Protein 7PBK (pdb70)

Structure (mmCIF, N/CA/C/O backbone):
data_7PBK
#
_entry.id   7PBK
#
_cell.length_a   120.160
_cell.length_b   158.440
_cell.length_c   79.950
_cell.angle_alpha   90.000
_cell.angle_beta   90.000
_cell.angle_gamma   90.000
#
_symmetry.space_group_name_H-M   'P 21 21 2'
#
loop_
_entity.id
_entity.type
_entity.pdbx_description
1 polymer 'DNA polymerase I'
2 water water
#
loop_
_atom_site.group_PDB
_atom_site.id
_atom_site.type_symbol
_atom_site.label_atom_id
_atom_site.label_alt_id
_atom_site.label_comp_id
_atom_site.label_asym_id
_atom_site.label_entity_id
_atom_site.label_seq_id
_atom_site.pdbx_PDB_ins_code
_atom_site.Cartn_x
_atom_site.Cartn_y
_atom_site.Cartn_z
_atom_site.occupancy
_atom_site.B_iso_or_equiv
_atom_site.auth_seq_id
_atom_site.auth_comp_id
_atom_site.auth_asym_id
_atom_site.auth_atom_id
_atom_site.pdbx_PDB_model_num
ATOM 1 N N . ARG A 1 12 ? 76.31600 212.69100 38.83100 1.000 93.15595 -1 ARG A N 1
ATOM 2 C CA . ARG A 1 12 ? 77.02100 213.05100 37.60900 1.000 87.74983 -1 ARG A CA 1
ATOM 3 C C . ARG A 1 12 ? 76.04300 213.61700 36.56000 1.000 89.17169 -1 ARG A C 1
ATOM 4 O O . ARG A 1 12 ? 76.00000 213.15300 35.41300 1.000 93.29914 -1 ARG A O 1
ATOM 6 N N . LEU A 1 13 ? 75.27300 214.63300 36.96700 1.000 80.89511 0 LEU A N 1
ATOM 7 C CA . LEU A 1 13 ? 74.27900 215.31800 36.12600 1.000 74.02243 0 LEU A CA 1
ATOM 8 C C . LEU A 1 13 ? 73.18500 214.33500 35.69100 1.000 71.92373 0 LEU A C 1
ATOM 9 O O . LEU A 1 13 ? 73.11100 213.88300 34.55000 1.000 71.30746 0 LEU A O 1
ATOM 14 N N . MET A 1 14 ? 72.34200 214.00200 36.66800 1.000 75.18378 1 MET A N 1
ATOM 15 C CA . MET A 1 14 ? 71.19700 213.12500 36.46700 1.000 76.91355 1 MET A CA 1
ATOM 16 C C . MET A 1 14 ? 70.01400 213.65000 37.26500 1.000 80.82586 1 MET A C 1
ATOM 17 O O . MET A 1 14 ? 70.17300 214.39300 38.24200 1.000 79.26252 1 MET A O 1
ATOM 22 N N . LYS A 1 15 ? 68.81700 213.23700 36.83500 1.000 90.30142 2 LYS A N 1
ATOM 23 C CA . LYS A 1 15 ? 67.58500 213.65800 37.49600 1.000 88.06464 2 LYS A CA 1
ATOM 24 C C . LYS A 1 15 ? 67.57200 213.21400 38.95200 1.000 91.43087 2 LYS A C 1
ATOM 25 O O . LYS A 1 15 ? 67.45500 214.04400 39.86400 1.000 93.90253 2 LYS A O 1
ATOM 31 N N . LEU A 1 16 ? 67.73500 211.90400 39.18600 1.000 86.22262 3 LEU A N 1
ATOM 32 C CA . LEU A 1 16 ? 67.86700 211.29400 40.50900 1.000 79.12451 3 LEU A CA 1
ATOM 33 C C . LEU A 1 16 ? 69.33300 211.01800 40.85700 1.000 77.55816 3 LEU A C 1
ATOM 34 O O . LEU A 1 16 ? 70.20200 210.90000 39.98500 1.000 78.63027 3 LEU A O 1
ATOM 39 N N . ASP A 1 17 ? 69.60100 210.90700 42.15900 1.000 80.61383 4 ASP A N 1
ATOM 40 C CA . ASP A 1 17 ? 70.90000 210.44000 42.65400 1.000 80.57617 4 ASP A CA 1
ATOM 41 C C . ASP A 1 17 ? 70.67700 209.05800 43.26300 1.000 76.39188 4 ASP A C 1
ATOM 42 O O . ASP A 1 17 ? 70.26200 208.92900 44.41800 1.000 76.06496 4 ASP A O 1
ATOM 47 N N . TRP A 1 18 ? 70.96700 208.02400 42.47200 1.000 80.38172 5 TRP A N 1
ATOM 48 C CA . TRP A 1 18 ? 70.63800 206.65000 42.84500 1.000 75.13445 5 TRP A CA 1
ATOM 49 C C . TRP A 1 18 ? 71.50100 206.14900 44.00200 1.000 75.87286 5 TRP A C 1
ATOM 50 O O . TRP A 1 18 ? 71.03500 205.33300 44.80800 1.000 72.92682 5 TRP A O 1
ATOM 61 N N . GLU A 1 19 ? 72.74500 206.62900 44.11800 1.000 75.66930 6 GLU A N 1
ATOM 62 C CA . GLU A 1 19 ? 73.59700 206.14900 45.19900 1.000 76.49835 6 GLU A CA 1
ATOM 63 C C . GLU A 1 19 ? 73.10800 206.63300 46.55900 1.000 78.91388 6 GLU A C 1
ATOM 64 O O . GLU A 1 19 ? 73.31400 205.94200 47.56300 1.000 78.77004 6 GLU A O 1
ATOM 70 N N . ARG A 1 20 ? 72.43900 207.78800 46.62200 1.000 81.97560 7 ARG A N 1
ATOM 71 C CA . ARG A 1 20 ? 71.82800 208.19800 47.88400 1.000 82.67620 7 ARG A CA 1
ATOM 72 C C . ARG A 1 20 ? 70.59500 207.35100 48.18900 1.000 79.24752 7 ARG A C 1
ATOM 73 O O . ARG A 1 20 ? 70.49800 206.73200 49.25700 1.000 72.05381 7 ARG A O 1
ATOM 75 N N . THR A 1 21 ? 69.66500 207.27300 47.23400 1.000 81.99126 8 THR A N 1
ATOM 76 C CA . THR A 1 21 ? 68.31000 206.81500 47.51500 1.000 79.35927 8 THR A CA 1
ATOM 77 C C . THR A 1 21 ? 68.02700 205.36800 47.11500 1.000 77.67911 8 THR A C 1
ATOM 78 O O . THR A 1 21 ? 67.12500 204.75900 47.69900 1.000 81.73752 8 THR A O 1
ATOM 82 N N . GLY A 1 22 ? 68.75900 204.79400 46.15700 1.000 68.70730 9 GLY A N 1
ATOM 83 C CA . GLY A 1 22 ? 68.38100 203.53300 45.55800 1.000 62.84684 9 GLY A CA 1
ATOM 84 C C . GLY A 1 22 ? 69.05300 202.31600 46.18100 1.000 60.95613 9 GLY A C 1
ATOM 85 O O . GLY A 1 22 ? 69.78900 202.41000 47.16200 1.000 65.57231 9 GLY A O 1
ATOM 86 N N . ARG A 1 23 ? 68.75700 201.15000 45.58400 1.000 53.79418 10 ARG A N 1
ATOM 87 C CA . ARG A 1 23 ? 69.33200 199.82100 45.83900 1.000 55.58469 10 ARG A CA 1
ATOM 88 C C . ARG A 1 23 ? 68.74700 199.11700 47.07000 1.000 57.46787 10 ARG A C 1
ATOM 89 O O . ARG A 1 23 ? 69.19800 198.00700 47.38600 1.000 56.16682 10 ARG A O 1
ATOM 97 N N . ARG A 1 24 ? 67.77900 199.70500 47.78000 1.000 53.25266 11 ARG A N 1
ATOM 98 C CA . ARG A 1 24 ? 67.25800 199.09900 49.00000 1.000 54.93067 11 ARG A CA 1
ATOM 99 C C . ARG A 1 24 ? 65.73600 199.02100 49.02600 1.000 54.60423 11 ARG A C 1
ATOM 100 O O . ARG A 1 24 ? 65.16100 198.79600 50.09500 1.000 53.20516 11 ARG A O 1
ATOM 108 N N . MET A 1 25 ? 65.07800 199.20700 47.88500 1.000 54.21814 12 MET A N 1
ATOM 109 C CA . MET A 1 25 ? 63.62200 199.19700 47.80000 1.000 52.50502 12 MET A CA 1
ATOM 110 C C . MET A 1 25 ? 63.04000 197.82200 48.13100 1.000 56.44581 12 MET A C 1
ATOM 111 O O . MET A 1 25 ? 63.61600 196.77700 47.82400 1.000 58.07359 12 MET A O 1
ATOM 116 N N . GLY A 1 26 ? 61.88100 197.82400 48.76400 1.000 61.27125 13 GLY A N 1
ATOM 117 C CA . GLY A 1 26 ? 61.19500 196.60400 49.12100 1.000 61.99038 13 GLY A CA 1
ATOM 118 C C . GLY A 1 26 ? 59.81700 196.56900 48.49500 1.000 63.82362 13 GLY A C 1
ATOM 119 O O . GLY A 1 26 ? 59.55600 197.20900 47.47400 1.000 65.11648 13 GLY A O 1
ATOM 120 N N . PHE A 1 27 ? 58.91500 195.83900 49.14900 1.000 58.05004 14 PHE A N 1
ATOM 121 C CA . PHE A 1 27 ? 57.59600 195.57300 48.57800 1.000 56.82338 14 PHE A CA 1
ATOM 122 C C . PHE A 1 27 ? 56.71600 196.82800 48.65300 1.000 60.26449 14 PHE A C 1
ATOM 123 O O . PHE A 1 27 ? 55.59000 196.82700 49.15200 1.000 60.56006 14 PHE A O 1
ATOM 131 N N . ILE A 1 28 ? 57.25100 197.91900 48.10300 1.000 61.73454 15 ILE A N 1
ATOM 132 C CA . ILE A 1 28 ? 56.58100 199.21500 48.06900 1.000 58.53558 15 ILE A CA 1
ATOM 133 C C . ILE A 1 28 ? 55.35700 199.13700 47.16700 1.000 61.63583 15 ILE A C 1
ATOM 134 O O . ILE A 1 28 ? 55.15300 198.13800 46.46600 1.000 62.38926 15 ILE A O 1
ATOM 139 N N . ASP A 1 29 ? 54.53700 200.19200 47.17100 1.000 60.58386 16 ASP A N 1
ATOM 140 C CA . ASP A 1 29 ? 53.32800 200.24400 46.35700 1.000 58.33299 16 ASP A CA 1
ATOM 141 C C . ASP A 1 29 ? 53.64800 200.90400 45.02300 1.000 61.96714 16 ASP A C 1
ATOM 142 O O . ASP A 1 29 ? 53.97600 202.09400 44.97800 1.000 65.51552 16 ASP A O 1
ATOM 147 N N . LEU A 1 30 ? 53.53900 200.13400 43.93800 1.000 62.25693 17 LEU A N 1
ATOM 148 C CA . LEU A 1 30 ? 53.96000 200.58900 42.62100 1.000 59.36454 17 LEU A CA 1
ATOM 149 C C . LEU A 1 30 ? 52.86700 201.32100 41.86400 1.000 61.19957 17 LEU A C 1
ATOM 150 O O . LEU A 1 30 ? 53.15600 201.93700 40.82900 1.000 63.29137 17 LEU A O 1
ATOM 155 N N . SER A 1 31 ? 51.62500 201.26700 42.34300 1.000 65.32227 18 SER A N 1
ATOM 156 C CA . SER A 1 31 ? 50.55500 201.99400 41.67800 1.000 64.78032 18 SER A CA 1
ATOM 157 C C . SER A 1 31 ? 50.76100 203.49800 41.75600 1.000 64.48393 18 SER A C 1
ATOM 158 O O . SER A 1 31 ? 50.16600 204.23900 40.96700 1.000 64.55745 18 SER A O 1
ATOM 161 N N . LYS A 1 32 ? 51.60700 203.96600 42.67500 1.000 67.77309 19 LYS A N 1
ATOM 162 C CA . LYS A 1 32 ? 51.83300 205.39800 42.83200 1.000 70.37889 19 LYS A CA 1
ATOM 163 C C . LYS A 1 32 ? 52.79400 205.94600 41.77800 1.000 65.82547 19 LYS A C 1
ATOM 164 O O . LYS A 1 32 ? 53.43000 206.97800 42.00100 1.000 67.35875 19 LYS A O 1
ATOM 166 N N . TYR A 1 33 ? 52.90000 205.28200 40.62300 1.000 64.54158 20 TYR A N 1
ATOM 167 C CA . TYR A 1 33 ? 53.78900 205.71600 39.55100 1.000 63.03404 20 TYR A CA 1
ATOM 168 C C . TYR A 1 33 ? 53.10000 205.53500 38.20100 1.000 64.13885 20 TYR A C 1
ATOM 169 O O . TYR A 1 33 ? 52.29900 204.61200 38.01200 1.000 64.25490 20 TYR A O 1
ATOM 178 N N . GLU A 1 34 ? 53.40200 206.44300 37.26800 1.000 58.75615 21 GLU A N 1
ATOM 179 C CA . GLU A 1 34 ? 52.95900 206.27700 35.89100 1.000 62.23967 21 GLU A CA 1
ATOM 180 C C . GLU A 1 34 ? 53.91100 205.41900 35.07500 1.000 56.51070 21 GLU A C 1
ATOM 181 O O . GLU A 1 34 ? 53.51400 204.88200 34.03500 1.000 55.26241 21 GLU A O 1
ATOM 187 N N . VAL A 1 35 ? 55.15300 205.28300 35.51700 1.000 54.80033 22 VAL A N 1
ATOM 188 C CA . VAL A 1 35 ? 56.14100 204.46900 34.83300 1.000 51.19426 22 VAL A CA 1
ATOM 189 C C . VAL A 1 35 ? 56.99100 203.78200 35.88900 1.000 51.69583 22 VAL A C 1
ATOM 190 O O . VAL A 1 35 ? 57.18000 204.31200 36.98300 1.000 55.63187 22 VAL A O 1
ATOM 194 N N . TRP A 1 36 ? 57.48300 202.58400 35.58200 1.000 49.88522 23 TRP A N 1
ATOM 195 C CA . TRP A 1 36 ? 58.59100 202.06300 36.37100 1.000 48.98990 23 TRP A CA 1
ATOM 196 C C . TRP A 1 36 ? 59.37200 201.05500 35.54200 1.000 49.60326 23 TRP A C 1
ATOM 197 O O . TRP A 1 36 ? 58.87200 200.50600 34.55300 1.000 49.27835 23 TRP A O 1
ATOM 208 N N . SER A 1 37 ? 60.61000 200.82100 35.97900 1.000 50.92851 24 SER A N 1
ATOM 209 C CA . SER A 1 37 ? 61.62200 200.04300 35.27400 1.000 48.08389 24 SER A CA 1
ATOM 210 C C . SER A 1 37 ? 61.54000 198.56200 35.64000 1.000 51.93091 24 SER A C 1
ATOM 211 O O . SER A 1 37 ? 61.18000 198.20600 36.76800 1.000 53.04258 24 SER A O 1
ATOM 214 N N . TYR A 1 38 ? 61.90500 197.69100 34.69000 1.000 45.76357 25 TYR A N 1
ATOM 215 C CA . TYR A 1 38 ? 61.90600 196.25800 34.97600 1.000 44.63984 25 TYR A CA 1
ATOM 216 C C . TYR A 1 38 ? 63.01900 195.55400 34.21900 1.000 45.54996 25 TYR A C 1
ATOM 217 O O . TYR A 1 38 ? 63.24900 195.83600 33.03900 1.000 52.28192 25 TYR A O 1
ATOM 226 N N . ASP A 1 39 ? 63.69200 194.62500 34.89700 1.000 44.56357 26 ASP A N 1
ATOM 227 C CA . ASP A 1 39 ? 64.82900 193.92400 34.32000 1.000 47.04021 26 ASP A CA 1
ATOM 228 C C . ASP A 1 39 ? 64.95900 192.55800 34.96700 1.000 50.69813 26 ASP A C 1
ATOM 229 O O . ASP A 1 39 ? 64.99800 192.46900 36.19600 1.000 51.83577 26 ASP A O 1
ATOM 234 N N . THR A 1 40 ? 65.06100 191.51000 34.14600 1.000 49.51122 27 THR A N 1
ATOM 235 C CA . THR A 1 40 ? 65.17500 190.14200 34.63200 1.000 48.28035 27 THR A CA 1
ATOM 236 C C . THR A 1 40 ? 66.61800 189.66900 34.55700 1.000 46.68605 27 THR A C 1
ATOM 237 O O . THR A 1 40 ? 67.38800 190.09500 33.69400 1.000 49.62895 27 THR A O 1
ATOM 241 N N . GLU A 1 41 ? 66.97000 188.76400 35.46500 1.000 43.88031 28 GLU A N 1
ATOM 242 C CA . GLU A 1 41 ? 68.22100 188.02600 35.38600 1.000 47.97969 28 GLU A CA 1
ATOM 243 C C . GLU A 1 41 ? 67.90600 186.54500 35.24700 1.000 51.38880 28 GLU A C 1
ATOM 244 O O . GLU A 1 41 ? 67.13700 185.98700 36.03800 1.000 49.93926 28 GLU A O 1
ATOM 250 N N . CYS A 1 42 ? 68.49500 185.90500 34.24900 1.000 51.44591 29 CYS A N 1
ATOM 251 C CA . CYS A 1 42 ? 68.10800 184.54400 33.92900 1.000 50.46163 29 CYS A CA 1
ATOM 252 C C . CYS A 1 42 ? 69.34300 183.66500 33.88700 1.000 51.79006 29 CYS A C 1
ATOM 253 O O . CYS A 1 42 ? 70.47600 184.15400 33.80700 1.000 51.29726 29 CYS A O 1
ATOM 256 N N . THR A 1 43 ? 69.09800 182.35000 33.94500 1.000 51.41622 30 THR A N 1
ATOM 257 C CA . THR A 1 43 ? 70.17600 181.36500 33.97000 1.000 49.53245 30 THR A CA 1
ATOM 258 C C . THR A 1 43 ? 70.83700 181.21700 32.61500 1.000 47.23074 30 THR A C 1
ATOM 259 O O . THR A 1 43 ? 71.97500 180.74800 32.53300 1.000 47.28540 30 THR A O 1
ATOM 263 N N . GLY A 1 44 ? 70.13000 181.58200 31.56200 1.000 48.38821 31 GLY A N 1
ATOM 264 C CA . GLY A 1 44 ? 70.72000 181.69300 30.25400 1.000 47.63329 31 GLY A CA 1
ATOM 265 C C . GLY A 1 44 ? 69.80400 182.46600 29.33300 1.000 48.48695 31 GLY A C 1
ATOM 266 O O . GLY A 1 44 ? 68.90500 183.18500 29.77500 1.000 50.37042 31 GLY A O 1
ATOM 267 N N . LEU A 1 45 ? 70.03400 182.29500 28.03700 1.000 48.08312 32 LEU A N 1
ATOM 268 C CA . LEU A 1 45 ? 69.33400 183.07300 27.03200 1.000 46.63776 32 LEU A CA 1
ATOM 269 C C . LEU A 1 45 ? 68.24200 182.29500 26.30600 1.000 45.76690 32 LEU A C 1
ATOM 270 O O . LEU A 1 45 ? 67.42100 182.91000 25.62400 1.000 50.88711 32 LEU A O 1
ATOM 275 N N . GLN A 1 46 ? 68.16300 180.98400 26.49100 1.000 43.12759 33 GLN A N 1
ATOM 276 C CA . GLN A 1 46 ? 67.25000 180.14200 25.72600 1.000 42.69899 33 GLN A CA 1
ATOM 277 C C . GLN A 1 46 ? 65.84700 180.15100 26.32000 1.000 48.19370 33 GLN A C 1
ATOM 278 O O . GLN A 1 46 ? 65.61100 179.55100 27.37700 1.000 48.25513 33 GLN A O 1
ATOM 284 N N . TYR A 1 47 ? 64.91200 180.78900 25.60900 1.000 44.85957 34 TYR A N 1
ATOM 285 C CA . TYR A 1 47 ? 63.48700 180.71300 25.92100 1.000 41.87124 34 TYR A CA 1
ATOM 286 C C . TYR A 1 47 ? 63.02800 179.26700 26.06800 1.000 44.62258 34 TYR A C 1
ATOM 287 O O . TYR A 1 47 ? 63.52600 178.36700 25.39100 1.000 47.30866 34 TYR A O 1
ATOM 296 N N . LYS A 1 48 ? 62.07700 179.04400 26.97200 1.000 47.10655 35 LYS A N 1
ATOM 297 C CA . LYS A 1 48 ? 61.48700 177.73500 27.26600 1.000 47.38776 35 LYS A CA 1
ATOM 298 C C . LYS A 1 48 ? 62.47900 176.74000 27.87500 1.000 49.47030 35 LYS A C 1
ATOM 299 O O . LYS A 1 48 ? 62.15900 175.55200 27.98500 1.000 51.48824 35 LYS A O 1
ATOM 305 N N . VAL A 1 49 ? 63.67200 177.18300 28.28200 1.000 50.22319 36 VAL A N 1
ATOM 306 C CA . VAL A 1 49 ? 64.70200 176.29000 28.80700 1.000 47.25639 36 VAL A CA 1
ATOM 307 C C . VAL A 1 49 ? 65.31400 176.92400 30.04600 1.000 48.60566 36 VAL A C 1
ATOM 308 O O . VAL A 1 49 ? 65.22700 176.37800 31.15500 1.000 50.66483 36 VAL A O 1
ATOM 312 N N . ASP A 1 50 ? 65.93400 178.08000 29.86900 1.000 47.26398 37 ASP A N 1
ATOM 313 C CA . ASP A 1 50 ? 66.41300 178.83100 31.00500 1.000 43.20827 37 ASP A CA 1
ATOM 314 C C . ASP A 1 50 ? 65.24200 179.51100 31.70600 1.000 46.45394 37 ASP A C 1
ATOM 315 O O . ASP A 1 50 ? 64.17500 179.73300 31.12400 1.000 48.64279 37 ASP A O 1
ATOM 320 N N . LYS A 1 51 ? 65.42900 179.78700 32.98500 1.000 47.66971 38 LYS A N 1
ATOM 321 C CA . LYS A 1 51 ? 64.37700 180.30500 33.83600 1.000 48.97034 38 LYS A CA 1
ATOM 322 C C . LYS A 1 51 ? 64.88600 181.57900 34.50000 1.000 49.33811 38 LYS A C 1
ATOM 323 O O . LYS A 1 51 ? 66.09600 181.80400 34.58700 1.000 51.06127 38 LYS A O 1
ATOM 325 N N . VAL A 1 52 ? 63.94800 182.43200 34.92600 1.000 49.71671 39 VAL A N 1
ATOM 326 C CA . VAL A 1 52 ? 64.28300 183.65200 35.66000 1.000 48.72529 39 VAL A CA 1
ATOM 327 C C . VAL A 1 52 ? 64.70300 183.29500 37.08100 1.000 50.96984 39 VAL A C 1
ATOM 328 O O . VAL A 1 52 ? 63.99800 182.55500 37.78400 1.000 51.09403 39 VAL A O 1
ATOM 332 N N . PHE A 1 53 ? 65.85300 183.83000 37.52400 1.000 47.67536 40 PHE A N 1
ATOM 333 C CA . PHE A 1 53 ? 66.31300 183.58600 38.89000 1.000 49.06996 40 PHE A CA 1
ATOM 334 C C . PHE A 1 53 ? 66.25000 184.81400 39.78500 1.000 47.24457 40 PHE A C 1
ATOM 335 O O . PHE A 1 53 ? 66.34200 184.66900 41.00800 1.000 44.89889 40 PHE A O 1
ATOM 343 N N . GLY A 1 54 ? 66.08100 186.00300 39.21600 1.000 50.22578 41 GLY A N 1
ATOM 344 C CA . GLY A 1 54 ? 65.89200 187.21900 39.99900 1.000 51.00693 41 GLY A CA 1
ATOM 345 C C . GLY A 1 54 ? 65.56300 188.37600 39.08100 1.000 49.05852 41 GLY A C 1
ATOM 346 O O . GLY A 1 54 ? 65.70600 188.28800 37.85500 1.000 46.95031 41 GLY A O 1
ATOM 347 N N . PHE A 1 55 ? 65.13000 189.47900 39.69100 1.000 47.58682 42 PHE A N 1
ATOM 348 C CA . PHE A 1 55 ? 64.75500 190.64100 38.90000 1.000 46.22773 42 PHE A CA 1
ATOM 349 C C . PHE A 1 55 ? 64.93700 191.93000 39.68900 1.000 49.29476 42 PHE A C 1
ATOM 350 O O . PHE A 1 55 ? 65.05100 191.92100 40.91400 1.000 50.77086 42 PHE A O 1
ATOM 358 N N . SER A 1 56 ? 64.93700 193.04700 38.95700 1.000 50.33235 43 SER A N 1
ATOM 359 C CA . SER A 1 56 ? 65.15500 194.37400 39.51600 1.000 49.04636 43 SER A CA 1
ATOM 360 C C . SER A 1 56 ? 64.20300 195.37500 38.86500 1.000 49.35433 43 SER A C 1
ATOM 361 O O . SER A 1 56 ? 63.78500 195.20600 37.72000 1.000 48.63513 43 SER A O 1
ATOM 364 N N . ILE A 1 57 ? 63.89100 196.43700 39.60800 1.000 49.97249 44 ILE A N 1
ATOM 365 C CA . ILE A 1 57 ? 62.90000 197.45000 39.24700 1.000 45.84889 44 ILE A CA 1
ATOM 366 C C . ILE A 1 57 ? 63.40200 198.78100 39.76900 1.000 47.54811 44 ILE A C 1
ATOM 367 O O . ILE A 1 57 ? 63.90400 198.85400 40.89300 1.000 53.34888 44 ILE A O 1
ATOM 372 N N . ALA A 1 58 ? 63.25900 199.83800 38.98100 1.000 50.44090 45 ALA A N 1
ATOM 373 C CA . ALA A 1 58 ? 63.56100 201.18800 39.44800 1.000 50.48450 45 ALA A CA 1
ATOM 374 C C . ALA A 1 58 ? 62.31600 202.06000 39.34000 1.000 49.60697 45 ALA A C 1
ATOM 375 O O . ALA A 1 58 ? 61.46800 201.84900 38.46800 1.000 53.30915 45 ALA A O 1
ATOM 377 N N . THR A 1 59 ? 62.20200 203.03800 40.23200 1.000 48.57012 46 THR A N 1
ATOM 378 C CA . THR A 1 59 ? 61.01600 203.88800 40.24300 1.000 53.22617 46 THR A CA 1
ATOM 379 C C . THR A 1 59 ? 61.40900 205.34200 40.02500 1.000 52.37015 46 THR A C 1
ATOM 380 O O . THR A 1 59 ? 62.50200 205.75900 40.42200 1.000 50.65003 46 THR A O 1
ATOM 384 N N . PRO A 1 60 ? 60.51700 206.14900 39.41900 1.000 51.10871 47 PRO A N 1
ATOM 385 C CA . PRO A 1 60 ? 60.87900 207.53000 39.06800 1.000 49.49802 47 PRO A CA 1
ATOM 386 C C . PRO A 1 60 ? 61.12600 208.44900 40.26000 1.000 55.78947 47 PRO A C 1
ATOM 387 O O . PRO A 1 60 ? 61.22400 209.66900 40.07500 1.000 53.99631 47 PRO A O 1
ATOM 391 N N . ASP A 1 61 ? 61.24200 207.90900 41.48000 1.000 50.22324 48 ASP A N 1
ATOM 392 C CA . ASP A 1 61 ? 61.53300 208.77200 42.61600 1.000 54.18775 48 ASP A CA 1
ATOM 393 C C . ASP A 1 61 ? 62.77900 208.31800 43.37000 1.000 52.67233 48 ASP A C 1
ATOM 394 O O . ASP A 1 61 ? 62.88600 208.52500 44.57700 1.000 52.38368 48 ASP A O 1
ATOM 399 N N . GLY A 1 62 ? 63.73000 207.71000 42.66900 1.000 51.14812 49 GLY A N 1
ATOM 400 C CA . GLY A 1 62 ? 64.99800 207.31800 43.25200 1.000 56.27453 49 GLY A CA 1
ATOM 401 C C . GLY A 1 62 ? 65.04800 205.96600 43.95500 1.000 61.55235 49 GLY A C 1
ATOM 402 O O . GLY A 1 62 ? 66.08900 205.62900 44.53300 1.000 65.77835 49 GLY A O 1
ATOM 403 N N . GLN A 1 63 ? 63.97100 205.19100 43.95700 1.000 56.77717 50 GLN A N 1
ATOM 404 C CA . GLN A 1 63 ? 64.04200 203.87300 44.56200 1.000 54.75500 50 GLN A CA 1
ATOM 405 C C . GLN A 1 63 ? 64.44200 202.85400 43.50600 1.000 53.76856 50 GLN A C 1
ATOM 406 O O . GLN A 1 63 ? 64.26400 203.07800 42.31200 1.000 52.11932 50 GLN A O 1
ATOM 412 N N . SER A 1 64 ? 64.99900 201.73000 43.96200 1.000 53.12226 51 SER A N 1
ATOM 413 C CA . SER A 1 64 ? 65.35400 200.60900 43.09800 1.000 48.35513 51 SER A CA 1
ATOM 414 C C . SER A 1 64 ? 65.64600 199.40500 43.97400 1.000 49.83971 51 SER A C 1
ATOM 415 O O . SER A 1 64 ? 66.08500 199.55500 45.11200 1.000 55.42747 51 SER A O 1
ATOM 418 N N . GLY A 1 65 ? 65.39900 198.21500 43.44200 1.000 49.98362 52 GLY A N 1
ATOM 419 C CA . GLY A 1 65 ? 65.63100 197.00600 44.20900 1.000 47.99541 52 GLY A CA 1
ATOM 420 C C . GLY A 1 65 ? 65.89500 195.81900 43.31500 1.000 47.42531 52 GLY A C 1
ATOM 421 O O . GLY A 1 65 ? 65.47600 195.79300 42.15900 1.000 49.70924 52 GLY A O 1
ATOM 422 N N . TYR A 1 66 ? 66.61000 194.84000 43.85300 1.000 48.01938 53 TYR A N 1
ATOM 423 C CA . TYR A 1 66 ? 66.80600 193.54500 43.22500 1.000 47.27482 53 TYR A CA 1
ATOM 424 C C . TYR A 1 66 ? 66.35400 192.43500 44.16800 1.000 48.55981 53 TYR A C 1
ATOM 425 O O . TYR A 1 66 ? 66.66900 192.45500 45.35900 1.000 52.00055 53 TYR A O 1
ATOM 434 N N . PHE A 1 67 ? 65.65700 191.43700 43.63600 1.000 46.24993 54 PHE A N 1
ATOM 435 C CA . PHE A 1 67 ? 65.16500 190.32900 44.44400 1.000 49.56131 54 PHE A CA 1
ATOM 436 C C . PHE A 1 67 ? 65.59400 189.00900 43.81300 1.000 51.54097 54 PHE A C 1
ATOM 437 O O . PHE A 1 67 ? 65.26600 188.74200 42.65500 1.000 53.78901 54 PHE A O 1
ATOM 445 N N . ASP A 1 68 ? 66.31800 188.18100 44.56400 1.000 50.36428 55 ASP A N 1
ATOM 446 C CA . ASP A 1 68 ? 66.59100 186.81300 44.13500 1.000 48.88594 55 ASP A CA 1
ATOM 447 C C . ASP A 1 68 ? 65.33500 185.98900 44.37500 1.000 50.93986 55 ASP A C 1
ATOM 448 O O . ASP A 1 68 ? 64.95100 185.78000 45.52400 1.000 54.89750 55 ASP A O 1
ATOM 453 N N . VAL A 1 69 ? 64.68200 185.50900 43.31100 1.000 50.19285 56 VAL A N 1
ATOM 454 C CA . VAL A 1 69 ? 63.44200 184.77000 43.54000 1.000 51.22369 56 VAL A CA 1
ATOM 455 C C . VAL A 1 69 ? 63.70000 183.41100 44.16400 1.000 51.85764 56 VAL A C 1
ATOM 456 O O . VAL A 1 69 ? 62.76500 182.79000 44.67400 1.000 55.19359 56 VAL A O 1
ATOM 460 N N . ARG A 1 70 ? 64.93900 182.92600 44.14000 1.000 49.02497 57 ARG A N 1
ATOM 461 C CA . ARG A 1 70 ? 65.21700 181.63600 44.75700 1.000 50.48523 57 ARG A CA 1
ATOM 462 C C . ARG A 1 70 ? 65.32400 181.78000 46.27100 1.000 55.36335 57 ARG A C 1
ATOM 463 O O . ARG A 1 70 ? 64.68400 181.03400 47.02700 1.000 51.93291 57 ARG A O 1
ATOM 471 N N . GLU A 1 71 ? 66.11700 182.75800 46.71800 1.000 54.84748 58 GLU A N 1
ATOM 472 C CA . GLU A 1 71 ? 66.28100 183.02600 48.14100 1.000 57.30528 58 GLU A CA 1
ATOM 473 C C . GLU A 1 71 ? 65.04000 183.67700 48.75900 1.000 59.51577 58 GLU A C 1
ATOM 474 O O . GLU A 1 71 ? 64.75000 183.46400 49.94200 1.000 63.73284 58 GLU A O 1
ATOM 480 N N . GLN A 1 72 ? 64.29200 184.45000 47.97900 1.000 57.18150 59 GLN A N 1
ATOM 481 C CA . GLN A 1 72 ? 63.24500 185.33900 48.48100 1.000 59.79760 59 GLN A CA 1
ATOM 482 C C . GLN A 1 72 ? 61.97300 185.18400 47.64100 1.000 61.20187 59 GLN A C 1
ATOM 483 O O . GLN A 1 72 ? 61.55400 186.12300 46.95300 1.000 59.35434 59 GLN A O 1
ATOM 489 N N . PRO A 1 73 ? 61.32000 184.01400 47.68500 1.000 64.02247 60 PRO A N 1
ATOM 490 C CA . PRO A 1 73 ? 60.14000 183.78800 46.82200 1.000 62.21859 60 PRO A CA 1
ATOM 491 C C . PRO A 1 73 ? 58.90900 184.59300 47.21300 1.000 64.17800 60 PRO A C 1
ATOM 492 O O . PRO A 1 73 ? 57.89400 184.51400 46.51700 1.000 57.67270 60 PRO A O 1
ATOM 496 N N . GLU A 1 74 ? 58.96400 185.34900 48.31100 1.000 74.13344 61 GLU A N 1
ATOM 497 C CA . GLU A 1 74 ? 57.89500 186.27400 48.66500 1.000 72.35763 61 GLU A CA 1
ATOM 498 C C . GLU A 1 74 ? 57.76100 187.41500 47.66400 1.000 71.24453 61 GLU A C 1
ATOM 499 O O . GLU A 1 74 ? 56.72800 188.09500 47.65300 1.000 72.65319 61 GLU A O 1
ATOM 505 N N . SER A 1 75 ? 58.77900 187.64700 46.83100 1.000 65.23614 62 SER A N 1
ATOM 506 C CA . SER A 1 75 ? 58.78500 188.79300 45.93200 1.000 61.50573 62 SER A CA 1
ATOM 507 C C . SER A 1 75 ? 58.03800 188.54600 44.62400 1.000 60.68476 62 SER A C 1
ATOM 508 O O . SER A 1 75 ? 57.65700 189.51200 43.95000 1.000 59.86553 62 SER A O 1
ATOM 511 N N . LEU A 1 76 ? 57.82500 187.28600 44.24100 1.000 62.62239 63 LEU A N 1
ATOM 512 C CA . LEU A 1 76 ? 56.93200 187.00600 43.12000 1.000 62.11384 63 LEU A CA 1
ATOM 513 C C . LEU A 1 76 ? 55.48400 187.27800 43.50300 1.000 66.20704 63 LEU A C 1
ATOM 514 O O . LEU A 1 76 ? 54.70000 187.77100 42.68100 1.000 66.49331 63 LEU A O 1
ATOM 519 N N . GLN A 1 77 ? 55.11100 186.96700 44.75000 1.000 66.99393 64 GLN A N 1
ATOM 520 C CA . GLN A 1 77 ? 53.74900 187.23400 45.20100 1.000 67.48140 64 GLN A CA 1
ATOM 521 C C . GLN A 1 77 ? 53.47900 188.73100 45.25500 1.000 62.21986 64 GLN A C 1
ATOM 522 O O . GLN A 1 77 ? 52.38800 189.19000 44.89900 1.000 62.07903 64 GLN A O 1
ATOM 528 N N . TRP A 1 78 ? 54.46200 189.50700 45.69100 1.000 62.08815 65 TRP A N 1
ATOM 529 C CA . TRP A 1 78 ? 54.28300 190.94900 45.72100 1.000 59.02031 65 TRP A CA 1
ATOM 530 C C . TRP A 1 78 ? 54.19500 191.49400 44.30900 1.000 62.73785 65 TRP A C 1
ATOM 531 O O . TRP A 1 78 ? 53.32400 192.32600 44.00900 1.000 61.63991 65 TRP A O 1
ATOM 542 N N . LEU A 1 79 ? 55.06300 190.99400 43.41900 1.000 63.14794 66 LEU A N 1
ATOM 543 C CA . LEU A 1 79 ? 55.04400 191.42200 42.02700 1.000 57.09114 66 LEU A CA 1
ATOM 544 C C . LEU A 1 79 ? 53.66500 191.21400 41.42400 1.000 56.28602 66 LEU A C 1
ATOM 545 O O . LEU A 1 79 ? 53.00700 192.17500 41.01700 1.000 57.76239 66 LEU A O 1
ATOM 550 N N . ALA A 1 80 ? 53.19100 189.96200 41.40500 1.000 58.94885 67 ALA A N 1
ATOM 551 C CA . ALA A 1 80 ? 51.87100 189.65200 40.85300 1.000 57.06517 67 ALA A CA 1
ATOM 552 C C . ALA A 1 80 ? 50.79200 190.55300 41.43700 1.000 61.66165 67 ALA A C 1
ATOM 553 O O . ALA A 1 80 ? 49.87700 190.98500 40.72100 1.000 62.18523 67 ALA A O 1
ATOM 555 N N . GLU A 1 81 ? 50.89900 190.86400 42.73300 1.000 59.48402 68 GLU A N 1
ATOM 556 C CA . GLU A 1 81 ? 49.93600 191.75200 43.36900 1.000 59.35032 68 GLU A CA 1
ATOM 557 C C . GLU A 1 81 ? 50.07800 193.17600 42.85800 1.000 59.09714 68 GLU A C 1
ATOM 558 O O . GLU A 1 81 ? 49.07800 193.85900 42.62200 1.000 61.53272 68 GLU A O 1
ATOM 564 N N . GLN A 1 82 ? 51.30800 193.65100 42.69900 1.000 59.86612 69 GLN A N 1
ATOM 565 C CA . GLN A 1 82 ? 51.48600 195.02100 42.23500 1.000 60.71090 69 GLN A CA 1
ATOM 566 C C . GLN A 1 82 ? 51.01500 195.18600 40.79400 1.000 59.93710 69 GLN A C 1
ATOM 567 O O . GLN A 1 82 ? 50.46700 196.23600 40.43900 1.000 57.88007 69 GLN A O 1
ATOM 573 N N . VAL A 1 83 ? 51.17500 194.14000 39.98100 1.000 58.33842 70 VAL A N 1
ATOM 574 C CA . VAL A 1 83 ? 51.05700 194.23900 38.53300 1.000 61.35303 70 VAL A CA 1
ATOM 575 C C . VAL A 1 83 ? 49.60900 194.07300 38.06600 1.000 65.81458 70 VAL A C 1
ATOM 576 O O . VAL A 1 83 ? 49.21800 194.63600 37.02900 1.000 63.89505 70 VAL A O 1
ATOM 580 N N . GLU A 1 84 ? 48.79400 193.33800 38.82900 1.000 68.66084 71 GLU A N 1
ATOM 581 C CA . GLU A 1 84 ? 47.41100 193.09200 38.42700 1.000 71.86988 71 GLU A CA 1
ATOM 582 C C . GLU A 1 84 ? 46.53300 194.34400 38.35400 1.000 70.98222 71 GLU A C 1
ATOM 583 O O . GLU A 1 84 ? 45.62600 194.36100 37.50500 1.000 77.26023 71 GLU A O 1
ATOM 589 N N . PRO A 1 85 ? 46.69900 195.38100 39.18400 1.000 64.26884 72 PRO A N 1
ATOM 590 C CA . PRO A 1 85 ? 45.92500 196.60500 38.95000 1.000 65.03450 72 PRO A CA 1
ATOM 591 C C . PRO A 1 85 ? 46.69200 197.67200 38.18400 1.000 70.61752 72 PRO A C 1
ATOM 592 O O . PRO A 1 85 ? 46.10800 198.68100 37.77300 1.000 70.09335 72 PRO A O 1
ATOM 596 N N . TYR A 1 86 ? 47.99500 197.46400 37.98500 1.000 69.23588 73 TYR A N 1
ATOM 597 C CA . TYR A 1 86 ? 48.86500 198.54200 37.52700 1.000 62.16492 73 TYR A CA 1
ATOM 598 C C . TYR A 1 86 ? 48.47800 198.97800 36.12400 1.000 59.22382 73 TYR A C 1
ATOM 599 O O . TYR A 1 86 ? 48.46600 198.15600 35.20300 1.000 60.03886 73 TYR A O 1
ATOM 608 N N . LYS A 1 87 ? 48.18300 200.27500 35.96400 1.000 58.08122 74 LYS A N 1
ATOM 609 C CA . LYS A 1 87 ? 47.66500 200.83000 34.71900 1.000 57.89921 74 LYS A CA 1
ATOM 610 C C . LYS A 1 87 ? 48.70200 201.63100 33.94800 1.000 55.63302 74 LYS A C 1
ATOM 611 O O . LYS A 1 87 ? 48.40300 202.10300 32.84000 1.000 53.03780 74 LYS A O 1
ATOM 617 N N . GLY A 1 88 ? 49.90100 201.80300 34.50200 1.000 52.80247 75 GLY A N 1
ATOM 618 C CA . GLY A 1 88 ? 50.91700 202.65300 33.92000 1.000 49.72679 75 GLY A CA 1
ATOM 619 C C . GLY A 1 88 ? 51.82100 201.91200 32.96600 1.000 52.25439 75 GLY A C 1
ATOM 620 O O . GLY A 1 88 ? 51.53300 200.79200 32.53300 1.000 52.54513 75 GLY A O 1
ATOM 621 N N . THR A 1 89 ? 52.93500 202.55500 32.63000 1.000 50.90472 76 THR A N 1
ATOM 622 C CA . THR A 1 89 ? 53.90600 201.98000 31.71200 1.000 48.58061 76 THR A CA 1
ATOM 623 C C . THR A 1 89 ? 54.97600 201.21500 32.48500 1.000 47.46606 76 THR A C 1
ATOM 624 O O . THR A 1 89 ? 55.45000 201.67500 33.52700 1.000 47.60826 76 THR A O 1
ATOM 628 N N . ILE A 1 90 ? 55.31500 200.01600 31.98600 1.000 46.18002 77 ILE A N 1
ATOM 629 C CA . ILE A 1 90 ? 56.47800 199.23600 32.42000 1.000 45.19977 77 ILE A CA 1
ATOM 630 C C . ILE A 1 90 ? 57.56700 199.34200 31.36400 1.000 45.42406 77 ILE A C 1
ATOM 631 O O . ILE A 1 90 ? 57.30000 199.18600 30.16600 1.000 46.43256 77 ILE A O 1
ATOM 636 N N . VAL A 1 91 ? 58.80500 199.54100 31.79300 1.000 44.13715 78 VAL A N 1
ATOM 637 C CA . VAL A 1 91 ? 59.91000 199.74800 30.87100 1.000 42.36787 78 VAL A CA 1
ATOM 638 C C . VAL A 1 91 ? 60.93200 198.63100 31.01600 1.000 43.45754 78 VAL A C 1
ATOM 639 O O . VAL A 1 91 ? 61.40100 198.35300 32.12400 1.000 51.09126 78 VAL A O 1
ATOM 643 N N . CYS A 1 92 ? 61.28200 198.00400 29.89400 1.000 47.21048 79 CYS A N 1
ATOM 644 C CA . CYS A 1 92 ? 62.44300 197.12300 29.77500 1.000 47.18569 79 CYS A CA 1
ATOM 645 C C . CYS A 1 92 ? 63.32400 197.58500 28.61800 1.000 44.00596 79 CYS A C 1
ATOM 646 O O . CYS A 1 92 ? 62.89200 198.33600 27.73700 1.000 43.59387 79 CYS A O 1
ATOM 649 N N . HIS A 1 93 ? 64.58400 197.14500 28.63300 1.000 46.36970 80 HIS A N 1
ATOM 650 C CA . HIS A 1 93 ? 65.45300 197.44800 27.49900 1.000 44.96145 80 HIS A CA 1
ATOM 651 C C . HIS A 1 93 ? 65.18700 196.48600 26.35200 1.000 43.69184 80 HIS A C 1
ATOM 652 O O . HIS A 1 93 ? 65.17100 196.89300 25.18500 1.000 40.87174 80 HIS A O 1
ATOM 659 N N . ASN A 1 94 ? 64.95500 195.21400 26.67900 1.000 48.84571 81 ASN A N 1
ATOM 660 C CA . ASN A 1 94 ? 64.58200 194.15300 25.73600 1.000 46.79936 81 ASN A CA 1
ATOM 661 C C . ASN A 1 94 ? 63.22000 193.60900 26.15900 1.000 44.62650 81 ASN A C 1
ATOM 662 O O . ASN A 1 94 ? 63.13000 192.60200 26.85300 1.000 49.43419 81 ASN A O 1
ATOM 667 N N . ALA A 1 95 ? 62.15500 194.28800 25.74500 1.000 46.11671 82 ALA A N 1
ATOM 668 C CA . ALA A 1 95 ? 60.81900 193.89800 26.18700 1.000 48.02210 82 ALA A CA 1
ATOM 669 C C . ALA A 1 95 ? 60.50200 192.45400 25.80400 1.000 50.74350 82 ALA A C 1
ATOM 670 O O . ALA A 1 95 ? 59.89800 191.71500 26.59000 1.000 50.58266 82 ALA A O 1
ATOM 672 N N . SER A 1 96 ? 60.90200 192.02700 24.60300 1.000 52.44356 83 SER A N 1
ATOM 673 C CA . SER A 1 96 ? 60.63100 190.65300 24.19700 1.000 46.20640 83 SER A CA 1
ATOM 674 C C . SER A 1 96 ? 61.27300 189.65700 25.15500 1.000 48.58075 83 SER A C 1
ATOM 675 O O . SER A 1 96 ? 60.59800 188.76600 25.68400 1.000 47.99604 83 SER A O 1
ATOM 678 N N . PHE A 1 97 ? 62.57900 189.79900 25.39800 1.000 48.15926 84 PHE A N 1
ATOM 679 C CA . PHE A 1 97 ? 63.28600 188.86300 26.27200 1.000 48.23687 84 PHE A CA 1
ATOM 680 C C . PHE A 1 97 ? 62.69800 188.86400 27.68200 1.000 50.95634 84 PHE A C 1
ATOM 681 O O . PHE A 1 97 ? 62.32600 187.81000 28.21700 1.000 50.86185 84 PHE A O 1
ATOM 689 N N . ASP A 1 98 ? 62.62000 190.04200 28.30200 1.000 48.13546 85 ASP A N 1
ATOM 690 C CA . ASP A 1 98 ? 62.11100 190.14000 29.66200 1.000 47.98460 85 ASP A CA 1
ATOM 691 C C . ASP A 1 98 ? 60.70700 189.55900 29.77900 1.000 49.13404 85 ASP A C 1
ATOM 692 O O . ASP A 1 98 ? 60.41000 188.81800 30.72500 1.000 48.97012 85 ASP A O 1
ATOM 697 N N . TYR A 1 99 ? 59.82600 189.87600 28.83600 1.000 45.56247 86 TYR A N 1
ATOM 698 C CA . TYR A 1 99 ? 58.46000 189.40200 28.99300 1.000 44.78456 86 TYR A CA 1
ATOM 699 C C . TYR A 1 99 ? 58.36500 187.89300 28.75000 1.000 48.06329 86 TYR A C 1
ATOM 700 O O . TYR A 1 99 ? 57.54000 187.21000 29.37900 1.000 45.84764 86 TYR A O 1
ATOM 709 N N . ARG A 1 100 ? 59.20800 187.34100 27.87200 1.000 50.14803 87 ARG A N 1
ATOM 710 C CA . ARG A 1 100 ? 59.09100 185.91100 27.59400 1.000 46.75929 87 ARG A CA 1
ATOM 711 C C . ARG A 1 100 ? 59.75500 185.07700 28.68900 1.000 45.74651 87 ARG A C 1
ATOM 712 O O . ARG A 1 100 ? 59.16000 184.11600 29.18600 1.000 43.02414 87 ARG A O 1
ATOM 720 N N . MET A 1 101 ? 60.96800 185.45200 29.10700 1.000 47.40321 88 MET A N 1
ATOM 721 C CA . MET A 1 101 ? 61.61400 184.74100 30.20800 1.000 45.54660 88 MET A CA 1
ATOM 722 C C . MET A 1 101 ? 60.76000 184.77100 31.46500 1.000 48.30337 88 MET A C 1
ATOM 723 O O . MET A 1 101 ? 60.68900 183.77400 32.19400 1.000 51.47826 88 MET A O 1
ATOM 728 N N . SER A 1 102 ? 60.09300 185.89900 31.73200 1.000 48.88782 89 SER A N 1
ATOM 729 C CA . SER A 1 102 ? 59.11700 185.95100 32.82000 1.000 45.30022 89 SER A CA 1
ATOM 730 C C . SER A 1 102 ? 57.97100 184.97300 32.58300 1.000 47.43931 89 SER A C 1
ATOM 731 O O . SER A 1 102 ? 57.59500 184.20600 33.47600 1.000 48.45470 89 SER A O 1
ATOM 734 N N . LEU A 1 103 ? 57.40500 184.98300 31.37400 1.000 47.50786 90 LEU A N 1
ATOM 735 C CA . LEU A 1 103 ? 56.25300 184.13300 31.09800 1.000 45.57449 90 LEU A CA 1
ATOM 736 C C . LEU A 1 103 ? 56.57200 182.66300 31.35200 1.000 49.10519 90 LEU A C 1
ATOM 737 O O . LEU A 1 103 ? 55.77100 181.93500 31.96100 1.000 48.08322 90 LEU A O 1
ATOM 742 N N . HIS A 1 104 ? 57.74100 182.20800 30.89700 1.000 48.43437 91 HIS A N 1
ATOM 743 C CA . HIS A 1 104 ? 58.11900 180.82300 31.12000 1.000 45.91634 91 HIS A CA 1
ATOM 744 C C . HIS A 1 104 ? 58.29500 180.53900 32.59900 1.000 48.60498 91 HIS A C 1
ATOM 745 O O . HIS A 1 104 ? 58.02700 179.42000 33.05600 1.000 51.95836 91 HIS A O 1
ATOM 752 N N . SER A 1 105 ? 58.72400 181.53500 33.36400 1.000 47.63864 92 SER A N 1
ATOM 753 C CA . SER A 1 105 ? 58.96600 181.36600 34.78800 1.000 48.17772 92 SER A CA 1
ATOM 754 C C . SER A 1 105 ? 57.74000 181.68500 35.64000 1.000 50.00575 92 SER A C 1
ATOM 755 O O . SER A 1 105 ? 57.85600 181.74900 36.86900 1.000 51.51714 92 SER A O 1
ATOM 758 N N . GLY A 1 106 ? 56.58200 181.90400 35.01900 1.000 47.93852 93 GLY A N 1
ATOM 759 C CA . GLY A 1 106 ? 55.35500 182.11500 35.76000 1.000 47.87210 93 GLY A CA 1
ATOM 760 C C . GLY A 1 106 ? 55.14400 183.50900 36.30800 1.000 48.60131 93 GLY A C 1
ATOM 761 O O . GLY A 1 106 ? 54.57400 183.66600 37.39000 1.000 50.08196 93 GLY A O 1
ATOM 762 N N . ILE A 1 107 ? 55.57900 184.53200 35.58300 1.000 51.32311 94 ILE A N 1
ATOM 763 C CA . ILE A 1 107 ? 55.37400 185.93400 35.94800 1.000 49.36774 94 ILE A CA 1
ATOM 764 C C . ILE A 1 107 ? 54.60100 186.56800 34.79600 1.000 53.10364 94 ILE A C 1
ATOM 765 O O . ILE A 1 107 ? 55.18900 186.90300 33.75900 1.000 51.91610 94 ILE A O 1
ATOM 770 N N . LYS A 1 108 ? 53.28100 186.71400 34.95000 1.000 60.56905 95 LYS A N 1
ATOM 771 C CA . LYS A 1 108 ? 52.42200 187.17400 33.86000 1.000 58.72411 95 LYS A CA 1
ATOM 772 C C . LYS A 1 108 ? 52.35000 188.69600 33.90600 1.000 63.43975 95 LYS A C 1
ATOM 773 O O . LYS A 1 108 ? 51.69200 189.27300 34.78400 1.000 61.09472 95 LYS A O 1
ATOM 775 N N . LEU A 1 109 ? 53.04900 189.35200 32.95600 1.000 53.77330 96 LEU A N 1
ATOM 776 C CA . LEU A 1 109 ? 53.00500 190.79800 32.89200 1.000 49.77708 96 LEU A CA 1
ATOM 777 C C . LEU A 1 109 ? 51.91600 191.21800 31.91800 1.000 50.80028 96 LEU A C 1
ATOM 778 O O . LEU A 1 109 ? 51.56000 190.45400 31.01800 1.000 49.61657 96 LEU A O 1
ATOM 783 N N . PRO A 1 110 ? 51.34400 192.40600 32.07500 1.000 51.27328 97 PRO A N 1
ATOM 784 C CA . PRO A 1 110 ? 50.36600 192.89300 31.09600 1.000 45.24039 97 PRO A CA 1
ATOM 785 C C . PRO A 1 110 ? 51.09800 193.42600 29.87500 1.000 47.49335 97 PRO A C 1
ATOM 786 O O . PRO A 1 110 ? 51.71200 194.49600 29.92000 1.000 48.84214 97 PRO A O 1
ATOM 790 N N . LEU A 1 111 ? 51.03400 192.67400 28.77100 1.000 51.01334 98 LEU A N 1
ATOM 791 C CA . LEU A 1 111 ? 51.95400 192.91600 27.65600 1.000 46.75872 98 LEU A CA 1
ATOM 792 C C . LEU A 1 111 ? 51.67900 194.23700 26.94300 1.000 46.06732 98 LEU A C 1
ATOM 793 O O . LEU A 1 111 ? 52.61600 194.87300 26.44900 1.000 45.95697 98 LEU A O 1
ATOM 798 N N . SER A 1 112 ? 50.42000 194.68100 26.89100 1.000 46.21446 99 SER A N 1
ATOM 799 C CA . SER A 1 112 ? 50.12200 195.96500 26.26500 1.000 45.75178 99 SER A CA 1
ATOM 800 C C . SER A 1 112 ? 50.68300 197.15500 27.04400 1.000 48.51644 99 SER A C 1
ATOM 801 O O . SER A 1 112 ? 50.62700 198.29300 26.55900 1.000 47.82784 99 SER A O 1
ATOM 804 N N . GLN A 1 113 ? 51.22300 196.93300 28.23100 1.000 46.17486 100 GLN A N 1
ATOM 805 C CA . GLN A 1 113 ? 51.73100 198.01900 29.04000 1.000 44.18572 100 GLN A CA 1
ATOM 806 C C . GLN A 1 113 ? 53.24800 198.07000 29.06600 1.000 44.66915 100 GLN A C 1
ATOM 807 O O . GLN A 1 113 ? 53.81300 198.92600 29.75400 1.000 47.31287 100 GLN A O 1
ATOM 813 N N . ILE A 1 114 ? 53.91500 197.19500 28.33900 1.000 42.89303 101 ILE A N 1
ATOM 814 C CA . ILE A 1 114 ? 55.36900 197.14500 28.35300 1.000 44.05117 101 ILE A CA 1
ATOM 815 C C . ILE A 1 114 ? 55.90200 198.01900 27.23400 1.000 47.95103 101 ILE A C 1
ATOM 816 O O . ILE A 1 114 ? 55.28000 198.14700 26.17400 1.000 50.60667 101 ILE A O 1
ATOM 821 N N . ASP A 1 115 ? 57.04400 198.64500 27.48300 1.000 47.76265 102 ASP A N 1
ATOM 822 C CA . ASP A 1 115 ? 57.71100 199.49900 26.51500 1.000 44.93594 102 ASP A CA 1
ATOM 823 C C . ASP A 1 115 ? 59.15600 199.04300 26.36100 1.000 43.24203 102 ASP A C 1
ATOM 824 O O . ASP A 1 115 ? 59.69000 198.31700 27.19600 1.000 46.04843 102 ASP A O 1
ATOM 829 N N . ASP A 1 116 ? 59.79100 199.45100 25.27700 1.000 42.09124 103 ASP A N 1
ATOM 830 C CA . ASP A 1 116 ? 61.10300 198.92500 24.92200 1.000 43.64299 103 ASP A CA 1
ATOM 831 C C . ASP A 1 116 ? 62.04200 200.10200 24.72500 1.000 44.55798 103 ASP A C 1
ATOM 832 O O . ASP A 1 116 ? 61.83100 200.93100 23.83700 1.000 46.03217 103 ASP A O 1
ATOM 837 N N . THR A 1 117 ? 63.07000 200.18000 25.55300 1.000 42.39106 104 THR A N 1
ATOM 838 C CA . THR A 1 117 ? 64.02600 201.26600 25.41000 1.000 44.04620 104 THR A CA 1
ATOM 839 C C . THR A 1 117 ? 64.82700 201.17300 24.10600 1.000 42.12348 104 THR A C 1
ATOM 840 O O . THR A 1 117 ? 65.18700 202.20000 23.52600 1.000 38.74618 104 THR A O 1
ATOM 844 N N . GLY A 1 118 ? 65.08600 199.96400 23.61100 1.000 44.25855 105 GLY A N 1
ATOM 845 C CA . GLY A 1 118 ? 65.85000 199.81600 22.38500 1.000 44.43316 105 GLY A CA 1
ATOM 846 C C . GLY A 1 118 ? 65.07900 200.08500 21.11200 1.000 45.78150 105 GLY A C 1
ATOM 847 O O . GLY A 1 118 ? 65.65900 200.55500 20.12700 1.000 45.88085 105 GLY A O 1
ATOM 848 N N . ILE A 1 119 ? 63.78100 199.77500 21.09400 1.000 45.77559 106 ILE A N 1
ATOM 849 C CA . ILE A 1 119 ? 62.95100 200.15600 19.95600 1.000 43.97893 106 ILE A CA 1
ATOM 850 C C . ILE A 1 119 ? 62.79300 201.67200 19.89900 1.000 45.03114 106 ILE A C 1
ATOM 851 O O . ILE A 1 119 ? 62.90000 202.27800 18.82500 1.000 48.64744 106 ILE A O 1
ATOM 856 N N . ARG A 1 120 ? 62.57800 202.31400 21.05300 1.000 46.77841 107 ARG A N 1
ATOM 857 C CA . ARG A 1 120 ? 62.56100 203.77900 21.10100 1.000 46.69288 107 ARG A CA 1
ATOM 858 C C . ARG A 1 120 ? 63.86700 204.36900 20.58500 1.000 45.32881 107 ARG A C 1
ATOM 859 O O . ARG A 1 120 ? 63.85900 205.37900 19.86800 1.000 44.79738 107 ARG A O 1
ATOM 867 N N . ALA A 1 121 ? 64.99800 203.74700 20.93100 1.000 45.04821 108 ALA A N 1
ATOM 868 C CA . ALA A 1 121 ? 66.28900 204.26000 20.48700 1.000 45.57138 108 ALA A CA 1
ATOM 869 C C . ALA A 1 121 ? 66.41900 204.23900 18.96500 1.000 48.81020 108 ALA A C 1
ATOM 870 O O . ALA A 1 121 ? 67.06400 205.12200 18.38900 1.000 46.48211 108 ALA A O 1
ATOM 872 N N . CYS A 1 122 ? 65.81400 203.24300 18.30300 1.000 50.55535 109 CYS A N 1
ATOM 873 C CA . CYS A 1 122 ? 65.87700 203.15400 16.84700 1.000 49.66392 109 CYS A CA 1
ATOM 874 C C . CYS A 1 122 ? 65.01000 204.19600 16.16600 1.000 48.30762 109 CYS A C 1
ATOM 875 O O . CYS A 1 122 ? 65.33900 204.63800 15.06100 1.000 49.40148 109 CYS A O 1
ATOM 878 N N . CYS A 1 123 ? 63.87200 204.54800 16.76700 1.000 45.98996 110 CYS A N 1
ATOM 879 C CA . CYS A 1 123 ? 63.05300 205.60500 16.18800 1.000 48.24323 110 CYS A CA 1
ATOM 880 C C . CYS A 1 123 ? 63.77900 206.94400 16.22700 1.000 47.62226 110 CYS A C 1
ATOM 881 O O . CYS A 1 123 ? 63.57300 207.79100 15.34800 1.000 48.49749 110 CYS A O 1
ATOM 884 N N . ILE A 1 124 ? 64.67300 207.11900 17.19900 1.000 47.77450 111 ILE A N 1
ATOM 885 C CA . ILE A 1 124 ? 65.30300 208.40400 17.49300 1.000 46.10703 111 ILE A CA 1
ATOM 886 C C . ILE A 1 124 ? 66.54800 208.63100 16.64500 1.000 45.87378 111 ILE A C 1
ATOM 887 O O . ILE A 1 124 ? 66.83700 209.76000 16.24000 1.000 48.35484 111 ILE A O 1
ATOM 892 N N . ASN A 1 125 ? 67.29300 207.57100 16.35600 1.000 46.27593 112 ASN A N 1
ATOM 893 C CA . ASN A 1 125 ? 68.44500 207.66500 15.46400 1.000 48.88587 112 ASN A CA 1
ATOM 894 C C . ASN A 1 125 ? 68.77300 206.26100 14.97200 1.000 48.92470 112 ASN A C 1
ATOM 895 O O . ASN A 1 125 ? 69.22900 205.42100 15.75500 1.000 51.32535 112 ASN A O 1
ATOM 900 N N . GLU A 1 126 ? 68.55500 206.01600 13.68400 1.000 48.71495 113 GLU A N 1
ATOM 901 C CA . GLU A 1 126 ? 68.74700 204.70100 13.10100 1.000 49.52473 113 GLU A CA 1
ATOM 902 C C . GLU A 1 126 ? 70.20700 204.38300 12.80000 1.000 52.97891 113 GLU A C 1
ATOM 903 O O . GLU A 1 126 ? 70.49200 203.29000 12.29400 1.000 54.05991 113 GLU A O 1
ATOM 909 N N . HIS A 1 127 ? 71.14000 205.29000 13.09700 1.000 51.58346 114 HIS A N 1
ATOM 910 C CA . HIS A 1 127 ? 72.52500 205.13100 12.66200 1.000 54.49698 114 HIS A CA 1
ATOM 911 C C . HIS A 1 127 ? 73.49000 204.94300 13.83000 1.000 58.56266 114 HIS A C 1
ATOM 912 O O . HIS A 1 127 ? 74.66800 205.31600 13.72500 1.000 65.84119 114 HIS A O 1
ATOM 919 N N . GLU A 1 128 ? 73.02400 204.35600 14.94200 1.000 51.95155 115 GLU A N 1
ATOM 920 C CA . GLU A 1 128 ? 73.91100 204.18300 16.09200 1.000 53.08094 115 GLU A CA 1
ATOM 921 C C . GLU A 1 128 ? 75.13400 203.33800 15.75400 1.000 53.59329 115 GLU A C 1
ATOM 922 O O . GLU A 1 128 ? 76.18700 203.51200 16.37200 1.000 54.87488 115 GLU A O 1
ATOM 928 N N . SER A 1 129 ? 75.02600 202.42900 14.77900 1.000 57.07678 116 SER A N 1
ATOM 929 C CA . SER A 1 129 ? 76.15700 201.60900 14.37300 1.000 57.12718 116 SER A CA 1
ATOM 930 C C . SER A 1 129 ? 76.69700 201.95700 12.99900 1.000 59.20208 116 SER A C 1
ATOM 931 O O . SER A 1 129 ? 77.77100 201.46700 12.64300 1.000 64.05514 116 SER A O 1
ATOM 934 N N . THR A 1 130 ? 75.99700 202.78900 12.23200 1.000 62.56121 117 THR A N 1
ATOM 935 C CA . THR A 1 130 ? 76.47000 203.21600 10.91800 1.000 60.92807 117 THR A CA 1
ATOM 936 C C . THR A 1 130 ? 77.85100 203.83600 11.01000 1.000 62.02492 117 THR A C 1
ATOM 937 O O . THR A 1 130 ? 78.11200 204.67100 11.87700 1.000 68.60647 117 THR A O 1
ATOM 941 N N . ILE A 1 131 ? 78.72900 203.46000 10.09400 1.000 64.08700 118 ILE A N 1
ATOM 942 C CA . ILE A 1 131 ? 80.07000 204.02700 10.03700 1.000 70.01959 118 ILE A CA 1
ATOM 943 C C . ILE A 1 131 ? 80.10100 205.06500 8.92100 1.000 73.81369 118 ILE A C 1
ATOM 944 O O . ILE A 1 131 ? 80.08900 204.72700 7.73100 1.000 71.89485 118 ILE A O 1
ATOM 949 N N . PHE A 1 132 ? 80.13600 206.33200 9.31100 1.000 80.96634 119 PHE A N 1
ATOM 950 C CA . PHE A 1 132 ? 80.25900 207.46600 8.40800 1.000 85.14304 119 PHE A CA 1
ATOM 951 C C . PHE A 1 132 ? 81.73100 207.76800 8.13400 1.000 89.88264 119 PHE A C 1
ATOM 952 O O . PHE A 1 132 ? 82.61700 207.34200 8.88900 1.000 90.40103 119 PHE A O 1
ATOM 960 N N . PRO A 1 133 ? 82.03600 208.50600 7.04600 1.000 82.36111 120 PRO A N 1
ATOM 961 C CA . PRO A 1 133 ? 83.44100 208.79400 6.71700 1.000 82.48577 120 PRO A CA 1
ATOM 962 C C . PRO A 1 133 ? 84.17500 209.64000 7.75100 1.000 82.68793 120 PRO A C 1
ATOM 963 O O . PRO A 1 133 ? 85.35600 209.95600 7.56900 1.000 84.28104 120 PRO A O 1
ATOM 967 N N . TRP A 1 134 ? 83.49200 209.99900 8.84000 1.000 81.16376 121 TRP A N 1
ATOM 968 C CA . TRP A 1 134 ? 84.01900 210.89900 9.85700 1.000 81.29948 121 TRP A CA 1
ATOM 969 C C . TRP A 1 134 ? 83.99300 210.30000 11.26000 1.000 86.93790 121 TRP A C 1
ATOM 970 O O . TRP A 1 134 ? 84.25200 211.02200 12.23300 1.000 89.56647 121 TRP A O 1
ATOM 981 N N . THR A 1 135 ? 83.67000 209.01500 11.40100 1.000 87.17576 122 THR A N 1
ATOM 982 C CA . THR A 1 135 ? 83.46100 208.43600 12.72400 1.000 89.92100 122 THR A CA 1
ATOM 983 C C . THR A 1 135 ? 84.79200 208.29200 13.47900 1.000 89.52768 122 THR A C 1
ATOM 984 O O . THR A 1 135 ? 85.88700 208.38400 12.91000 1.000 88.86158 122 THR A O 1
ATOM 988 N N . ARG A 1 136 ? 84.68400 208.09900 14.79300 1.000 87.52041 123 ARG A N 1
ATOM 989 C CA . ARG A 1 136 ? 85.85500 208.09400 15.67900 1.000 93.61960 123 ARG A CA 1
ATOM 990 C C . ARG A 1 136 ? 85.67800 206.99400 16.72400 1.000 91.67929 123 ARG A C 1
ATOM 991 O O . ARG A 1 136 ? 84.99500 207.19400 17.73200 1.000 89.73620 123 ARG A O 1
ATOM 993 N N . GLY A 1 137 ? 86.30100 205.84800 16.48400 1.000 87.06714 124 GLY A N 1
ATOM 994 C CA . GLY A 1 137 ? 86.28700 204.73400 17.40400 1.000 82.84294 124 GLY A CA 1
ATOM 995 C C . GLY A 1 137 ? 85.57300 203.52300 16.83900 1.000 83.55224 124 GLY A C 1
ATOM 996 O O . GLY A 1 137 ? 85.42200 203.35700 15.62200 1.000 79.45946 124 GLY A O 1
ATOM 997 N N . ARG A 1 138 ? 85.13200 202.65300 17.75600 1.000 85.31619 125 ARG A N 1
ATOM 998 C CA . ARG A 1 138 ? 84.32500 201.49200 17.39600 1.000 76.98751 125 ARG A CA 1
ATOM 999 C C . ARG A 1 138 ? 82.90500 201.94000 17.04400 1.000 77.62780 125 ARG A C 1
ATOM 1000 O O . ARG A 1 138 ? 82.55500 203.12400 17.12600 1.000 74.31822 125 ARG A O 1
ATOM 1002 N N . ALA A 1 139 ? 82.07000 200.96800 16.67100 1.000 80.27755 126 ALA A N 1
ATOM 1003 C CA . ALA A 1 139 ? 80.81700 201.27800 15.99400 1.000 73.84285 126 ALA A CA 1
ATOM 1004 C C . ALA A 1 139 ? 79.87200 202.08300 16.88300 1.000 74.89728 126 ALA A C 1
ATOM 1005 O O . ALA A 1 139 ? 79.52000 203.22300 16.56200 1.000 82.93837 126 ALA A O 1
ATOM 1007 N N . GLY A 1 140 ? 79.46000 201.52200 18.00300 1.000 66.59616 127 GLY A N 1
ATOM 1008 C CA . GLY A 1 140 ? 78.23100 202.01300 18.60100 1.000 59.06278 127 GLY A CA 1
ATOM 1009 C C . GLY A 1 140 ? 77.06700 201.12100 18.21300 1.000 55.86023 127 GLY A C 1
ATOM 1010 O O . GLY A 1 140 ? 77.05500 200.50100 17.14600 1.000 60.00600 127 GLY A O 1
ATOM 1011 N N . ASP A 1 141 ? 76.08700 201.01300 19.10100 1.000 53.44481 128 ASP A N 1
ATOM 1012 C CA . ASP A 1 141 ? 75.06200 199.97900 18.95100 1.000 52.39926 128 ASP A CA 1
ATOM 1013 C C . ASP A 1 141 ? 73.84900 200.33300 19.80300 1.000 49.52341 128 ASP A C 1
ATOM 1014 O O . ASP A 1 141 ? 73.72400 201.45200 20.31400 1.000 48.62659 128 ASP A O 1
ATOM 1019 N N . TYR A 1 142 ? 72.96000 199.36000 19.97900 1.000 48.03519 129 TYR A N 1
ATOM 1020 C CA . TYR A 1 142 ? 71.72100 199.59600 20.70600 1.000 47.40076 129 TYR A CA 1
ATOM 1021 C C . TYR A 1 142 ? 71.71100 198.96800 22.09300 1.000 46.82149 129 TYR A C 1
ATOM 1022 O O . TYR A 1 142 ? 70.65200 198.89500 22.71900 1.000 47.65518 129 TYR A O 1
ATOM 1031 N N . SER A 1 143 ? 72.87300 198.56700 22.60400 1.000 45.88488 130 SER A N 1
ATOM 1032 C CA . SER A 1 143 ? 72.98300 198.09800 23.97600 1.000 45.68455 130 SER A CA 1
ATOM 1033 C C . SER A 1 143 ? 72.64400 199.21300 24.95900 1.000 46.08954 130 SER A C 1
ATOM 1034 O O . SER A 1 143 ? 72.74800 200.40700 24.65900 1.000 45.52668 130 SER A O 1
ATOM 1037 N N . LEU A 1 144 ? 72.26700 198.79500 26.16500 1.000 46.04825 131 LEU A N 1
ATOM 1038 C CA . LEU A 1 144 ? 71.94100 199.73400 27.22700 1.000 42.52093 131 LEU A CA 1
ATOM 1039 C C . LEU A 1 144 ? 73.17300 200.49200 27.70300 1.000 45.05021 131 LEU A C 1
ATOM 1040 O O . LEU A 1 144 ? 73.09400 201.69700 27.96800 1.000 45.16253 131 LEU A O 1
ATOM 1045 N N . ASP A 1 145 ? 74.31400 199.81000 27.84500 1.000 47.58579 132 ASP A N 1
ATOM 1046 C CA . ASP A 1 145 ? 75.51100 200.51300 28.29700 1.000 48.14240 132 ASP A CA 1
ATOM 1047 C C . ASP A 1 145 ? 75.81200 201.68300 27.37600 1.000 49.72785 132 ASP A C 1
ATOM 1048 O O . ASP A 1 145 ? 76.10100 202.79500 27.84200 1.000 47.49083 132 ASP A O 1
ATOM 1053 N N . TYR A 1 146 ? 75.69500 201.45800 26.05900 1.000 49.98843 133 TYR A N 1
ATOM 1054 C CA . TYR A 1 146 ? 76.08500 202.46900 25.08300 1.000 47.23455 133 TYR A CA 1
ATOM 1055 C C . TYR A 1 146 ? 75.06900 203.59600 24.97800 1.000 47.61965 133 TYR A C 1
ATOM 1056 O O . TYR A 1 146 ? 75.44600 204.76300 24.84500 1.000 51.73806 133 TYR A O 1
ATOM 1065 N N . LEU A 1 147 ? 73.78300 203.26200 24.98900 1.000 43.65499 134 LEU A N 1
ATOM 1066 C CA . LEU A 1 147 ? 72.75100 204.27700 24.85800 1.000 44.52932 134 LEU A CA 1
ATOM 1067 C C . LEU A 1 147 ? 72.62400 205.11900 26.12600 1.000 46.26176 134 LEU A C 1
ATOM 1068 O O . LEU A 1 147 ? 72.34400 206.32400 26.05500 1.000 45.25074 134 LEU A O 1
ATOM 1073 N N . ALA A 1 148 ? 72.79500 204.50000 27.29600 1.000 44.70054 135 ALA A N 1
ATOM 1074 C CA . ALA A 1 148 ? 72.86600 205.27200 28.53300 1.000 46.32269 135 ALA A CA 1
ATOM 1075 C C . ALA A 1 148 ? 74.05600 206.23400 28.52900 1.000 49.91221 135 ALA A C 1
ATOM 1076 O O . ALA A 1 148 ? 73.92000 207.39300 28.93900 1.000 49.75763 135 ALA A O 1
ATOM 1078 N N . LYS A 1 149 ? 75.23500 205.77900 28.08000 1.000 47.18690 136 LYS A N 1
ATOM 1079 C CA . LYS A 1 149 ? 76.37900 206.68500 28.07100 1.000 48.08151 136 LYS A CA 1
ATOM 1080 C C . LYS A 1 149 ? 76.13400 207.84600 27.12300 1.000 49.75165 136 LYS A C 1
ATOM 1081 O O . LYS A 1 149 ? 76.41100 209.00300 27.45800 1.000 49.57918 136 LYS A O 1
ATOM 1087 N N . LYS A 1 150 ? 75.58500 207.56200 25.94600 1.000 46.06690 137 LYS A N 1
ATOM 1088 C CA . LYS A 1 150 ? 75.48300 208.59300 24.92400 1.000 46.37339 137 LYS A CA 1
ATOM 1089 C C . LYS A 1 150 ? 74.37500 209.59900 25.22200 1.000 49.74680 137 LYS A C 1
ATOM 1090 O O . LYS A 1 150 ? 74.51300 210.78200 24.90200 1.000 50.20925 137 LYS A O 1
ATOM 1096 N N . TYR A 1 151 ? 73.29900 209.17900 25.87500 1.000 47.82208 138 TYR A N 1
ATOM 1097 C CA . TYR A 1 151 ? 72.13600 210.03900 26.00500 1.000 47.34597 138 TYR A CA 1
ATOM 1098 C C . TYR A 1 151 ? 71.88200 210.56500 27.40900 1.000 47.69089 138 TYR A C 1
ATOM 1099 O O . TYR A 1 151 ? 71.35100 211.66800 27.54600 1.000 46.53331 138 TYR A O 1
ATOM 1108 N N . VAL A 1 152 ? 72.23000 209.81600 28.45200 1.000 47.28357 139 VAL A N 1
ATOM 1109 C CA . VAL A 1 152 ? 72.15400 210.32900 29.81200 1.000 51.19998 139 VAL A CA 1
ATOM 1110 C C . VAL A 1 152 ? 73.52900 210.48400 30.44900 1.000 48.87590 139 VAL A C 1
ATOM 1111 O O . VAL A 1 152 ? 73.62000 210.92900 31.60400 1.000 48.85490 139 VAL A O 1
ATOM 1115 N N . GLY A 1 153 ? 74.60200 210.17100 29.72300 1.000 47.95459 140 GLY A N 1
ATOM 1116 C CA . GLY A 1 153 ? 75.94600 210.33400 30.25200 1.000 49.86772 140 GLY A CA 1
ATOM 1117 C C . GLY A 1 153 ? 76.21600 209.55100 31.51500 1.000 48.10160 140 GLY A C 1
ATOM 1118 O O . GLY A 1 153 ? 76.95900 210.01600 32.38200 1.000 47.19291 140 GLY A O 1
ATOM 1119 N N . ALA A 1 154 ? 75.62000 208.38000 31.64700 1.000 48.90530 141 ALA A N 1
ATOM 1120 C CA . ALA A 1 154 ? 75.79100 207.54100 32.81400 1.000 49.56653 141 ALA A CA 1
ATOM 1121 C C . ALA A 1 154 ? 76.37600 206.20000 32.39200 1.000 51.58704 141 ALA A C 1
ATOM 1122 O O . ALA A 1 154 ? 76.42500 205.85500 31.20900 1.000 53.85678 141 ALA A O 1
ATOM 1124 N N . GLN A 1 155 ? 76.81100 205.43300 33.38500 1.000 54.94071 142 GLN A N 1
ATOM 1125 C CA . GLN A 1 155 ? 77.72700 204.32700 33.14600 1.000 61.79432 142 GLN A CA 1
ATOM 1126 C C . GLN A 1 155 ? 77.87900 203.52900 34.43300 1.000 64.38324 142 GLN A C 1
ATOM 1127 O O . GLN A 1 155 ? 78.01200 204.11200 35.51400 1.000 68.31584 142 GLN A O 1
ATOM 1133 N N . LYS A 1 156 ? 77.85100 202.20300 34.32100 1.000 68.75895 143 LYS A N 1
ATOM 1134 C CA . LYS A 1 156 ? 78.00600 201.37600 35.51300 1.000 70.00201 143 LYS A CA 1
ATOM 1135 C C . LYS A 1 156 ? 79.45100 201.35700 35.99600 1.000 74.93551 143 LYS A C 1
ATOM 1136 O O . LYS A 1 156 ? 80.39600 201.36600 35.20100 1.000 72.23646 143 LYS A O 1
ATOM 1142 N N . TYR A 1 157 ? 79.61100 201.33700 37.31500 1.000 84.61997 144 TYR A N 1
ATOM 1143 C CA . TYR A 1 157 ? 80.93300 201.26000 37.91800 1.000 87.71800 144 TYR A CA 1
ATOM 1144 C C . TYR A 1 157 ? 81.58600 199.91500 37.61100 1.000 85.65081 144 TYR A C 1
ATOM 1145 O O . TYR A 1 157 ? 80.95900 198.85700 37.71800 1.000 81.69186 144 TYR A O 1
ATOM 1154 N N . ALA A 1 158 ? 82.86400 199.96500 37.23100 1.000 86.89184 145 ALA A N 1
ATOM 1155 C CA . ALA A 1 158 ? 83.60400 198.76800 36.85300 1.000 80.30531 145 ALA A CA 1
ATOM 1156 C C . ALA A 1 158 ? 83.92600 197.85100 38.02900 1.000 80.44949 145 ALA A C 1
ATOM 1157 O O . ALA A 1 158 ? 84.43200 196.75100 37.80200 1.000 78.72463 145 ALA A O 1
ATOM 1159 N N . GLU A 1 159 ? 83.64100 198.26000 39.26700 1.000 83.65218 146 GLU A N 1
ATOM 1160 C CA . GLU A 1 159 ? 84.04900 197.46500 40.42500 1.000 87.30695 146 GLU A CA 1
ATOM 1161 C C . GLU A 1 159 ? 83.32100 196.12700 40.49300 1.000 86.13149 146 GLU A C 1
ATOM 1162 O O . GLU A 1 159 ? 83.85700 195.16200 41.05200 1.000 85.19412 146 GLU A O 1
ATOM 1168 N N . ILE A 1 160 ? 82.10600 196.04200 39.94900 1.000 82.14596 147 ILE A N 1
ATOM 1169 C CA . ILE A 1 160 ? 81.37200 194.78300 40.04400 1.000 79.49435 147 ILE A CA 1
ATOM 1170 C C . ILE A 1 160 ? 81.92400 193.76000 39.06100 1.000 76.08341 147 ILE A C 1
ATOM 1171 O O . ILE A 1 160 ? 81.97500 192.56200 39.36300 1.000 76.31648 147 ILE A O 1
ATOM 1176 N N . TYR A 1 161 ? 82.35500 194.21100 37.88200 1.000 71.10251 148 TYR A N 1
ATOM 1177 C CA . TYR A 1 161 ? 82.92100 193.28800 36.91000 1.000 71.02645 148 TYR A CA 1
ATOM 1178 C C . TYR A 1 161 ? 84.24900 192.71400 37.40000 1.000 73.92131 148 TYR A C 1
ATOM 1179 O O . TYR A 1 161 ? 84.54500 191.53000 37.17200 1.000 68.51032 148 TYR A O 1
ATOM 1188 N N . ASP A 1 162 ? 85.03500 193.52500 38.12200 1.000 75.94316 149 ASP A N 1
ATOM 1189 C CA . ASP A 1 162 ? 86.25200 193.03200 38.76700 1.000 75.21680 149 ASP A CA 1
ATOM 1190 C C . ASP A 1 162 ? 85.93100 191.98600 39.83700 1.000 70.47789 149 ASP A C 1
ATOM 1191 O O . ASP A 1 162 ? 86.56300 190.92400 39.89100 1.000 65.19956 149 ASP A O 1
ATOM 1196 N N . GLU A 1 163 ? 84.95100 192.27800 40.70500 1.000 69.87225 150 GLU A N 1
ATOM 1197 C CA . GLU A 1 163 ? 84.53000 191.31100 41.71800 1.000 69.91945 150 GLU A CA 1
ATOM 1198 C C . GLU A 1 163 ? 84.04200 190.02100 41.08100 1.000 66.70616 150 GLU A C 1
ATOM 1199 O O . GLU A 1 163 ? 84.30200 188.92400 41.59400 1.000 67.08184 150 GLU A O 1
ATOM 1205 N N . LEU A 1 164 ? 83.30900 190.13300 39.97700 1.000 65.54937 151 LEU A N 1
ATOM 1206 C CA . LEU A 1 164 ? 82.83200 188.94200 39.29400 1.000 65.28049 151 LEU A CA 1
ATOM 1207 C C . LEU A 1 164 ? 83.99400 188.13700 38.73600 1.000 65.88941 151 LEU A C 1
ATOM 1208 O O . LEU A 1 164 ? 84.10900 186.93400 39.00000 1.000 63.22683 151 LEU A O 1
ATOM 1213 N N . ALA A 1 165 ? 84.88600 188.79600 37.99000 1.000 66.01392 152 ALA A N 1
ATOM 1214 C CA . ALA A 1 165 ? 86.03700 188.10100 37.41900 1.000 64.18648 152 ALA A CA 1
ATOM 1215 C C . ALA A 1 165 ? 86.89300 187.43500 38.49700 1.000 66.68387 152 ALA A C 1
ATOM 1216 O O . ALA A 1 165 ? 87.44300 186.34800 38.28000 1.000 67.78755 152 ALA A O 1
ATOM 1218 N N . ALA A 1 166 ? 87.02900 188.07500 39.66300 1.000 64.26698 153 ALA A N 1
ATOM 1219 C CA . ALA A 1 166 ? 87.76500 187.47400 40.76900 1.000 60.68214 153 ALA A CA 1
ATOM 1220 C C . ALA A 1 166 ? 87.07500 186.23500 41.32700 1.000 62.44149 153 ALA A C 1
ATOM 1221 O O . ALA A 1 166 ? 87.73100 185.41200 41.97000 1.000 65.60085 153 ALA A O 1
ATOM 1223 N N . LEU A 1 167 ? 85.77300 186.08700 41.10700 1.000 64.03312 154 LEU A N 1
ATOM 1224 C CA . LEU A 1 167 ? 85.04500 184.89300 41.51000 1.000 59.48287 154 LEU A CA 1
ATOM 1225 C C . LEU A 1 167 ? 85.05700 183.81000 40.44000 1.000 62.06581 154 LEU A C 1
ATOM 1226 O O . LEU A 1 167 ? 85.09500 182.61800 40.76600 1.000 62.70557 154 LEU A O 1
ATOM 1231 N N . PHE A 1 168 ? 85.01100 184.18800 39.16700 1.000 63.86134 155 PHE A N 1
ATOM 1232 C CA . PHE A 1 168 ? 84.74800 183.21100 38.11300 1.000 66.06672 155 PHE A CA 1
ATOM 1233 C C . PHE A 1 168 ? 85.89200 183.04900 37.12800 1.000 66.79523 155 PHE A C 1
ATOM 1234 O O . PHE A 1 168 ? 86.12400 181.93700 36.65200 1.000 63.50373 155 PHE A O 1
ATOM 1242 N N . GLY A 1 169 ? 86.61600 184.11800 36.80300 1.000 74.04616 156 GLY A N 1
ATOM 1243 C CA . GLY A 1 169 ? 87.86300 183.92900 36.09300 1.000 73.78468 156 GLY A CA 1
ATOM 1244 C C . GLY A 1 169 ? 88.13300 184.80400 34.88800 1.000 79.11324 156 GLY A C 1
ATOM 1245 O O . GLY A 1 169 ? 89.25900 185.28600 34.73400 1.000 87.83231 156 GLY A O 1
ATOM 1246 N N . GLY A 1 170 ? 87.13500 185.01500 34.02700 1.000 73.10112 157 GLY A N 1
ATOM 1247 C CA . GLY A 1 170 ? 87.38200 185.59300 32.71200 1.000 75.38107 157 GLY A CA 1
ATOM 1248 C C . GLY A 1 170 ? 87.72500 187.06900 32.69200 1.000 71.72796 157 GLY A C 1
ATOM 1249 O O . GLY A 1 170 ? 88.11800 187.64400 33.71200 1.000 69.61651 157 GLY A O 1
ATOM 1250 N N . LYS A 1 171 ? 87.59400 187.69800 31.52900 1.000 73.30501 158 LYS A N 1
ATOM 1251 C CA . LYS A 1 171 ? 87.74400 189.14500 31.46800 1.000 73.53594 158 LYS A CA 1
ATOM 1252 C C . LYS A 1 171 ? 86.63100 189.81300 32.27500 1.000 70.07798 158 LYS A C 1
ATOM 1253 O O . LYS A 1 171 ? 85.51800 189.29400 32.39000 1.000 69.53742 158 LYS A O 1
ATOM 1259 N N . ALA A 1 172 ? 86.94300 190.97100 32.85300 1.000 71.31998 159 ALA A N 1
ATOM 1260 C CA . ALA A 1 172 ? 85.99800 191.67700 33.72100 1.000 70.73782 159 ALA A CA 1
ATOM 1261 C C . ALA A 1 172 ? 85.05700 192.53900 32.87000 1.000 73.45185 159 ALA A C 1
ATOM 1262 O O . ALA A 1 172 ? 85.09100 193.77100 32.88300 1.000 70.43604 159 ALA A O 1
ATOM 1264 N N . THR A 1 173 ? 84.18600 191.85300 32.12300 1.000 74.25231 160 THR A N 1
ATOM 1265 C CA . THR A 1 173 ? 83.29300 192.47300 31.14900 1.000 69.22703 160 THR A CA 1
ATOM 1266 C C . THR A 1 173 ? 81.86600 191.96700 31.33800 1.000 67.47709 160 THR A C 1
ATOM 1267 O O . THR A 1 173 ? 81.63400 190.88800 31.88400 1.000 71.02719 160 THR A O 1
ATOM 1271 N N . ARG A 1 174 ? 80.89600 192.74900 30.86100 1.000 63.61922 161 ARG A N 1
ATOM 1272 C CA . ARG A 1 174 ? 79.52100 192.26200 30.84800 1.000 63.09781 161 ARG A CA 1
ATOM 1273 C C . ARG A 1 174 ? 79.38800 191.02000 29.96400 1.000 63.75415 161 ARG A C 1
ATOM 1274 O O . ARG A 1 174 ? 78.68300 190.06900 30.32200 1.000 60.35607 161 ARG A O 1
ATOM 1282 N N . LYS A 1 175 ? 80.09300 190.99400 28.82300 1.000 65.23017 162 LYS A N 1
ATOM 1283 C CA . LYS A 1 175 ? 79.99900 189.85600 27.90400 1.000 65.30024 162 LYS A CA 1
ATOM 1284 C C . LYS A 1 175 ? 80.54900 188.57800 28.53200 1.000 61.29559 162 LYS A C 1
ATOM 1285 O O . LYS A 1 175 ? 80.00100 187.48800 28.32400 1.000 60.93021 162 LYS A O 1
ATOM 1287 N N . THR A 1 176 ? 81.62700 188.68400 29.30100 1.000 61.36470 163 THR A N 1
ATOM 1288 C CA . THR A 1 176 ? 82.24100 187.47800 29.84000 1.000 64.17742 163 THR A CA 1
ATOM 1289 C C . THR A 1 176 ? 81.48800 186.95500 31.05700 1.000 62.34450 163 THR A C 1
ATOM 1290 O O . THR A 1 176 ? 81.37800 185.73300 31.23100 1.000 58.31640 163 THR A O 1
ATOM 1294 N N . GLN A 1 177 ? 80.92700 187.86100 31.87000 1.000 60.35014 164 GLN A N 1
ATOM 1295 C CA . GLN A 1 177 ? 80.43200 187.53800 33.20000 1.000 55.62891 164 GLN A CA 1
ATOM 1296 C C . GLN A 1 177 ? 78.92200 187.34000 33.28300 1.000 55.73673 164 GLN A C 1
ATOM 1297 O O . GLN A 1 177 ? 78.44600 186.89100 34.32900 1.000 54.03564 164 GLN A O 1
ATOM 1303 N N . MET A 1 178 ? 78.15200 187.67100 32.24000 1.000 56.84243 165 MET A N 1
ATOM 1304 C CA . MET A 1 178 ? 76.71200 187.41200 32.29300 1.000 53.47656 165 MET A CA 1
ATOM 1305 C C . MET A 1 178 ? 76.38000 185.93000 32.47000 1.000 54.68021 165 MET A C 1
ATOM 1306 O O . MET A 1 178 ? 75.54700 185.61000 33.34100 1.000 51.51550 165 MET A O 1
ATOM 1311 N N . PRO A 1 179 ? 76.98000 184.98500 31.72500 1.000 54.47540 166 PRO A N 1
ATOM 1312 C CA . PRO A 1 179 ? 76.66300 183.56400 31.94700 1.000 52.17340 166 PRO A CA 1
ATOM 1313 C C . PRO A 1 179 ? 76.92000 183.08300 33.36800 1.000 55.26063 166 PRO A C 1
ATOM 1314 O O . PRO A 1 179 ? 76.45500 181.99100 33.72500 1.000 56.88302 166 PRO A O 1
ATOM 1318 N N . ASN A 1 180 ? 77.63500 183.85800 34.18600 1.000 57.77208 167 ASN A N 1
ATOM 1319 C CA . ASN A 1 180 ? 78.00100 183.45900 35.53900 1.000 53.93080 167 ASN A CA 1
ATOM 1320 C C . ASN A 1 180 ? 77.05900 183.98000 36.61700 1.000 50.83746 167 ASN A C 1
ATOM 1321 O O . ASN A 1 180 ? 77.17000 183.53300 37.75700 1.000 53.62707 167 ASN A O 1
ATOM 1326 N N . LEU A 1 181 ? 76.12800 184.88900 36.29600 1.000 53.04783 168 LEU A N 1
ATOM 1327 C CA . LEU A 1 181 ? 75.43800 185.64800 37.34500 1.000 50.87439 168 LEU A CA 1
ATOM 1328 C C . LEU A 1 181 ? 74.58200 184.76600 38.25500 1.000 47.48953 168 LEU A C 1
ATOM 1329 O O . LEU A 1 181 ? 74.50400 185.01700 39.45700 1.000 53.04664 168 LEU A O 1
ATOM 1334 N N . TYR A 1 182 ? 73.91600 183.75000 37.72000 1.000 49.53191 169 TYR A N 1
ATOM 1335 C CA . TYR A 1 182 ? 73.12500 182.88400 38.60300 1.000 52.56172 169 TYR A CA 1
ATOM 1336 C C . TYR A 1 182 ? 73.97900 182.02500 39.53500 1.000 54.00877 169 TYR A C 1
ATOM 1337 O O . TYR A 1 182 ? 73.41600 181.27100 40.33900 1.000 53.43486 169 TYR A O 1
ATOM 1346 N N . ARG A 1 183 ? 75.30600 182.09300 39.42000 1.000 54.43236 170 ARG A N 1
ATOM 1347 C CA . ARG A 1 183 ? 76.23100 181.33100 40.24500 1.000 53.97392 170 ARG A CA 1
ATOM 1348 C C . ARG A 1 183 ? 76.87400 182.17300 41.34400 1.000 54.61366 170 ARG A C 1
ATOM 1349 O O . ARG A 1 183 ? 77.59700 181.63000 42.18100 1.000 57.89748 170 ARG A O 1
ATOM 1357 N N . ALA A 1 184 ? 76.61100 183.46500 41.36700 1.000 54.61572 171 ALA A N 1
ATOM 1358 C CA . ALA A 1 184 ? 77.15900 184.47800 42.24700 1.000 57.56266 171 ALA A CA 1
ATOM 1359 C C . ALA A 1 184 ? 76.23700 184.73500 43.42600 1.000 61.07351 171 ALA A C 1
ATOM 1360 O O . ALA A 1 184 ? 75.03900 184.43300 43.37600 1.000 58.39181 171 ALA A O 1
ATOM 1362 N N . PRO A 1 185 ? 76.77400 185.30300 44.50800 1.000 61.44444 172 PRO A N 1
ATOM 1363 C CA . PRO A 1 185 ? 75.93900 185.63400 45.67200 1.000 57.63918 172 PRO A CA 1
ATOM 1364 C C . PRO A 1 185 ? 75.02100 186.82100 45.41500 1.000 51.28162 172 PRO A C 1
ATOM 1365 O O . PRO A 1 185 ? 75.42300 187.83200 44.84000 1.000 54.01157 172 PRO A O 1
ATOM 1369 N N . SER A 1 186 ? 73.79000 186.70600 45.91000 1.000 52.02228 173 SER A N 1
ATOM 1370 C CA . SER A 1 186 ? 72.72600 187.62200 45.52000 1.000 48.88717 173 SER A CA 1
ATOM 1371 C C . SER A 1 186 ? 73.04500 189.07300 45.85200 1.000 52.68939 173 SER A C 1
ATOM 1372 O O . SER A 1 186 ? 72.50800 189.98300 45.21000 1.000 57.27038 173 SER A O 1
ATOM 1375 N N . GLY A 1 187 ? 73.89500 189.32700 46.84300 1.000 52.19243 174 GLY A N 1
ATOM 1376 C CA . GLY A 1 187 ? 74.29200 190.70200 47.10700 1.000 49.57951 174 GLY A CA 1
ATOM 1377 C C . GLY A 1 187 ? 75.19000 191.28700 46.03000 1.000 54.65572 174 GLY A C 1
ATOM 1378 O O . GLY A 1 187 ? 75.21500 192.50800 45.82500 1.000 56.17259 174 GLY A O 1
ATOM 1379 N N . LEU A 1 188 ? 75.94400 190.43100 45.33500 1.000 52.25704 175 LEU A N 1
ATOM 1380 C CA . LEU A 1 188 ? 76.72400 190.88000 44.18800 1.000 55.44221 175 LEU A CA 1
ATOM 1381 C C . LEU A 1 188 ? 75.82200 191.18400 42.99000 1.000 56.58843 175 LEU A C 1
ATOM 1382 O O . LEU A 1 188 ? 75.93700 192.25100 42.36700 1.000 53.82943 175 LEU A O 1
ATOM 1387 N N . VAL A 1 189 ? 74.91800 190.25200 42.65100 1.000 52.24337 176 VAL A N 1
ATOM 1388 C CA . VAL A 1 189 ? 73.96600 190.49100 41.57000 1.000 53.47677 176 VAL A CA 1
ATOM 1389 C C . VAL A 1 189 ? 73.11800 191.73100 41.84900 1.000 55.30939 176 VAL A C 1
ATOM 1390 O O . VAL A 1 189 ? 72.70400 192.42500 40.91300 1.000 57.22625 176 VAL A O 1
ATOM 1394 N N . ARG A 1 190 ? 72.87300 192.04600 43.12600 1.000 52.44438 177 ARG A N 1
ATOM 1395 C CA . ARG A 1 190 ? 72.18800 193.28700 43.47800 1.000 52.31900 177 ARG A CA 1
ATOM 1396 C C . ARG A 1 190 ? 72.99900 194.51200 43.06800 1.000 54.52644 177 ARG A C 1
ATOM 1397 O O . ARG A 1 190 ? 72.42800 195.52200 42.62900 1.000 53.24175 177 ARG A O 1
ATOM 1405 N N . LYS A 1 191 ? 74.33100 194.45600 43.23000 1.000 52.85167 178 LYS A N 1
ATOM 1406 C CA . LYS A 1 191 ? 75.18100 195.56400 42.79400 1.000 54.19880 178 LYS A CA 1
ATOM 1407 C C . LYS A 1 191 ? 75.21000 195.67400 41.27600 1.000 59.64420 178 LYS A C 1
ATOM 1408 O O . LYS A 1 191 ? 75.33000 196.78200 40.73400 1.000 56.68023 178 LYS A O 1
ATOM 1414 N N . TYR A 1 192 ? 75.10600 194.53600 40.58000 1.000 58.19769 179 TYR A N 1
ATOM 1415 C CA . TYR A 1 192 ? 75.07100 194.50500 39.12100 1.000 56.97140 179 TYR A CA 1
ATOM 1416 C C . TYR A 1 192 ? 73.73300 194.99300 38.58600 1.000 54.53399 179 TYR A C 1
ATOM 1417 O O . TYR A 1 192 ? 73.68200 195.84700 37.69600 1.000 52.44263 179 TYR A O 1
ATOM 1426 N N . ALA A 1 193 ? 72.64200 194.44200 39.11300 1.000 53.97930 180 ALA A N 1
ATOM 1427 C CA . ALA A 1 193 ? 71.35900 194.52200 38.43700 1.000 52.17396 180 ALA A CA 1
ATOM 1428 C C . ALA A 1 193 ? 70.62900 195.82000 38.72400 1.000 54.00355 180 ALA A C 1
ATOM 1429 O O . ALA A 1 193 ? 69.89000 196.30700 37.86100 1.000 56.02687 180 ALA A O 1
ATOM 1431 N N . CYS A 1 194 ? 70.79600 196.39000 39.91500 1.000 54.29166 181 CYS A N 1
ATOM 1432 C CA . CYS A 1 194 ? 70.06600 197.61900 40.22200 1.000 54.11764 181 CYS A CA 1
ATOM 1433 C C . CYS A 1 194 ? 70.42500 198.75500 39.27300 1.000 50.27843 181 CYS A C 1
ATOM 1434 O O . CYS A 1 194 ? 69.50200 199.35100 38.69200 1.000 46.38853 181 CYS A O 1
ATOM 1437 N N . PRO A 1 195 ? 71.70100 199.08100 39.02900 1.000 52.32885 182 PRO A N 1
ATOM 1438 C CA . PRO A 1 195 ? 71.99100 200.14400 38.05600 1.000 52.34604 182 PRO A CA 1
ATOM 1439 C C . PRO A 1 195 ? 71.39200 199.87500 36.68900 1.000 50.66548 182 PRO A C 1
ATOM 1440 O O . PRO A 1 195 ? 71.05000 200.84000 35.99100 1.000 46.97376 182 PRO A O 1
ATOM 1444 N N . ASP A 1 196 ? 71.26000 198.60000 36.28500 1.000 47.80016 183 ASP A N 1
ATOM 1445 C CA . ASP A 1 196 ? 70.63200 198.28100 35.00000 1.000 49.89699 183 ASP A CA 1
ATOM 1446 C C . ASP A 1 196 ? 69.22400 198.86700 34.92200 1.000 48.95743 183 ASP A C 1
ATOM 1447 O O . ASP A 1 196 ? 68.88400 199.57900 33.96600 1.000 46.42841 183 ASP A O 1
ATOM 1452 N N . ALA A 1 197 ? 68.39800 198.60600 35.94200 1.000 47.04526 184 ALA A N 1
ATOM 1453 C CA . ALA A 1 197 ? 67.05400 199.17700 35.95600 1.000 46.37179 184 ALA A CA 1
ATOM 1454 C C . ALA A 1 197 ? 67.08100 200.69200 36.14100 1.000 45.90878 184 ALA A C 1
ATOM 1455 O O . ALA A 1 197 ? 66.19300 201.39100 35.64300 1.000 46.63646 184 ALA A O 1
ATOM 1457 N N . GLU A 1 198 ? 68.08800 201.21200 36.84300 1.000 45.84270 185 GLU A N 1
ATOM 1458 C CA . GLU A 1 198 ? 68.25700 202.65600 36.97200 1.000 46.86503 185 GLU A CA 1
ATOM 1459 C C . GLU A 1 198 ? 68.58900 203.30200 35.62700 1.000 49.33906 185 GLU A C 1
ATOM 1460 O O . GLU A 1 198 ? 67.93900 204.27000 35.20600 1.000 46.73232 185 GLU A O 1
ATOM 1466 N N . LEU A 1 199 ? 69.59500 202.76800 34.92900 1.000 48.74919 186 LEU A N 1
ATOM 1467 C CA . LEU A 1 199 ? 69.95700 203.31100 33.62600 1.000 46.70246 186 LEU A CA 1
ATOM 1468 C C . LEU A 1 199 ? 68.82600 203.16300 32.61600 1.000 44.84126 186 LEU A C 1
ATOM 1469 O O . LEU A 1 199 ? 68.63500 204.04600 31.77200 1.000 42.97929 186 LEU A O 1
ATOM 1474 N N . THR A 1 200 ? 68.07200 202.05500 32.67900 1.000 44.88058 187 THR A N 1
ATOM 1475 C CA . THR A 1 200 ? 66.94100 201.87300 31.77000 1.000 43.86566 187 THR A CA 1
ATOM 1476 C C . THR A 1 200 ? 65.86700 202.93100 31.99400 1.000 46.76310 187 THR A C 1
ATOM 1477 O O . THR A 1 200 ? 65.26300 203.42500 31.03700 1.000 43.85321 187 THR A O 1
ATOM 1481 N N . LEU A 1 201 ? 65.58100 203.26400 33.25500 1.000 46.08283 188 LEU A N 1
ATOM 1482 C CA . LEU A 1 201 ? 64.51900 204.22700 33.50100 1.000 44.17907 188 LEU A CA 1
ATOM 1483 C C . LEU A 1 201 ? 64.98500 205.62800 33.15800 1.000 47.63419 188 LEU A C 1
ATOM 1484 O O . LEU A 1 201 ? 64.20300 206.44700 32.66000 1.000 49.77336 188 LEU A O 1
ATOM 1489 N N . GLU A 1 202 ? 66.26600 205.90900 33.38600 1.000 48.64987 189 GLU A N 1
ATOM 1490 C CA . GLU A 1 202 ? 66.81200 207.21200 33.02800 1.000 50.62879 189 GLU A CA 1
ATOM 1491 C C . GLU A 1 202 ? 66.88600 207.38200 31.51400 1.000 48.88898 189 GLU A C 1
ATOM 1492 O O . GLU A 1 202 ? 66.65000 208.48100 30.99000 1.000 49.53123 189 GLU A O 1
ATOM 1498 N N . LEU A 1 203 ? 67.21800 206.30500 30.79900 1.000 45.84253 190 LEU A N 1
ATOM 1499 C CA . LEU A 1 203 ? 67.13600 206.31900 29.34400 1.000 45.70834 190 LEU A CA 1
ATOM 1500 C C . LEU A 1 203 ? 65.71400 206.59400 28.87600 1.000 47.33038 190 LEU A C 1
ATOM 1501 O O . LEU A 1 203 ? 65.47900 207.49500 28.06500 1.000 50.15896 190 LEU A O 1
ATOM 1506 N N . TRP A 1 204 ? 64.75100 205.80200 29.35900 1.000 44.34916 191 TRP A N 1
ATOM 1507 C CA . TRP A 1 204 ? 63.36500 206.00500 28.96100 1.000 48.14127 191 TRP A CA 1
ATOM 1508 C C . TRP A 1 204 ? 62.90800 207.42400 29.27500 1.000 50.84679 191 TRP A C 1
ATOM 1509 O O . TRP A 1 204 ? 62.18200 208.03500 28.47800 1.000 50.71805 191 TRP A O 1
ATOM 1520 N N . LEU A 1 205 ? 63.35700 207.98100 30.41200 1.000 48.97233 192 LEU A N 1
ATOM 1521 C CA . LEU A 1 205 ? 62.99400 209.35600 30.74800 1.000 51.14394 192 LEU A CA 1
ATOM 1522 C C . LEU A 1 205 ? 63.60600 210.35900 29.76900 1.000 50.35870 192 LEU A C 1
ATOM 1523 O O . LEU A 1 205 ? 62.96000 211.34600 29.39300 1.000 48.56311 192 LEU A O 1
ATOM 1528 N N . GLU A 1 206 ? 64.84200 210.13400 29.33500 1.000 53.50081 193 GLU A N 1
ATOM 1529 C CA . GLU A 1 206 ? 65.43600 211.09300 28.41200 1.000 53.47034 193 GLU A CA 1
ATOM 1530 C C . GLU A 1 206 ? 64.91200 210.92000 26.99700 1.000 51.63739 193 GLU A C 1
ATOM 1531 O O . GLU A 1 206 ? 64.89600 211.89400 26.23300 1.000 53.43089 193 GLU A O 1
ATOM 1537 N N . GLN A 1 207 ? 64.43600 209.71900 26.65500 1.000 50.03736 194 GLN A N 1
ATOM 1538 C CA . GLN A 1 207 ? 63.81600 209.50900 25.35000 1.000 48.66831 194 GLN A CA 1
ATOM 1539 C C . GLN A 1 207 ? 62.47600 210.21900 25.23900 1.000 47.63944 194 GLN A C 1
ATOM 1540 O O . GLN A 1 207 ? 62.09200 210.62700 24.13900 1.000 48.73921 194 GLN A O 1
ATOM 1546 N N . GLU A 1 208 ? 61.75100 210.36000 26.35400 1.000 47.75933 195 GLU A N 1
ATOM 1547 C CA . GLU A 1 208 ? 60.51800 211.14500 26.35600 1.000 46.67536 195 GLU A CA 1
ATOM 1548 C C . GLU A 1 208 ? 60.76700 212.57300 25.86900 1.000 49.77833 195 GLU A C 1
ATOM 1549 O O . GLU A 1 208 ? 60.04000 213.08400 25.00400 1.000 49.39271 195 GLU A O 1
ATOM 1555 N N . GLU A 1 209 ? 61.78500 213.23300 26.43400 1.000 45.59697 196 GLU A N 1
ATOM 1556 C CA . GLU A 1 209 ? 62.17000 214.57000 26.00100 1.000 48.24972 196 GLU A CA 1
ATOM 1557 C C . GLU A 1 209 ? 62.49900 214.59900 24.51100 1.000 53.03836 196 GLU A C 1
ATOM 1558 O O . GLU A 1 209 ? 61.97000 215.42300 23.75100 1.000 52.44218 196 GLU A O 1
ATOM 1564 N N . LEU A 1 210 ? 63.39900 213.71300 24.07800 1.000 50.06851 197 LEU A N 1
ATOM 1565 C CA . LEU A 1 210 ? 63.80400 213.72300 22.68500 1.000 46.35886 197 LEU A CA 1
ATOM 1566 C C . LEU A 1 210 ? 62.62600 213.39000 21.77700 1.000 51.24816 197 LEU A C 1
ATOM 1567 O O . LEU A 1 210 ? 62.46000 214.01300 20.72200 1.000 56.59438 197 LEU A O 1
ATOM 1572 N N . ILE A 1 211 ? 61.77200 212.44000 22.17700 1.000 46.38960 198 ILE A N 1
ATOM 1573 C CA . ILE A 1 211 ? 60.59500 212.14200 21.36300 1.000 48.44256 198 ILE A CA 1
ATOM 1574 C C . ILE A 1 211 ? 59.63100 213.32500 21.36000 1.000 51.41711 198 ILE A C 1
ATOM 1575 O O . ILE A 1 211 ? 58.98000 213.61500 20.34400 1.000 51.80048 198 ILE A O 1
ATOM 1580 N N . LYS A 1 212 ? 59.53800 214.04200 22.48700 1.000 51.63613 199 LYS A N 1
ATOM 1581 C CA . LYS A 1 212 ? 58.67400 215.22000 22.54200 1.000 53.26953 199 LYS A CA 1
ATOM 1582 C C . LYS A 1 212 ? 59.26300 216.37600 21.73500 1.000 50.44355 199 LYS A C 1
ATOM 1583 O O . LYS A 1 212 ? 58.57100 216.97800 20.90000 1.000 47.15732 199 LYS A O 1
ATOM 1589 N N . LYS A 1 213 ? 60.55400 216.67900 21.93800 1.000 48.77242 200 LYS A N 1
ATOM 1590 C CA . LYS A 1 213 ? 61.14200 217.81600 21.23000 1.000 52.43595 200 LYS A CA 1
ATOM 1591 C C . LYS A 1 213 ? 61.23100 217.56800 19.72200 1.000 47.47391 200 LYS A C 1
ATOM 1592 O O . LYS A 1 213 ? 61.18200 218.51800 18.94000 1.000 48.91081 200 LYS A O 1
ATOM 1594 N N . ARG A 1 214 ? 61.31900 216.32500 19.28000 1.000 47.10009 201 ARG A N 1
ATOM 1595 C CA . ARG A 1 214 ? 61.53700 216.07800 17.86400 1.000 46.48931 201 ARG A CA 1
ATOM 1596 C C . ARG A 1 214 ? 60.29200 215.63900 17.12100 1.000 44.49081 201 ARG A C 1
ATOM 1597 O O . ARG A 1 214 ? 60.36900 215.39600 15.92000 1.000 42.77954 201 ARG A O 1
ATOM 1605 N N . GLY A 1 215 ? 59.15200 215.54400 17.79100 1.000 46.50623 202 GLY A N 1
ATOM 1606 C CA . GLY A 1 215 ? 57.93500 215.25000 17.06400 1.000 47.19535 202 GLY A CA 1
ATOM 1607 C C . GLY A 1 215 ? 57.91700 213.87100 16.46000 1.000 50.48554 202 GLY A C 1
ATOM 1608 O O . GLY A 1 215 ? 57.43100 213.69400 15.34100 1.000 53.68029 202 GLY A O 1
ATOM 1609 N N . LEU A 1 216 ? 58.45200 212.88400 17.17400 1.000 50.20182 203 LEU A N 1
ATOM 1610 C CA . LEU A 1 216 ? 58.45800 211.50000 16.73700 1.000 44.59595 203 LEU A CA 1
ATOM 1611 C C . LEU A 1 216 ? 57.30900 210.70300 17.33600 1.000 49.49666 203 LEU A C 1
ATOM 1612 O O . LEU A 1 216 ? 57.38100 209.46900 17.39900 1.000 48.49019 203 LEU A O 1
ATOM 1617 N N . GLU A 1 217 ? 56.24100 211.37300 17.76600 1.000 48.63229 204 GLU A N 1
ATOM 1618 C CA . GLU A 1 217 ? 55.17600 210.66400 18.45800 1.000 43.30432 204 GLU A CA 1
ATOM 1619 C C . GLU A 1 217 ? 54.53800 209.58700 17.58500 1.000 43.34035 204 GLU A C 1
ATOM 1620 O O . GLU A 1 217 ? 54.18500 208.52500 18.09500 1.000 45.25123 204 GLU A O 1
ATOM 1626 N N . ARG A 1 218 ? 54.42200 209.80500 16.27000 1.000 48.15371 205 ARG A N 1
ATOM 1627 C CA . ARG A 1 218 ? 53.69700 208.84900 15.42900 1.000 43.77174 205 ARG A CA 1
ATOM 1628 C C . ARG A 1 218 ? 54.46700 207.54100 15.24800 1.000 47.85389 205 ARG A C 1
ATOM 1629 O O . ARG A 1 218 ? 53.91000 206.45600 15.47100 1.000 47.80426 205 ARG A O 1
ATOM 1637 N N . ILE A 1 219 ? 55.74300 207.60300 14.83500 1.000 44.53113 206 ILE A N 1
ATOM 1638 C CA . ILE A 1 219 ? 56.44800 206.33500 14.61000 1.000 41.64861 206 ILE A CA 1
ATOM 1639 C C . ILE A 1 219 ? 56.72000 205.62600 15.92300 1.000 44.56636 206 ILE A C 1
ATOM 1640 O O . ILE A 1 219 ? 56.78100 204.39000 15.97100 1.000 45.83823 206 ILE A O 1
ATOM 1645 N N . VAL A 1 220 ? 56.89700 206.37800 17.00600 1.000 47.45697 207 VAL A N 1
ATOM 1646 C CA . VAL A 1 220 ? 57.08100 205.74900 18.30400 1.000 43.75132 207 VAL A CA 1
ATOM 1647 C C . VAL A 1 220 ? 55.81900 205.00500 18.70100 1.000 43.82841 207 VAL A C 1
ATOM 1648 O O . VAL A 1 220 ? 55.88400 203.89900 19.24900 1.000 45.46565 207 VAL A O 1
ATOM 1652 N N . ALA A 1 221 ? 54.64900 205.58900 18.41300 1.000 44.02192 208 ALA A N 1
ATOM 1653 C CA . ALA A 1 221 ? 53.40000 204.91800 18.74300 1.000 42.47622 208 ALA A CA 1
ATOM 1654 C C . ALA A 1 221 ? 53.19400 203.71800 17.84400 1.000 42.01122 208 ALA A C 1
ATOM 1655 O O . ALA A 1 221 ? 52.72000 202.66400 18.29200 1.000 41.56742 208 ALA A O 1
ATOM 1657 N N . PHE A 1 222 ? 53.57800 203.84400 16.57700 1.000 46.40285 209 PHE A N 1
ATOM 1658 C CA . PHE A 1 222 ? 53.36500 202.73800 15.65400 1.000 44.22552 209 PHE A CA 1
ATOM 1659 C C . PHE A 1 222 ? 54.11300 201.49900 16.11000 1.000 43.17981 209 PHE A C 1
ATOM 1660 O O . PHE A 1 222 ? 53.51400 200.42900 16.28100 1.000 43.84926 209 PHE A O 1
ATOM 1668 N N . GLU A 1 223 ? 55.42400 201.63000 16.34100 1.000 42.87844 210 GLU A N 1
ATOM 1669 C CA . GLU A 1 223 ? 56.19200 200.46400 16.75300 1.000 45.79293 210 GLU A CA 1
ATOM 1670 C C . GLU A 1 223 ? 55.71000 199.91800 18.08600 1.000 39.46436 210 GLU A C 1
ATOM 1671 O O . GLU A 1 223 ? 55.80800 198.71300 18.32800 1.000 41.16124 210 GLU A O 1
ATOM 1677 N N . ARG A 1 224 ? 55.16700 200.77300 18.95600 1.000 41.08164 211 ARG A N 1
ATOM 1678 C CA . ARG A 1 224 ? 54.59800 200.25700 20.19100 1.000 40.89632 211 ARG A CA 1
ATOM 1679 C C . ARG A 1 224 ? 53.34900 199.43800 19.90800 1.000 41.38995 211 ARG A C 1
ATOM 1680 O O . ARG A 1 224 ? 53.10700 198.42100 20.56300 1.000 41.20712 211 ARG A O 1
ATOM 1688 N N . LYS A 1 225 ? 52.54200 199.87000 18.93700 1.000 41.27570 212 LYS A N 1
ATOM 1689 C CA . LYS A 1 225 ? 51.35100 199.11600 18.56300 1.000 39.26054 212 LYS A CA 1
ATOM 1690 C C . LYS A 1 225 ? 51.73100 197.76500 17.97500 1.000 43.39720 212 LYS A C 1
ATOM 1691 O O . LYS A 1 225 ? 51.05100 196.75900 18.21100 1.000 42.45479 212 LYS A O 1
ATOM 1697 N N . VAL A 1 226 ? 52.83500 197.73200 17.22200 1.000 46.18076 213 VAL A N 1
ATOM 1698 C CA . VAL A 1 226 ? 53.31600 196.51800 16.58300 1.000 42.92798 213 VAL A CA 1
ATOM 1699 C C . VAL A 1 226 ? 53.82900 195.51400 17.61600 1.000 43.26816 213 VAL A C 1
ATOM 1700 O O . VAL A 1 226 ? 53.65400 194.30000 17.45700 1.000 44.87122 213 VAL A O 1
ATOM 1704 N N . MET A 1 227 ? 54.41500 195.99700 18.70500 1.000 42.33524 214 MET A N 1
ATOM 1705 C CA . MET A 1 227 ? 55.22100 195.14200 19.57400 1.000 42.76532 214 MET A CA 1
ATOM 1706 C C . MET A 1 227 ? 54.47800 193.92600 20.13000 1.000 46.27542 214 MET A C 1
ATOM 1707 O O . MET A 1 227 ? 55.03900 192.81500 20.08800 1.000 47.23264 214 MET A O 1
ATOM 1712 N N . PRO A 1 228 ? 53.26200 194.03700 20.66600 1.000 44.94453 215 PRO A N 1
ATOM 1713 C CA . PRO A 1 228 ? 52.60500 192.82500 21.16600 1.000 44.69846 215 PRO A CA 1
ATOM 1714 C C . PRO A 1 228 ? 52.43600 191.73700 20.11600 1.000 46.93033 215 PRO A C 1
ATOM 1715 O O . PRO A 1 228 ? 52.54300 190.54700 20.44200 1.000 47.86448 215 PRO A O 1
ATOM 1719 N N . THR A 1 229 ? 52.18900 192.11000 18.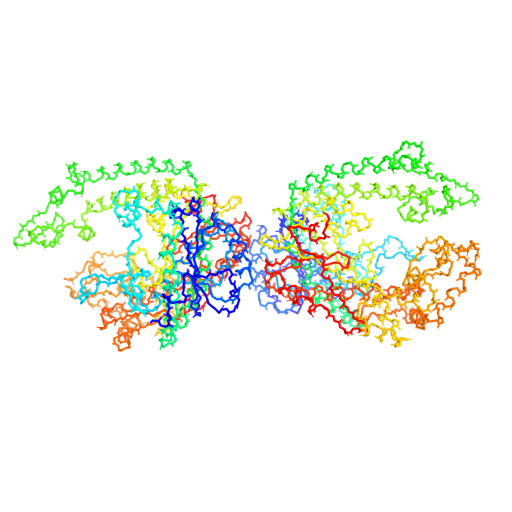85900 1.000 43.72805 216 THR A N 1
ATOM 1720 C CA . THR A 1 229 ? 51.96700 191.10700 17.82000 1.000 46.61953 216 THR A CA 1
ATOM 1721 C C . THR A 1 229 ? 53.24000 190.32500 17.51100 1.000 47.28832 216 THR A C 1
ATOM 1722 O O . THR A 1 229 ? 53.17200 189.14600 17.15900 1.000 48.42596 216 THR A O 1
ATOM 1726 N N . LEU A 1 230 ? 54.40600 190.94600 17.64800 1.000 46.98841 217 LEU A N 1
ATOM 1727 C CA . LEU A 1 230 ? 55.64500 190.20400 17.47900 1.000 43.63461 217 LEU A CA 1
ATOM 1728 C C . LEU A 1 230 ? 56.07700 189.42800 18.71800 1.000 43.77886 217 LEU A C 1
ATOM 1729 O O . LEU A 1 230 ? 56.65500 188.33800 18.58500 1.000 44.43988 217 LEU A O 1
ATOM 1734 N N . ILE A 1 231 ? 55.83000 189.93200 19.92300 1.000 43.73385 218 ILE A N 1
ATOM 1735 C CA . ILE A 1 231 ? 56.19600 189.12600 21.07900 1.000 46.37099 218 ILE A CA 1
ATOM 1736 C C . ILE A 1 231 ? 55.27300 187.90700 21.19400 1.000 46.31346 218 ILE A C 1
ATOM 1737 O O . ILE A 1 231 ? 55.72100 186.79100 21.48300 1.000 46.24808 218 ILE A O 1
ATOM 1742 N N . ARG A 1 232 ? 53.98200 188.09000 20.92600 1.000 47.25910 219 ARG A N 1
ATOM 1743 C CA . ARG A 1 232 ? 53.06500 186.95500 20.87100 1.000 45.01443 219 ARG A CA 1
ATOM 1744 C C . ARG A 1 232 ? 53.54800 185.88900 19.88800 1.000 44.23810 219 ARG A C 1
ATOM 1745 O O . ARG A 1 232 ? 53.58900 184.69400 20.22500 1.000 45.07862 219 ARG A O 1
ATOM 1753 N N . THR A 1 233 ? 53.89700 186.30600 18.66100 1.000 40.13079 220 THR A N 1
ATOM 1754 C CA . THR A 1 233 ? 54.41300 185.38000 17.65400 1.000 40.58468 220 THR A CA 1
ATOM 1755 C C . THR A 1 233 ? 55.72200 184.75000 18.12000 1.000 43.63731 220 THR A C 1
ATOM 1756 O O . THR A 1 233 ? 55.90600 183.53000 18.03400 1.000 42.94130 220 THR A O 1
ATOM 1760 N N . GLU A 1 234 ? 56.64200 185.57500 18.61600 1.000 40.83404 221 GLU A N 1
ATOM 1761 C CA . GLU A 1 234 ? 57.90700 185.08000 19.13000 1.000 38.85042 221 GLU A CA 1
ATOM 1762 C C . GLU A 1 234 ? 57.68300 184.02400 20.21000 1.000 42.52478 221 GLU A C 1
ATOM 1763 O O . GLU A 1 234 ? 58.39100 183.01100 20.25500 1.000 46.95631 221 GLU A O 1
ATOM 1769 N N . ALA A 1 235 ? 56.70000 184.24600 21.09400 1.000 43.80790 222 ALA A N 1
ATOM 1770 C CA . ALA A 1 235 ? 56.44800 183.34300 22.21800 1.000 44.65348 222 ALA A CA 1
ATOM 1771 C C . ALA A 1 235 ? 55.76000 182.05400 21.80400 1.000 45.07144 222 ALA A C 1
ATOM 1772 O O . ALA A 1 235 ? 55.86600 181.05200 22.51700 1.000 46.32294 222 ALA A O 1
ATOM 1774 N N . ARG A 1 236 ? 55.05800 182.06900 20.67500 1.000 44.30500 223 ARG A N 1
ATOM 1775 C CA . ARG A 1 236 ? 54.33400 180.91200 20.17200 1.000 41.50243 223 ARG A CA 1
ATOM 1776 C C . ARG A 1 236 ? 55.26700 179.88600 19.52800 1.000 45.55817 223 ARG A C 1
ATOM 1777 O O . ARG A 1 236 ? 55.02100 178.68000 19.63600 1.000 44.90664 223 ARG A O 1
ATOM 1785 N N . GLY A 1 237 ? 56.33600 180.33600 18.86900 1.000 42.36145 224 GLY A N 1
ATOM 1786 C CA . GLY A 1 237 ? 57.24900 179.44100 18.18700 1.000 40.77334 224 GLY A CA 1
ATOM 1787 C C . GLY A 1 237 ? 56.65900 178.83500 16.91600 1.000 43.16877 224 GLY A C 1
ATOM 1788 O O . GLY A 1 237 ? 55.49300 179.02500 16.56000 1.000 42.78187 224 GLY A O 1
ATOM 1789 N N . VAL A 1 238 ? 57.51300 178.08900 16.21500 1.000 42.19691 225 VAL A N 1
ATOM 1790 C CA . VAL A 1 238 ? 57.12200 177.31800 15.04000 1.000 41.85575 225 VAL A CA 1
ATOM 1791 C C . VAL A 1 238 ? 57.39100 175.83800 15.30200 1.000 43.95964 225 VAL A C 1
ATOM 1792 O O . VAL A 1 238 ? 58.46500 175.46800 15.79700 1.000 43.39654 225 VAL A O 1
ATOM 1796 N N . ARG A 1 239 ? 56.41000 174.99400 14.95400 1.000 39.72434 226 ARG A N 1
ATOM 1797 C CA . ARG A 1 239 ? 56.52200 173.55000 15.13100 1.000 40.17291 226 ARG A CA 1
ATOM 1798 C C . ARG A 1 239 ? 57.42900 172.95200 14.06800 1.000 40.22103 226 ARG A C 1
ATOM 1799 O O . ARG A 1 239 ? 57.34500 173.31900 12.89300 1.000 44.32121 226 ARG A O 1
ATOM 1807 N N . VAL A 1 240 ? 58.29400 172.02000 14.47300 1.000 41.66914 227 VAL A N 1
ATOM 1808 C CA . VAL A 1 240 ? 59.24500 171.41500 13.54700 1.000 43.22051 227 VAL A CA 1
ATOM 1809 C C . VAL A 1 240 ? 59.11300 169.90200 13.57200 1.000 45.04079 227 VAL A C 1
ATOM 1810 O O . VAL A 1 240 ? 58.71000 169.30600 14.57300 1.000 50.57921 227 VAL A O 1
ATOM 1814 N N . ASP A 1 241 ? 59.46400 169.28200 12.45100 1.000 45.16031 228 ASP A N 1
ATOM 1815 C CA . ASP A 1 241 ? 59.59900 167.83300 12.35200 1.000 47.89380 228 ASP A CA 1
ATOM 1816 C C . ASP A 1 241 ? 61.09000 167.51300 12.45200 1.000 47.99013 228 ASP A C 1
ATOM 1817 O O . ASP A 1 241 ? 61.82500 167.65000 11.47500 1.000 50.09173 228 ASP A O 1
ATOM 1822 N N . LEU A 1 242 ? 61.53300 167.05600 13.62900 1.000 52.60416 229 LEU A N 1
ATOM 1823 C CA . LEU A 1 242 ? 62.96200 166.79800 13.82400 1.000 54.86071 229 LEU A CA 1
ATOM 1824 C C . LEU A 1 242 ? 63.43100 165.52600 13.12600 1.000 58.16353 229 LEU A C 1
ATOM 1825 O O . LEU A 1 242 ? 64.60400 165.43100 12.74000 1.000 56.86079 229 LEU A O 1
ATOM 1830 N N . ASP A 1 243 ? 62.55100 164.53500 12.97000 1.000 57.74968 230 ASP A N 1
ATOM 1831 C CA . ASP A 1 243 ? 62.96500 163.31700 12.28700 1.000 58.91543 230 ASP A CA 1
ATOM 1832 C C . ASP A 1 243 ? 63.33600 163.61400 10.84400 1.000 56.40386 230 ASP A C 1
ATOM 1833 O O . ASP A 1 243 ? 64.32200 163.07400 10.32800 1.000 55.68975 230 ASP A O 1
ATOM 1838 N N . TYR A 1 244 ? 62.57600 164.49300 10.18900 1.000 54.56165 231 TYR A N 1
ATOM 1839 C CA . TYR A 1 244 ? 62.95600 164.92400 8.85100 1.000 51.38857 231 TYR A CA 1
ATOM 1840 C C . TYR A 1 244 ? 64.20200 165.80400 8.89400 1.000 52.88673 231 TYR A C 1
ATOM 1841 O O . TYR A 1 244 ? 65.08000 165.68500 8.03200 1.000 51.17888 231 TYR A O 1
ATOM 1850 N N . ALA A 1 245 ? 64.30200 166.68200 9.89600 1.000 53.27696 232 ALA A N 1
ATOM 1851 C CA . ALA A 1 245 ? 65.43600 167.59800 9.98200 1.000 51.96377 232 ALA A CA 1
ATOM 1852 C C . ALA A 1 245 ? 66.76900 166.85400 9.96300 1.000 55.62964 232 ALA A C 1
ATOM 1853 O O . ALA A 1 245 ? 67.74400 167.31500 9.35100 1.000 54.07790 232 ALA A O 1
ATOM 1855 N N . GLU A 1 246 ? 66.83600 165.70600 10.63800 1.000 58.16785 233 GLU A N 1
ATOM 1856 C CA . GLU A 1 246 ? 68.05400 164.90500 10.59100 1.000 59.27635 233 GLU A CA 1
ATOM 1857 C C . GLU A 1 246 ? 68.31300 164.35300 9.19600 1.000 56.23616 233 GLU A C 1
ATOM 1858 O O . GLU A 1 246 ? 69.47300 164.18100 8.80700 1.000 53.66449 233 GLU A O 1
ATOM 1864 N N . GLN A 1 247 ? 67.24900 164.06300 8.43900 1.000 57.62951 234 GLN A N 1
ATOM 1865 C CA . GLN A 1 247 ? 67.41300 163.62100 7.06000 1.000 56.52366 234 GLN A CA 1
ATOM 1866 C C . GLN A 1 247 ? 67.90000 164.75800 6.17900 1.000 53.85781 234 GLN A C 1
ATOM 1867 O O . GLN A 1 247 ? 68.61900 164.52500 5.19900 1.000 54.56771 234 GLN A O 1
ATOM 1873 N N . ALA A 1 248 ? 67.50100 165.98600 6.50200 1.000 51.18696 235 ALA A N 1
ATOM 1874 C CA . ALA A 1 248 ? 67.90200 167.11400 5.68600 1.000 47.45501 235 ALA A CA 1
ATOM 1875 C C . ALA A 1 248 ? 69.38100 167.39600 5.85500 1.000 50.40524 235 ALA A C 1
ATOM 1876 O O . ALA A 1 248 ? 70.03400 167.87400 4.92100 1.000 53.35781 235 ALA A O 1
ATOM 1878 N N . ILE A 1 249 ? 69.93200 167.08800 7.02900 1.000 50.48820 236 ILE A N 1
ATOM 1879 C CA . ILE A 1 249 ? 71.34400 167.31900 7.24900 1.000 49.24680 236 ILE A CA 1
ATOM 1880 C C . ILE A 1 249 ? 72.17100 166.35800 6.42300 1.000 51.50944 236 ILE A C 1
ATOM 1881 O O . ILE A 1 249 ? 73.32600 166.65300 6.09500 1.000 51.28119 236 ILE A O 1
ATOM 1886 N N . PHE A 1 250 ? 71.59700 165.21800 6.05000 1.000 54.76985 237 PHE A N 1
ATOM 1887 C CA . PHE A 1 250 ? 72.27800 164.32100 5.12500 1.000 54.82500 237 PHE A CA 1
ATOM 1888 C C . PHE A 1 250 ? 72.14900 164.80400 3.68900 1.000 51.01346 237 PHE A C 1
ATOM 1889 O O . PHE A 1 250 ? 73.03600 164.54700 2.86900 1.000 56.67242 237 PHE A O 1
ATOM 1897 N N . LYS A 1 251 ? 71.07400 165.51700 3.37000 1.000 48.24355 238 LYS A N 1
ATOM 1898 C CA . LYS A 1 251 ? 70.94800 166.07000 2.03000 1.000 49.55333 238 LYS A CA 1
ATOM 1899 C C . LYS A 1 251 ? 71.90500 167.24100 1.83700 1.000 44.58192 238 LYS A C 1
ATOM 1900 O O . LYS A 1 251 ? 72.62700 167.30900 0.84000 1.000 44.58468 238 LYS A O 1
ATOM 1906 N N . MET A 1 252 ? 71.93300 168.16500 2.79200 1.000 46.52008 239 MET A N 1
ATOM 1907 C CA . MET A 1 252 ? 72.91300 169.24500 2.75400 1.000 46.48927 239 MET A CA 1
ATOM 1908 C C . MET A 1 252 ? 74.34100 168.71800 2.63300 1.000 48.65954 239 MET A C 1
ATOM 1909 O O . MET A 1 252 ? 75.17300 169.35400 1.97900 1.000 46.50493 239 MET A O 1
ATOM 1914 N N . ASP A 1 253 ? 74.63500 167.56600 3.25300 1.000 49.07885 240 ASP A N 1
ATOM 1915 C CA . ASP A 1 253 ? 75.93200 166.90700 3.09500 1.000 49.70574 240 ASP A CA 1
ATOM 1916 C C . ASP A 1 253 ? 76.30600 166.77200 1.63100 1.000 49.52958 240 ASP A C 1
ATOM 1917 O O . ASP A 1 253 ? 77.42800 167.10800 1.22600 1.000 50.80146 240 ASP A O 1
ATOM 1922 N N . GLY A 1 254 ? 75.37800 166.25200 0.82700 1.000 44.97501 241 GLY A N 1
ATOM 1923 C CA . GLY A 1 254 ? 75.63700 166.11900 -0.59500 1.000 48.22358 241 GLY A CA 1
ATOM 1924 C C . GLY A 1 254 ? 75.68200 167.45800 -1.29900 1.000 48.20105 241 GLY A C 1
ATOM 1925 O O . GLY A 1 254 ? 76.48900 167.66300 -2.20900 1.000 48.92072 241 GLY A O 1
ATOM 1926 N N . VAL A 1 255 ? 74.82900 168.39200 -0.88000 1.000 46.43852 242 VAL A N 1
ATOM 1927 C CA . VAL A 1 255 ? 74.81800 169.70900 -1.50700 1.000 49.62281 242 VAL A CA 1
ATOM 1928 C C . VAL A 1 255 ? 76.14600 170.42300 -1.27200 1.000 46.58358 242 VAL A C 1
ATOM 1929 O O . VAL A 1 255 ? 76.63700 171.14500 -2.14300 1.000 43.14331 242 VAL A O 1
ATOM 1933 N N . VAL A 1 256 ? 76.74900 170.22900 -0.09800 1.000 48.22174 243 VAL A N 1
ATOM 1934 C CA . VAL A 1 256 ? 78.04000 170.83900 0.19300 1.000 45.39465 243 VAL A CA 1
ATOM 1935 C C . VAL A 1 256 ? 79.13500 170.15400 -0.60200 1.000 45.32786 243 VAL A C 1
ATOM 1936 O O . VAL A 1 256 ? 80.06200 170.80500 -1.09300 1.000 45.76564 243 VAL A O 1
ATOM 1940 N N . ARG A 1 257 ? 79.06100 168.83000 -0.73000 1.000 42.80420 244 ARG A N 1
ATOM 1941 C CA . ARG A 1 257 ? 80.12300 168.14900 -1.44400 1.000 46.07173 244 ARG A CA 1
ATOM 1942 C C . ARG A 1 257 ? 80.13100 168.58200 -2.90300 1.000 46.65584 244 ARG A C 1
ATOM 1943 O O . ARG A 1 257 ? 81.20500 168.72400 -3.51500 1.000 47.24264 244 ARG A O 1
ATOM 1951 N N . GLU A 1 258 ? 78.94400 168.86300 -3.44300 1.000 44.86221 245 GLU A N 1
ATOM 1952 C CA . GLU A 1 258 ? 78.84700 169.41600 -4.78100 1.000 41.20101 245 GLU A CA 1
ATOM 1953 C C . GLU A 1 258 ? 79.35000 170.85900 -4.83500 1.000 44.97064 245 GLU A C 1
ATOM 1954 O O . GLU A 1 258 ? 80.10000 171.22300 -5.74900 1.000 48.71058 245 GLU A O 1
ATOM 1960 N N . ASN A 1 259 ? 78.90700 171.71000 -3.89700 1.000 43.65238 246 ASN A N 1
ATOM 1961 C CA . ASN A 1 259 ? 79.41300 173.07900 -3.82200 1.000 40.24529 246 ASN A CA 1
ATOM 1962 C C . ASN A 1 259 ? 80.92900 173.08900 -3.85500 1.000 44.62808 246 ASN A C 1
ATOM 1963 O O . ASN A 1 259 ? 81.54300 173.93200 -4.52000 1.000 45.29468 246 ASN A O 1
ATOM 1968 N N . GLN A 1 260 ? 81.55000 172.14400 -3.14900 1.000 44.86355 247 GLN A N 1
ATOM 1969 C CA . GLN A 1 260 ? 83.00500 172.09000 -3.08600 1.000 45.17032 247 GLN A CA 1
ATOM 1970 C C . GLN A 1 260 ? 83.58500 171.70700 -4.43300 1.000 44.28053 247 GLN A C 1
ATOM 1971 O O . GLN A 1 260 ? 84.57300 172.29800 -4.88500 1.000 44.22047 247 GLN A O 1
ATOM 1977 N N . ALA A 1 261 ? 82.99900 170.69700 -5.08000 1.000 42.35763 248 ALA A N 1
ATOM 1978 C CA . ALA A 1 261 ? 83.48800 170.29700 -6.39500 1.000 42.76877 248 ALA A CA 1
ATOM 1979 C C . ALA A 1 261 ? 83.37500 171.44800 -7.39000 1.000 42.73182 248 ALA A C 1
ATOM 1980 O O . ALA A 1 261 ? 84.34600 171.78200 -8.07500 1.000 47.00534 248 ALA A O 1
ATOM 1982 N N . LYS A 1 262 ? 82.20300 172.08900 -7.46100 1.000 42.11779 249 LYS A N 1
ATOM 1983 C CA . LYS A 1 262 ? 82.03600 173.22200 -8.36400 1.000 44.24667 249 LYS A CA 1
ATOM 1984 C C . LYS A 1 262 ? 83.05800 174.31800 -8.06000 1.000 42.39497 249 LYS A C 1
ATOM 1985 O O . LYS A 1 262 ? 83.61200 174.93900 -8.97100 1.000 44.56442 249 LYS A O 1
ATOM 1991 N N . MET A 1 263 ? 83.36300 174.53300 -6.79200 1.000 41.10372 250 MET A N 1
ATOM 1992 C CA . MET A 1 263 ? 84.31200 175.58100 -6.43400 1.000 42.73720 250 MET A CA 1
ATOM 1993 C C . MET A 1 263 ? 85.75600 175.21500 -6.78600 1.000 42.65138 250 MET A C 1
ATOM 1994 O O . MET A 1 263 ? 86.51800 176.07100 -7.23700 1.000 41.25271 250 MET A O 1
ATOM 1999 N N . PHE A 1 264 ? 86.17300 173.96800 -6.54900 1.000 44.38115 251 PHE A N 1
ATOM 2000 C CA . PHE A 1 264 ? 87.51300 173.55800 -6.96500 1.000 42.23044 251 PHE A CA 1
ATOM 2001 C C . PHE A 1 264 ? 87.66000 173.62900 -8.47500 1.000 43.86636 251 PHE A C 1
ATOM 2002 O O . PHE A 1 264 ? 88.72500 173.98800 -8.99300 1.000 45.41149 251 PHE A O 1
ATOM 2010 N N . ALA A 1 265 ? 86.60200 173.27800 -9.20300 1.000 43.18369 252 ALA A N 1
ATOM 2011 C CA . ALA A 1 265 ? 86.65900 173.36400 -10.65100 1.000 40.22515 252 ALA A CA 1
ATOM 2012 C C . ALA A 1 265 ? 86.94200 174.79300 -11.10200 1.000 43.77116 252 ALA A C 1
ATOM 2013 O O . ALA A 1 265 ? 87.78100 175.01900 -11.98700 1.000 43.56494 252 ALA A O 1
ATOM 2015 N N . LEU A 1 266 ? 86.26600 175.77600 -10.49600 1.000 40.01332 253 LEU A N 1
ATOM 2016 C CA . LEU A 1 266 ? 86.40900 177.14200 -10.96300 1.000 38.89619 253 LEU A CA 1
ATOM 2017 C C . LEU A 1 266 ? 87.77000 177.72400 -10.61500 1.000 43.91858 253 LEU A C 1
ATOM 2018 O O . LEU A 1 266 ? 88.18600 178.71200 -11.23100 1.000 46.93920 253 LEU A O 1
ATOM 2023 N N . ALA A 1 267 ? 88.47700 177.12300 -9.66100 1.000 46.52544 254 ALA A N 1
ATOM 2024 C CA . ALA A 1 267 ? 89.82200 177.53800 -9.28900 1.000 46.01418 254 ALA A CA 1
ATOM 2025 C C . ALA A 1 267 ? 90.91600 176.71500 -9.96000 1.000 46.84531 254 ALA A C 1
ATOM 2026 O O . ALA A 1 267 ? 92.08500 177.11800 -9.91200 1.000 47.99783 254 ALA A O 1
ATOM 2028 N N . GLY A 1 268 ? 90.57300 175.57700 -10.56700 1.000 45.28560 255 GLY A N 1
ATOM 2029 C CA . GLY A 1 268 ? 91.54200 174.73800 -11.22800 1.000 42.69000 255 GLY A CA 1
ATOM 2030 C C . GLY A 1 268 ? 92.32100 173.83100 -10.31600 1.000 44.10638 255 GLY A C 1
ATOM 2031 O O . GLY A 1 268 ? 93.21200 173.12000 -10.79300 1.000 48.51733 255 GLY A O 1
ATOM 2032 N N . ARG A 1 269 ? 91.99300 173.81100 -9.02800 1.000 45.74020 256 ARG A N 1
ATOM 2033 C CA . ARG A 1 269 ? 92.73500 173.08700 -8.00500 1.000 46.69614 256 ARG A CA 1
ATOM 2034 C C . ARG A 1 269 ? 91.83600 172.93900 -6.78700 1.000 48.24629 256 ARG A C 1
ATOM 2035 O O . ARG A 1 269 ? 90.77700 173.56400 -6.70100 1.000 46.55187 256 ARG A O 1
ATOM 2043 N N . GLU A 1 270 ? 92.27100 172.11600 -5.83400 1.000 54.81275 257 GLU A N 1
ATOM 2044 C CA . GLU A 1 270 ? 91.66300 172.08400 -4.50500 1.000 53.99381 257 GLU A CA 1
ATOM 2045 C C . GLU A 1 270 ? 92.39600 173.03100 -3.55600 1.000 54.25672 257 GLU A C 1
ATOM 2046 O O . GLU A 1 270 ? 93.60800 173.25500 -3.67900 1.000 53.05566 257 GLU A O 1
ATOM 2052 N N . PHE A 1 271 ? 91.64500 173.58000 -2.59900 1.000 47.50310 258 PHE A N 1
ATOM 2053 C CA . PHE A 1 271 ? 92.18000 174.61800 -1.72300 1.000 49.69733 258 PHE A CA 1
ATOM 2054 C C . PHE A 1 271 ? 91.30100 174.75900 -0.48000 1.000 49.92936 258 PHE A C 1
ATOM 2055 O O . PHE A 1 271 ? 90.20000 174.20300 -0.39500 1.000 51.10163 258 PHE A O 1
ATOM 2063 N N . ASN A 1 272 ? 91.81600 175.49800 0.50400 1.000 45.62567 259 ASN A N 1
ATOM 2064 C CA . ASN A 1 272 ? 91.04600 175.74600 1.71300 1.000 47.49068 259 ASN A CA 1
ATOM 2065 C C . ASN A 1 272 ? 90.42100 177.13000 1.64100 1.000 49.40150 259 ASN A C 1
ATOM 2066 O O . ASN A 1 272 ? 91.13900 178.12900 1.80000 1.000 50.18951 259 ASN A O 1
ATOM 2071 N N . PRO A 1 273 ? 89.10700 177.25200 1.43700 1.000 47.20032 260 PRO A N 1
ATOM 2072 C CA . PRO A 1 273 ? 88.48700 178.59000 1.43400 1.000 47.28973 260 PRO A CA 1
ATOM 2073 C C . PRO A 1 273 ? 88.68500 179.33500 2.73700 1.000 50.46219 260 PRO A C 1
ATOM 2074 O O . PRO A 1 273 ? 88.42300 180.54400 2.78800 1.000 53.30965 260 PRO A O 1
ATOM 2078 N N . ASN A 1 274 ? 89.11900 178.64300 3.79000 1.000 49.78835 261 ASN A N 1
ATOM 2079 C CA . ASN A 1 274 ? 89.35200 179.24900 5.08600 1.000 50.81452 261 ASN A CA 1
ATOM 2080 C C . ASN A 1 274 ? 90.75300 179.81100 5.23600 1.000 51.61543 261 ASN A C 1
ATOM 2081 O O . ASN A 1 274 ? 90.98700 180.56100 6.18800 1.000 54.06366 261 ASN A O 1
ATOM 2086 N N . SER A 1 275 ? 91.68200 179.47000 4.32600 1.000 49.01505 262 SER A N 1
ATOM 2087 C CA . SER A 1 275 ? 93.01400 180.07100 4.27500 1.000 49.33262 262 SER A CA 1
ATOM 2088 C C . SER A 1 275 ? 92.98500 181.38100 3.49600 1.000 47.77323 262 SER A C 1
ATOM 2089 O O . SER A 1 275 ? 92.83000 181.37000 2.27100 1.000 48.55163 262 SER A O 1
ATOM 2092 N N . PRO A 1 276 ? 93.13100 182.52800 4.16100 1.000 50.43305 263 PRO A N 1
ATOM 2093 C CA . PRO A 1 276 ? 93.16600 183.79800 3.42500 1.000 52.49090 263 PRO A CA 1
ATOM 2094 C C . PRO A 1 276 ? 94.21200 183.83300 2.33200 1.000 47.39327 263 PRO A C 1
ATOM 2095 O O . PRO A 1 276 ? 94.01100 184.51200 1.31600 1.000 46.77843 263 PRO A O 1
ATOM 2099 N N . LYS A 1 277 ? 95.31000 183.09500 2.50500 1.000 45.27259 264 LYS A N 1
ATOM 2100 C CA . LYS A 1 277 ? 96.36200 183.04700 1.49600 1.000 48.73626 264 LYS A CA 1
ATOM 2101 C C . LYS A 1 277 ? 95.88800 182.32700 0.23500 1.000 50.38292 264 LYS A C 1
ATOM 2102 O O . LYS A 1 277 ? 96.04800 182.83400 -0.88600 1.000 45.96872 264 LYS A O 1
ATOM 2108 N N . GLN A 1 278 ? 95.30500 181.13500 0.39400 1.000 49.36043 265 GLN A N 1
ATOM 2109 C CA . GLN A 1 278 ? 94.89900 180.38100 -0.78700 1.000 48.03809 265 GLN A CA 1
ATOM 2110 C C . GLN A 1 278 ? 93.72000 181.03900 -1.49300 1.000 45.53965 265 GLN A C 1
ATOM 2111 O O . GLN A 1 278 ? 93.62500 180.97500 -2.72500 1.000 42.30085 265 GLN A O 1
ATOM 2117 N N . VAL A 1 279 ? 92.83900 181.71100 -0.75000 1.000 43.91304 266 VAL A N 1
ATOM 2118 C CA . VAL A 1 279 ? 91.77700 182.45000 -1.41600 1.000 42.22513 266 VAL A CA 1
ATOM 2119 C C . VAL A 1 279 ? 92.33700 183.62800 -2.21500 1.000 45.14145 266 VAL A C 1
ATOM 2120 O O . VAL A 1 279 ? 91.82200 183.95700 -3.29200 1.000 45.49718 266 VAL A O 1
ATOM 2124 N N . ARG A 1 280 ? 93.41600 184.25700 -1.73900 1.000 45.87333 267 ARG A N 1
ATOM 2125 C CA . ARG A 1 280 ? 94.11600 185.23500 -2.57100 1.000 43.80383 267 ARG A CA 1
ATOM 2126 C C . ARG A 1 280 ? 94.69800 184.58400 -3.82100 1.000 44.70771 267 ARG A C 1
ATOM 2127 O O . ARG A 1 280 ? 94.70100 185.18700 -4.90000 1.000 46.02471 267 ARG A O 1
ATOM 2135 N N . GLU A 1 281 ? 95.19800 183.35300 -3.69400 1.000 45.56639 268 GLU A N 1
ATOM 2136 C CA . GLU A 1 281 ? 95.79300 182.66300 -4.83300 1.000 45.04312 268 GLU A CA 1
ATOM 2137 C C . GLU A 1 281 ? 94.75000 182.31600 -5.89700 1.000 46.79201 268 GLU A C 1
ATOM 2138 O O . GLU A 1 281 ? 94.96200 182.56300 -7.09000 1.000 49.02734 268 GLU A O 1
ATOM 2144 N N . VAL A 1 282 ? 93.62500 181.72400 -5.49500 1.000 44.00070 269 VAL A N 1
ATOM 2145 C CA . VAL A 1 282 ? 92.68800 181.25300 -6.50800 1.000 42.35528 269 VAL A CA 1
ATOM 2146 C C . VAL A 1 282 ? 92.04500 182.42500 -7.24200 1.000 48.62668 269 VAL A C 1
ATOM 2147 O O . VAL A 1 282 ? 91.77200 182.32800 -8.45100 1.000 53.26854 269 VAL A O 1
ATOM 2151 N N . PHE A 1 283 ? 91.80500 183.55200 -6.55600 1.000 44.96818 270 PHE A N 1
ATOM 2152 C CA . PHE A 1 283 ? 91.20000 184.70200 -7.22700 1.000 44.96829 270 PHE A CA 1
ATOM 2153 C C . PHE A 1 283 ? 92.20700 185.53900 -8.01300 1.000 49.34208 270 PHE A C 1
ATOM 2154 O O . PHE A 1 283 ? 91.80700 186.53000 -8.64600 1.000 46.02813 270 PHE A O 1
ATOM 2162 N N . GLY A 1 284 ? 93.48300 185.16300 -7.99300 1.000 47.17669 271 GLY A N 1
ATOM 2163 C CA . GLY A 1 284 ? 94.49900 185.86600 -8.75000 1.000 47.63517 271 GLY A CA 1
ATOM 2164 C C . GLY A 1 284 ? 94.76100 187.28800 -8.29900 1.000 46.94391 271 GLY A C 1
ATOM 2165 O O . GLY A 1 284 ? 95.00700 188.16300 -9.14300 1.000 47.78786 271 GLY A O 1
ATOM 2166 N N . ALA A 1 285 ? 94.72000 187.54500 -6.99100 1.000 45.68644 272 ALA A N 1
ATOM 2167 C CA . ALA A 1 285 ? 94.92500 188.90500 -6.49300 1.000 51.48231 272 ALA A CA 1
ATOM 2168 C C . ALA A 1 285 ? 96.37800 189.32000 -6.72700 1.000 54.78562 272 ALA A C 1
ATOM 2169 O O . ALA A 1 285 ? 97.30600 188.70700 -6.18300 1.000 54.57274 272 ALA A O 1
ATOM 2171 N N . LYS A 1 286 ? 96.57400 190.33900 -7.56800 1.000 53.91517 273 LYS A N 1
ATOM 2172 C CA . LYS A 1 286 ? 97.87300 190.94400 -7.82500 1.000 55.52019 273 LYS A CA 1
ATOM 2173 C C . LYS A 1 286 ? 97.79500 192.44400 -7.53300 1.000 59.32453 273 LYS A C 1
ATOM 2174 O O . LYS A 1 286 ? 96.75300 193.08200 -7.73800 1.000 55.58655 273 LYS A O 1
ATOM 2176 N N . GLU A 1 287 ? 98.90100 193.00000 -7.02900 1.000 56.43492 274 GLU A N 1
ATOM 2177 C CA . GLU A 1 287 ? 99.03700 194.43000 -6.77100 1.000 52.30259 274 GLU A CA 1
ATOM 2178 C C . GLU A 1 287 ? 99.87800 195.09500 -7.86400 1.000 52.23512 274 GLU A C 1
ATOM 2179 O O . GLU A 1 287 ? 100.86900 194.52400 -8.33100 1.000 50.44647 274 GLU A O 1
ATOM 2185 N N . GLU A 1 288 ? 99.48400 196.31000 -8.26300 1.000 52.60456 275 GLU A N 1
ATOM 2186 C CA . GLU A 1 288 ? 100.25800 197.08600 -9.22700 1.000 54.54675 275 GLU A CA 1
ATOM 2187 C C . GLU A 1 288 ? 99.95700 198.56500 -9.05300 1.000 53.89422 275 GLU A C 1
ATOM 2188 O O . GLU A 1 288 ? 98.78800 198.96000 -9.05400 1.000 50.82411 275 GLU A O 1
ATOM 2194 N N . GLY A 1 289 ? 101.01300 199.36600 -8.91400 1.000 54.80916 276 GLY A N 1
ATOM 2195 C CA . GLY A 1 289 ? 100.86100 200.81000 -8.74500 1.000 47.17405 276 GLY A CA 1
ATOM 2196 C C . GLY A 1 289 ? 99.93200 201.20200 -7.61900 1.000 51.65922 276 GLY A C 1
ATOM 2197 O O . GLY A 1 289 ? 99.21700 202.21000 -7.72300 1.000 48.83836 276 GLY A O 1
ATOM 2198 N N . GLY A 1 290 ? 99.92100 200.41700 -6.53500 1.000 52.21877 277 GLY A N 1
ATOM 2199 C CA . GLY A 1 290 ? 99.10200 200.70100 -5.37100 1.000 50.10052 277 GLY A CA 1
ATOM 2200 C C . GLY A 1 290 ? 97.71500 200.09800 -5.40000 1.000 52.62400 277 GLY A C 1
ATOM 2201 O O . GLY A 1 290 ? 96.98200 200.22500 -4.40900 1.000 52.91122 277 GLY A O 1
ATOM 2202 N N . VAL A 1 291 ? 97.34100 199.43600 -6.49300 1.000 52.13389 278 VAL A N 1
ATOM 2203 C CA . VAL A 1 291 ? 95.99000 198.93600 -6.71400 1.000 50.29337 278 VAL A CA 1
ATOM 2204 C C . VAL A 1 291 ? 96.00200 197.41800 -6.66500 1.000 52.63160 278 VAL A C 1
ATOM 2205 O O . VAL A 1 291 ? 96.88500 196.77500 -7.24500 1.000 53.18634 278 VAL A O 1
ATOM 2209 N N . TRP A 1 292 ? 95.00300 196.84400 -6.00400 1.000 53.35549 279 TRP A N 1
ATOM 2210 C CA . TRP A 1 292 ? 94.81600 195.40300 -5.98000 1.000 50.66384 279 TRP A CA 1
ATOM 2211 C C . TRP A 1 292 ? 93.66500 195.03600 -6.90400 1.000 48.06897 279 TRP A C 1
ATOM 2212 O O . TRP A 1 292 ? 92.58000 195.61300 -6.80200 1.000 48.92479 279 TRP A O 1
ATOM 2223 N N . LYS A 1 293 ? 93.91200 194.09400 -7.81200 1.000 48.73590 280 LYS A N 1
ATOM 2224 C CA . LYS A 1 293 ? 92.88500 193.54700 -8.68500 1.000 48.84524 280 LYS A CA 1
ATOM 2225 C C . LYS A 1 293 ? 92.84000 192.03200 -8.52800 1.000 47.15656 280 LYS A C 1
ATOM 2226 O O . LYS A 1 293 ? 93.85100 191.39500 -8.21600 1.000 43.75095 280 LYS A O 1
ATOM 2232 N N . SER A 1 294 ? 91.64100 191.47700 -8.71600 1.000 47.99190 281 SER A N 1
ATOM 2233 C CA . SER A 1 294 ? 91.38400 190.04600 -8.82300 1.000 47.18640 281 SER A CA 1
ATOM 2234 C C . SER A 1 294 ? 91.24300 189.66500 -10.29400 1.000 46.95448 281 SER A C 1
ATOM 2235 O O . SER A 1 294 ? 90.98200 190.51300 -11.14600 1.000 52.26058 281 SER A O 1
ATOM 2238 N N . ARG A 1 295 ? 91.38300 188.36700 -10.58400 1.000 47.30740 282 ARG A N 1
ATOM 2239 C CA . ARG A 1 295 ? 91.50300 187.91000 -11.97000 1.000 45.56086 282 ARG A CA 1
ATOM 2240 C C . ARG A 1 295 ? 90.37200 188.37300 -12.89400 1.000 44.51770 282 ARG A C 1
ATOM 2241 O O . ARG A 1 295 ? 90.54800 188.34700 -14.11300 1.000 54.46805 282 ARG A O 1
ATOM 2249 N N . ASP A 1 296 ? 89.22100 188.78200 -12.36600 1.000 44.49981 283 ASP A N 1
ATOM 2250 C CA . ASP A 1 296 ? 88.13400 189.32000 -13.18100 1.000 45.84622 283 ASP A CA 1
ATOM 2251 C C . ASP A 1 296 ? 88.19100 190.83800 -13.30200 1.000 48.28746 283 ASP A C 1
ATOM 2252 O O . ASP A 1 296 ? 87.19300 191.46800 -13.67600 1.000 49.22008 283 ASP A O 1
ATOM 2257 N N . GLY A 1 297 ? 89.33100 191.43700 -12.98700 1.000 46.12829 284 GLY A N 1
ATOM 2258 C CA . GLY A 1 297 ? 89.48500 192.86600 -13.06600 1.000 47.33633 284 GLY A CA 1
ATOM 2259 C C . GLY A 1 297 ? 88.91700 193.66800 -11.91300 1.000 47.70484 284 GLY A C 1
ATOM 2260 O O . GLY A 1 297 ? 89.12500 194.88600 -11.88100 1.000 53.72679 284 GLY A O 1
ATOM 2261 N N . THR A 1 298 ? 88.21000 193.05100 -10.96900 1.000 44.98461 285 THR A N 1
ATOM 2262 C CA . THR A 1 298 ? 87.61900 193.83500 -9.89500 1.000 44.19811 285 THR A CA 1
ATOM 2263 C C . THR A 1 298 ? 88.70100 194.44400 -9.01400 1.000 45.99592 285 THR A C 1
ATOM 2264 O O . THR A 1 298 ? 89.71800 193.81100 -8.69400 1.000 50.07356 285 THR A O 1
ATOM 2268 N N . ILE A 1 299 ? 88.48700 195.70100 -8.64800 1.000 47.88020 286 ILE A N 1
ATOM 2269 C CA . ILE A 1 299 ? 89.42400 196.42800 -7.80500 1.000 47.02119 286 ILE A CA 1
ATOM 2270 C C . ILE A 1 299 ? 89.07200 196.15800 -6.35200 1.000 45.82320 286 ILE A C 1
ATOM 2271 O O . ILE A 1 299 ? 87.94200 196.39000 -5.90700 1.000 42.59170 286 ILE A O 1
ATOM 2276 N N . LEU A 1 300 ? 90.04500 195.65300 -5.62400 1.000 46.61437 287 LEU A N 1
ATOM 2277 C CA . LEU A 1 300 ? 89.86200 195.22100 -4.26200 1.000 44.60567 287 LEU A CA 1
ATOM 2278 C C . LEU A 1 300 ? 90.32900 196.32200 -3.32400 1.000 48.23326 287 LEU A C 1
ATOM 2279 O O . LEU A 1 300 ? 91.29100 197.03400 -3.62300 1.000 53.80439 287 LEU A O 1
ATOM 2284 N N . GLU A 1 301 ? 89.62400 196.48500 -2.20900 1.000 50.07195 288 GLU A N 1
ATOM 2285 C CA . GLU A 1 301 ? 90.10200 197.37400 -1.16300 1.000 51.17611 288 GLU A CA 1
ATOM 2286 C C . GLU A 1 301 ? 91.09300 196.63400 -0.27500 1.000 54.54273 288 GLU A C 1
ATOM 2287 O O . GLU A 1 301 ? 91.26000 195.41500 -0.37000 1.000 57.96936 288 GLU A O 1
ATOM 2293 N N . ARG A 1 302 ? 91.78700 197.37700 0.57600 1.000 58.17939 289 ARG A N 1
ATOM 2294 C CA . ARG A 1 302 ? 92.77600 196.75700 1.44600 1.000 59.00940 289 ARG A CA 1
ATOM 2295 C C . ARG A 1 302 ? 92.16800 196.44200 2.80500 1.000 53.47371 289 ARG A C 1
ATOM 2296 O O . ARG A 1 302 ? 91.25900 197.12300 3.27700 1.000 56.77905 289 ARG A O 1
ATOM 2304 N N . THR A 1 303 ? 92.66400 195.38100 3.42100 1.000 58.40937 290 THR A N 1
ATOM 2305 C CA . THR A 1 303 ? 92.34900 195.13900 4.81900 1.000 64.84291 290 THR A CA 1
ATOM 2306 C C . THR A 1 303 ? 93.24900 196.00700 5.70500 1.000 69.89762 290 THR A C 1
ATOM 2307 O O . THR A 1 303 ? 94.30600 196.49000 5.28000 1.000 71.82309 290 THR A O 1
ATOM 2311 N N . ALA A 1 304 ? 92.80100 196.22900 6.94500 1.000 68.82379 291 ALA A N 1
ATOM 2312 C CA . ALA A 1 304 ? 93.60400 197.00600 7.88800 1.000 70.37876 291 ALA A CA 1
ATOM 2313 C C . ALA A 1 304 ? 95.04100 196.49800 7.93300 1.000 75.59382 291 ALA A C 1
ATOM 2314 O O . ALA A 1 304 ? 95.98800 197.28900 7.99100 1.000 76.38307 291 ALA A O 1
ATOM 2316 N N . THR A 1 305 ? 95.21800 195.17500 7.85500 1.000 85.01538 292 THR A N 1
ATOM 2317 C CA . THR A 1 305 ? 96.51800 194.50700 7.85000 1.000 83.64247 292 THR A CA 1
ATOM 2318 C C . THR A 1 305 ? 97.28600 194.75400 6.55100 1.000 80.49491 292 THR A C 1
ATOM 2319 O O . THR A 1 305 ? 98.42100 194.28500 6.40000 1.000 79.55071 292 THR A O 1
ATOM 2323 N N . GLY A 1 306 ? 96.67600 195.47900 5.60600 1.000 76.30949 293 GLY A N 1
ATOM 2324 C CA . GLY A 1 306 ? 97.28800 195.76900 4.31900 1.000 78.73542 293 GLY A CA 1
ATOM 2325 C C . GLY A 1 306 ? 97.08100 194.73300 3.22400 1.000 79.65707 293 GLY A C 1
ATOM 2326 O O . GLY A 1 306 ? 97.56800 194.94000 2.09700 1.000 72.71018 293 GLY A O 1
ATOM 2327 N N . ASN A 1 307 ? 96.39000 193.62600 3.51800 1.000 70.55663 294 ASN A N 1
ATOM 2328 C CA . ASN A 1 307 ? 96.11200 192.60100 2.52500 1.000 65.02814 294 ASN A CA 1
ATOM 2329 C C . ASN A 1 307 ? 95.01500 193.07500 1.57300 1.000 62.62670 294 ASN A C 1
ATOM 2330 O O . ASN A 1 307 ? 94.25000 193.98300 1.90300 1.000 60.99823 294 ASN A O 1
ATOM 2335 N N . PRO A 1 308 ? 94.92400 192.49000 0.37400 1.000 60.61710 295 PRO A N 1
ATOM 2336 C CA . PRO A 1 308 ? 93.73700 192.73300 -0.44900 1.000 55.51491 295 PRO A CA 1
ATOM 2337 C C . PRO A 1 308 ? 92.54400 192.06400 0.19900 1.000 52.26034 295 PRO A C 1
ATOM 2338 O O . PRO A 1 308 ? 92.62700 190.93200 0.68300 1.000 53.32650 295 PRO A O 1
ATOM 2342 N N . CYS A 1 309 ? 91.43700 192.78400 0.23400 1.000 49.61697 296 CYS A N 1
ATOM 2343 C CA . CYS A 1 309 ? 90.26800 192.33400 0.97100 1.000 52.86825 296 CYS A CA 1
ATOM 2344 C C . CYS A 1 309 ? 89.41800 191.43200 0.07800 1.000 52.47913 296 CYS A C 1
ATOM 2345 O O . CYS A 1 309 ? 88.99500 191.84500 -1.00900 1.000 51.93459 296 CYS A O 1
ATOM 2348 N N . LEU A 1 310 ? 89.19400 190.19300 0.52600 1.000 52.20999 297 LEU A N 1
ATOM 2349 C CA . LEU A 1 310 ? 88.32300 189.27600 -0.20000 1.000 49.81982 297 LEU A CA 1
ATOM 2350 C C . LEU A 1 310 ? 87.21400 188.80200 0.73800 1.000 48.61897 297 LEU A C 1
ATOM 2351 O O . LEU A 1 310 ? 86.99500 187.60500 0.92600 1.000 50.20328 297 LEU A O 1
ATOM 2356 N N . ASP A 1 311 ? 86.52300 189.75500 1.34800 1.000 49.83803 298 ASP A N 1
ATOM 2357 C CA . ASP A 1 311 ? 85.40500 189.46400 2.23200 1.000 50.90820 298 ASP A CA 1
ATOM 2358 C C . ASP A 1 311 ? 84.16700 189.18700 1.38200 1.000 50.41227 298 ASP A C 1
ATOM 2359 O O . ASP A 1 311 ? 84.23500 189.09500 0.15600 1.000 51.60634 298 ASP A O 1
ATOM 2364 N N . ALA A 1 312 ? 83.00700 189.06700 2.02900 1.000 54.39214 299 ALA A N 1
ATOM 2365 C CA . ALA A 1 312 ? 81.78400 188.73700 1.31000 1.000 53.20840 299 ALA A CA 1
ATOM 2366 C C . ALA A 1 312 ? 81.28700 189.89600 0.46700 1.000 57.47730 299 ALA A C 1
ATOM 2367 O O . ALA A 1 312 ? 80.70500 189.66500 -0.60300 1.000 54.19114 299 ALA A O 1
ATOM 2369 N N . ASP A 1 313 ? 81.49700 191.13700 0.92800 1.000 65.57902 300 ASP A N 1
ATOM 2370 C CA . ASP A 1 313 ? 81.05300 192.29600 0.15600 1.000 65.01996 300 ASP A CA 1
ATOM 2371 C C . ASP A 1 313 ? 81.81200 192.39000 -1.15700 1.000 65.83674 300 ASP A C 1
ATOM 2372 O O . ASP A 1 313 ? 81.25900 192.85500 -2.16300 1.000 63.45244 300 ASP A O 1
ATOM 2377 N N . ALA A 1 314 ? 83.06800 191.92600 -1.16600 1.000 57.40319 301 ALA A N 1
ATOM 2378 C CA . ALA A 1 314 ? 83.91500 191.96800 -2.35500 1.000 54.17787 301 ALA A CA 1
ATOM 2379 C C . ALA A 1 314 ? 83.57200 190.85200 -3.33600 1.000 56.01325 301 ALA A C 1
ATOM 2380 O O . ALA A 1 314 ? 83.49900 191.08800 -4.55000 1.000 51.50877 301 ALA A O 1
ATOM 2382 N N . LEU A 1 315 ? 83.40700 189.62400 -2.82700 1.000 56.51178 302 LEU A N 1
ATOM 2383 C CA . LEU A 1 315 ? 82.94400 188.52200 -3.66000 1.000 49.52777 302 LEU A CA 1
ATOM 2384 C C . LEU A 1 315 ? 81.69800 188.91900 -4.43100 1.000 48.94127 302 LEU A C 1
ATOM 2385 O O . LEU A 1 315 ? 81.61500 188.71300 -5.64600 1.000 46.74957 302 LEU A O 1
ATOM 2390 N N . ARG A 1 316 ? 80.72500 189.51500 -3.73200 1.000 50.33170 303 ARG A N 1
ATOM 2391 C CA . ARG A 1 316 ? 79.46100 189.87700 -4.35800 1.000 51.26760 303 ARG A CA 1
ATOM 2392 C C . ARG A 1 316 ? 79.64500 190.89400 -5.47200 1.000 52.78260 303 ARG A C 1
ATOM 2393 O O . ARG A 1 316 ? 78.87800 190.89900 -6.43800 1.000 56.94499 303 ARG A O 1
ATOM 2401 N N . SER A 1 317 ? 80.64100 191.76100 -5.35800 1.000 53.17576 304 SER A N 1
ATOM 2402 C CA . SER A 1 317 ? 80.89900 192.76700 -6.37500 1.000 50.74334 304 SER A CA 1
ATOM 2403 C C . SER A 1 317 ? 81.65400 192.23300 -7.58800 1.000 51.79178 304 SER A C 1
ATOM 2404 O O . SER A 1 317 ? 81.92500 193.01700 -8.50100 1.000 55.27538 304 SER A O 1
ATOM 2407 N N . MET A 1 318 ? 82.01900 190.94700 -7.62200 1.000 49.86807 305 MET A N 1
ATOM 2408 C CA . MET A 1 318 ? 82.76400 190.38100 -8.74300 1.000 48.68957 305 MET A CA 1
ATOM 2409 C C . MET A 1 318 ? 81.81700 189.75300 -9.74800 1.000 48.47014 305 MET A C 1
ATOM 2410 O O . MET A 1 318 ? 80.71000 189.34300 -9.39600 1.000 49.00195 305 MET A O 1
ATOM 2415 N N . THR A 1 319 ? 82.26500 189.66300 -11.00700 1.000 44.86964 306 THR A N 1
ATOM 2416 C CA . THR A 1 319 ? 81.55500 188.83900 -11.97800 1.000 44.11678 306 THR A CA 1
ATOM 2417 C C . THR A 1 319 ? 82.11100 187.42200 -12.05100 1.000 46.63753 306 THR A C 1
ATOM 2418 O O . THR A 1 319 ? 81.47000 186.55700 -12.64500 1.000 46.15745 306 THR A O 1
ATOM 2422 N N . ASP A 1 320 ? 83.25700 187.15800 -11.43300 1.000 48.75163 307 ASP A N 1
ATOM 2423 C CA . ASP A 1 320 ? 83.86400 185.83600 -11.41300 1.000 44.36838 307 ASP A CA 1
ATOM 2424 C C . ASP A 1 320 ? 82.88500 184.78600 -10.88100 1.000 46.37298 307 ASP A C 1
ATOM 2425 O O . ASP A 1 320 ? 82.37900 184.93300 -9.75400 1.000 47.26686 307 ASP A O 1
ATOM 2430 N N . PRO A 1 321 ? 82.59800 183.72400 -11.64600 1.000 42.51673 308 PRO A N 1
ATOM 2431 C CA . PRO A 1 321 ? 81.76900 182.63400 -11.11500 1.000 40.65143 308 PRO A CA 1
ATOM 2432 C C . PRO A 1 321 ? 82.32800 181.98500 -9.86400 1.000 44.92133 308 PRO A C 1
ATOM 2433 O O . PRO A 1 321 ? 81.55900 181.44000 -9.05400 1.000 46.87597 308 PRO A O 1
ATOM 2437 N N . LEU A 1 322 ? 83.65000 182.02800 -9.68000 1.000 44.91915 309 LEU A N 1
ATOM 2438 C CA . LEU A 1 322 ? 84.26700 181.43800 -8.49500 1.000 40.83039 309 LEU A CA 1
ATOM 2439 C C . LEU A 1 322 ? 83.81800 182.14100 -7.23300 1.000 43.54469 309 LEU A C 1
ATOM 2440 O O . LEU A 1 322 ? 83.69900 181.50800 -6.17500 1.000 44.14635 309 LEU A O 1
ATOM 2445 N N . ALA A 1 323 ? 83.56300 183.44900 -7.32400 1.000 42.90281 310 ALA A N 1
ATOM 2446 C CA . ALA A 1 323 ? 83.07500 184.19100 -6.17300 1.000 41.59828 310 ALA A CA 1
ATOM 2447 C C . ALA A 1 323 ? 81.70400 183.67800 -5.75000 1.000 44.49830 310 ALA A C 1
ATOM 2448 O O . ALA A 1 323 ? 81.47700 183.36700 -4.57800 1.000 45.83860 310 ALA A O 1
ATOM 2450 N N . ALA A 1 324 ? 80.78400 183.53800 -6.70600 1.000 46.29301 311 ALA A N 1
ATOM 2451 C CA . ALA A 1 324 ? 79.45900 183.03400 -6.37400 1.000 40.73718 311 ALA A CA 1
ATOM 2452 C C . ALA A 1 324 ? 79.52300 181.62000 -5.81400 1.000 44.74190 311 ALA A C 1
ATOM 2453 O O . ALA A 1 324 ? 78.72200 181.25900 -4.93700 1.000 41.52093 311 ALA A O 1
ATOM 2455 N N . ALA A 1 325 ? 80.47700 180.81500 -6.30700 1.000 44.43130 312 ALA A N 1
ATOM 2456 C CA . ALA A 1 325 ? 80.67300 179.46100 -5.80500 1.000 38.11545 312 ALA A CA 1
ATOM 2457 C C . ALA A 1 325 ? 81.14200 179.46100 -4.36300 1.000 45.87811 312 ALA A C 1
ATOM 2458 O O . ALA A 1 325 ? 80.62800 178.68700 -3.54800 1.000 50.27791 312 ALA A O 1
ATOM 2460 N N . VAL A 1 326 ? 82.12500 180.31200 -4.03000 1.000 44.82629 313 VAL A N 1
ATOM 2461 C CA . VAL A 1 326 ? 82.61600 180.40400 -2.65000 1.000 47.58829 313 VAL A CA 1
ATOM 2462 C C . VAL A 1 326 ? 81.48200 180.82200 -1.71700 1.000 46.14567 313 VAL A C 1
ATOM 2463 O O . VAL A 1 326 ? 81.18600 180.14600 -0.72400 1.000 44.43139 313 VAL A O 1
ATOM 2467 N N . LEU A 1 327 ? 80.83200 181.94900 -2.03100 1.000 42.79924 314 LEU A N 1
ATOM 2468 C CA . LEU A 1 327 ? 79.69500 182.41200 -1.24000 1.000 44.62818 314 LEU A CA 1
ATOM 2469 C C . LEU A 1 327 ? 78.61100 181.34600 -1.11700 1.000 47.65006 314 LEU A C 1
ATOM 2470 O O . LEU A 1 327 ? 77.95600 181.23300 -0.07200 1.000 46.52784 314 LEU A O 1
ATOM 2475 N N . GLU A 1 328 ? 78.39300 180.56500 -2.18200 1.000 45.72437 315 GLU A N 1
ATOM 2476 C CA . GLU A 1 328 ? 77.39100 179.50500 -2.13100 1.000 47.05115 315 GLU A CA 1
ATOM 2477 C C . GLU A 1 328 ? 77.78100 178.42600 -1.13100 1.000 47.11026 315 GLU A C 1
ATOM 2478 O O . GLU A 1 328 ? 76.95600 177.98500 -0.32000 1.000 45.52519 315 GLU A O 1
ATOM 2484 N N . LEU A 1 329 ? 79.04900 178.00200 -1.16900 1.000 46.78770 316 LEU A N 1
ATOM 2485 C CA . LEU A 1 329 ? 79.53600 176.97600 -0.24900 1.000 45.53471 316 LEU A CA 1
ATOM 2486 C C . LEU A 1 329 ? 79.50900 177.46400 1.19700 1.000 47.89796 316 LEU A C 1
ATOM 2487 O O . LEU A 1 329 ? 79.12000 176.71900 2.10800 1.000 46.39084 316 LEU A O 1
ATOM 2492 N N . ARG A 1 330 ? 79.92600 178.71100 1.42900 1.000 49.37415 317 ARG A N 1
ATOM 2493 C CA . ARG A 1 330 ? 79.83400 179.25900 2.77400 1.000 48.49801 317 ARG A CA 1
ATOM 2494 C C . ARG A 1 330 ? 78.38800 179.26800 3.22800 1.000 48.94947 317 ARG A C 1
ATOM 2495 O O . ARG A 1 330 ? 78.07600 178.82500 4.33900 1.000 53.52128 317 ARG A O 1
ATOM 2503 N N . SER A 1 331 ? 77.48500 179.71100 2.35600 1.000 45.43594 318 SER A N 1
ATOM 2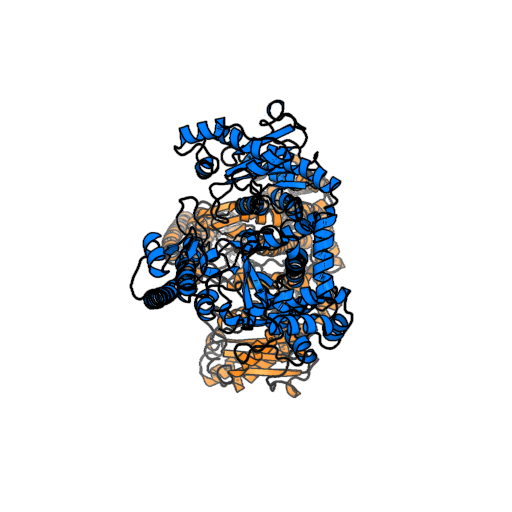504 C CA . SER A 1 331 ? 76.08300 179.81400 2.73600 1.000 47.38428 318 SER A CA 1
ATOM 2505 C C . SER A 1 331 ? 75.48100 178.44900 3.06300 1.000 48.39791 318 SER A C 1
ATOM 2506 O O . SER A 1 331 ? 74.71600 178.31700 4.02200 1.000 47.09936 318 SER A O 1
ATOM 2509 N N . ASN A 1 332 ? 75.80500 177.42000 2.27600 1.000 50.50055 319 ASN A N 1
ATOM 2510 C CA . ASN A 1 332 ? 75.19500 176.11100 2.49600 1.000 47.25695 319 ASN A CA 1
ATOM 2511 C C . ASN A 1 332 ? 75.78600 175.39000 3.69600 1.000 48.21288 319 ASN A C 1
ATOM 2512 O O . ASN A 1 332 ? 75.10100 174.56800 4.31400 1.000 46.13669 319 ASN A O 1
ATOM 2517 N N . ILE A 1 333 ? 77.05300 175.66400 4.01900 1.000 46.43300 320 ILE A N 1
ATOM 2518 C CA . ILE A 1 333 ? 77.64100 175.15200 5.25100 1.000 49.66648 320 ILE A CA 1
ATOM 2519 C C . ILE A 1 333 ? 76.91900 175.74900 6.45600 1.000 49.90046 320 ILE A C 1
ATOM 2520 O O . ILE A 1 333 ? 76.57300 175.05100 7.42300 1.000 46.97848 320 ILE A O 1
ATOM 2525 N N . LYS A 1 334 ? 76.67100 177.05800 6.39700 1.000 47.18150 321 LYS A N 1
ATOM 2526 C CA . LYS A 1 334 ? 75.95600 177.73900 7.46000 1.000 46.10891 321 LYS A CA 1
ATOM 2527 C C . LYS A 1 334 ? 74.53500 177.20400 7.59100 1.000 48.85429 321 LYS A C 1
ATOM 2528 O O . LYS A 1 334 ? 74.00700 177.10800 8.70500 1.000 48.98780 321 LYS A O 1
ATOM 2534 N N . THR A 1 335 ? 73.91300 176.81900 6.47400 1.000 48.27890 322 THR A N 1
ATOM 2535 C CA . THR A 1 335 ? 72.57000 176.24800 6.53600 1.000 47.98540 322 THR A CA 1
ATOM 2536 C C . THR A 1 335 ? 72.57200 174.83100 7.11400 1.000 49.22189 322 THR A C 1
ATOM 2537 O O . THR A 1 335 ? 71.71300 174.49600 7.93400 1.000 49.93681 322 THR A O 1
ATOM 2541 N N . LYS A 1 336 ? 73.52300 173.98600 6.71900 1.000 46.07896 323 LYS A N 1
ATOM 2542 C CA . LYS A 1 336 ? 73.60400 172.66600 7.33300 1.000 47.30001 323 LYS A CA 1
ATOM 2543 C C . LYS A 1 336 ? 73.95400 172.76000 8.82100 1.000 54.40880 323 LYS A C 1
ATOM 2544 O O . LYS A 1 336 ? 73.28400 172.15000 9.66600 1.000 53.87579 323 LYS A O 1
ATOM 2550 N N . ASP A 1 337 ? 74.98300 173.54000 9.16900 1.000 53.42157 324 ASP A N 1
ATOM 2551 C CA . ASP A 1 337 ? 75.54700 173.47800 10.51700 1.000 51.85328 324 ASP A CA 1
ATOM 2552 C C . ASP A 1 337 ? 74.86900 174.41800 11.51100 1.000 51.02937 324 ASP A C 1
ATOM 2553 O O . ASP A 1 337 ? 74.47700 173.99000 12.59900 1.000 54.58805 324 ASP A O 1
ATOM 2558 N N . THR A 1 338 ? 74.74300 175.70000 11.18100 1.000 47.25927 325 THR A N 1
ATOM 2559 C CA . THR A 1 338 ? 74.06300 176.60100 12.10200 1.000 44.97987 325 THR A CA 1
ATOM 2560 C C . THR A 1 338 ? 72.54000 176.48500 11.99100 1.000 49.03798 325 THR A C 1
ATOM 2561 O O . THR A 1 338 ? 71.86000 176.22500 12.98600 1.000 50.89104 325 THR A O 1
ATOM 2565 N N . PHE A 1 339 ? 71.98200 176.65600 10.78700 1.000 50.35927 326 PHE A N 1
ATOM 2566 C CA . PHE A 1 339 ? 70.52700 176.66500 10.63900 1.000 45.63858 326 PHE A CA 1
ATOM 2567 C C . PHE A 1 339 ? 69.91600 175.33600 11.08100 1.000 48.20286 326 PHE A C 1
ATOM 2568 O O . PHE A 1 339 ? 68.99100 175.31200 11.89800 1.000 49.56309 326 PHE A O 1
ATOM 2576 N N . LEU A 1 340 ? 70.43100 174.21700 10.56600 1.000 46.49919 327 LEU A N 1
ATOM 2577 C CA . LEU A 1 340 ? 69.77300 172.91600 10.75800 1.000 44.96113 327 LEU A CA 1
ATOM 2578 C C . LEU A 1 340 ? 70.21800 172.25300 12.05700 1.000 50.82245 327 LEU A C 1
ATOM 2579 O O . LEU A 1 340 ? 69.43100 172.12200 12.99800 1.000 50.90857 327 LEU A O 1
ATOM 2584 N N . ALA A 1 341 ? 71.48100 171.82000 12.10500 1.000 51.77468 328 ALA A N 1
ATOM 2585 C CA . ALA A 1 341 ? 72.02800 171.13600 13.27200 1.000 49.65254 328 ALA A CA 1
ATOM 2586 C C . ALA A 1 341 ? 71.79100 171.91400 14.56700 1.000 51.72780 328 ALA A C 1
ATOM 2587 O O . ALA A 1 341 ? 71.18600 171.40400 15.51600 1.000 52.10094 328 ALA A O 1
ATOM 2589 N N . LYS A 1 342 ? 72.26800 173.15600 14.62400 1.000 51.66644 329 LYS A N 1
ATOM 2590 C CA . LYS A 1 342 ? 72.27700 173.90000 15.88200 1.000 52.14183 329 LYS A CA 1
ATOM 2591 C C . LYS A 1 342 ? 70.90300 174.46700 16.23300 1.000 52.81964 329 LYS A C 1
ATOM 2592 O O . LYS A 1 342 ? 70.38900 174.24300 17.32900 1.000 54.23319 329 LYS A O 1
ATOM 2598 N N . HIS A 1 343 ? 70.29100 175.21400 15.32800 1.000 49.05391 330 HIS A N 1
ATOM 2599 C CA . HIS A 1 343 ? 69.10800 175.94500 15.75500 1.000 51.54601 330 HIS A CA 1
ATOM 2600 C C . HIS A 1 343 ? 67.83500 175.10400 15.72600 1.000 53.63913 330 HIS A C 1
ATOM 2601 O O . HIS A 1 343 ? 66.96300 175.30500 16.57900 1.000 55.86408 330 HIS A O 1
ATOM 2608 N N . VAL A 1 344 ? 67.69900 174.16900 14.78800 1.000 51.03992 331 VAL A N 1
ATOM 2609 C CA . VAL A 1 344 ? 66.48100 173.37100 14.67900 1.000 49.82961 331 VAL A CA 1
ATOM 2610 C C . VAL A 1 344 ? 66.60700 172.03500 15.40100 1.000 51.68456 331 VAL A C 1
ATOM 2611 O O . VAL A 1 344 ? 65.66400 171.59500 16.05300 1.000 56.95944 331 VAL A O 1
ATOM 2615 N N . VAL A 1 345 ? 67.74100 171.35200 15.28900 1.000 53.74662 332 VAL A N 1
ATOM 2616 C CA . VAL A 1 345 ? 67.86200 170.04500 15.92800 1.000 53.82467 332 VAL A CA 1
ATOM 2617 C C . VAL A 1 345 ? 68.23600 170.20700 17.39500 1.000 56.21915 332 VAL A C 1
ATOM 2618 O O . VAL A 1 345 ? 67.45800 169.83200 18.27900 1.000 58.68573 332 VAL A O 1
ATOM 2622 N N . GLU A 1 346 ? 69.38700 170.83900 17.67700 1.000 60.01041 333 GLU A N 1
ATOM 2623 C CA . GLU A 1 346 ? 69.88200 170.94000 19.05600 1.000 56.12258 333 GLU A CA 1
ATOM 2624 C C . GLU A 1 346 ? 69.00000 171.82400 19.93800 1.000 55.33725 333 GLU A C 1
ATOM 2625 O O . GLU A 1 346 ? 68.43300 171.35200 20.91800 1.000 63.06367 333 GLU A O 1
ATOM 2631 N N . HIS A 1 347 ? 68.86900 173.10600 19.61400 1.000 55.94408 334 HIS A N 1
ATOM 2632 C CA . HIS A 1 347 ? 68.15800 174.05400 20.46900 1.000 54.03260 334 HIS A CA 1
ATOM 2633 C C . HIS A 1 347 ? 66.63800 174.00400 20.33300 1.000 53.99925 334 HIS A C 1
ATOM 2634 O O . HIS A 1 347 ? 65.96700 174.88800 20.86900 1.000 54.14856 334 HIS A O 1
ATOM 2641 N N . SER A 1 348 ? 66.05900 173.03700 19.63100 1.000 54.89028 335 SER A N 1
ATOM 2642 C CA . SER A 1 348 ? 64.60800 172.90700 19.65700 1.000 50.18932 335 SER A CA 1
ATOM 2643 C C . SER A 1 348 ? 64.12800 172.48200 21.04500 1.000 48.63453 335 SER A C 1
ATOM 2644 O O . SER A 1 348 ? 64.87400 171.88400 21.82500 1.000 46.81462 335 SER A O 1
ATOM 2647 N N . VAL A 1 349 ? 62.88000 172.82900 21.36600 1.000 48.95099 336 VAL A N 1
ATOM 2648 C CA . VAL A 1 349 ? 62.29300 172.56900 22.68500 1.000 47.25325 336 VAL A CA 1
ATOM 2649 C C . VAL A 1 349 ? 60.90500 171.98300 22.50200 1.000 46.41021 336 VAL A C 1
ATOM 2650 O O . VAL A 1 349 ? 60.00300 172.65400 21.97500 1.000 45.25304 336 VAL A O 1
ATOM 2654 N N . GLY A 1 350 ? 60.73100 170.74300 22.95200 1.000 43.53152 337 GLY A N 1
ATOM 2655 C CA . GLY A 1 350 ? 59.48000 170.02400 22.77000 1.000 42.41465 337 GLY A CA 1
ATOM 2656 C C . GLY A 1 350 ? 58.96700 169.98800 21.34900 1.000 45.41942 337 GLY A C 1
ATOM 2657 O O . GLY A 1 350 ? 57.76600 170.16800 21.12500 1.000 46.76026 337 GLY A O 1
ATOM 2658 N N . GLY A 1 351 ? 59.85200 169.77900 20.37800 1.000 49.51810 338 GLY A N 1
ATOM 2659 C CA . GLY A 1 351 ? 59.45300 169.71800 18.98600 1.000 43.20747 338 GLY A CA 1
ATOM 2660 C C . GLY A 1 351 ? 59.24100 171.04700 18.28900 1.000 43.05619 338 GLY A C 1
ATOM 2661 O O . GLY A 1 351 ? 58.71300 171.05300 17.17300 1.000 45.25278 338 GLY A O 1
ATOM 2662 N N . ARG A 1 352 ? 59.59100 172.17800 18.90700 1.000 41.34198 339 ARG A N 1
ATOM 2663 C CA . ARG A 1 352 ? 59.42900 173.47400 18.26000 1.000 44.86731 339 ARG A CA 1
ATOM 2664 C C . ARG A 1 352 ? 60.73100 174.25200 18.36100 1.000 43.50878 339 ARG A C 1
ATOM 2665 O O . ARG A 1 352 ? 61.63100 173.89300 19.11600 1.000 43.25063 339 ARG A O 1
ATOM 2673 N N . VAL A 1 353 ? 60.83800 175.28700 17.54000 1.000 39.24895 340 VAL A N 1
ATOM 2674 C CA . VAL A 1 353 ? 61.93200 176.23900 17.59200 1.000 39.48194 340 VAL A CA 1
ATOM 2675 C C . VAL A 1 353 ? 61.32500 177.59700 17.88800 1.000 47.34339 340 VAL A C 1
ATOM 2676 O O . VAL A 1 353 ? 60.20800 177.90400 17.45000 1.000 48.13280 340 VAL A O 1
ATOM 2680 N N . TYR A 1 354 ? 62.07700 178.42500 18.61600 1.000 44.28784 341 TYR A N 1
ATOM 2681 C CA . TYR A 1 354 ? 61.62300 179.75000 19.03900 1.000 43.36928 341 TYR A CA 1
ATOM 2682 C C . TYR A 1 354 ? 62.65100 180.79400 18.61700 1.000 44.57484 341 TYR A C 1
ATOM 2683 O O . TYR A 1 354 ? 63.48300 181.22600 19.42800 1.000 46.65879 341 TYR A O 1
ATOM 2692 N N . PRO A 1 355 ? 62.63700 181.22200 17.36000 1.000 44.32578 342 PRO A N 1
ATOM 2693 C CA . PRO A 1 355 ? 63.60400 182.23800 16.93800 1.000 44.22010 342 PRO A CA 1
ATOM 2694 C C . PRO A 1 355 ? 63.24300 183.57700 17.54800 1.000 47.38918 342 PRO A C 1
ATOM 2695 O O . PRO A 1 355 ? 62.13800 183.78800 18.05200 1.000 48.39927 342 PRO A O 1
ATOM 2699 N N . ASN A 1 356 ? 64.19600 184.49100 17.50600 1.000 48.55694 343 ASN A N 1
ATOM 2700 C CA . ASN A 1 356 ? 63.94800 185.85100 17.95000 1.000 46.79906 343 ASN A CA 1
ATOM 2701 C C . ASN A 1 356 ? 63.63800 186.71500 16.74400 1.000 47.54451 343 ASN A C 1
ATOM 2702 O O . ASN A 1 356 ? 64.24900 186.55200 15.68200 1.000 46.53729 343 ASN A O 1
ATOM 2707 N N . ILE A 1 357 ? 62.68700 187.62800 16.91600 1.000 44.07739 344 ILE A N 1
ATOM 2708 C CA . ILE A 1 357 ? 62.27700 188.55200 15.86800 1.000 46.23637 344 ILE A CA 1
ATOM 2709 C C . ILE A 1 357 ? 62.81700 189.93300 16.22100 1.000 46.66398 344 ILE A C 1
ATOM 2710 O O . ILE A 1 357 ? 62.42600 190.53300 17.22900 1.000 46.21512 344 ILE A O 1
ATOM 2715 N N . ASN A 1 358 ? 63.74100 190.43300 15.41200 1.000 48.49638 345 ASN A N 1
ATOM 2716 C CA . ASN A 1 358 ? 64.31500 191.75000 15.63800 1.000 46.63525 345 ASN A CA 1
ATOM 2717 C C . ASN A 1 358 ? 63.41000 192.76000 14.94100 1.000 45.76689 345 ASN A C 1
ATOM 2718 O O . ASN A 1 358 ? 63.38900 192.83400 13.71000 1.000 43.62697 345 ASN A O 1
ATOM 2723 N N . GLN A 1 359 ? 62.65600 193.52900 15.73400 1.000 42.92374 346 GLN A N 1
ATOM 2724 C CA . GLN A 1 359 ? 61.60700 194.38300 15.19800 1.000 40.80200 346 GLN A CA 1
ATOM 2725 C C . GLN A 1 359 ? 62.14400 195.53500 14.34800 1.000 46.19697 346 GLN A C 1
ATOM 2726 O O . GLN A 1 359 ? 61.41500 196.06600 13.49700 1.000 42.76262 346 GLN A O 1
ATOM 2732 N N . MET A 1 360 ? 63.40200 195.91900 14.52900 1.000 48.02626 347 MET A N 1
ATOM 2733 C CA . MET A 1 360 ? 63.92300 197.09000 13.85000 1.000 42.75290 347 MET A CA 1
ATOM 2734 C C . MET A 1 360 ? 65.10500 196.80500 12.93600 1.000 47.01775 347 MET A C 1
ATOM 2735 O O . MET A 1 360 ? 65.47400 197.68200 12.14000 1.000 52.46493 347 MET A O 1
ATOM 2740 N N . LYS A 1 361 ? 65.70600 195.62300 13.01600 1.000 46.11945 348 LYS A N 1
ATOM 2741 C CA . LYS A 1 361 ? 66.88800 195.31100 12.22800 1.000 49.66589 348 LYS A CA 1
ATOM 2742 C C . LYS A 1 361 ? 66.48400 194.36500 11.11900 1.000 49.84709 348 LYS A C 1
ATOM 2743 O O . LYS A 1 361 ? 65.87000 193.32500 11.37800 1.000 49.04519 348 LYS A O 1
ATOM 2749 N N . GLY A 1 362 ? 66.81100 194.73700 9.89100 1.000 52.61596 349 GLY A N 1
ATOM 2750 C CA . GLY A 1 362 ? 66.41800 193.96200 8.74000 1.000 51.90357 349 GLY A CA 1
ATOM 2751 C C . GLY A 1 362 ? 67.35000 192.80500 8.49600 1.000 57.42481 349 GLY A C 1
ATOM 2752 O O . GLY A 1 362 ? 68.31800 192.58000 9.21900 1.000 59.60930 349 GLY A O 1
ATOM 2753 N N . GLU A 1 363 ? 67.04600 192.06800 7.42600 1.000 60.24380 350 GLU A N 1
ATOM 2754 C CA . GLU A 1 363 ? 67.72400 190.81100 7.12900 1.000 62.91611 350 GLU A CA 1
ATOM 2755 C C . GLU A 1 363 ? 69.22100 190.97500 6.91100 1.000 64.87246 350 GLU A C 1
ATOM 2756 O O . GLU A 1 363 ? 69.95900 189.99000 7.03300 1.000 60.90039 350 GLU A O 1
ATOM 2762 N N . ASP A 1 364 ? 69.67800 192.19300 6.59800 1.000 71.26061 351 ASP A N 1
ATOM 2763 C CA . ASP A 1 364 ? 71.07800 192.50400 6.32000 1.000 73.13200 351 ASP A CA 1
ATOM 2764 C C . ASP A 1 364 ? 71.83300 193.10600 7.50600 1.000 73.84147 351 ASP A C 1
ATOM 2765 O O . ASP A 1 364 ? 73.00000 193.47900 7.34800 1.000 76.34335 351 ASP A O 1
ATOM 2770 N N . GLY A 1 365 ? 71.20700 193.23400 8.67300 1.000 73.31707 352 GLY A N 1
ATOM 2771 C CA . GLY A 1 365 ? 71.82300 193.92800 9.78400 1.000 70.99392 352 GLY A CA 1
ATOM 2772 C C . GLY A 1 365 ? 71.67400 195.43800 9.77800 1.000 71.71585 352 GLY A C 1
ATOM 2773 O O . GLY A 1 365 ? 72.13200 196.09000 10.72900 1.000 70.45665 352 GLY A O 1
ATOM 2774 N N . GLY A 1 366 ? 71.06000 196.01900 8.74600 1.000 68.47047 353 GLY A N 1
ATOM 2775 C CA . GLY A 1 366 ? 70.82300 197.45500 8.73400 1.000 63.97177 353 GLY A CA 1
ATOM 2776 C C . GLY A 1 366 ? 69.64600 197.84400 9.61700 1.000 61.12979 353 GLY A C 1
ATOM 2777 O O . GLY A 1 366 ? 68.65000 197.13100 9.71500 1.000 60.79508 353 GLY A O 1
ATOM 2778 N N . THR A 1 367 ? 69.76800 199.00600 10.25700 1.000 60.95366 354 THR A N 1
ATOM 2779 C CA . THR A 1 367 ? 68.74300 199.49800 11.16600 1.000 56.55574 354 THR A CA 1
ATOM 2780 C C . THR A 1 367 ? 67.86900 200.59100 10.55400 1.000 60.52933 354 THR A C 1
ATOM 2781 O O . THR A 1 367 ? 66.74100 200.81000 11.02400 1.000 60.10950 354 THR A O 1
ATOM 2785 N N . GLY A 1 368 ? 68.34000 201.23000 9.48100 1.000 65.42929 355 GLY A N 1
ATOM 2786 C CA . GLY A 1 368 ? 67.74300 202.44400 8.96200 1.000 65.61291 355 GLY A CA 1
ATOM 2787 C C . GLY A 1 368 ? 66.55600 202.30200 8.04100 1.000 60.21259 355 GLY A C 1
ATOM 2788 O O . GLY A 1 368 ? 66.40700 203.06400 7.08400 1.000 72.73209 355 GLY A O 1
ATOM 2789 N N . THR A 1 369 ? 65.69700 201.34600 8.34200 1.000 60.00989 356 THR A N 1
ATOM 2790 C CA . THR A 1 369 ? 64.50400 201.01900 7.57300 1.000 56.86904 356 THR A CA 1
ATOM 2791 C C . THR A 1 369 ? 63.64000 200.19000 8.50700 1.000 62.13780 356 THR A C 1
ATOM 2792 O O . THR A 1 369 ? 64.14200 199.59300 9.47200 1.000 67.48902 356 THR A O 1
ATOM 2796 N N . GLY A 1 370 ? 62.33900 200.17600 8.26100 1.000 51.96081 357 GLY A N 1
ATOM 2797 C CA . GLY A 1 370 ? 61.52100 199.48600 9.25400 1.000 54.57042 357 GLY A CA 1
ATOM 2798 C C . GLY A 1 370 ? 61.60600 197.96500 9.32300 1.000 46.45930 357 GLY A C 1
ATOM 2799 O O . GLY A 1 370 ? 60.73800 197.32900 9.91600 1.000 44.04994 357 GLY A O 1
ATOM 2800 N N . ARG A 1 371 ? 62.63600 197.36500 8.73900 1.000 47.39535 358 ARG A N 1
ATOM 2801 C CA . ARG A 1 371 ? 62.59800 195.95100 8.41800 1.000 44.97861 358 ARG A CA 1
ATOM 2802 C C . ARG A 1 371 ? 62.82600 195.09400 9.64800 1.000 43.72573 358 ARG A C 1
ATOM 2803 O O . ARG A 1 371 ? 63.64300 195.43000 10.49900 1.000 53.71084 358 ARG A O 1
ATOM 2811 N N . LEU A 1 372 ? 62.10700 193.98000 9.73800 1.000 39.54025 359 LEU A N 1
ATOM 2812 C CA . LEU A 1 372 ? 62.31200 193.01000 10.80200 1.000 42.48753 359 LEU A CA 1
ATOM 2813 C C . LEU A 1 372 ? 63.08500 191.81300 10.25400 1.000 44.74019 359 LEU A C 1
ATOM 2814 O O . LEU A 1 372 ? 63.36100 191.72900 9.05900 1.000 50.61512 359 LEU A O 1
ATOM 2819 N N . SER A 1 373 ? 63.43400 190.87900 11.13800 1.000 43.94092 360 SER A N 1
ATOM 2820 C CA . SER A 1 373 ? 64.33100 189.79400 10.75000 1.000 45.38213 360 SER A CA 1
ATOM 2821 C C . SER A 1 373 ? 64.45700 188.78300 11.88300 1.000 48.95206 360 SER A C 1
ATOM 2822 O O . SER A 1 373 ? 64.48300 189.15200 13.06500 1.000 48.12336 360 SER A O 1
ATOM 2825 N N . TYR A 1 374 ? 64.57700 187.51300 11.50100 1.000 42.94411 361 TYR A N 1
ATOM 2826 C CA . TYR A 1 374 ? 64.68400 186.40500 12.43100 1.000 41.13676 361 TYR A CA 1
ATOM 2827 C C . TYR A 1 374 ? 66.13700 186.04600 12.73000 1.000 45.21350 361 TYR A C 1
ATOM 2828 O O . TYR A 1 374 ? 67.03400 186.22800 11.89800 1.000 45.04721 361 TYR A O 1
ATOM 2837 N N . THR A 1 375 ? 66.35700 185.49800 13.92700 1.000 43.81064 362 THR A N 1
ATOM 2838 C CA . THR A 1 375 ? 67.59800 184.80300 14.23100 1.000 43.02115 362 THR A CA 1
ATOM 2839 C C . THR A 1 375 ? 67.26900 183.55500 15.02500 1.000 43.81245 362 THR A C 1
ATOM 2840 O O . THR A 1 375 ? 66.34900 183.56300 15.85200 1.000 45.50114 362 THR A O 1
ATOM 2844 N N . GLY A 1 376 ? 68.02100 182.48500 14.73600 1.000 43.52867 363 GLY A N 1
ATOM 2845 C CA . GLY A 1 376 ? 68.05500 181.26200 15.50900 1.000 40.49441 363 GLY A CA 1
ATOM 2846 C C . GLY A 1 376 ? 66.76700 180.46100 15.52000 1.000 44.70882 363 GLY A C 1
ATOM 2847 O O . GLY A 1 376 ? 66.08400 180.37500 16.54600 1.000 46.99032 363 GLY A O 1
ATOM 2848 N N . PRO A 1 377 ? 66.39800 179.85500 14.38100 1.000 45.59637 364 PRO A N 1
ATOM 2849 C CA . PRO A 1 377 ? 67.04900 179.93700 13.06400 1.000 44.22392 364 PRO A CA 1
ATOM 2850 C C . PRO A 1 377 ? 66.66400 181.19400 12.27800 1.000 43.33323 364 PRO A C 1
ATOM 2851 O O . PRO A 1 377 ? 65.57900 181.74700 12.48800 1.000 44.46325 364 PRO A O 1
ATOM 2855 N N . ALA A 1 378 ? 67.54100 181.63300 11.37800 1.000 43.29726 365 ALA A N 1
ATOM 2856 C CA . ALA A 1 378 ? 67.25800 182.77700 10.51000 1.000 45.99960 365 ALA A CA 1
ATOM 2857 C C . ALA A 1 378 ? 66.38500 182.32000 9.34200 1.000 49.89144 365 ALA A C 1
ATOM 2858 O O . ALA A 1 378 ? 66.88400 181.95500 8.27300 1.000 50.77106 365 ALA A O 1
ATOM 2860 N N . LEU A 1 379 ? 65.05600 182.37400 9.54000 1.000 45.69283 366 LEU A N 1
ATOM 2861 C CA . LEU A 1 379 ? 64.11600 181.84200 8.55200 1.000 47.18622 366 LEU A CA 1
ATOM 2862 C C . LEU A 1 379 ? 64.13500 182.61600 7.24700 1.000 50.74378 366 LEU A C 1
ATOM 2863 O O . LEU A 1 379 ? 63.74400 182.08000 6.20500 1.000 53.50028 366 LEU A O 1
ATOM 2868 N N . GLN A 1 380 ? 64.54100 183.87700 7.27900 1.000 53.46417 367 GLN A N 1
ATOM 2869 C CA . GLN A 1 380 ? 64.62000 184.62300 6.03400 1.000 57.41058 367 GLN A CA 1
ATOM 2870 C C . GLN A 1 380 ? 65.81700 184.18500 5.19200 1.000 59.04835 367 GLN A C 1
ATOM 2871 O O . GLN A 1 380 ? 65.86700 184.49700 3.99900 1.000 63.05805 367 GLN A O 1
ATOM 2877 N N . GLN A 1 381 ? 66.75500 183.43100 5.76300 1.000 57.88008 368 GLN A N 1
ATOM 2878 C CA . GLN A 1 381 ? 67.96100 183.03600 5.04500 1.000 59.93521 368 GLN A CA 1
ATOM 2879 C C . GLN A 1 381 ? 67.81900 181.69100 4.34100 1.000 61.65742 368 GLN A C 1
ATOM 2880 O O . GLN A 1 381 ? 68.80600 181.16900 3.82400 1.000 67.26074 368 GLN A O 1
ATOM 2886 N N . ILE A 1 382 ? 66.63400 181.10400 4.32900 1.000 63.24241 369 ILE A N 1
ATOM 2887 C CA . ILE A 1 382 ? 66.38300 180.00600 3.38700 1.000 67.73779 369 ILE A CA 1
ATOM 2888 C C . ILE A 1 382 ? 66.29100 180.58900 1.98300 1.000 72.20072 369 ILE A C 1
ATOM 2889 O O . ILE A 1 382 ? 65.52500 181.54800 1.77500 1.000 74.65904 369 ILE A O 1
ATOM 2894 N N . PRO A 1 383 ? 67.04900 180.07600 1.00600 1.000 79.51286 370 PRO A N 1
ATOM 2895 C CA . PRO A 1 383 ? 67.06600 180.69000 -0.33800 1.000 85.26523 370 PRO A CA 1
ATOM 2896 C C . PRO A 1 383 ? 65.68900 180.73100 -0.99500 1.000 88.25114 370 PRO A C 1
ATOM 2897 O O . PRO A 1 383 ? 64.71900 180.09000 -0.57000 1.000 82.01046 370 PRO A O 1
ATOM 2901 N N . SER A 1 384 ? 65.61400 181.54800 -2.04800 1.000 94.74725 371 SER A N 1
ATOM 2902 C CA . SER A 1 384 ? 64.39700 181.69000 -2.84000 1.000 106.25619 371 SER A CA 1
ATOM 2903 C C . SER A 1 384 ? 64.69700 181.49100 -4.32900 1.000 108.76505 371 SER A C 1
ATOM 2904 O O . SER A 1 384 ? 63.83800 181.02200 -5.08700 1.000 104.82582 371 SER A O 1
ATOM 2906 N N . ARG A 1 385 ? 65.91800 181.82600 -4.75700 1.000 120.68294 372 ARG A N 1
ATOM 2907 C CA . ARG A 1 385 ? 66.37200 181.58000 -6.12100 1.000 120.21146 372 ARG A CA 1
ATOM 2908 C C . ARG A 1 385 ? 67.21100 180.30300 -6.23600 1.000 115.77469 372 ARG A C 1
ATOM 2909 O O . ARG A 1 385 ? 67.98400 180.15500 -7.19500 1.000 110.65208 372 ARG A O 1
ATOM 2911 N N . ASN A 1 386 ? 67.09100 179.39000 -5.26100 1.000 99.76437 373 ASN A N 1
ATOM 2912 C CA . ASN A 1 386 ? 67.59200 178.01500 -5.37800 1.000 91.60912 373 ASN A CA 1
ATOM 2913 C C . ASN A 1 386 ? 66.51100 177.11700 -4.77900 1.000 80.88948 373 ASN A C 1
ATOM 2914 O O . ASN A 1 386 ? 66.55400 176.78700 -3.59100 1.000 77.59010 373 ASN A O 1
ATOM 2919 N N . LYS A 1 387 ? 65.54600 176.72200 -5.61200 1.000 74.99748 374 LYS A N 1
ATOM 2920 C CA . LYS A 1 387 ? 64.44500 175.90300 -5.12700 1.000 73.05563 374 LYS A CA 1
ATOM 2921 C C . LYS A 1 387 ? 64.90900 174.55400 -4.58400 1.000 67.28937 374 LYS A C 1
ATOM 2922 O O . LYS A 1 387 ? 64.15000 173.89500 -3.86100 1.000 66.47098 374 LYS A O 1
ATOM 2928 N N . ARG A 1 388 ? 66.13000 174.12800 -4.91200 1.000 69.35758 375 ARG A N 1
ATOM 2929 C CA . ARG A 1 388 ? 66.64200 172.85400 -4.41000 1.000 64.12676 375 ARG A CA 1
ATOM 2930 C C . ARG A 1 388 ? 66.88000 172.91000 -2.90500 1.000 59.06731 375 ARG A C 1
ATOM 2931 O O . ARG A 1 388 ? 66.56400 171.95900 -2.18400 1.000 54.47459 375 ARG A O 1
ATOM 2939 N N . ILE A 1 389 ? 67.41800 174.02400 -2.41000 1.000 63.47232 376 ILE A N 1
ATOM 2940 C CA . ILE A 1 389 ? 67.69700 174.13700 -0.98400 1.000 56.24718 376 ILE A CA 1
ATOM 2941 C C . ILE A 1 389 ? 66.40600 174.30500 -0.19600 1.000 54.77074 376 ILE A C 1
ATOM 2942 O O . ILE A 1 389 ? 66.19000 173.62100 0.80900 1.000 57.55969 376 ILE A O 1
ATOM 2947 N N . ALA A 1 390 ? 65.52200 175.20600 -0.63300 1.000 56.04984 377 ALA A N 1
ATOM 2948 C CA . ALA A 1 390 ? 64.22500 175.32300 0.03400 1.000 54.51363 377 ALA A CA 1
ATOM 2949 C C . ALA A 1 390 ? 63.48300 173.98600 0.08400 1.000 51.29625 377 ALA A C 1
ATOM 2950 O O . ALA A 1 390 ? 62.78800 173.69400 1.06100 1.000 47.57332 377 ALA A O 1
ATOM 2952 N N . ALA A 1 391 ? 63.62800 173.15500 -0.94900 1.000 53.47406 378 ALA A N 1
ATOM 2953 C CA . ALA A 1 391 ? 62.96000 171.86300 -0.96700 1.000 52.05739 378 ALA A CA 1
ATOM 2954 C C . ALA A 1 391 ? 63.59100 170.86600 -0.00200 1.000 49.69253 378 ALA A C 1
ATOM 2955 O O . ALA A 1 391 ? 62.89700 169.95200 0.46900 1.000 49.01407 378 ALA A O 1
ATOM 2957 N N . ILE A 1 392 ? 64.87600 171.03300 0.32200 1.000 47.75858 379 ILE A N 1
ATOM 2958 C CA . ILE A 1 392 ? 65.47200 170.25000 1.40400 1.000 47.74877 379 ILE A CA 1
ATOM 2959 C C . ILE A 1 392 ? 64.99900 170.74900 2.77500 1.000 48.32279 379 ILE A C 1
ATOM 2960 O O . ILE A 1 392 ? 64.61700 169.95200 3.63900 1.000 49.22702 379 ILE A O 1
ATOM 2965 N N . ILE A 1 393 ? 64.97500 172.06500 2.98800 1.000 44.63662 380 ILE A N 1
ATOM 2966 C CA . ILE A 1 393 ? 64.71800 172.60000 4.32000 1.000 44.64130 380 ILE A CA 1
ATOM 2967 C C . ILE A 1 393 ? 63.22600 172.62500 4.64500 1.000 47.08462 380 ILE A C 1
ATOM 2968 O O . ILE A 1 393 ? 62.79500 172.15300 5.70600 1.000 47.66863 380 ILE A O 1
ATOM 2973 N N . LYS A 1 394 ? 62.41700 173.21700 3.77700 1.000 43.32769 381 LYS A N 1
ATOM 2974 C CA . LYS A 1 394 ? 61.06700 173.58500 4.20000 1.000 44.56660 381 LYS A CA 1
ATOM 2975 C C . LYS A 1 394 ? 60.16000 172.42800 4.63400 1.000 46.75236 381 LYS A C 1
ATOM 2976 O O . LYS A 1 394 ? 59.21700 172.67300 5.39600 1.000 45.30278 381 LYS A O 1
ATOM 2982 N N . PRO A 1 395 ? 60.37800 171.17100 4.22100 1.000 48.79048 382 PRO A N 1
ATOM 2983 C CA . PRO A 1 395 ? 59.58300 170.08300 4.82000 1.000 48.51217 382 PRO A CA 1
ATOM 2984 C C . PRO A 1 395 ? 59.77900 169.93700 6.32500 1.000 48.48714 382 PRO A C 1
ATOM 2985 O O . PRO A 1 395 ? 58.97200 169.26500 6.98100 1.000 48.48851 382 PRO A O 1
ATOM 2989 N N . ALA A 1 396 ? 60.79800 170.56000 6.89900 1.000 47.54710 383 ALA A N 1
ATOM 2990 C CA . ALA A 1 396 ? 61.00700 170.43500 8.33300 1.000 47.08968 383 ALA A CA 1
ATOM 2991 C C . ALA A 1 396 ? 60.08900 171.33600 9.15100 1.000 43.99423 383 ALA A C 1
ATOM 2992 O O . ALA A 1 396 ? 60.14800 171.28700 10.38500 1.000 40.64804 383 ALA A O 1
ATOM 2994 N N . PHE A 1 397 ? 59.23600 172.14200 8.52100 1.000 42.97243 384 PHE A N 1
ATOM 2995 C CA . PHE A 1 397 ? 58.43300 173.11700 9.25300 1.000 45.19910 384 PHE A CA 1
ATOM 2996 C C . PHE A 1 397 ? 56.95600 172.81000 9.09900 1.000 43.03076 384 PHE A C 1
ATOM 2997 O O . PHE A 1 397 ? 56.47900 172.64200 7.97500 1.000 40.11342 384 PHE A O 1
ATOM 3005 N N . LEU A 1 398 ? 56.23500 172.76700 10.23200 1.000 43.34514 385 LEU A N 1
ATOM 3006 C CA . LEU A 1 398 ? 54.90200 172.17000 10.36000 1.000 44.16687 385 LEU A CA 1
ATOM 3007 C C . LEU A 1 398 ? 53.85100 173.15700 10.85000 1.000 46.47043 385 LEU A C 1
ATOM 3008 O O . LEU A 1 398 ? 54.16600 174.06000 11.63000 1.000 46.30469 385 LEU A O 1
ATOM 3013 N N . PRO A 1 399 ? 52.55700 172.98200 10.43100 1.000 47.90620 386 PRO A N 1
ATOM 3014 C CA . PRO A 1 399 ? 51.46700 173.78700 11.00900 1.000 44.31537 386 PRO A CA 1
ATOM 3015 C C . PRO A 1 399 ? 51.17000 173.33900 12.42700 1.000 51.48017 386 PRO A C 1
ATOM 3016 O O . PRO A 1 399 ? 51.81400 172.40300 12.91800 1.000 53.82147 386 PRO A O 1
ATOM 3020 N N . GLU A 1 400 ? 50.21100 173.97700 13.09700 1.000 52.12436 387 GLU A N 1
ATOM 3021 C CA . GLU A 1 400 ? 49.84400 173.49500 14.41500 1.000 47.33229 387 GLU A CA 1
ATOM 3022 C C . GLU A 1 400 ? 49.16300 172.14200 14.29400 1.000 51.65824 387 GLU A C 1
ATOM 3023 O O . GLU A 1 400 ? 48.61100 171.78400 13.24600 1.000 53.02094 387 GLU A O 1
ATOM 3029 N N . GLU A 1 401 ? 49.25100 171.36400 15.36900 1.000 54.21462 388 GLU A N 1
ATOM 3030 C CA . GLU A 1 401 ? 48.65100 170.04000 15.35800 1.000 56.68221 388 GLU A CA 1
ATOM 3031 C C . GLU A 1 401 ? 47.15700 170.14900 15.06400 1.000 59.59578 388 GLU A C 1
ATOM 3032 O O . GLU A 1 401 ? 46.43700 170.92800 15.69500 1.000 60.20366 388 GLU A O 1
ATOM 3038 N N . GLY A 1 402 ? 46.70400 169.40300 14.05700 1.000 60.42758 389 GLY A N 1
ATOM 3039 C CA . GLY A 1 402 ? 45.33900 169.42100 13.61000 1.000 55.55848 389 GLY A CA 1
ATOM 3040 C C . GLY A 1 402 ? 45.08500 170.32700 12.42500 1.000 57.14105 389 GLY A C 1
ATOM 3041 O O . GLY A 1 402 ? 44.12400 170.09900 11.68700 1.000 65.23615 389 GLY A O 1
ATOM 3042 N N . GLN A 1 403 ? 45.93500 171.33700 12.21600 1.000 57.45883 390 GLN A N 1
ATOM 3043 C CA . GLN A 1 403 ? 45.72200 172.38200 11.21900 1.000 54.30855 390 GLN A CA 1
ATOM 3044 C C . GLN A 1 403 ? 46.45300 172.09600 9.90300 1.000 52.05562 390 GLN A C 1
ATOM 3045 O O . GLN A 1 403 ? 47.18200 171.11000 9.75000 1.000 48.01998 390 GLN A O 1
ATOM 3051 N N . LEU A 1 404 ? 46.26500 172.99900 8.94500 1.000 50.91603 391 LEU A N 1
ATOM 3052 C CA . LEU A 1 404 ? 46.96700 173.00300 7.66800 1.000 51.54828 391 LEU A CA 1
ATOM 3053 C C . LEU A 1 404 ? 47.91000 174.19800 7.57000 1.000 51.26401 391 LEU A C 1
ATOM 3054 O O . LEU A 1 404 ? 47.74900 175.20400 8.26500 1.000 50.35791 391 LEU A O 1
ATOM 3059 N N . TRP A 1 405 ? 48.88400 174.08700 6.66400 1.000 51.23048 392 TRP A N 1
ATOM 3060 C CA . TRP A 1 405 ? 49.81900 175.17000 6.35900 1.000 47.87515 392 TRP A CA 1
ATOM 3061 C C . TRP A 1 405 ? 49.31300 175.96100 5.15100 1.000 50.63733 392 TRP A C 1
ATOM 3062 O O . TRP A 1 405 ? 49.26100 175.43600 4.03500 1.000 50.22979 392 TRP A O 1
ATOM 3073 N N . LEU A 1 406 ? 48.97200 177.22900 5.35800 1.000 49.27253 393 LEU A N 1
ATOM 3074 C CA . LEU A 1 406 ? 48.56500 178.11500 4.27300 1.000 49.80626 393 LEU A CA 1
ATOM 3075 C C . LEU A 1 406 ? 49.66600 179.13700 4.00200 1.000 48.87947 393 LEU A C 1
ATOM 3076 O O . LEU A 1 406 ? 50.09700 179.85900 4.90600 1.000 47.27514 393 LEU A O 1
ATOM 3081 N N . ASP A 1 407 ? 50.09900 179.21100 2.75600 1.000 50.69285 394 ASP A N 1
ATOM 3082 C CA . ASP A 1 407 ? 51.12200 180.15000 2.35300 1.000 50.83343 394 ASP A CA 1
ATOM 3083 C C . ASP A 1 407 ? 50.49200 181.18600 1.44200 1.000 50.66216 394 ASP A C 1
ATOM 3084 O O . ASP A 1 407 ? 49.63800 180.84500 0.62500 1.000 52.50703 394 ASP A O 1
ATOM 3089 N N . SER A 1 408 ? 50.88800 182.44900 1.60100 1.000 53.36691 395 SER A N 1
ATOM 3090 C CA . SER A 1 408 ? 50.42800 183.51300 0.71700 1.000 55.55132 395 SER A CA 1
ATOM 3091 C C . SER A 1 408 ? 51.53800 184.54000 0.55000 1.000 56.00051 395 SER A C 1
ATOM 3092 O O . SER A 1 408 ? 52.53700 184.53800 1.26900 1.000 56.58403 395 SER A O 1
ATOM 3095 N N . ASP A 1 409 ? 51.33500 185.43200 -0.40900 1.000 65.30477 396 ASP A N 1
ATOM 3096 C CA . ASP A 1 409 ? 52.38600 186.30700 -0.89900 1.000 67.76201 396 ASP A CA 1
ATOM 3097 C C . ASP A 1 409 ? 51.80500 187.67800 -1.21000 1.000 67.20615 396 ASP A C 1
ATOM 3098 O O . ASP A 1 409 ? 50.78300 187.78200 -1.89300 1.000 67.33587 396 ASP A O 1
ATOM 3103 N N . MET A 1 410 ? 52.43900 188.72200 -0.68900 1.000 58.80979 397 MET A N 1
ATOM 3104 C CA . MET A 1 410 ? 52.16300 190.06800 -1.16900 1.000 58.75337 397 MET A CA 1
ATOM 3105 C C . MET A 1 410 ? 52.83100 190.23200 -2.52400 1.000 61.97896 397 MET A C 1
ATOM 3106 O O . MET A 1 410 ? 54.05500 190.38000 -2.59800 1.000 61.96162 397 MET A O 1
ATOM 3111 N N . ALA A 1 411 ? 52.03400 190.18700 -3.59400 1.000 64.92509 398 ALA A N 1
ATOM 3112 C CA . ALA A 1 411 ? 52.58000 190.11300 -4.94500 1.000 62.77386 398 ALA A CA 1
ATOM 3113 C C . ALA A 1 411 ? 53.25600 191.42000 -5.31700 1.000 57.29555 398 ALA A C 1
ATOM 3114 O O . ALA A 1 411 ? 52.70200 192.49800 -5.08000 1.000 57.03090 398 ALA A O 1
ATOM 3116 N N . SER A 1 412 ? 54.45700 191.31400 -5.89400 1.000 57.14440 399 SER A N 1
ATOM 3117 C CA . SER A 1 412 ? 55.19700 192.45700 -6.44100 1.000 57.19258 399 SER A CA 1
ATOM 3118 C C . SER A 1 412 ? 55.18100 193.64900 -5.47700 1.000 55.89843 399 SER A C 1
ATOM 3119 O O . SER A 1 412 ? 54.91700 194.79600 -5.85900 1.000 50.33922 399 SER A O 1
ATOM 3122 N N . PHE A 1 413 ? 55.49200 193.34900 -4.20900 1.000 58.32319 400 PHE A N 1
ATOM 3123 C CA . PHE A 1 413 ? 55.23700 194.26100 -3.09600 1.000 54.15227 400 PHE A CA 1
ATOM 3124 C C . PHE A 1 413 ? 56.04000 195.54500 -3.23600 1.000 53.71631 400 PHE A C 1
ATOM 3125 O O . PHE A 1 413 ? 55.47600 196.64500 -3.25500 1.000 48.61986 400 PHE A O 1
ATOM 3133 N N . GLU A 1 414 ? 57.37100 195.42700 -3.32300 1.000 56.47863 401 GLU A N 1
ATOM 3134 C CA . GLU A 1 414 ? 58.18100 196.63900 -3.34300 1.000 56.43474 401 GLU A CA 1
ATOM 3135 C C . GLU A 1 414 ? 57.98800 197.42900 -4.62200 1.000 53.56107 401 GLU A C 1
ATOM 3136 O O . GLU A 1 414 ? 58.18800 198.64600 -4.61500 1.000 56.43382 401 GLU A O 1
ATOM 3142 N N . VAL A 1 415 ? 57.55800 196.78400 -5.70400 1.000 50.96951 402 VAL A N 1
ATOM 3143 C CA . VAL A 1 415 ? 57.33200 197.53000 -6.93300 1.000 52.87329 402 VAL A CA 1
ATOM 3144 C C . VAL A 1 415 ? 56.04500 198.34400 -6.83700 1.000 49.40915 402 VAL A C 1
ATOM 3145 O O . VAL A 1 415 ? 55.99300 199.49300 -7.27900 1.000 49.49642 402 VAL A O 1
ATOM 3149 N N . ARG A 1 416 ? 55.00100 197.78200 -6.23100 1.000 50.74327 403 ARG A N 1
ATOM 3150 C CA . ARG A 1 416 ? 53.78100 198.55200 -5.99600 1.000 48.55366 403 ARG A CA 1
ATOM 3151 C C . ARG A 1 416 ? 54.03900 199.75800 -5.09100 1.000 49.33320 403 ARG A C 1
ATOM 3152 O O . ARG A 1 416 ? 53.46400 200.83300 -5.30300 1.000 52.07449 403 ARG A O 1
ATOM 3160 N N . ILE A 1 417 ? 54.88700 199.60000 -4.06900 1.000 49.65376 404 ILE A N 1
ATOM 3161 C CA . ILE A 1 417 ? 55.27900 200.74200 -3.24300 1.000 46.73707 404 ILE A CA 1
ATOM 3162 C C . ILE A 1 417 ? 55.91100 201.83000 -4.10500 1.000 48.19188 404 ILE A C 1
ATOM 3163 O O . ILE A 1 417 ? 55.56900 203.01200 -3.99400 1.000 47.86107 404 ILE A O 1
ATOM 3168 N N . PHE A 1 418 ? 56.85200 201.43800 -4.97100 1.000 50.99991 405 PHE A N 1
ATOM 3169 C CA . PHE A 1 418 ? 57.42800 202.34200 -5.96600 1.000 47.87283 405 PHE A CA 1
ATOM 3170 C C . PHE A 1 418 ? 56.33600 203.02400 -6.77800 1.000 49.40406 405 PHE A C 1
ATOM 3171 O O . PHE A 1 418 ? 56.26600 204.25500 -6.83700 1.000 48.89138 405 PHE A O 1
ATOM 3179 N N . ALA A 1 419 ? 55.45100 202.22900 -7.38400 1.000 47.22519 406 ALA A N 1
ATOM 3180 C CA . ALA A 1 419 ? 54.38200 202.79000 -8.20200 1.000 49.54060 406 ALA A CA 1
ATOM 3181 C C . ALA A 1 419 ? 53.59100 203.83600 -7.43800 1.000 50.85128 406 ALA A C 1
ATOM 3182 O O . ALA A 1 419 ? 53.21100 204.87500 -7.99800 1.000 48.31165 406 ALA A O 1
ATOM 3184 N N . HIS A 1 420 ? 53.36300 203.59100 -6.14400 1.000 49.31895 407 HIS A N 1
ATOM 3185 C CA . HIS A 1 420 ? 52.51800 204.47800 -5.35200 1.000 52.24208 407 HIS A CA 1
ATOM 3186 C C . HIS A 1 420 ? 53.22000 205.80000 -5.04800 1.000 51.63459 407 HIS A C 1
ATOM 3187 O O . HIS A 1 420 ? 52.59500 206.86700 -5.08900 1.000 50.87464 407 HIS A O 1
ATOM 3194 N N . LEU A 1 421 ? 54.52600 205.75300 -4.77600 1.000 51.40158 408 LEU A N 1
ATOM 3195 C CA . LEU A 1 421 ? 55.26000 206.98700 -4.53600 1.000 49.58559 408 LEU A CA 1
ATOM 3196 C C . LEU A 1 421 ? 55.33200 207.83300 -5.78900 1.000 52.83838 408 LEU A C 1
ATOM 3197 O O . LEU A 1 421 ? 55.13600 209.05300 -5.72100 1.000 56.74800 408 LEU A O 1
ATOM 3202 N N . VAL A 1 422 ? 55.61100 207.21400 -6.94300 1.000 54.00475 409 VAL A N 1
ATOM 3203 C CA . VAL A 1 422 ? 55.67400 207.99600 -8.17800 1.000 53.70117 409 VAL A CA 1
ATOM 3204 C C . VAL A 1 422 ? 54.26200 208.35800 -8.67100 1.000 53.39407 409 VAL A C 1
ATOM 3205 O O . VAL A 1 422 ? 54.07500 209.42100 -9.27000 1.000 53.10107 409 VAL A O 1
ATOM 3209 N N . ALA A 1 423 ? 53.24200 207.54800 -8.35000 1.000 51.07029 410 ALA A N 1
ATOM 3210 C CA . ALA A 1 423 ? 51.85100 207.90800 -8.64500 1.000 54.01207 410 ALA A CA 1
ATOM 3211 C C . ALA A 1 423 ? 51.46600 209.31200 -8.16600 1.000 59.01353 410 ALA A C 1
ATOM 3212 O O . ALA A 1 423 ? 50.50100 209.89000 -8.68200 1.000 61.23987 410 ALA A O 1
ATOM 3214 N N . ALA A 1 424 ? 52.18000 209.87300 -7.18700 1.000 58.98288 411 ALA A N 1
ATOM 3215 C CA . ALA A 1 424 ? 51.92000 211.25100 -6.79100 1.000 56.17588 411 ALA A CA 1
ATOM 3216 C C . ALA A 1 424 ? 52.18900 212.21300 -7.93900 1.000 58.30311 411 ALA A C 1
ATOM 3217 O O . ALA A 1 424 ? 51.50800 213.23400 -8.07600 1.000 64.01521 411 ALA A O 1
ATOM 3219 N N . TYR A 1 425 ? 53.17700 211.90600 -8.77500 1.000 56.18423 412 TYR A N 1
ATOM 3220 C CA . TYR A 1 425 ? 53.57200 212.77300 -9.87300 1.000 56.41527 412 TYR A CA 1
ATOM 3221 C C . TYR A 1 425 ? 53.17300 212.20300 -11.22800 1.000 60.57645 412 TYR A C 1
ATOM 3222 O O . TYR A 1 425 ? 53.76600 212.57100 -12.24700 1.000 65.10771 412 TYR A O 1
ATOM 3231 N N . ASN A 1 426 ? 52.19600 211.29100 -11.25700 1.000 59.60789 413 ASN A N 1
ATOM 3232 C CA . ASN A 1 426 ? 51.73900 210.64200 -12.47900 1.000 57.96722 413 ASN A CA 1
ATOM 3233 C C . ASN A 1 426 ? 50.40200 209.95100 -12.24900 1.000 61.84517 413 ASN A C 1
ATOM 3234 O O . ASN A 1 426 ? 50.35300 208.82300 -11.74200 1.000 58.42747 413 ASN A O 1
ATOM 3239 N N . PRO A 1 427 ? 49.29400 210.58000 -12.63500 1.000 65.80574 414 PRO A N 1
ATOM 3240 C CA . PRO A 1 427 ? 47.99200 209.93400 -12.44000 1.000 63.23145 414 PRO A CA 1
ATOM 3241 C C . PRO A 1 427 ? 47.73900 208.75700 -13.36500 1.000 62.53512 414 PRO A C 1
ATOM 3242 O O . PRO A 1 427 ? 46.75600 208.03800 -13.13800 1.000 66.58358 414 PRO A O 1
ATOM 3246 N N . ALA A 1 428 ? 48.58800 208.50400 -14.36900 1.000 58.43060 415 ALA A N 1
ATOM 3247 C CA . ALA A 1 428 ? 48.36400 207.33700 -15.23200 1.000 61.81400 415 ALA A CA 1
ATOM 3248 C C . ALA A 1 428 ? 48.64000 206.03000 -14.49000 1.000 60.67506 415 ALA A C 1
ATOM 3249 O O . ALA A 1 428 ? 47.91200 205.03700 -14.65700 1.000 56.13203 415 ALA A O 1
ATOM 3251 N N . ILE A 1 429 ? 49.69200 206.01900 -13.66800 1.000 61.72990 416 ILE A N 1
ATOM 3252 C CA . ILE A 1 429 ? 50.02800 204.85500 -12.85800 1.000 55.30442 416 ILE A CA 1
ATOM 3253 C C . ILE A 1 429 ? 48.88600 204.50100 -11.91900 1.000 55.99325 416 ILE A C 1
ATOM 3254 O O . ILE A 1 429 ? 48.53300 203.32500 -11.76800 1.000 57.35171 416 ILE A O 1
ATOM 3259 N N . ALA A 1 430 ? 48.29000 205.50500 -11.27100 1.000 55.41176 417 ALA A N 1
ATOM 3260 C CA . ALA A 1 430 ? 47.14000 205.23500 -10.41300 1.000 55.83140 417 ALA A CA 1
ATOM 3261 C C . ALA A 1 430 ? 45.97000 204.67900 -11.21700 1.000 55.09361 417 ALA A C 1
ATOM 3262 O O . ALA A 1 430 ? 45.28900 203.74500 -10.77300 1.000 52.22596 417 ALA A O 1
ATOM 3264 N N . LYS A 1 431 ? 45.73800 205.22700 -12.41400 1.000 57.30423 418 LYS A N 1
ATOM 3265 C CA . LYS A 1 431 ? 44.61800 204.77600 -13.23800 1.000 57.58701 418 LYS A CA 1
ATOM 3266 C C . LYS A 1 431 ? 44.88500 203.40000 -13.84100 1.000 58.45741 418 LYS A C 1
ATOM 3267 O O . LYS A 1 431 ? 43.96100 202.58300 -13.95100 1.000 58.87705 418 LYS A O 1
ATOM 3269 N N . ALA A 1 432 ? 46.14200 203.12600 -14.23200 1.000 56.88886 419 ALA A N 1
ATOM 3270 C CA . ALA A 1 432 ? 46.50200 201.81900 -14.79000 1.000 54.77459 419 ALA A CA 1
ATOM 3271 C C . ALA A 1 432 ? 46.23900 200.68700 -13.80400 1.000 57.51118 419 ALA A C 1
ATOM 3272 O O . ALA A 1 432 ? 45.66900 199.65400 -14.17500 1.000 55.46060 419 ALA A O 1
ATOM 3274 N N . TYR A 1 433 ? 46.68500 200.85000 -12.54200 1.000 58.03999 420 TYR A N 1
ATOM 3275 C CA . TYR A 1 433 ? 46.40700 199.86400 -11.49500 1.000 57.95726 420 TYR A CA 1
ATOM 3276 C C . TYR A 1 433 ? 44.93300 199.84100 -11.11700 1.000 59.21063 420 TYR A C 1
ATOM 3277 O O . TYR A 1 433 ? 44.43300 198.82500 -10.61600 1.000 59.49291 420 TYR A O 1
ATOM 3286 N N . ALA A 1 434 ? 44.23100 200.95300 -11.31700 1.000 57.51326 421 ALA A N 1
ATOM 3287 C CA . ALA A 1 434 ? 42.80800 200.97900 -11.02200 1.000 56.84724 421 ALA A CA 1
ATOM 3288 C C . ALA A 1 434 ? 42.04400 200.04400 -11.95200 1.000 63.10408 421 ALA A C 1
ATOM 3289 O O . ALA A 1 434 ? 41.21300 199.24400 -11.49800 1.000 59.78940 421 ALA A O 1
ATOM 3291 N N . GLU A 1 435 ? 42.31900 200.12900 -13.26700 1.000 64.35097 422 GLU A N 1
ATOM 3292 C CA . GLU A 1 435 ? 41.65600 199.25800 -14.23900 1.000 64.97743 422 GLU A CA 1
ATOM 3293 C C . GLU A 1 435 ? 42.07500 197.80800 -14.04700 1.000 65.91528 422 GLU A C 1
ATOM 3294 O O . GLU A 1 435 ? 41.23200 196.90400 -14.01100 1.000 69.67956 422 GLU A O 1
ATOM 3300 N N . ASN A 1 436 ? 43.38300 197.56800 -13.92800 1.000 67.10177 423 ASN A N 1
ATOM 3301 C CA . ASN A 1 436 ? 43.94900 196.22900 -13.76600 1.000 62.63218 423 ASN A CA 1
ATOM 3302 C C . ASN A 1 436 ? 44.68400 196.15500 -12.43500 1.000 61.04429 423 ASN A C 1
ATOM 3303 O O . ASN A 1 436 ? 45.89700 196.40500 -12.37300 1.000 57.57976 423 ASN A O 1
ATOM 3308 N N . PRO A 1 437 ? 43.99200 195.80600 -11.34700 1.000 67.96751 424 PRO A N 1
ATOM 3309 C CA . PRO A 1 437 ? 44.67600 195.71400 -10.04600 1.000 70.11820 424 PRO A CA 1
ATOM 3310 C C . PRO A 1 437 ? 45.85000 194.75300 -10.05200 1.000 72.23127 424 PRO A C 1
ATOM 3311 O O . PRO A 1 437 ? 46.77200 194.90800 -9.23700 1.000 70.20075 424 PRO A O 1
ATOM 3315 N N . GLU A 1 438 ? 45.84300 193.76300 -10.94900 1.000 61.84338 425 GLU A N 1
ATOM 3316 C CA . GLU A 1 438 ? 46.93700 192.81800 -11.06300 1.000 56.62493 425 GLU A CA 1
ATOM 3317 C C . GLU A 1 438 ? 47.97000 193.25900 -12.07900 1.000 53.97405 425 GLU A C 1
ATOM 3318 O O . GLU A 1 438 ? 48.79800 192.44700 -12.49700 1.000 56.15957 425 GLU A O 1
ATOM 3324 N N . LEU A 1 439 ? 47.95500 194.53100 -12.46100 1.000 53.42879 426 LEU A N 1
ATOM 3325 C CA . LEU A 1 439 ? 48.94500 195.05600 -13.39100 1.000 53.09195 426 LEU A CA 1
ATOM 3326 C C . LEU A 1 439 ? 50.35900 194.69200 -12.95500 1.000 54.59207 426 LEU A C 1
ATOM 3327 O O . LEU A 1 439 ? 50.68600 194.67400 -11.76200 1.000 55.80411 426 LEU A O 1
ATOM 3332 N N . ASP A 1 440 ? 51.19000 194.38000 -13.94200 1.000 54.45621 427 ASP A N 1
ATOM 3333 C CA . ASP A 1 440 ? 52.61200 194.14700 -13.74300 1.000 53.74099 427 ASP A CA 1
ATOM 3334 C C . ASP A 1 440 ? 53.37600 195.37500 -14.22800 1.000 54.69926 427 ASP A C 1
ATOM 3335 O O . ASP A 1 440 ? 53.45300 195.63300 -15.43200 1.000 56.72245 427 ASP A O 1
ATOM 3340 N N . LEU A 1 441 ? 53.94600 196.12800 -13.28500 1.000 57.52403 428 LEU A N 1
ATOM 3341 C CA . LEU A 1 441 ? 54.53400 197.41600 -13.62300 1.000 54.88508 428 LEU A CA 1
ATOM 3342 C C . LEU A 1 441 ? 55.61100 197.27300 -14.67800 1.000 55.61368 428 LEU A C 1
ATOM 3343 O O . LEU A 1 441 ? 55.74100 198.12700 -15.56000 1.000 57.96573 428 LEU A O 1
ATOM 3348 N N . HIS A 1 442 ? 56.39800 196.20600 -14.60800 1.000 57.16870 429 HIS A N 1
ATOM 3349 C CA . HIS A 1 442 ? 57.43200 196.02300 -15.61500 1.000 57.76896 429 HIS A CA 1
ATOM 3350 C C . HIS A 1 442 ? 56.81400 195.90900 -17.00800 1.000 58.05631 429 HIS A C 1
ATOM 3351 O O . HIS A 1 442 ? 57.20800 196.62900 -17.93100 1.000 55.54102 429 HIS A O 1
ATOM 3358 N N . GLN A 1 443 ? 55.81300 195.03400 -17.16600 1.000 58.92152 430 GLN A N 1
ATOM 3359 C CA . GLN A 1 443 ? 55.16700 194.86400 -18.46600 1.000 61.30725 430 GLN A CA 1
ATOM 3360 C C . GLN A 1 443 ? 54.45500 196.13100 -18.91300 1.000 63.37921 430 GLN A C 1
ATOM 3361 O O . GLN A 1 443 ? 54.41800 196.43100 -20.11200 1.000 62.53790 430 GLN A O 1
ATOM 3367 N N . TRP A 1 444 ? 53.90100 196.89400 -17.96700 1.000 61.28107 431 TRP A N 1
ATOM 3368 C CA . TRP A 1 444 ? 53.18900 198.12700 -18.29400 1.000 60.88598 431 TRP A CA 1
ATOM 3369 C C . TRP A 1 444 ? 54.11700 199.23300 -18.77600 1.000 59.27094 431 TRP A C 1
ATOM 3370 O O . TRP A 1 444 ? 53.66400 200.14300 -19.47500 1.000 59.28809 431 TRP A O 1
ATOM 3381 N N . VAL A 1 445 ? 55.38800 199.19700 -18.39000 1.000 60.28040 432 VAL A N 1
ATOM 3382 C CA . VAL A 1 445 ? 56.36400 200.16800 -18.87700 1.000 61.33944 432 VAL A CA 1
ATOM 3383 C C . VAL A 1 445 ? 56.97700 199.71300 -20.19700 1.000 64.02221 432 VAL A C 1
ATOM 3384 O O . VAL A 1 445 ? 57.13900 200.51200 -21.12800 1.000 62.26691 432 VAL A O 1
ATOM 3388 N N . GLY A 1 446 ? 57.30200 198.42000 -20.29300 1.000 62.49549 433 GLY A N 1
ATOM 3389 C CA . GLY A 1 446 ? 57.75700 197.87800 -21.55500 1.000 58.00511 433 GLY A CA 1
ATOM 3390 C C . GLY A 1 446 ? 56.74200 198.07800 -22.65600 1.000 64.93292 433 GLY A C 1
ATOM 3391 O O . GLY A 1 446 ? 57.10300 198.36900 -23.80000 1.000 66.40701 433 GLY A O 1
ATOM 3392 N N . ASP A 1 447 ? 55.45400 197.96800 -22.31700 1.000 65.15335 434 ASP A N 1
ATOM 3393 C CA . ASP A 1 447 ? 54.41200 198.11900 -23.32300 1.000 65.88222 434 ASP A CA 1
ATOM 3394 C C . ASP A 1 447 ? 54.29600 199.54600 -23.85100 1.000 66.99738 434 ASP A C 1
ATOM 3395 O O . ASP A 1 447 ? 53.61300 199.74300 -24.85600 1.000 74.47901 434 ASP A O 1
ATOM 3400 N N . LEU A 1 448 ? 54.93400 200.53800 -23.22000 1.000 63.09975 435 LEU A N 1
ATOM 3401 C CA . LEU A 1 448 ? 54.87200 201.93600 -23.65000 1.000 63.01168 435 LEU A CA 1
ATOM 3402 C C . LEU A 1 448 ? 56.12900 202.39100 -24.37500 1.000 71.42681 435 LEU A C 1
ATOM 3403 O O . LEU A 1 448 ? 56.04400 203.14400 -25.36200 1.000 73.89035 435 LEU A O 1
ATOM 3408 N N . MET A 1 449 ? 57.30200 201.98400 -23.86800 1.000 70.23076 436 MET A N 1
ATOM 3409 C CA . MET A 1 449 ? 58.55600 202.27000 -24.54600 1.000 68.18576 436 MET A CA 1
ATOM 3410 C C . MET A 1 449 ? 58.75000 201.44600 -25.80700 1.000 66.13740 436 MET A C 1
ATOM 3411 O O . MET A 1 449 ? 59.67200 201.74000 -26.57200 1.000 65.89844 436 MET A O 1
ATOM 3416 N N . GLY A 1 450 ? 57.91800 200.42900 -26.02700 1.000 64.85393 437 GLY A N 1
ATOM 3417 C CA . GLY A 1 450 ? 58.13400 199.46200 -27.09100 1.000 61.36395 437 GLY A CA 1
ATOM 3418 C C . GLY A 1 450 ? 59.34100 198.58300 -26.84800 1.000 61.66724 437 GLY A C 1
ATOM 3419 O O . GLY A 1 450 ? 60.14900 198.38700 -27.76200 1.000 66.63446 437 GLY A O 1
ATOM 3420 N N . ILE A 1 451 ? 59.50700 198.08800 -25.62300 1.000 61.74675 438 ILE A N 1
ATOM 3421 C CA . ILE A 1 451 ? 60.62700 197.22900 -25.24400 1.000 61.26865 438 ILE A CA 1
ATOM 3422 C C . ILE A 1 451 ? 60.11000 196.10900 -24.35000 1.000 59.52085 438 ILE A C 1
ATOM 3423 O O . ILE A 1 451 ? 59.03900 196.23300 -23.74600 1.000 59.18872 438 ILE A O 1
ATOM 3428 N N . PRO A 1 452 ? 60.83600 194.99200 -24.26800 1.000 61.02011 439 PRO A N 1
ATOM 3429 C CA . PRO A 1 452 ? 60.30900 193.82200 -23.54900 1.000 61.85105 439 PRO A CA 1
ATOM 3430 C C . PRO A 1 452 ? 60.45800 193.90900 -22.03300 1.000 62.29027 439 PRO A C 1
ATOM 3431 O O . PRO A 1 452 ? 61.31800 194.60400 -21.48900 1.000 61.80385 439 PRO A O 1
ATOM 3435 N N . ARG A 1 453 ? 59.58200 193.16600 -21.35200 1.000 63.26808 440 ARG A N 1
ATOM 3436 C CA . ARG A 1 453 ? 59.65400 193.06800 -19.90000 1.000 61.69102 440 ARG A CA 1
ATOM 3437 C C . ARG A 1 453 ? 60.99200 192.48600 -19.45900 1.000 64.07345 440 ARG A C 1
ATOM 3438 O O . ARG A 1 453 ? 61.55300 192.90300 -18.44500 1.000 65.17111 440 ARG A O 1
ATOM 3446 N N . ASN A 1 454 ? 61.52500 191.53200 -20.21400 1.000 73.35110 441 ASN A N 1
ATOM 3447 C CA . ASN A 1 454 ? 62.76700 190.85300 -19.86900 1.000 74.30204 441 ASN A CA 1
ATOM 3448 C C . ASN A 1 454 ? 63.72800 190.85500 -21.04900 1.000 78.66250 441 ASN A C 1
ATOM 3449 O O . ASN A 1 454 ? 63.37000 191.17100 -22.19000 1.000 79.83627 441 ASN A O 1
ATOM 3454 N N . ALA A 1 455 ? 64.96500 190.47200 -20.76200 1.000 74.64343 442 ALA A N 1
ATOM 3455 C CA . ALA A 1 455 ? 65.96300 190.33000 -21.80700 1.000 75.93706 442 ALA A CA 1
ATOM 3456 C C . ALA A 1 455 ? 65.83000 188.96000 -22.47000 1.000 79.18786 442 ALA A C 1
ATOM 3457 O O . ALA A 1 455 ? 65.72800 187.93100 -21.79300 1.000 78.67288 442 ALA A O 1
ATOM 3459 N N . SER A 1 456 ? 65.79400 188.95600 -23.79600 1.000 78.08629 443 SER A N 1
ATOM 3460 C CA . SER A 1 456 ? 65.96700 187.74400 -24.57700 1.000 74.80301 443 SER A CA 1
ATOM 3461 C C . SER A 1 456 ? 67.41300 187.57300 -25.00100 1.000 72.04288 443 SER A C 1
ATOM 3462 O O . SER A 1 456 ? 67.95300 186.46000 -24.94900 1.000 71.03065 443 SER A O 1
ATOM 3465 N N . TYR A 1 457 ? 68.06100 188.66900 -25.38700 1.000 73.29295 444 TYR A N 1
ATOM 3466 C CA . TYR A 1 457 ? 69.44800 188.62500 -25.80800 1.000 72.85005 444 TYR A CA 1
ATOM 3467 C C . TYR A 1 457 ? 70.25100 189.66500 -25.04300 1.000 68.81227 444 TYR A C 1
ATOM 3468 O O . TYR A 1 457 ? 69.71400 190.64900 -24.53200 1.000 69.60330 444 TYR A O 1
ATOM 3477 N N . SER A 1 458 ? 71.55100 189.40900 -24.95600 1.000 66.46189 445 SER A N 1
ATOM 3478 C CA . SER A 1 458 ? 72.46100 190.34300 -24.31500 1.000 69.51643 445 SER A CA 1
ATOM 3479 C C . SER A 1 458 ? 72.39600 191.69900 -24.99400 1.000 69.08077 445 SER A C 1
ATOM 3480 O O . SER A 1 458 ? 72.33300 191.79100 -26.22100 1.000 71.74999 445 SER A O 1
ATOM 3483 N N . GLY A 1 459 ? 72.43800 192.75800 -24.19100 1.000 73.89266 446 GLY A N 1
ATOM 3484 C CA . GLY A 1 459 ? 72.38700 194.10900 -24.71400 1.000 75.56085 446 GLY A CA 1
ATOM 3485 C C . GLY A 1 459 ? 71.00500 194.62200 -25.05900 1.000 72.61796 446 GLY A C 1
ATOM 3486 O O . GLY A 1 459 ? 70.86200 195.81900 -25.33500 1.000 68.82471 446 GLY A O 1
ATOM 3487 N N . GLN A 1 460 ? 69.98900 193.76000 -25.06200 1.000 79.38583 447 GLN A N 1
ATOM 3488 C CA . GLN A 1 460 ? 68.60900 194.17700 -25.30100 1.000 76.10986 447 GLN A CA 1
ATOM 3489 C C . GLN A 1 460 ? 68.08300 194.93800 -24.08500 1.000 76.29407 447 GLN A C 1
ATOM 3490 O O . GLN A 1 460 ? 68.11100 194.39600 -22.96900 1.000 76.68406 447 GLN A O 1
ATOM 3496 N N . PRO A 1 461 ? 67.62200 196.18400 -24.23600 1.000 71.82067 448 PRO A N 1
ATOM 3497 C CA . PRO A 1 461 ? 67.05200 196.90400 -23.09000 1.000 64.51037 448 PRO A CA 1
ATOM 3498 C C . PRO A 1 461 ? 65.69800 196.33000 -22.68200 1.000 64.64157 448 PRO A C 1
ATOM 3499 O O . PRO A 1 461 ? 64.86400 195.98500 -23.52400 1.000 64.77646 448 PRO A O 1
ATOM 3503 N N . ASN A 1 462 ? 65.47900 196.23100 -21.37300 1.000 60.63763 449 ASN A N 1
ATOM 3504 C CA . ASN A 1 462 ? 64.22600 195.68200 -20.88300 1.000 62.26532 449 ASN A CA 1
ATOM 3505 C C . ASN A 1 462 ? 63.64300 196.57800 -19.79100 1.000 61.42951 449 ASN A C 1
ATOM 3506 O O . ASN A 1 462 ? 64.33300 197.41300 -19.20600 1.000 55.63118 449 ASN A O 1
ATOM 3511 N N . ALA A 1 463 ? 62.34800 196.39400 -19.52300 1.000 60.92939 450 ALA A N 1
ATOM 3512 C CA . ALA A 1 463 ? 61.67000 197.26500 -18.57100 1.000 58.29074 450 ALA A CA 1
ATOM 3513 C C . ALA A 1 463 ? 62.04000 196.91800 -17.12900 1.000 60.90579 450 ALA A C 1
ATOM 3514 O O . ALA A 1 463 ? 62.22100 197.82000 -16.29400 1.000 55.67366 450 ALA A O 1
ATOM 3516 N N . LYS A 1 464 ? 62.15100 195.62000 -16.81300 1.000 60.48102 451 LYS A N 1
ATOM 3517 C CA . LYS A 1 464 ? 62.47500 195.20200 -15.44900 1.000 58.17419 451 LYS A CA 1
ATOM 3518 C C . LYS A 1 464 ? 63.73900 195.90200 -14.95400 1.000 58.06320 451 LYS A C 1
ATOM 3519 O O . LYS A 1 464 ? 63.69400 196.67200 -13.98900 1.000 55.57559 451 LYS A O 1
ATOM 3525 N N . GLN A 1 465 ? 64.86500 195.69000 -15.64900 1.000 57.30204 452 GLN A N 1
ATOM 3526 C CA . GLN A 1 465 ? 66.12900 196.29700 -15.23700 1.000 58.04339 452 GLN A CA 1
ATOM 3527 C C . GLN A 1 465 ? 66.03100 197.81800 -15.14500 1.000 57.58643 452 GLN A C 1
ATOM 3528 O O . GLN A 1 465 ? 66.58600 198.42700 -14.21900 1.000 57.16632 452 GLN A O 1
ATOM 3534 N N . MET A 1 466 ? 65.36000 198.45600 -16.10700 1.000 58.30022 453 MET A N 1
ATOM 3535 C CA . MET A 1 466 ? 65.12500 199.89200 -16.00600 1.000 58.42787 453 MET A CA 1
ATOM 3536 C C . MET A 1 466 ? 64.44300 200.21600 -14.68900 1.000 58.20959 453 MET A C 1
ATOM 3537 O O . MET A 1 466 ? 64.98600 200.94900 -13.85700 1.000 59.73922 453 MET A O 1
ATOM 3542 N N . ASN A 1 467 ? 63.24900 199.65000 -14.47900 1.000 56.39806 454 ASN A N 1
ATOM 3543 C CA . ASN A 1 467 ? 62.46600 199.96800 -13.29100 1.000 53.04651 454 ASN A CA 1
ATOM 3544 C C . ASN A 1 467 ? 63.26400 199.71700 -12.02300 1.000 55.88101 454 ASN A C 1
ATOM 3545 O O . ASN A 1 467 ? 63.21900 200.51700 -11.08800 1.000 60.11209 454 ASN A O 1
ATOM 3550 N N . LEU A 1 468 ? 64.00900 198.61000 -11.97300 1.000 56.80926 455 LEU A N 1
ATOM 3551 C CA . LEU A 1 468 ? 64.80300 198.31000 -10.78700 1.000 55.73117 455 LEU A CA 1
ATOM 3552 C C . LEU A 1 468 ? 65.99200 199.24600 -10.61800 1.000 62.10203 455 LEU A C 1
ATOM 3553 O O . LEU A 1 468 ? 66.50000 199.38200 -9.50200 1.000 65.72712 455 LEU A O 1
ATOM 3558 N N . GLY A 1 469 ? 66.46300 199.88700 -11.68800 1.000 59.61968 456 GLY A N 1
ATOM 3559 C CA . GLY A 1 469 ? 67.50600 200.87900 -11.50400 1.000 57.95033 456 GLY A CA 1
ATOM 3560 C C . GLY A 1 469 ? 67.02000 202.21200 -10.98500 1.000 59.27099 456 GLY A C 1
ATOM 3561 O O . GLY A 1 469 ? 67.82100 202.98300 -10.45000 1.000 64.07170 456 GLY A O 1
ATOM 3562 N N . MET A 1 470 ? 65.73900 202.52500 -11.17000 1.000 56.51322 457 MET A N 1
ATOM 3563 C CA . MET A 1 470 ? 65.18300 203.68900 -10.49600 1.000 58.11905 457 MET A CA 1
ATOM 3564 C C . MET A 1 470 ? 64.92000 203.38900 -9.03100 1.000 58.28570 457 MET A C 1
ATOM 3565 O O . MET A 1 470 ? 65.12000 204.25800 -8.16900 1.000 57.96567 457 MET A O 1
ATOM 3570 N N . ILE A 1 471 ? 64.50700 202.15500 -8.74200 1.000 57.02875 458 ILE A N 1
ATOM 3571 C CA . ILE A 1 471 ? 64.14900 201.76300 -7.38400 1.000 60.33977 458 ILE A CA 1
ATOM 3572 C C . ILE A 1 471 ? 65.36800 201.81400 -6.46900 1.000 57.39870 458 ILE A C 1
ATOM 3573 O O . ILE A 1 471 ? 65.33600 202.43000 -5.40000 1.000 59.32229 458 ILE A O 1
ATOM 3578 N N . PHE A 1 472 ? 66.45500 201.17700 -6.86800 1.000 56.71237 459 PHE A N 1
ATOM 3579 C CA . PHE A 1 472 ? 67.75400 201.38800 -6.23400 1.000 57.69992 459 PHE A CA 1
ATOM 3580 C C . PHE A 1 472 ? 68.44400 202.50300 -7.00100 1.000 62.01048 459 PHE A C 1
ATOM 3581 O O . PHE A 1 472 ? 68.93300 202.28900 -8.11000 1.000 71.41262 459 PHE A O 1
ATOM 3589 N N . ASN A 1 473 ? 68.44900 203.70600 -6.43500 1.000 59.66024 460 ASN A N 1
ATOM 3590 C CA . ASN A 1 473 ? 68.92600 204.89200 -7.13600 1.000 60.75849 460 ASN A CA 1
ATOM 3591 C C . ASN A 1 473 ? 70.26200 204.49800 -7.75000 1.000 66.80762 460 ASN A C 1
ATOM 3592 O O . ASN A 1 473 ? 71.25200 204.34500 -7.02700 1.000 72.83518 460 ASN A O 1
ATOM 3597 N N . ARG A 1 474 ? 70.29200 204.33300 -9.07800 1.000 62.47604 461 ARG A N 1
ATOM 3598 C CA . ARG A 1 474 ? 71.40600 203.72000 -9.79100 1.000 61.14042 461 ARG A CA 1
ATOM 3599 C C . ARG A 1 474 ? 71.82100 204.74300 -10.83800 1.000 64.04918 461 ARG A C 1
ATOM 3600 O O . ARG A 1 474 ? 70.96500 205.30000 -11.54000 1.000 63.35511 461 ARG A O 1
ATOM 3608 N N . GLY A 1 475 ? 73.12900 204.97200 -10.96100 1.000 63.44652 462 GLY A N 1
ATOM 3609 C CA . GLY A 1 475 ? 73.63800 205.90100 -11.95300 1.000 62.09073 462 GLY A CA 1
ATOM 3610 C C . GLY A 1 475 ? 73.47500 205.35300 -13.35100 1.000 65.79048 462 GLY A C 1
ATOM 3611 O O . GLY A 1 475 ? 73.13200 204.19000 -13.56500 1.000 65.72398 462 GLY A O 1
ATOM 3612 N N . ASP A 1 476 ? 73.73500 206.21100 -14.33400 1.000 66.61636 463 ASP A N 1
ATOM 3613 C CA . ASP A 1 476 ? 73.47000 205.81200 -15.71300 1.000 68.73465 463 ASP A CA 1
ATOM 3614 C C . ASP A 1 476 ? 74.37000 204.65600 -16.14400 1.000 68.35941 463 ASP A C 1
ATOM 3615 O O . ASP A 1 476 ? 73.91600 203.74600 -16.84600 1.000 67.26580 463 ASP A O 1
ATOM 3620 N N . GLY A 1 477 ? 75.63700 204.65400 -15.71700 1.000 66.12690 464 GLY A N 1
ATOM 3621 C CA . GLY A 1 477 ? 76.51300 203.53700 -16.03900 1.000 65.13241 464 GLY A CA 1
ATOM 3622 C C . GLY A 1 477 ? 76.13100 202.24800 -15.32800 1.000 64.94426 464 GLY A C 1
ATOM 3623 O O . GLY A 1 477 ? 76.19300 201.15700 -15.90800 1.000 61.72054 464 GLY A O 1
ATOM 3624 N N . ALA A 1 478 ? 75.75600 202.34800 -14.05300 1.000 64.83697 465 ALA A N 1
ATOM 3625 C CA . ALA A 1 478 ? 75.20400 201.19200 -13.36000 1.000 60.57258 465 ALA A CA 1
ATOM 3626 C C . ALA A 1 478 ? 73.99300 200.64400 -14.09900 1.000 61.01616 465 ALA A C 1
ATOM 3627 O O . ALA A 1 478 ? 73.81300 199.42500 -14.18700 1.000 61.31022 465 ALA A O 1
ATOM 3629 N N . VAL A 1 479 ? 73.15400 201.53100 -14.64000 1.000 61.40911 466 VAL A N 1
ATOM 3630 C CA . VAL A 1 479 ? 72.01000 201.07900 -15.42600 1.000 60.41426 466 VAL A CA 1
ATOM 3631 C C . VAL A 1 479 ? 72.48400 200.38500 -16.69600 1.000 62.98127 466 VAL A C 1
ATOM 3632 O O . VAL A 1 479 ? 72.06700 199.26200 -16.99600 1.000 63.74258 466 VAL A O 1
ATOM 3636 N N . ALA A 1 480 ? 73.37100 201.04600 -17.45300 1.000 63.91287 467 ALA A N 1
ATOM 3637 C CA . ALA A 1 480 ? 73.93300 200.47100 -18.67300 1.000 64.13475 467 ALA A CA 1
ATOM 3638 C C . ALA A 1 480 ? 74.54400 199.09900 -18.41800 1.000 63.81342 467 ALA A C 1
ATOM 3639 O O . ALA A 1 480 ? 74.30200 198.14500 -19.16500 1.000 63.45404 467 ALA A O 1
ATOM 3641 N N . ASP A 1 481 ? 75.34900 198.99200 -17.36200 1.000 61.68339 468 ASP A N 1
ATOM 3642 C CA . ASP A 1 481 ? 75.98300 197.72600 -17.02100 1.000 62.94064 468 ASP A CA 1
ATOM 3643 C C . ASP A 1 481 ? 74.95000 196.62600 -16.79200 1.000 63.56714 468 ASP A C 1
ATOM 3644 O O . ASP A 1 481 ? 75.09400 195.51500 -17.31400 1.000 68.27899 468 ASP A O 1
ATOM 3649 N N . SER A 1 482 ? 73.88700 196.91700 -16.04100 1.000 61.66713 469 SER A N 1
ATOM 3650 C CA . SER A 1 482 ? 72.87400 195.88700 -15.83000 1.000 66.37366 469 SER A CA 1
ATOM 3651 C C . SER A 1 482 ? 72.17800 195.46300 -17.11900 1.000 67.35626 469 SER A C 1
ATOM 3652 O O . SER A 1 482 ? 71.52500 194.41300 -17.12500 1.000 65.55824 469 SER A O 1
ATOM 3655 N N . LEU A 1 483 ? 72.30200 196.24600 -18.19900 1.000 69.46623 470 LEU A N 1
ATOM 3656 C CA . LEU A 1 483 ? 71.66700 195.96800 -19.48300 1.000 70.79358 470 LEU A CA 1
ATOM 3657 C C . LEU A 1 483 ? 72.61400 195.35600 -20.51300 1.000 74.43791 470 LEU A C 1
ATOM 3658 O O . LEU A 1 483 ? 72.14700 194.89900 -21.56300 1.000 72.45153 470 LEU A O 1
ATOM 3663 N N . GLY A 1 484 ? 73.92000 195.33500 -20.24900 1.000 87.73080 471 GLY A N 1
ATOM 3664 C CA . GLY A 1 484 ? 74.85100 194.88100 -21.25900 1.000 87.90265 471 GLY A CA 1
ATOM 3665 C C . GLY A 1 484 ? 75.10800 195.88000 -22.36100 1.000 90.68334 471 GLY A C 1
ATOM 3666 O O . GLY A 1 484 ? 75.65100 195.50700 -23.40800 1.000 95.54326 471 GLY A O 1
ATOM 3667 N N . MET A 1 485 ? 74.72100 197.14100 -22.16200 1.000 74.28237 472 MET A N 1
ATOM 3668 C CA . MET A 1 485 ? 74.97100 198.24400 -23.06900 1.000 70.36917 472 MET A CA 1
ATOM 3669 C C . MET A 1 485 ? 76.35100 198.84100 -22.81000 1.000 73.97290 472 MET A C 1
ATOM 3670 O O . MET A 1 485 ? 76.87100 198.76100 -21.69400 1.000 72.54172 472 MET A O 1
ATOM 3675 N N . PRO A 1 486 ? 76.97500 199.43900 -23.82200 1.000 75.01520 473 PRO A N 1
ATOM 3676 C CA . PRO A 1 486 ? 78.36200 199.89400 -23.65900 1.000 71.63498 473 PRO A CA 1
ATOM 3677 C C . PRO A 1 486 ? 78.50100 200.97500 -22.59100 1.000 73.98857 473 PRO A C 1
ATOM 3678 O O . PRO A 1 486 ? 77.64900 201.86000 -22.45300 1.000 71.74094 473 PRO A O 1
ATOM 3682 N N . TRP A 1 487 ? 79.59900 200.87900 -21.83800 1.000 73.94529 474 TRP A N 1
ATOM 3683 C CA . TRP A 1 487 ? 80.00300 201.85200 -20.82600 1.000 73.61362 474 TRP A CA 1
ATOM 3684 C C . TRP A 1 487 ? 81.49900 201.65600 -20.57700 1.000 73.67310 474 TRP A C 1
ATOM 3685 O O . TRP A 1 487 ? 82.11900 200.74500 -21.13100 1.000 72.21370 474 TRP A O 1
ATOM 3696 N N . GLU A 1 488 ? 82.07900 202.51600 -19.73500 1.000 75.40504 475 GLU A N 1
ATOM 3697 C CA . GLU A 1 488 ? 83.50600 202.43900 -19.42100 1.000 79.51057 475 GLU A CA 1
ATOM 3698 C C . GLU A 1 488 ? 83.78600 203.24900 -18.15800 1.000 84.13856 475 GLU A C 1
ATOM 3699 O O . GLU A 1 488 ? 82.99500 204.11700 -17.77100 1.000 86.00967 475 GLU A O 1
ATOM 3701 N N . TRP A 1 489 ? 84.92300 202.94900 -17.51500 1.000 80.40760 476 TRP A N 1
ATOM 3702 C CA . TRP A 1 489 ? 85.31100 203.59500 -16.26400 1.000 79.12568 476 TRP A CA 1
ATOM 3703 C C . TRP A 1 489 ? 85.91700 204.97000 -16.53100 1.000 87.79704 476 TRP A C 1
ATOM 3704 O O . TRP A 1 489 ? 86.40000 205.26000 -17.63100 1.000 89.98584 476 TRP A O 1
ATOM 3715 N N . CYS A 1 490 ? 85.90700 205.81800 -15.49900 1.000 89.95100 477 CYS A N 1
ATOM 3716 C CA . CYS A 1 490 ? 86.42000 207.18000 -15.61900 1.000 95.75030 477 CYS A CA 1
ATOM 3717 C C . CYS A 1 490 ? 86.82200 207.70800 -14.25000 1.000 101.87441 477 CYS A C 1
ATOM 3718 O O . CYS A 1 490 ? 86.20600 207.36700 -13.23500 1.000 99.45000 477 CYS A O 1
ATOM 3721 N N . GLU A 1 491 ? 87.84900 208.56200 -14.23900 1.000 111.65252 478 GLU A N 1
ATOM 3722 C CA . GLU A 1 491 ? 88.31000 209.22900 -13.02800 1.000 111.42894 478 GLU A CA 1
ATOM 3723 C C . GLU A 1 491 ? 87.50500 210.51400 -12.77500 1.000 112.24056 478 GLU A C 1
ATOM 3724 O O . GLU A 1 491 ? 86.78100 211.00800 -13.64500 1.000 117.18092 478 GLU A O 1
ATOM 3726 N N . PHE A 1 492 ? 87.62800 211.04900 -11.55700 1.000 106.61037 479 PHE A N 1
ATOM 3727 C CA . PHE A 1 492 ? 86.92000 212.28000 -11.16700 1.000 102.81391 479 PHE A CA 1
ATOM 3728 C C . PHE A 1 492 ? 87.61100 213.00900 -10.01600 1.000 99.10679 479 PHE A C 1
ATOM 3729 O O . PHE A 1 492 ? 87.10700 214.01600 -9.51000 1.000 94.41250 479 PHE A O 1
ATOM 3731 N N . ILE A 1 500 ? 86.55500 208.76900 -6.84500 1.000 86.84923 487 ILE A N 1
ATOM 3732 C CA . ILE A 1 500 ? 87.47800 208.97900 -7.94600 1.000 91.06200 487 ILE A CA 1
ATOM 3733 C C . ILE A 1 500 ? 87.13000 208.11600 -9.17000 1.000 98.55777 487 ILE A C 1
ATOM 3734 O O . ILE A 1 500 ? 87.34300 208.56100 -10.29100 1.000 101.85095 487 ILE A O 1
ATOM 3736 N N . ARG A 1 501 ? 86.59600 206.90100 -8.98500 1.000 97.69608 488 ARG A N 1
ATOM 3737 C CA . ARG A 1 501 ? 86.29200 206.00200 -10.10300 1.000 98.00917 488 ARG A CA 1
ATOM 3738 C C . ARG A 1 501 ? 84.79100 205.72200 -10.19100 1.000 97.79451 488 ARG A C 1
ATOM 3739 O O . ARG A 1 501 ? 84.12500 205.53900 -9.16300 1.000 96.00166 488 ARG A O 1
ATOM 3741 N N . TYR A 1 502 ? 84.25600 205.68100 -11.41900 1.000 95.07433 489 TYR A N 1
ATOM 3742 C CA . TYR A 1 502 ? 82.81100 205.55600 -11.62100 1.000 90.71972 489 TYR A CA 1
ATOM 3743 C C . TYR A 1 502 ? 82.51600 204.98900 -13.00500 1.000 85.45601 489 TYR A C 1
ATOM 3744 O O . TYR A 1 502 ? 83.36800 205.00200 -13.89600 1.000 85.54145 489 TYR A O 1
ATOM 3753 N N . LYS A 1 503 ? 81.28300 204.49100 -13.17200 1.000 82.61065 490 LYS A N 1
ATOM 3754 C CA . LYS A 1 503 ? 80.84000 203.86200 -14.41700 1.000 77.69042 490 LYS A CA 1
ATOM 3755 C C . LYS A 1 503 ? 80.09800 204.88200 -15.27000 1.000 77.62530 490 LYS A C 1
ATOM 3756 O O . LYS A 1 503 ? 78.97000 205.26800 -14.94500 1.000 74.78803 490 LYS A O 1
ATOM 3762 N N . LYS A 1 504 ? 80.72300 205.28700 -16.37900 1.000 81.88944 491 LYS A N 1
ATOM 3763 C CA . LYS A 1 504 ? 80.18200 206.29800 -17.28300 1.000 81.49788 491 LYS A CA 1
ATOM 3764 C C . LYS A 1 504 ? 79.37800 205.61900 -18.38500 1.000 77.09045 491 LYS A C 1
ATOM 3765 O O . LYS A 1 504 ? 79.90000 204.75100 -19.09200 1.000 78.90442 491 LYS A O 1
ATOM 3771 N N . ALA A 1 505 ? 78.11800 206.01900 -18.54000 1.000 80.18030 492 ALA A N 1
ATOM 3772 C CA . ALA A 1 505 ? 77.23600 205.34300 -19.48300 1.000 78.61624 492 ALA A CA 1
ATOM 3773 C C . ALA A 1 505 ? 77.62800 205.66900 -20.92000 1.000 78.99880 492 ALA A C 1
ATOM 3774 O O . ALA A 1 505 ? 78.13600 206.75300 -21.21800 1.000 81.27906 492 ALA A O 1
ATOM 3776 N N . GLY A 1 506 ? 77.40300 204.70300 -21.81000 1.000 78.91908 493 GLY A N 1
ATOM 3777 C CA . GLY A 1 506 ? 77.64200 204.91200 -23.22300 1.000 76.83534 493 GLY A CA 1
ATOM 3778 C C . GLY A 1 506 ? 76.57300 205.77600 -23.86400 1.000 72.04944 493 GLY A C 1
ATOM 3779 O O . GLY A 1 506 ? 75.59100 206.17500 -23.24400 1.000 72.17985 493 GLY A O 1
ATOM 3780 N N . ARG A 1 507 ? 76.78000 206.06900 -25.14900 1.000 73.37862 494 ARG A N 1
ATOM 3781 C CA . ARG A 1 507 ? 75.83100 206.90900 -25.87300 1.000 72.24404 494 ARG A CA 1
ATOM 3782 C C . ARG A 1 507 ? 74.48100 206.21800 -26.01100 1.000 77.25573 494 ARG A C 1
ATOM 3783 O O . ARG A 1 507 ? 73.42700 206.84900 -25.85500 1.000 73.81069 494 ARG A O 1
ATOM 3785 N N . GLU A 1 508 ? 74.49200 204.91600 -26.30100 1.000 85.66469 495 GLU A N 1
ATOM 3786 C CA . GLU A 1 508 ? 73.24500 204.18700 -26.49600 1.000 81.34698 495 GLU A CA 1
ATOM 3787 C C . GLU A 1 508 ? 72.48500 203.98200 -25.19000 1.000 79.22119 495 GLU A C 1
ATOM 3788 O O . GLU A 1 508 ? 71.26700 203.78500 -25.22200 1.000 78.86735 495 GLU A O 1
ATOM 3790 N N . ALA A 1 509 ? 73.16600 204.03800 -24.04300 1.000 76.64997 496 ALA A N 1
ATOM 3791 C CA . ALA A 1 509 ? 72.48300 203.79900 -22.77700 1.000 74.16681 496 ALA A CA 1
ATOM 3792 C C . ALA A 1 509 ? 71.79500 205.05900 -22.26400 1.000 74.40426 496 ALA A C 1
ATOM 3793 O O . ALA A 1 509 ? 70.69200 204.98800 -21.70800 1.000 69.85536 496 ALA A O 1
ATOM 3795 N N . LYS A 1 510 ? 72.42400 206.22200 -22.45300 1.000 73.88199 497 LYS A N 1
ATOM 3796 C CA . LYS A 1 510 ? 71.79300 207.47600 -22.06200 1.000 70.80893 497 LYS A CA 1
ATOM 3797 C C . LYS A 1 510 ? 70.54600 207.78300 -22.89100 1.000 71.88136 497 LYS A C 1
ATOM 3798 O O . LYS A 1 510 ? 69.70800 208.57700 -22.45200 1.000 72.77921 497 LYS A O 1
ATOM 3804 N N . SER A 1 511 ? 70.40500 207.17600 -24.07500 1.000 73.02134 498 SER A N 1
ATOM 3805 C CA . SER A 1 511 ? 69.20700 207.39400 -24.88600 1.000 73.23514 498 SER A CA 1
ATOM 3806 C C . SER A 1 511 ? 67.99600 206.68800 -24.28900 1.000 71.84831 498 SER A C 1
ATOM 3807 O O . SER A 1 511 ? 66.89300 207.24800 -24.25700 1.000 71.02274 498 SER A O 1
ATOM 3810 N N . ILE A 1 512 ? 68.17200 205.44300 -23.84000 1.000 71.05569 499 ILE A N 1
ATOM 3811 C CA . ILE A 1 512 ? 67.03500 204.70800 -23.31000 1.000 68.81166 499 ILE A CA 1
ATOM 3812 C C . ILE A 1 512 ? 66.67000 205.23300 -21.93300 1.000 68.64174 499 ILE A C 1
ATOM 3813 O O . ILE A 1 512 ? 65.48800 205.27200 -21.57200 1.000 70.55640 499 ILE A O 1
ATOM 3818 N N . ILE 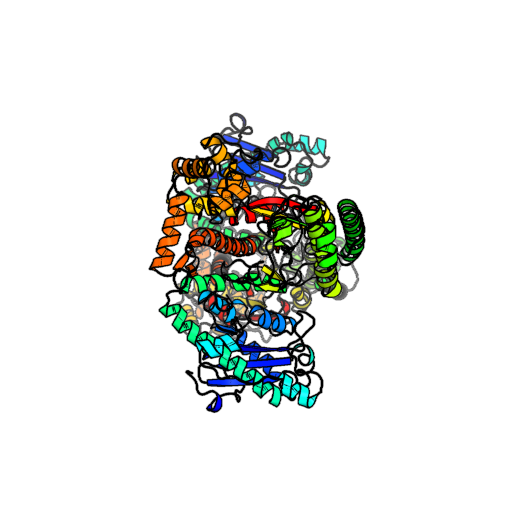A 1 513 ? 67.65700 205.65500 -21.14100 1.000 67.63424 500 ILE A N 1
ATOM 3819 C CA . ILE A 1 513 ? 67.32900 206.25100 -19.85500 1.000 65.85204 500 ILE A CA 1
ATOM 3820 C C . ILE A 1 513 ? 66.55900 207.54900 -20.06400 1.000 70.22661 500 ILE A C 1
ATOM 3821 O O . ILE A 1 513 ? 65.56900 207.82000 -19.37100 1.000 72.13593 500 ILE A O 1
ATOM 3826 N N . ALA A 1 514 ? 66.98700 208.36500 -21.02900 1.000 67.53227 501 ALA A N 1
ATOM 3827 C CA . ALA A 1 514 ? 66.25700 209.59500 -21.30000 1.000 67.81967 501 ALA A CA 1
ATOM 3828 C C . ALA A 1 514 ? 64.87500 209.29300 -21.85900 1.000 65.65851 501 ALA A C 1
ATOM 3829 O O . ALA A 1 514 ? 63.88500 209.89500 -21.43400 1.000 68.21610 501 ALA A O 1
ATOM 3831 N N . ALA A 1 515 ? 64.77900 208.34900 -22.79700 1.000 67.38193 502 ALA A N 1
ATOM 3832 C CA . ALA A 1 515 ? 63.46600 207.94900 -23.30200 1.000 67.77110 502 ALA A CA 1
ATOM 3833 C C . ALA A 1 515 ? 62.58900 207.38700 -22.19400 1.000 71.23908 502 ALA A C 1
ATOM 3834 O O . ALA A 1 515 ? 61.35800 207.51100 -22.25000 1.000 69.88366 502 ALA A O 1
ATOM 3836 N N . TYR A 1 516 ? 63.20600 206.76400 -21.18800 1.000 71.09810 503 TYR A N 1
ATOM 3837 C CA . TYR A 1 516 ? 62.46300 206.25200 -20.04300 1.000 66.75952 503 TYR A CA 1
ATOM 3838 C C . TYR A 1 516 ? 61.77600 207.38200 -19.28500 1.000 65.20100 503 TYR A C 1
ATOM 3839 O O . TYR A 1 516 ? 60.59500 207.28400 -18.93000 1.000 62.32902 503 TYR A O 1
ATOM 3848 N N . HIS A 1 517 ? 62.50700 208.46400 -19.02100 1.000 64.44668 504 HIS A N 1
ATOM 3849 C CA . HIS A 1 517 ? 61.96600 209.56400 -18.23400 1.000 66.69508 504 HIS A CA 1
ATOM 3850 C C . HIS A 1 517 ? 60.99600 210.44900 -19.01200 1.000 68.35876 504 HIS A C 1
ATOM 3851 O O . HIS A 1 517 ? 60.36100 211.32300 -18.41000 1.000 66.52097 504 HIS A O 1
ATOM 3858 N N . SER A 1 518 ? 60.85900 210.24000 -20.32200 1.000 71.15602 505 SER A N 1
ATOM 3859 C CA . SER A 1 518 ? 59.87700 210.95100 -21.12700 1.000 68.36910 505 SER A CA 1
ATOM 3860 C C . SER A 1 518 ? 58.55100 210.20900 -21.21400 1.000 67.63060 505 SER A C 1
ATOM 3861 O O . SER A 1 518 ? 57.49000 210.83500 -21.20800 1.000 76.22162 505 SER A O 1
ATOM 3864 N N . GLN A 1 519 ? 58.59100 208.88700 -21.30700 1.000 67.70258 506 GLN A N 1
ATOM 3865 C CA . GLN A 1 519 ? 57.37600 208.08900 -21.34900 1.000 69.86088 506 GLN A CA 1
ATOM 3866 C C . GLN A 1 519 ? 56.80900 207.81300 -19.96500 1.000 74.88077 506 GLN A C 1
ATOM 3867 O O . GLN A 1 519 ? 55.61200 207.51300 -19.84900 1.000 77.14670 506 GLN A O 1
ATOM 3873 N N . ILE A 1 520 ? 57.63600 207.89600 -18.92700 1.000 76.32398 507 ILE A N 1
ATOM 3874 C CA . ILE A 1 520 ? 57.22900 207.61900 -17.54900 1.000 70.84883 507 ILE A CA 1
ATOM 3875 C C . ILE A 1 520 ? 57.55500 208.87700 -16.75100 1.000 70.96330 507 ILE A C 1
ATOM 3876 O O . ILE A 1 520 ? 58.66100 209.05100 -16.22100 1.000 69.13215 507 ILE A O 1
ATOM 3881 N N . GLN A 1 521 ? 56.60200 209.80200 -16.70800 1.000 67.94065 508 GLN A N 1
ATOM 3882 C CA . GLN A 1 521 ? 56.81400 211.03500 -15.97100 1.000 65.68702 508 GLN A CA 1
ATOM 3883 C C . GLN A 1 521 ? 56.66300 210.75700 -14.47500 1.000 60.81879 508 GLN A C 1
ATOM 3884 O O . GLN A 1 521 ? 55.83200 209.94600 -14.06200 1.000 59.84458 508 GLN A O 1
ATOM 3886 N N . GLY A 1 522 ? 57.50600 211.39300 -13.65600 1.000 62.70601 509 GLY A N 1
ATOM 3887 C CA . GLY A 1 522 ? 57.37100 211.36500 -12.21100 1.000 62.23461 509 GLY A CA 1
ATOM 3888 C C . GLY A 1 522 ? 58.44600 210.57700 -11.48100 1.000 61.50566 509 GLY A C 1
ATOM 3889 O O . GLY A 1 522 ? 58.73200 210.87300 -10.31100 1.000 60.24211 509 GLY A O 1
ATOM 3890 N N . VAL A 1 523 ? 59.03000 209.57200 -12.13500 1.000 59.76463 510 VAL A N 1
ATOM 3891 C CA . VAL A 1 523 ? 60.09000 208.78100 -11.51600 1.000 57.05524 510 VAL A CA 1
ATOM 3892 C C . VAL A 1 523 ? 61.26400 209.67600 -11.13000 1.000 60.37100 510 VAL A C 1
ATOM 3893 O O . VAL A 1 523 ? 61.77600 209.60500 -10.00800 1.000 63.51914 510 VAL A O 1
ATOM 3897 N N . LYS A 1 524 ? 61.68900 210.55500 -12.04400 1.000 64.56194 511 LYS A N 1
ATOM 3898 C CA . LYS A 1 524 ? 62.78000 211.48800 -11.75400 1.000 63.83336 511 LYS A CA 1
ATOM 3899 C C . LYS A 1 524 ? 62.40800 212.48200 -10.65500 1.000 64.01596 511 LYS A C 1
ATOM 3900 O O . LYS A 1 524 ? 63.26800 212.89700 -9.86900 1.000 61.45593 511 LYS A O 1
ATOM 3906 N N . THR A 1 525 ? 61.13800 212.88000 -10.58800 1.000 70.29050 512 THR A N 1
ATOM 3907 C CA . THR A 1 525 ? 60.71600 213.80400 -9.54400 1.000 67.08407 512 THR A CA 1
ATOM 3908 C C . THR A 1 525 ? 60.77700 213.14800 -8.16700 1.000 68.72385 512 THR A C 1
ATOM 3909 O O . THR A 1 525 ? 61.17900 213.79200 -7.18800 1.000 69.32784 512 THR A O 1
ATOM 3913 N N . LEU A 1 526 ? 60.38500 211.87200 -8.07000 1.000 64.89713 513 LEU A N 1
ATOM 3914 C CA . LEU A 1 526 ? 60.57800 211.12200 -6.83300 1.000 59.96927 513 LEU A CA 1
ATOM 3915 C C . LEU A 1 526 ? 62.01700 211.23400 -6.34900 1.000 59.29786 513 LEU A C 1
ATOM 3916 O O . LEU A 1 526 ? 62.28000 211.69500 -5.23500 1.000 63.32548 513 LEU A O 1
ATOM 3921 N N . ALA A 1 527 ? 62.96800 210.84600 -7.19900 1.000 60.87240 514 ALA A N 1
ATOM 3922 C CA . ALA A 1 527 ? 64.37000 210.83500 -6.79500 1.000 59.23045 514 ALA A CA 1
ATOM 3923 C C . ALA A 1 527 ? 64.82300 212.21200 -6.32700 1.000 61.84393 514 ALA A C 1
ATOM 3924 O O . ALA A 1 527 ? 65.46700 212.34100 -5.27800 1.000 59.75427 514 ALA A O 1
ATOM 3926 N N . THR A 1 528 ? 64.45600 213.25700 -7.07700 1.000 59.30816 515 THR A N 1
ATOM 3927 C CA . THR A 1 528 ? 65.02700 214.58100 -6.86100 1.000 58.80948 515 THR A CA 1
ATOM 3928 C C . THR A 1 528 ? 64.44700 215.24100 -5.61900 1.000 60.72128 515 THR A C 1
ATOM 3929 O O . THR A 1 528 ? 65.19800 215.71700 -4.76200 1.000 62.86420 515 THR A O 1
ATOM 3933 N N . ARG A 1 529 ? 63.11400 215.27500 -5.49400 1.000 61.41046 516 ARG A N 1
ATOM 3934 C CA . ARG A 1 529 ? 62.51100 215.82400 -4.27600 1.000 63.03876 516 ARG A CA 1
ATOM 3935 C C . ARG A 1 529 ? 62.98900 215.05600 -3.04800 1.000 60.98870 516 ARG A C 1
ATOM 3936 O O . ARG A 1 529 ? 63.28900 215.65400 -2.00800 1.000 63.23741 516 ARG A O 1
ATOM 3938 N N . ALA A 1 530 ? 63.11800 213.73500 -3.15800 1.000 58.99827 517 ALA A N 1
ATOM 3939 C CA . ALA A 1 530 ? 63.62400 212.97000 -2.02700 1.000 57.75217 517 ALA A CA 1
ATOM 3940 C C . ALA A 1 530 ? 65.04500 213.40100 -1.66200 1.000 56.59069 517 ALA A C 1
ATOM 3941 O O . ALA A 1 530 ? 65.33800 213.66300 -0.49100 1.000 56.74825 517 ALA A O 1
ATOM 3943 N N . GLN A 1 531 ? 65.93800 213.50200 -2.65400 1.000 56.29000 518 GLN A N 1
ATOM 3944 C CA . GLN A 1 531 ? 67.31600 213.89800 -2.35700 1.000 57.26049 518 GLN A CA 1
ATOM 3945 C C . GLN A 1 531 ? 67.38300 215.34100 -1.88400 1.000 61.87076 518 GLN A C 1
ATOM 3946 O O . GLN A 1 531 ? 68.12800 215.66300 -0.94700 1.000 59.50639 518 GLN A O 1
ATOM 3952 N N . LYS A 1 532 ? 66.61300 216.22400 -2.52500 1.000 59.86773 519 LYS A N 1
ATOM 3953 C CA . LYS A 1 532 ? 66.58900 217.62500 -2.12700 1.000 61.08465 519 LYS A CA 1
ATOM 3954 C C . LYS A 1 532 ? 66.24300 217.76600 -0.64900 1.000 62.35017 519 LYS A C 1
ATOM 3955 O O . LYS A 1 532 ? 67.05100 218.25900 0.14700 1.000 62.50136 519 LYS A O 1
ATOM 3961 N N . ILE A 1 533 ? 65.04100 217.32100 -0.26400 1.000 59.05424 520 ILE A N 1
ATOM 3962 C CA . ILE A 1 533 ? 64.60400 217.44600 1.12500 1.000 56.88356 520 ILE A CA 1
ATOM 3963 C C . ILE A 1 533 ? 65.61800 216.79600 2.06600 1.000 59.07848 520 ILE A C 1
ATOM 3964 O O . ILE A 1 533 ? 65.86000 217.28300 3.18000 1.000 56.64033 520 ILE A O 1
ATOM 3969 N N . ALA A 1 534 ? 66.23600 215.69400 1.63500 1.000 56.71408 521 ALA A N 1
ATOM 3970 C CA . ALA A 1 534 ? 67.25900 215.07500 2.46800 1.000 58.20692 521 ALA A CA 1
ATOM 3971 C C . ALA A 1 534 ? 68.43400 216.01700 2.67100 1.000 59.49762 521 ALA A C 1
ATOM 3972 O O . ALA A 1 534 ? 69.05000 216.02700 3.74100 1.000 61.12866 521 ALA A O 1
ATOM 3974 N N . GLU A 1 535 ? 68.75700 216.82400 1.65700 1.000 62.46025 522 GLU A N 1
ATOM 3975 C CA . GLU A 1 535 ? 69.89500 217.73100 1.77600 1.000 64.69027 522 GLU A CA 1
ATOM 3976 C C . GLU A 1 535 ? 69.53400 219.00300 2.55400 1.000 68.95867 522 GLU A C 1
ATOM 3977 O O . GLU A 1 535 ? 70.31900 219.45600 3.39600 1.000 73.58605 522 GLU A O 1
ATOM 3983 N N . GLU A 1 536 ? 68.36300 219.59600 2.29500 1.000 61.00213 523 GLU A N 1
ATOM 3984 C CA . GLU A 1 536 ? 67.94200 220.78400 3.03000 1.000 57.41279 523 GLU A CA 1
ATOM 3985 C C . GLU A 1 536 ? 67.64500 220.45900 4.48200 1.000 60.64010 523 GLU A C 1
ATOM 3986 O O . GLU A 1 536 ? 68.44200 220.77800 5.37400 1.000 67.20267 523 GLU A O 1
ATOM 3992 N N . ARG A 1 537 ? 66.50800 219.80100 4.72400 1.000 58.70071 524 ARG A N 1
ATOM 3993 C CA . ARG A 1 537 ? 66.01800 219.57200 6.08200 1.000 57.25763 524 ARG A CA 1
ATOM 3994 C C . ARG A 1 537 ? 66.83000 218.53300 6.86500 1.000 55.52053 524 ARG A C 1
ATOM 3995 O O . ARG A 1 537 ? 66.80000 218.55200 8.10000 1.000 57.80396 524 ARG A O 1
ATOM 4003 N N . GLY A 1 538 ? 67.56500 217.64400 6.19700 1.000 55.37349 525 GLY A N 1
ATOM 4004 C CA . GLY A 1 538 ? 68.35200 216.63400 6.86600 1.000 52.44511 525 GLY A CA 1
ATOM 4005 C C . GLY A 1 538 ? 67.71500 215.25900 6.90500 1.000 56.36892 525 GLY A C 1
ATOM 4006 O O . GLY A 1 538 ? 68.42100 214.27100 7.14100 1.000 53.64077 525 GLY A O 1
ATOM 4007 N N . TRP A 1 539 ? 66.40700 215.16200 6.66800 1.000 56.32269 526 TRP A N 1
ATOM 4008 C CA . TRP A 1 539 ? 65.72300 213.87500 6.69500 1.000 53.49908 526 TRP A CA 1
ATOM 4009 C C . TRP A 1 539 ? 64.44000 213.94600 5.87400 1.000 55.82141 526 TRP A C 1
ATOM 4010 O O . TRP A 1 539 ? 63.92900 215.02900 5.56400 1.000 52.62010 526 TRP A O 1
ATOM 4021 N N . ILE A 1 540 ? 63.93300 212.76200 5.52400 1.000 52.86256 527 ILE A N 1
ATOM 4022 C CA . ILE A 1 540 ? 62.61400 212.59300 4.93000 1.000 51.05054 527 ILE A CA 1
ATOM 4023 C C . ILE A 1 540 ? 61.84800 211.58300 5.78900 1.000 49.40085 527 ILE A C 1
ATOM 4024 O O . ILE A 1 540 ? 62.39400 210.99900 6.72900 1.000 47.70320 527 ILE A O 1
ATOM 4029 N N . GLN A 1 541 ? 60.56900 211.37600 5.47100 1.000 49.31255 528 GLN A N 1
ATOM 4030 C CA . GLN A 1 541 ? 59.78800 210.50100 6.33700 1.000 45.93367 528 GLN A CA 1
ATOM 4031 C C . GLN A 1 541 ? 58.72500 209.73100 5.56800 1.000 44.83462 528 GLN A C 1
ATOM 4032 O O . GLN A 1 541 ? 58.08400 210.27400 4.66900 1.000 47.64513 528 GLN A O 1
ATOM 4038 N N . THR A 1 542 ? 58.53300 208.46700 5.94800 1.000 44.27302 529 THR A N 1
ATOM 4039 C CA . THR A 1 542 ? 57.40400 207.68700 5.46600 1.000 41.20848 529 THR A CA 1
ATOM 4040 C C . THR A 1 542 ? 56.07300 208.30600 5.91200 1.000 42.12089 529 THR A C 1
ATOM 4041 O O . THR A 1 542 ? 56.00800 209.19300 6.76900 1.000 43.66440 529 THR A O 1
ATOM 4045 N N . ALA A 1 543 ? 54.98700 207.80600 5.33300 1.000 39.58104 530 ALA A N 1
ATOM 4046 C CA . ALA A 1 543 ? 53.68100 208.30400 5.73300 1.000 36.66603 530 ALA A CA 1
ATOM 4047 C C . ALA A 1 543 ? 53.28500 207.83000 7.12100 1.000 42.45212 530 ALA A C 1
ATOM 4048 O O . ALA A 1 543 ? 52.37000 208.40400 7.71900 1.000 45.79498 530 ALA A O 1
ATOM 4050 N N . HIS A 1 544 ? 53.92800 206.78600 7.64200 1.000 45.29328 531 HIS A N 1
ATOM 4051 C CA . HIS A 1 544 ? 53.73000 206.43700 9.04200 1.000 40.87462 531 HIS A CA 1
ATOM 4052 C C . HIS A 1 544 ? 54.61100 207.25400 9.97100 1.000 41.46619 531 HIS A C 1
ATOM 4053 O O . HIS A 1 544 ? 54.49300 207.10700 11.18600 1.000 47.35770 531 HIS A O 1
ATOM 4060 N N . GLY A 1 545 ? 55.50400 208.08700 9.44200 1.000 43.56209 532 GLY A N 1
ATOM 4061 C CA . GLY A 1 545 ? 56.33000 208.95900 10.25500 1.000 40.01557 532 GLY A CA 1
ATOM 4062 C C . GLY A 1 545 ? 57.70700 208.43900 10.61500 1.000 42.89130 532 GLY A C 1
ATOM 4063 O O . GLY A 1 545 ? 58.39200 209.07100 11.42500 1.000 42.90908 532 GLY A O 1
ATOM 4064 N N . ARG A 1 546 ? 58.13000 207.31100 10.05700 1.000 43.65310 533 ARG A N 1
ATOM 4065 C CA . ARG A 1 546 ? 59.50800 206.86900 10.23100 1.000 46.83012 533 ARG A CA 1
ATOM 4066 C C . ARG A 1 546 ? 60.48000 207.88100 9.62400 1.000 46.49960 533 ARG A C 1
ATOM 4067 O O . ARG A 1 546 ? 60.47600 208.10600 8.41200 1.000 46.60384 533 ARG A O 1
ATOM 4075 N N . ARG A 1 547 ? 61.32200 208.47400 10.47000 1.000 45.43379 534 ARG A N 1
ATOM 4076 C CA . ARG A 1 547 ? 62.31200 209.44900 10.02700 1.000 47.75496 534 ARG A CA 1
ATOM 4077 C C . ARG A 1 547 ? 63.56900 208.76700 9.47300 1.000 49.47580 534 ARG A C 1
ATOM 4078 O O . ARG A 1 547 ? 64.18800 207.92900 10.13500 1.000 47.94084 534 ARG A O 1
ATOM 4086 N N . LEU A 1 548 ? 63.96300 209.14200 8.26400 1.000 48.45513 535 LEU A N 1
ATOM 4087 C CA . LEU A 1 548 ? 65.13400 208.56300 7.61100 1.000 48.68494 535 LEU A CA 1
ATOM 4088 C C . LEU A 1 548 ? 66.16500 209.67500 7.46900 1.000 50.40676 535 LEU A C 1
ATOM 4089 O O . LEU A 1 548 ? 65.92200 210.66400 6.76800 1.000 51.05780 535 LEU A O 1
ATOM 4094 N N . ARG A 1 549 ? 67.31200 209.52400 8.13700 1.000 47.60791 536 ARG A N 1
ATOM 4095 C CA . ARG A 1 549 ? 68.21800 210.63800 8.38300 1.000 48.16381 536 ARG A CA 1
ATOM 4096 C C . ARG A 1 549 ? 69.46500 210.53700 7.52000 1.000 51.37110 536 ARG A C 1
ATOM 4097 O O . ARG A 1 549 ? 70.01100 209.44500 7.32000 1.000 48.36739 536 ARG A O 1
ATOM 4105 N N . PHE A 1 550 ? 69.89900 211.69700 7.01200 1.000 52.59416 537 PHE A N 1
ATOM 4106 C CA . PHE A 1 550 ? 71.04600 211.81500 6.11200 1.000 53.79633 537 PHE A CA 1
ATOM 4107 C C . PHE A 1 550 ? 71.99900 212.86800 6.65700 1.000 53.86823 537 PHE A C 1
ATOM 4108 O O . PHE A 1 550 ? 72.05600 214.00000 6.14300 1.000 52.23963 537 PHE A O 1
ATOM 4116 N N . PRO A 1 551 ? 72.78300 212.51700 7.68000 1.000 52.16877 538 PRO A N 1
ATOM 4117 C CA . PRO A 1 551 ? 73.68500 213.49200 8.30700 1.000 51.16556 538 PRO A CA 1
ATOM 4118 C C . PRO A 1 551 ? 74.69600 214.02200 7.30400 1.000 55.93650 538 PRO A C 1
ATOM 4119 O O . PRO A 1 551 ? 75.39600 213.25400 6.64100 1.000 56.79627 538 PRO A O 1
ATOM 4123 N N . ASN A 1 552 ? 74.75300 215.35200 7.19200 1.000 54.87516 539 ASN A N 1
ATOM 4124 C CA . ASN A 1 552 ? 75.61800 216.02800 6.23200 1.000 49.95310 539 ASN A CA 1
ATOM 4125 C C . ASN A 1 552 ? 75.32200 215.58700 4.80100 1.000 53.84388 539 ASN A C 1
ATOM 4126 O O . ASN A 1 552 ? 76.21000 215.56000 3.94400 1.000 54.29174 539 ASN A O 1
ATOM 4131 N N . GLY A 1 553 ? 74.06600 215.23900 4.53300 1.000 53.01633 540 GLY A N 1
ATOM 4132 C CA . GLY A 1 553 ? 73.66700 214.82900 3.20400 1.000 55.91970 540 GLY A CA 1
ATOM 4133 C C . GLY A 1 553 ? 74.32700 213.54700 2.74000 1.000 53.44504 540 GLY A C 1
ATOM 4134 O O . GLY A 1 553 ? 74.28100 213.21200 1.55100 1.000 51.44348 540 GLY A O 1
ATOM 4135 N N . TYR A 1 554 ? 74.94000 212.81900 3.67000 1.000 52.97547 541 TYR A N 1
ATOM 4136 C CA . TYR A 1 554 ? 75.64600 211.59900 3.30500 1.000 57.92310 541 TYR A CA 1
ATOM 4137 C C . TYR A 1 554 ? 74.70000 210.64100 2.59900 1.000 58.29920 541 TYR A C 1
ATOM 4138 O O . TYR A 1 554 ? 73.60200 210.35600 3.08400 1.000 57.60277 541 TYR A O 1
ATOM 4147 N N . LYS A 1 555 ? 75.12700 210.17600 1.42800 1.000 64.30212 542 LYS A N 1
ATOM 4148 C CA . LYS A 1 555 ? 74.38700 209.18200 0.65700 1.000 60.66653 542 LYS A CA 1
ATOM 4149 C C . LYS A 1 555 ? 72.94700 209.64200 0.42500 1.000 56.68763 542 LYS A C 1
ATOM 4150 O O . LYS A 1 555 ? 72.00800 208.84700 0.41600 1.000 59.17451 542 LYS A O 1
ATOM 4152 N N . SER A 1 556 ? 72.77600 210.95500 0.23300 1.000 58.93950 543 SER A N 1
ATOM 4153 C CA . SER A 1 556 ? 71.44800 211.53200 0.05300 1.000 55.85902 543 SER A CA 1
ATOM 4154 C C . SER A 1 556 ? 70.84400 211.19600 -1.30100 1.000 56.26578 543 SER A C 1
ATOM 4155 O O . SER A 1 556 ? 69.62100 211.28600 -1.45200 1.000 55.20214 543 SER A O 1
ATOM 4158 N N . TYR A 1 557 ? 71.67000 210.83600 -2.29000 1.000 57.94549 544 TYR A N 1
ATOM 4159 C CA . TYR A 1 557 ? 71.15800 210.42800 -3.59700 1.000 57.02994 544 TYR A CA 1
ATOM 4160 C C . TYR A 1 557 ? 70.41700 209.11100 -3.53200 1.000 57.04240 544 TYR A C 1
ATOM 4161 O O . TYR A 1 557 ? 69.71000 208.78200 -4.48500 1.000 59.57781 544 TYR A O 1
ATOM 4170 N N . LYS A 1 558 ? 70.58000 208.35800 -2.44200 1.000 55.53410 545 LYS A N 1
ATOM 4171 C CA . LYS A 1 558 ? 69.85300 207.13000 -2.15200 1.000 56.58172 545 LYS A CA 1
ATOM 4172 C C . LYS A 1 558 ? 68.47100 207.38000 -1.54800 1.000 55.23010 545 LYS A C 1
ATOM 4173 O O . LYS A 1 558 ? 67.73400 206.41400 -1.31500 1.000 54.46967 545 LYS A O 1
ATOM 4179 N N . ALA A 1 559 ? 68.10400 208.65100 -1.32600 1.000 55.75942 546 ALA A N 1
ATOM 4180 C CA . ALA A 1 559 ? 66.95100 209.00400 -0.49700 1.000 54.46864 546 ALA A CA 1
ATOM 4181 C C . ALA A 1 559 ? 65.65600 208.33500 -0.95800 1.000 54.68971 546 ALA A C 1
ATOM 4182 O O . ALA A 1 559 ? 64.90400 207.79400 -0.13300 1.000 51.95981 546 ALA A O 1
ATOM 4184 N N . SER A 1 560 ? 65.36400 208.37100 -2.26700 1.000 53.57053 547 SER A N 1
ATOM 4185 C CA . SER A 1 560 ? 64.08100 207.85100 -2.74500 1.000 52.00770 547 SER A CA 1
ATOM 4186 C C . SER A 1 560 ? 63.99500 206.32900 -2.63500 1.000 52.70137 547 SER A C 1
ATOM 4187 O O . SER A 1 560 ? 62.93000 205.79600 -2.30000 1.000 53.75987 547 SER A O 1
ATOM 4190 N N . GLY A 1 561 ? 65.09000 205.61300 -2.89200 1.000 52.91135 548 GLY A N 1
ATOM 4191 C CA . GLY A 1 561 ? 65.06100 204.16800 -2.73800 1.000 50.55812 548 GLY A CA 1
ATOM 4192 C C . GLY A 1 561 ? 64.84100 203.72700 -1.30200 1.000 52.27947 548 GLY A C 1
ATOM 4193 O O . GLY A 1 561 ? 64.02500 202.83800 -1.03400 1.000 54.80065 548 GLY A O 1
ATOM 4194 N N . ILE A 1 562 ? 65.58700 204.32500 -0.36100 1.000 52.96071 549 ILE A N 1
ATOM 4195 C CA . ILE A 1 562 ? 65.41400 204.03200 1.06700 1.000 53.45693 549 ILE A CA 1
ATOM 4196 C C . ILE A 1 562 ? 64.00400 204.35900 1.52600 1.000 51.93086 549 ILE A C 1
ATOM 4197 O O . ILE A 1 562 ? 63.46000 203.69100 2.41100 1.000 53.60086 549 ILE A O 1
ATOM 4202 N N . LEU A 1 563 ? 63.38500 205.38700 0.94300 1.000 53.54264 550 LEU A N 1
ATOM 4203 C CA . LEU A 1 563 ? 61.97600 205.64800 1.22700 1.000 51.87937 550 LEU A CA 1
ATOM 4204 C C . LEU A 1 563 ? 61.09800 204.45200 0.84200 1.000 47.46231 550 LEU A C 1
ATOM 4205 O O . LEU A 1 563 ? 60.14100 204.11300 1.55100 1.000 48.35896 550 LEU A O 1
ATOM 4210 N N . ILE A 1 564 ? 61.44800 203.76100 -0.24300 1.000 49.86409 551 ILE A N 1
ATOM 4211 C CA . ILE A 1 564 ? 60.64500 202.63400 -0.70600 1.000 52.21958 551 ILE A CA 1
ATOM 4212 C C . ILE A 1 564 ? 60.78300 201.45000 0.24900 1.000 51.69350 551 ILE A C 1
ATOM 4213 O O . ILE A 1 564 ? 59.78000 200.83800 0.64300 1.000 47.05242 551 ILE A O 1
ATOM 4218 N N . GLN A 1 565 ? 62.02400 201.11400 0.63800 1.000 52.21085 552 GLN A N 1
ATOM 4219 C CA . GLN A 1 565 ? 62.24600 200.06000 1.63100 1.000 52.38118 552 GLN A CA 1
ATOM 4220 C C . GLN A 1 565 ? 61.50800 200.34300 2.93200 1.000 47.96383 552 GLN A C 1
ATOM 4221 O O . GLN A 1 565 ? 60.89000 199.44200 3.51200 1.000 43.80062 552 GLN A O 1
ATOM 4227 N N . ALA A 1 566 ? 61.53200 201.59900 3.38600 1.000 50.96962 553 ALA A N 1
ATOM 4228 C CA . ALA A 1 566 ? 60.88200 201.95900 4.64200 1.000 47.80535 553 ALA A CA 1
ATOM 4229 C C . ALA A 1 566 ? 59.36000 201.95200 4.51900 1.000 46.35637 553 ALA A C 1
ATOM 4230 O O . ALA A 1 566 ? 58.66500 201.44700 5.40600 1.000 44.61508 553 ALA A O 1
ATOM 4232 N N . THR A 1 567 ? 58.81600 202.51700 3.43800 1.000 46.00773 554 THR A N 1
ATOM 4233 C CA . THR A 1 567 ? 57.36500 202.48700 3.27400 1.000 44.44129 554 THR A CA 1
ATOM 4234 C C . THR A 1 567 ? 56.85700 201.05200 3.13600 1.000 46.92610 554 THR A C 1
ATOM 4235 O O . THR A 1 567 ? 55.77500 200.71600 3.62900 1.000 48.71467 554 THR A O 1
ATOM 4239 N N . ALA A 1 568 ? 57.63200 200.18800 2.47300 1.000 49.34676 555 ALA A N 1
ATOM 4240 C CA . ALA A 1 568 ? 57.24200 198.79000 2.32000 1.000 47.05723 555 ALA A CA 1
ATOM 4241 C C . ALA A 1 568 ? 57.40800 198.01000 3.62100 1.000 49.35403 555 ALA A C 1
ATOM 4242 O O . ALA A 1 568 ? 56.69000 197.02700 3.85600 1.000 46.71892 555 ALA A O 1
ATOM 4244 N N . ALA A 1 569 ? 58.34800 198.42800 4.47000 1.000 46.98248 556 ALA A N 1
ATOM 4245 C CA . ALA A 1 569 ? 58.45800 197.82700 5.79100 1.000 45.11609 556 ALA A CA 1
ATOM 4246 C C . ALA A 1 569 ? 57.35700 198.31400 6.71900 1.000 46.21567 556 ALA A C 1
ATOM 4247 O O . ALA A 1 569 ? 56.94700 197.58100 7.62300 1.000 47.78283 556 ALA A O 1
ATOM 4249 N N . ASP A 1 570 ? 56.88500 199.54700 6.52700 1.000 47.91753 557 ASP A N 1
ATOM 4250 C CA . ASP A 1 570 ? 55.75400 200.04400 7.30400 1.000 46.97311 557 ASP A CA 1
ATOM 4251 C C . ASP A 1 570 ? 54.50700 199.22900 7.01700 1.000 45.64551 557 ASP A C 1
ATOM 4252 O O . ASP A 1 570 ? 53.80200 198.80500 7.93800 1.000 46.42615 557 ASP A O 1
ATOM 4257 N N . GLU A 1 571 ? 54.21500 199.01400 5.73500 1.000 47.79519 558 GLU A N 1
ATOM 4258 C CA . GLU A 1 571 ? 53.02900 198.28200 5.31400 1.000 47.97994 558 GLU A CA 1
ATOM 4259 C C . GLU A 1 571 ? 53.14700 196.77700 5.53400 1.000 52.77160 558 GLU A C 1
ATOM 4260 O O . GLU A 1 571 ? 52.12500 196.07800 5.47900 1.000 53.72360 558 GLU A O 1
ATOM 4266 N N . ASN A 1 572 ? 54.36100 196.26900 5.79100 1.000 50.63800 559 ASN A N 1
ATOM 4267 C CA . ASN A 1 572 ? 54.55500 194.88100 6.19600 1.000 44.06931 559 ASN A CA 1
ATOM 4268 C C . ASN A 1 572 ? 54.15300 194.68400 7.64800 1.000 44.15120 559 ASN A C 1
ATOM 4269 O O . ASN A 1 572 ? 53.46000 193.72000 7.98100 1.000 47.26279 559 ASN A O 1
ATOM 4274 N N . LYS A 1 573 ? 54.59100 195.58300 8.53200 1.000 46.64098 560 LYS A N 1
ATOM 4275 C CA . LYS A 1 573 ? 54.11200 195.55200 9.90800 1.000 44.00117 560 LYS A CA 1
ATOM 4276 C C . LYS A 1 573 ? 52.61600 195.81300 9.96800 1.000 46.28515 560 LYS A C 1
ATOM 4277 O O . LYS A 1 573 ? 51.93300 195.35000 10.89000 1.000 46.34445 560 LYS A O 1
ATOM 4283 N N . GLU A 1 574 ? 52.08800 196.55800 9.00000 1.000 49.71423 561 GLU A N 1
ATOM 4284 C CA . GLU A 1 574 ? 50.64200 196.69300 8.91100 1.000 49.30900 561 GLU A CA 1
ATOM 4285 C C . GLU A 1 574 ? 49.98700 195.36400 8.55600 1.000 49.29307 561 GLU A C 1
ATOM 4286 O O . GLU A 1 574 ? 48.85000 195.11600 8.96700 1.000 52.60016 561 GLU A O 1
ATOM 4292 N N . ASN A 1 575 ? 50.69900 194.48900 7.83100 1.000 47.33874 562 ASN A N 1
ATOM 4293 C CA . ASN A 1 575 ? 50.15700 193.17700 7.47200 1.000 45.99585 562 ASN A CA 1
ATOM 4294 C C . ASN A 1 575 ? 50.01000 192.26500 8.68400 1.000 46.63934 562 ASN A C 1
ATOM 4295 O O . ASN A 1 575 ? 48.95100 191.64700 8.86700 1.000 49.94932 562 ASN A O 1
ATOM 4300 N N . TRP A 1 576 ? 51.08500 192.10500 9.47900 1.000 42.27548 563 TRP A N 1
ATOM 4301 C CA . TRP A 1 576 ? 51.01000 191.28700 10.69500 1.000 43.12204 563 TRP A CA 1
ATOM 4302 C C . TRP A 1 576 ? 49.81000 191.67300 11.54100 1.000 45.53804 563 TRP A C 1
ATOM 4303 O O . TRP A 1 576 ? 49.05000 190.81200 12.00100 1.000 44.77441 563 TRP A O 1
ATOM 4314 N N . LEU A 1 577 ? 49.63900 192.98000 11.76000 1.000 46.09455 564 LEU A N 1
ATOM 4315 C CA . LEU A 1 577 ? 48.51500 193.47800 12.53800 1.000 44.41029 564 LEU A CA 1
ATOM 4316 C C . LEU A 1 577 ? 47.19200 193.00100 11.95700 1.000 44.27664 564 LEU A C 1
ATOM 4317 O O . LEU A 1 577 ? 46.32700 192.49100 12.68300 1.000 48.31710 564 LEU A O 1
ATOM 4322 N N . ARG A 1 578 ? 47.03100 193.12000 10.63900 1.000 42.82366 565 ARG A N 1
ATOM 4323 C CA . ARG A 1 578 ? 45.75700 192.77100 10.01300 1.000 48.60805 565 ARG A CA 1
ATOM 4324 C C . ARG A 1 578 ? 45.53100 191.25900 9.95700 1.000 46.37700 565 ARG A C 1
ATOM 4325 O O . ARG A 1 578 ? 44.39500 190.79900 10.13600 1.000 42.46832 565 ARG A O 1
ATOM 4333 N N . ILE A 1 579 ? 46.58600 190.47200 9.70600 1.000 44.58534 566 ILE A N 1
ATOM 4334 C CA . ILE A 1 579 ? 46.43500 189.01500 9.67300 1.000 43.11137 566 ILE A CA 1
ATOM 4335 C C . ILE A 1 579 ? 46.12100 188.47600 11.06700 1.000 47.19674 566 ILE A C 1
ATOM 4336 O O . ILE A 1 579 ? 45.11500 187.78400 11.27400 1.000 48.35671 566 ILE A O 1
ATOM 4341 N N . GLU A 1 580 ? 46.99500 188.76600 12.04100 1.000 46.42352 567 GLU A N 1
ATOM 4342 C CA . GLU A 1 580 ? 46.76400 188.32300 13.41300 1.000 43.76953 567 GLU A CA 1
ATOM 4343 C C . GLU A 1 580 ? 45.33400 188.60100 13.85900 1.000 49.25600 567 GLU A C 1
ATOM 4344 O O . GLU A 1 580 ? 44.70800 187.77600 14.53500 1.000 53.46312 567 GLU A O 1
ATOM 4350 N N . ASP A 1 581 ? 44.79200 189.75300 13.46800 1.000 51.34678 568 ASP A N 1
ATOM 4351 C CA . ASP A 1 581 ? 43.42500 190.07900 13.84300 1.000 53.13951 568 ASP A CA 1
ATOM 4352 C C . ASP A 1 581 ? 42.41600 189.21600 13.08500 1.000 52.71950 568 ASP A C 1
ATOM 4353 O O . ASP A 1 581 ? 41.43800 188.73800 13.67200 1.000 56.49368 568 ASP A O 1
ATOM 4358 N N . ALA A 1 582 ? 42.63900 188.99800 11.78600 1.000 51.00280 569 ALA A N 1
ATOM 4359 C CA . ALA A 1 582 ? 41.64500 188.33400 10.95100 1.000 46.90371 569 ALA A CA 1
ATOM 4360 C C . ALA A 1 582 ? 41.57400 186.83800 11.22600 1.000 54.00877 569 ALA A C 1
ATOM 4361 O O . ALA A 1 582 ? 40.50300 186.23100 11.07500 1.000 56.07914 569 ALA A O 1
ATOM 4363 N N . LEU A 1 583 ? 42.69300 186.22200 11.61100 1.000 52.64129 570 LEU A N 1
ATOM 4364 C CA . LEU A 1 583 ? 42.65500 184.81200 11.96800 1.000 52.85374 570 LEU A CA 1
ATOM 4365 C C . LEU A 1 583 ? 41.87700 184.60400 13.26300 1.000 54.22321 570 LEU A C 1
ATOM 4366 O O . LEU A 1 583 ? 41.01100 183.73000 13.34600 1.000 55.41939 570 LEU A O 1
ATOM 4371 N N . GLY A 1 584 ? 42.16500 185.41000 14.27900 1.000 56.50860 571 GLY A N 1
ATOM 4372 C CA . GLY A 1 584 ? 41.52100 185.21900 15.56700 1.000 52.99007 571 GLY A CA 1
ATOM 4373 C C . GLY A 1 584 ? 41.73800 183.81000 16.08100 1.000 58.22663 571 GLY A C 1
ATOM 4374 O O . GLY A 1 584 ? 42.86400 183.31200 16.16600 1.000 59.41163 571 GLY A O 1
ATOM 4375 N N . SER A 1 585 ? 40.63800 183.14800 16.42700 1.000 64.56216 572 SER A N 1
ATOM 4376 C CA . SER A 1 585 ? 40.71000 181.80400 16.98000 1.000 57.53148 572 SER A CA 1
ATOM 4377 C C . SER A 1 585 ? 40.85700 180.74600 15.90600 1.000 59.35561 572 SER A C 1
ATOM 4378 O O . SER A 1 585 ? 41.28000 179.63000 16.20900 1.000 63.23973 572 SER A O 1
ATOM 4381 N N . ASP A 1 586 ? 40.51800 181.06900 14.66100 1.000 69.98372 573 ASP A N 1
ATOM 4382 C CA . ASP A 1 586 ? 40.57100 180.09600 13.57700 1.000 70.17458 573 ASP A CA 1
ATOM 4383 C C . ASP A 1 586 ? 41.99800 179.72600 13.18300 1.000 67.76190 573 ASP A C 1
ATOM 4384 O O . ASP A 1 586 ? 42.19000 178.75600 12.43400 1.000 64.69558 573 ASP A O 1
ATOM 4389 N N . GLY A 1 587 ? 42.99700 180.45900 13.65800 1.000 62.32014 574 GLY A N 1
ATOM 4390 C CA . GLY A 1 587 ? 44.35400 180.14700 13.26700 1.000 58.02549 574 GLY A CA 1
ATOM 4391 C C . GLY A 1 587 ? 45.35600 181.07000 13.91500 1.000 57.77061 574 GLY A C 1
ATOM 4392 O O . GLY A 1 587 ? 45.06400 181.76600 14.89200 1.000 55.31913 574 GLY A O 1
ATOM 4393 N N . SER A 1 588 ? 46.55700 181.04300 13.34900 1.000 51.64417 575 SER A N 1
ATOM 4394 C CA . SER A 1 588 ? 47.69500 181.78000 13.87300 1.000 49.26014 575 SER A CA 1
ATOM 4395 C C . SER A 1 588 ? 48.65800 182.01000 12.72800 1.000 45.27271 575 SER A C 1
ATOM 4396 O O . SER A 1 588 ? 48.80300 181.14900 11.85800 1.000 46.01048 575 SER A O 1
ATOM 4399 N N . MET A 1 589 ? 49.30500 183.16500 12.71900 1.000 41.23998 576 MET A N 1
ATOM 4400 C CA . MET A 1 589 ? 50.38800 183.34500 11.77000 1.000 44.19621 576 MET A CA 1
ATOM 4401 C C . MET A 1 589 ? 51.60200 182.52900 12.19600 1.000 45.36757 576 MET A C 1
ATOM 4402 O O . MET A 1 589 ? 52.10200 182.68500 13.30900 1.000 47.07248 576 MET A O 1
ATOM 4407 N N . ILE A 1 590 ? 52.07700 181.65900 11.30600 1.000 45.37683 577 ILE A N 1
ATOM 4408 C CA . ILE A 1 590 ? 53.30700 180.92000 11.56800 1.000 45.47147 577 ILE A CA 1
ATOM 4409 C C . ILE A 1 590 ? 54.52800 181.83200 11.45100 1.000 46.40102 577 ILE A C 1
ATOM 4410 O O . ILE A 1 590 ? 55.29500 181.99200 12.40800 1.000 44.31240 577 ILE A O 1
ATOM 4415 N N . LEU A 1 591 ? 54.73600 182.43400 10.28000 1.000 43.46619 578 LEU A N 1
ATOM 4416 C CA . LEU A 1 591 ? 55.93000 183.24300 10.06300 1.000 44.41272 578 LEU A CA 1
ATOM 4417 C C . LEU A 1 591 ? 55.72400 184.12900 8.84900 1.000 45.43461 578 LEU A C 1
ATOM 4418 O O . LEU A 1 591 ? 54.75800 183.97900 8.09900 1.000 48.06323 578 LEU A O 1
ATOM 4423 N N . ASN A 1 592 ? 56.66900 185.05000 8.66400 1.000 46.58545 579 ASN A N 1
ATOM 4424 C CA . ASN A 1 592 ? 56.71500 185.93600 7.50900 1.000 45.27731 579 ASN A CA 1
ATOM 4425 C C . ASN A 1 592 ? 58.15700 186.00300 7.01900 1.000 45.20089 579 ASN A C 1
ATOM 4426 O O . ASN A 1 592 ? 59.05200 186.38500 7.77400 1.000 49.40871 579 ASN A O 1
ATOM 4431 N N . THR A 1 593 ? 58.39800 185.58400 5.77900 1.000 48.70855 580 THR A N 1
ATOM 4432 C CA . THR A 1 593 ? 59.70800 185.71900 5.14300 1.000 52.04827 580 THR A CA 1
ATOM 4433 C C . THR A 1 593 ? 59.53100 186.50100 3.85700 1.000 51.17563 580 THR A C 1
ATOM 4434 O O . THR A 1 593 ? 58.76200 186.08300 2.98300 1.000 48.50496 580 THR A O 1
ATOM 4438 N N . HIS A 1 594 ? 60.28000 187.59600 3.72500 1.000 53.23541 581 HIS A N 1
ATOM 4439 C CA . HIS A 1 594 ? 60.30700 188.40900 2.50400 1.000 55.02236 581 HIS A CA 1
ATOM 4440 C C . HIS A 1 594 ? 58.89700 188.93500 2.29000 1.000 55.00984 581 HIS A C 1
ATOM 4441 O O . HIS A 1 594 ? 58.35100 189.58600 3.20200 1.000 51.66431 581 HIS A O 1
ATOM 4448 N N . ASP A 1 595 ? 58.26400 188.67400 1.15100 1.000 51.46838 582 ASP A N 1
ATOM 4449 C CA . ASP A 1 595 ? 56.91500 189.15500 0.92500 1.000 53.03610 582 ASP A CA 1
ATOM 4450 C C . ASP A 1 595 ? 55.87200 188.05100 1.11500 1.000 54.90049 582 ASP A C 1
ATOM 4451 O O . ASP A 1 595 ? 54.73900 188.19300 0.63900 1.000 55.25496 582 ASP A O 1
ATOM 4456 N N . SER A 1 596 ? 56.22600 186.96900 1.82500 1.000 51.68048 583 SER A N 1
ATOM 4457 C CA . SER A 1 596 ? 55.36100 185.80900 2.02100 1.000 50.96699 583 SER A CA 1
ATOM 4458 C C . SER A 1 596 ? 54.81900 185.76500 3.44400 1.000 49.03015 583 SER A C 1
ATOM 4459 O O . SER A 1 596 ? 55.44700 186.25700 4.38200 1.000 49.55676 583 SER A O 1
ATOM 4462 N N . TYR A 1 597 ? 53.64200 185.15900 3.60100 1.000 50.37718 584 TYR A N 1
ATOM 4463 C CA . TYR A 1 597 ? 52.98800 185.05600 4.90500 1.000 49.06450 584 TYR A CA 1
ATOM 4464 C C . TYR A 1 597 ? 52.40500 183.66700 5.06400 1.000 49.63907 584 TYR A C 1
ATOM 4465 O O . TYR A 1 597 ? 51.47800 183.29500 4.34100 1.000 50.44705 584 TYR A O 1
ATOM 4474 N N . SER A 1 598 ? 52.93300 182.92500 6.02900 1.000 48.07095 585 SER A N 1
ATOM 4475 C CA . SER A 1 598 ? 52.51600 181.56300 6.30800 1.000 45.74156 585 SER A CA 1
ATOM 4476 C C . SER A 1 598 ? 51.56300 181.54900 7.50100 1.000 42.59638 585 SER A C 1
ATOM 4477 O O . SER A 1 598 ? 51.72700 182.31900 8.44700 1.000 40.97271 585 SER A O 1
ATOM 4480 N N . MET A 1 599 ? 50.56100 180.67300 7.45100 1.000 45.97479 586 MET A N 1
ATOM 4481 C CA . MET A 1 599 ? 49.52000 180.63100 8.47500 1.000 45.85800 586 MET A CA 1
ATOM 4482 C C . MET A 1 599 ? 49.12300 179.20000 8.77400 1.000 43.85222 586 MET A C 1
ATOM 4483 O O . MET A 1 599 ? 49.01300 178.38200 7.86100 1.000 47.47679 586 MET A O 1
ATOM 4488 N N . SER A 1 600 ? 48.90300 178.91200 10.05500 1.000 44.43052 587 SER A N 1
ATOM 4489 C CA . SER A 1 600 ? 48.33800 177.64200 10.50700 1.000 46.34835 587 SER A CA 1
ATOM 4490 C C . SER A 1 600 ? 46.82500 177.81400 10.64600 1.000 47.82463 587 SER A C 1
ATOM 4491 O O . SER A 1 600 ? 46.35700 178.55000 11.52000 1.000 46.49394 587 SER A O 1
ATOM 4494 N N . VAL A 1 601 ? 46.05700 177.14300 9.78700 1.000 47.71184 588 VAL A N 1
ATOM 4495 C CA . VAL A 1 601 ? 44.61500 177.36000 9.70400 1.000 52.12261 588 VAL A CA 1
ATOM 4496 C C . VAL A 1 601 ? 43.85700 176.05100 9.87300 1.000 54.28622 588 VAL A C 1
ATOM 4497 O O . VAL A 1 601 ? 44.40100 174.96000 9.69000 1.000 56.71031 588 VAL A O 1
ATOM 4501 N N . ASP A 1 602 ? 42.57300 176.16900 10.20500 1.000 54.31629 589 ASP A N 1
ATOM 4502 C CA . ASP A 1 602 ? 41.77800 174.96600 10.41900 1.000 57.58732 589 ASP A CA 1
ATOM 4503 C C . ASP A 1 602 ? 41.54400 174.25400 9.09200 1.000 58.37924 589 ASP A C 1
ATOM 4504 O O . ASP A 1 602 ? 41.77400 174.80600 8.01600 1.000 59.24909 589 ASP A O 1
ATOM 4509 N N . GLU A 1 603 ? 41.10500 172.99800 9.17700 1.000 67.69898 590 GLU A N 1
ATOM 4510 C CA . GLU A 1 603 ? 40.99800 172.19100 7.96600 1.000 65.59391 590 GLU A CA 1
ATOM 4511 C C . GLU A 1 603 ? 39.99500 172.78000 6.98600 1.000 60.45847 590 GLU A C 1
ATOM 4512 O O . GLU A 1 603 ? 40.14500 172.60700 5.77200 1.000 62.26563 590 GLU A O 1
ATOM 4518 N N . ASN A 1 604 ? 38.97600 173.48100 7.48400 1.000 60.29429 591 ASN A N 1
ATOM 4519 C CA . ASN A 1 604 ? 38.05000 174.20300 6.61200 1.000 58.06497 591 ASN A CA 1
ATOM 4520 C C . ASN A 1 604 ? 38.64400 175.57600 6.31300 1.000 58.09724 591 ASN A C 1
ATOM 4521 O O . ASN A 1 604 ? 38.24300 176.61200 6.86000 1.000 60.01473 591 ASN A O 1
ATOM 4526 N N . TRP A 1 605 ? 39.63100 175.56500 5.41700 1.000 55.32400 592 TRP A N 1
ATOM 4527 C CA . TRP A 1 605 ? 40.53600 176.70600 5.33200 1.000 52.52240 592 TRP A CA 1
ATOM 4528 C C . TRP A 1 605 ? 40.01200 177.82100 4.42900 1.000 51.43961 592 TRP A C 1
ATOM 4529 O O . TRP A 1 605 ? 40.39500 178.98300 4.61300 1.000 51.50675 592 TRP A O 1
ATOM 4540 N N . LYS A 1 606 ? 39.16300 177.50500 3.45000 1.000 53.10493 593 LYS A N 1
ATOM 4541 C CA . LYS A 1 606 ? 38.76600 178.52900 2.48400 1.000 52.16318 593 LYS A CA 1
ATOM 4542 C C . LYS A 1 606 ? 38.02700 179.69500 3.13800 1.000 51.11744 593 LYS A C 1
ATOM 4543 O O . LYS A 1 606 ? 38.28900 180.84600 2.74600 1.000 49.55908 593 LYS A O 1
ATOM 4549 N N . PRO A 1 607 ? 37.10800 179.49200 4.09000 1.000 49.31396 594 PRO A N 1
ATOM 4550 C CA . PRO A 1 607 ? 36.50500 180.65900 4.74900 1.000 50.93494 594 PRO A CA 1
ATOM 4551 C C . PRO A 1 607 ? 37.51900 181.49400 5.51100 1.000 54.15195 594 PRO A C 1
ATOM 4552 O O . PRO A 1 607 ? 37.50000 182.72800 5.39800 1.000 55.15447 594 PRO A O 1
ATOM 4556 N N . ILE A 1 608 ? 38.42000 180.85800 6.27100 1.000 51.82633 595 ILE A N 1
ATOM 4557 C CA . ILE A 1 608 ? 39.46400 181.61500 6.96400 1.000 53.65273 595 ILE A CA 1
ATOM 4558 C C . ILE A 1 608 ? 40.31100 182.39400 5.97100 1.000 51.48020 595 ILE A C 1
ATOM 4559 O O . ILE A 1 608 ? 40.64200 183.56200 6.20800 1.000 53.73454 595 ILE A O 1
ATOM 4564 N N . TRP A 1 609 ? 40.70500 181.75600 4.86100 1.000 47.82656 596 TRP A N 1
ATOM 4565 C CA . TRP A 1 609 ? 41.60100 182.42700 3.93100 1.000 45.10167 596 TRP A CA 1
ATOM 4566 C C . TRP A 1 609 ? 40.93600 183.65400 3.33300 1.000 49.64913 596 TRP A C 1
ATOM 4567 O O . TRP A 1 609 ? 41.56500 184.71600 3.22600 1.000 49.95683 596 TRP A O 1
ATOM 4578 N N . GLU A 1 610 ? 39.65500 183.54100 2.95900 1.000 50.24414 597 GLU A N 1
ATOM 4579 C CA . GLU A 1 610 ? 38.98700 184.67500 2.33000 1.000 50.79281 597 GLU A CA 1
ATOM 4580 C C . GLU A 1 610 ? 38.81600 185.83500 3.31100 1.000 48.78333 597 GLU A C 1
ATOM 4581 O O . GLU A 1 610 ? 38.79600 186.99800 2.89300 1.000 49.15458 597 GLU A O 1
ATOM 4587 N N . ARG A 1 611 ? 38.71600 185.55600 4.61300 1.000 46.98580 598 ARG A N 1
ATOM 4588 C CA . ARG A 1 611 ? 38.66900 186.65400 5.57700 1.000 48.19549 598 ARG A CA 1
ATOM 4589 C C . ARG A 1 611 ? 40.02500 187.33300 5.69900 1.000 46.97762 598 ARG A C 1
ATOM 4590 O O . ARG A 1 611 ? 40.10600 188.56700 5.73200 1.000 46.79921 598 ARG A O 1
ATOM 4598 N N . VAL A 1 612 ? 41.10300 186.55500 5.75700 1.000 45.36412 599 VAL A N 1
ATOM 4599 C CA . VAL A 1 612 ? 42.41500 187.17900 5.80100 1.000 46.07521 599 VAL A CA 1
ATOM 4600 C C . VAL A 1 612 ? 42.64700 188.01600 4.55100 1.000 45.43934 599 VAL A C 1
ATOM 4601 O O . VAL A 1 612 ? 43.10000 189.16100 4.63400 1.000 46.15060 599 VAL A O 1
ATOM 4605 N N . LYS A 1 613 ? 42.29800 187.48000 3.38000 1.000 47.32648 600 LYS A N 1
ATOM 4606 C CA . LYS A 1 613 ? 42.53700 188.19900 2.12900 1.000 47.04526 600 LYS A CA 1
ATOM 4607 C C . LYS A 1 613 ? 41.80800 189.55000 2.09200 1.000 47.81233 600 LYS A C 1
ATOM 4608 O O . LYS A 1 613 ? 42.39800 190.57000 1.70600 1.000 44.83277 600 LYS A O 1
ATOM 4614 N N . LYS A 1 614 ? 40.53300 189.59300 2.50800 1.000 47.92316 601 LYS A N 1
ATOM 4615 C CA . LYS A 1 614 ? 39.84400 190.88100 2.47800 1.000 47.91308 601 LYS A CA 1
ATOM 4616 C C . LYS A 1 614 ? 40.32800 191.80500 3.58400 1.000 47.49162 601 LYS A C 1
ATOM 4617 O O . LYS A 1 614 ? 40.29100 193.02900 3.41600 1.000 52.16228 601 LYS A O 1
ATOM 4623 N N . ALA A 1 615 ? 40.78600 191.24700 4.70800 1.000 45.74061 602 ALA A N 1
ATOM 4624 C CA . ALA A 1 615 ? 41.31100 192.07000 5.79400 1.000 44.48004 602 ALA A CA 1
ATOM 4625 C C . ALA A 1 615 ? 42.66000 192.69100 5.44100 1.000 46.47057 602 ALA A C 1
ATOM 4626 O O . ALA A 1 615 ? 42.98600 193.79400 5.89900 1.000 44.80976 602 ALA A O 1
ATOM 4628 N N . VAL A 1 616 ? 43.45100 192.00900 4.62600 1.000 44.61300 603 VAL A N 1
ATOM 4629 C CA . VAL A 1 616 ? 44.77100 192.50400 4.28000 1.000 42.25472 603 VAL A CA 1
ATOM 4630 C C . VAL A 1 616 ? 44.73900 193.35400 3.02400 1.000 45.77268 603 VAL A C 1
ATOM 4631 O O . VAL A 1 616 ? 45.39000 194.39700 2.96400 1.000 47.66323 603 VAL A O 1
ATOM 4635 N N . GLU A 1 617 ? 44.00200 192.93300 2.00200 1.000 46.95202 604 GLU A N 1
ATOM 4636 C CA . GLU A 1 617 ? 44.02900 193.65800 0.74500 1.000 42.79419 604 GLU A CA 1
ATOM 4637 C C . GLU A 1 617 ? 43.41600 195.02500 0.93300 1.000 44.45547 604 GLU A C 1
ATOM 4638 O O . GLU A 1 617 ? 42.28300 195.15500 1.40100 1.000 48.11259 604 GLU A O 1
ATOM 4644 N N . ARG A 1 618 ? 44.16500 196.05000 0.57500 1.000 48.23600 605 ARG A N 1
ATOM 4645 C CA . ARG A 1 618 ? 43.69700 197.40200 0.78100 1.000 50.56637 605 ARG A CA 1
ATOM 4646 C C . ARG A 1 618 ? 44.06700 198.24900 -0.42600 1.000 52.79119 605 ARG A C 1
ATOM 4647 O O . ARG A 1 618 ? 44.95800 197.90900 -1.21200 1.000 49.67925 605 ARG A O 1
ATOM 4655 N N . GLN A 1 619 ? 43.31600 199.33600 -0.58600 1.000 53.21691 606 GLN A N 1
ATOM 4656 C CA . GLN A 1 619 ? 43.50900 200.31300 -1.64700 1.000 54.75019 606 GLN A CA 1
ATOM 4657 C C . GLN A 1 619 ? 43.71200 201.69800 -1.04700 1.000 58.90329 606 GLN A C 1
ATOM 4658 O O . GLN A 1 619 ? 43.39000 202.71100 -1.66200 1.000 61.48194 606 GLN A O 1
ATOM 4664 N N . THR A 1 620 ? 44.24600 201.73800 0.17400 1.000 60.44642 607 THR A N 1
ATOM 4665 C CA . THR A 1 620 ? 44.45200 202.96500 0.92700 1.000 59.70639 607 THR A CA 1
ATOM 4666 C C . THR A 1 620 ? 45.72700 203.70600 0.53000 1.000 60.43898 607 THR A C 1
ATOM 4667 O O . THR A 1 620 ? 45.92900 204.85100 0.96000 1.000 61.98702 607 THR A O 1
ATOM 4671 N N . LEU A 1 621 ? 46.58700 203.08400 -0.26300 1.000 57.47601 608 LEU A N 1
ATOM 4672 C CA . LEU A 1 621 ? 47.61900 203.79700 -0.98900 1.000 56.59715 608 LEU A CA 1
ATOM 4673 C C . LEU A 1 621 ? 47.13400 204.05900 -2.41800 1.000 57.61382 608 LEU A C 1
ATOM 4674 O O . LEU A 1 621 ? 45.99100 203.75400 -2.78600 1.000 53.52305 608 LEU A O 1
ATOM 4679 N N . ARG A 1 622 ? 48.02100 204.62000 -3.24100 1.000 56.72316 609 ARG A N 1
ATOM 4680 C CA . ARG A 1 622 ? 47.66100 205.05800 -4.58600 1.000 54.83489 609 ARG A CA 1
ATOM 4681 C C . ARG A 1 622 ? 47.50600 203.89700 -5.57000 1.000 53.83647 609 ARG A C 1
ATOM 4682 O O . ARG A 1 622 ? 46.86200 204.07300 -6.61200 1.000 51.76018 609 ARG A O 1
ATOM 4690 N N . VAL A 1 623 ? 48.08000 202.73300 -5.26200 1.000 51.46840 610 VAL A N 1
ATOM 4691 C CA . VAL A 1 623 ? 47.93500 201.51600 -6.05400 1.000 50.85935 610 VAL A CA 1
ATOM 4692 C C . VAL A 1 623 ? 47.52200 200.40600 -5.09200 1.000 53.13967 610 VAL A C 1
ATOM 4693 O O . VAL A 1 623 ? 47.86100 200.47700 -3.90800 1.000 58.24715 610 VAL A O 1
ATOM 4697 N N . PRO A 1 624 ? 46.75900 199.39900 -5.51300 1.000 54.05523 611 PRO A N 1
ATOM 4698 C CA . PRO A 1 624 ? 46.32000 198.36200 -4.56400 1.000 56.49872 611 PRO A CA 1
ATOM 4699 C C . PRO A 1 624 ? 47.44300 197.47400 -4.03300 1.000 54.94334 611 PRO A C 1
ATOM 4700 O O . PRO A 1 624 ? 48.46600 197.25100 -4.69200 1.000 56.27462 611 PRO A O 1
ATOM 4704 N N . LEU A 1 625 ? 47.21900 196.96900 -2.81100 1.000 49.42978 612 LEU A N 1
ATOM 4705 C CA . LEU A 1 625 ? 48.01600 195.90900 -2.19100 1.000 52.54124 612 LEU A CA 1
ATOM 4706 C C . LEU A 1 625 ? 47.24800 194.59200 -2.27700 1.000 54.48006 612 LEU A C 1
ATOM 4707 O O . LEU A 1 625 ? 46.12900 194.49400 -1.74900 1.000 57.51206 612 LEU A O 1
ATOM 4712 N N . LEU A 1 626 ? 47.83700 193.58600 -2.92700 1.000 51.53561 613 LEU A N 1
ATOM 4713 C CA . LEU A 1 626 ? 47.15400 192.31400 -3.12300 1.000 54.38739 613 LEU A CA 1
ATOM 4714 C C . LEU A 1 626 ? 47.86800 191.19900 -2.36600 1.000 57.97331 613 LEU A C 1
ATOM 4715 O O . LEU A 1 626 ? 49.10100 191.12200 -2.36900 1.000 60.39982 613 LEU A O 1
ATOM 4720 N N . LEU A 1 627 ? 47.07500 190.34200 -1.71000 1.000 56.97614 614 LEU A N 1
ATOM 4721 C CA . LEU A 1 627 ? 47.53300 189.11700 -1.05300 1.000 53.08660 614 LEU A CA 1
ATOM 4722 C C . LEU A 1 627 ? 47.06400 187.92600 -1.89600 1.000 58.95860 614 LEU A C 1
ATOM 4723 O O . LEU A 1 627 ? 45.87300 187.58500 -1.89200 1.000 56.17436 614 LEU A O 1
ATOM 4728 N N . GLU A 1 628 ? 47.99200 187.28600 -2.61200 1.000 59.88506 615 GLU A N 1
ATOM 4729 C CA . GLU A 1 628 ? 47.65500 186.20600 -3.53300 1.000 58.72484 615 GLU A CA 1
ATOM 4730 C C . GLU A 1 628 ? 47.92500 184.84400 -2.91100 1.000 57.66865 615 GLU A C 1
ATOM 4731 O O . GLU A 1 628 ? 49.01400 184.59800 -2.38500 1.000 58.26624 615 GLU A O 1
ATOM 4737 N N . PHE A 1 629 ? 46.92300 183.96700 -2.97700 1.000 58.35213 616 PHE A N 1
ATOM 4738 C CA . PHE A 1 629 ? 47.02800 182.61600 -2.43300 1.000 56.80762 616 PHE A CA 1
ATOM 4739 C C . PHE A 1 629 ? 48.22600 181.87100 -3.03000 1.000 56.23672 616 PHE A C 1
ATOM 4740 O O . PHE A 1 629 ? 48.58900 182.06200 -4.18800 1.000 58.92197 616 PHE A O 1
ATOM 4748 N N . ASP A 1 630 ? 48.85800 181.01700 -2.23000 1.000 57.98354 617 ASP A N 1
ATOM 4749 C CA . ASP A 1 630 ? 50.02700 180.28400 -2.70600 1.000 57.54472 617 ASP A CA 1
ATOM 4750 C C . ASP A 1 630 ? 49.93600 178.77500 -2.57800 1.000 60.32014 617 ASP A C 1
ATOM 4751 O O . ASP A 1 630 ? 50.67500 178.08500 -3.29200 1.000 67.14999 617 ASP A O 1
ATOM 4756 N N . GLY A 1 631 ? 49.10500 178.23900 -1.69800 1.000 55.69753 618 GLY A N 1
ATOM 4757 C CA . GLY A 1 631 ? 48.92200 176.80500 -1.57300 1.000 56.19156 618 GLY A CA 1
ATOM 4758 C C . GLY A 1 631 ? 48.72400 176.43200 -0.12300 1.000 53.70304 618 GLY A C 1
ATOM 4759 O O . GLY A 1 631 ? 49.04700 177.19000 0.78500 1.000 55.46656 618 GLY A O 1
ATOM 4760 N N . VAL A 1 632 ? 48.16900 175.23200 0.09700 1.000 54.63203 619 VAL A N 1
ATOM 4761 C CA . VAL A 1 632 ? 48.01100 174.66200 1.43500 1.000 54.75638 619 VAL A CA 1
ATOM 4762 C C . VAL A 1 632 ? 48.63500 173.27200 1.47200 1.000 52.93023 619 VAL A C 1
ATOM 4763 O O . VAL A 1 632 ? 48.73100 172.57900 0.45900 1.000 58.57971 619 VAL A O 1
ATOM 4767 N N . GLY A 1 633 ? 49.05900 172.86400 2.66500 1.000 54.00861 620 GLY A N 1
ATOM 4768 C CA . GLY A 1 633 ? 49.68900 171.56000 2.78700 1.000 55.74362 620 GLY A CA 1
ATOM 4769 C C . GLY A 1 633 ? 49.87700 171.13000 4.22700 1.000 50.61786 620 GLY A C 1
ATOM 4770 O O . GLY A 1 633 ? 49.48900 171.82300 5.16900 1.000 50.53790 620 GLY A O 1
ATOM 4771 N N . LYS A 1 634 ? 50.47100 169.95000 4.37900 1.000 51.82371 621 LYS A N 1
ATOM 4772 C CA . LYS A 1 634 ? 50.80300 169.40400 5.68800 1.000 56.08009 621 LYS A CA 1
ATOM 4773 C C . LYS A 1 634 ? 52.11500 169.95200 6.22700 1.000 50.69327 621 LYS A C 1
ATOM 4774 O O . LYS A 1 634 ? 52.43200 169.72400 7.39900 1.000 54.08712 621 LYS A O 1
ATOM 4780 N N . ASN A 1 635 ? 52.87900 170.66100 5.40500 1.000 47.52659 622 ASN A N 1
ATOM 4781 C CA . ASN A 1 635 ? 54.07100 171.35100 5.87200 1.000 47.37426 622 ASN A CA 1
ATOM 4782 C C . ASN A 1 635 ? 54.42400 172.42200 4.85900 1.000 48.99667 622 ASN A C 1
ATOM 4783 O O . ASN A 1 635 ? 53.83900 172.49700 3.77500 1.000 52.81088 622 ASN A O 1
ATOM 4788 N N . TRP A 1 636 ? 55.43600 173.21800 5.22000 1.000 45.87297 623 TRP A N 1
ATOM 4789 C CA . TRP A 1 636 ? 55.77400 174.43700 4.48900 1.000 45.95954 623 TRP A CA 1
ATOM 4790 C C . TRP A 1 636 ? 56.10900 174.15400 3.02700 1.000 50.16597 623 TRP A C 1
ATOM 4791 O O . TRP A 1 636 ? 55.66800 174.88800 2.13300 1.000 48.31859 623 TRP A O 1
ATOM 4802 N N . ALA A 1 637 ? 56.88600 173.09700 2.76300 1.000 51.08510 624 ALA A N 1
ATOM 4803 C CA . ALA A 1 637 ? 57.24000 172.77000 1.38400 1.000 51.88024 624 ALA A CA 1
ATOM 4804 C C . ALA A 1 637 ? 56.00700 172.41800 0.56000 1.000 52.32216 624 ALA A C 1
ATOM 4805 O O . ALA A 1 637 ? 55.85700 172.87800 -0.57400 1.000 54.26157 624 ALA A O 1
ATOM 4807 N N . GLU A 1 638 ? 55.11200 171.60800 1.11700 1.000 54.94047 625 GLU A N 1
ATOM 4808 C CA . GLU A 1 638 ? 53.97000 171.11300 0.36100 1.000 54.82020 625 GLU A CA 1
ATOM 4809 C C . GLU A 1 638 ? 52.99400 172.23100 0.01700 1.000 55.57641 625 GLU A C 1
ATOM 4810 O O . GLU A 1 638 ? 52.37800 172.20800 -1.05600 1.000 59.24669 625 GLU A O 1
ATOM 4816 N N . ALA A 1 639 ? 52.84700 173.22100 0.89700 1.000 57.59597 626 ALA A N 1
ATOM 4817 C CA . ALA A 1 639 ? 52.01300 174.37300 0.56900 1.000 56.14967 626 ALA A CA 1
ATOM 4818 C C . ALA A 1 639 ? 52.60100 175.16700 -0.59100 1.000 58.90716 626 ALA A C 1
ATOM 4819 O O . ALA A 1 639 ? 51.86600 175.70200 -1.42500 1.000 64.22846 626 ALA A O 1
ATOM 4821 N N . LYS A 1 640 ? 53.92200 175.24700 -0.67200 1.000 57.31039 627 LYS A N 1
ATOM 4822 C CA . LYS A 1 640 ? 54.53800 175.98600 -1.76400 1.000 64.08049 627 LYS A CA 1
ATOM 4823 C C . LYS A 1 640 ? 54.63700 175.18600 -3.06700 1.000 63.14351 627 LYS A C 1
ATOM 4824 O O . LYS A 1 640 ? 54.85900 175.79000 -4.12600 1.000 64.99883 627 LYS A O 1
ATOM 4830 N N . GLY A 1 641 ? 54.46200 173.86600 -3.02900 1.000 57.32751 628 GLY A N 1
ATOM 4831 C CA . GLY A 1 641 ? 54.38300 173.06800 -4.23700 1.000 56.74641 628 GLY A CA 1
ATOM 4832 C C . GLY A 1 641 ? 55.65300 172.36400 -4.65200 1.000 61.54324 628 GLY A C 1
ATOM 4833 O O . GLY A 1 641 ? 55.73400 171.88100 -5.78600 1.000 62.19855 628 GLY A O 1
ATOM 4834 N N . LEU A 1 642 ? 56.62200 172.25200 -3.76000 1.000 61.17182 629 LEU A N 1
ATOM 4835 C CA . LEU A 1 642 ? 57.96000 171.80500 -4.08800 1.000 55.83726 629 LEU A CA 1
ATOM 4836 C C . LEU A 1 642 ? 58.07900 170.29400 -4.31500 1.000 56.48506 629 LEU A C 1
ATOM 4837 O O . LEU A 1 642 ? 58.01700 169.50000 -3.37400 1.000 56.63768 629 LEU A O 1
ATOM 4842 N N . MET B 1 14 ? 3.82200 161.87800 11.70200 1.000 108.20583 1 MET B N 1
ATOM 4843 C CA . MET B 1 14 ? 4.89300 162.34000 12.58100 1.000 110.03882 1 MET B CA 1
ATOM 4844 C C . MET B 1 14 ? 5.84900 163.31100 11.86000 1.000 107.10907 1 MET B C 1
ATOM 4845 O O . MET B 1 14 ? 7.06400 163.13900 11.88800 1.000 104.39297 1 MET B O 1
ATOM 4850 N N . LYS B 1 15 ? 5.26600 164.32100 11.21000 1.000 101.23755 2 LYS B N 1
ATOM 4851 C CA . LYS B 1 15 ? 5.98300 165.43200 10.57600 1.000 98.64025 2 LYS B CA 1
ATOM 4852 C C . LYS B 1 15 ? 6.59900 165.09600 9.21200 1.000 99.48854 2 LYS B C 1
ATOM 4853 O O . LYS B 1 15 ? 6.78300 166.00700 8.39500 1.000 99.65401 2 LYS B O 1
ATOM 4855 N N . LEU B 1 16 ? 6.90300 163.82200 8.92800 1.000 96.86054 3 LEU B N 1
ATOM 4856 C CA . LEU B 1 16 ? 7.48400 163.45400 7.63400 1.000 89.38796 3 LEU B CA 1
ATOM 4857 C C . LEU B 1 16 ? 7.02200 162.06800 7.19400 1.000 86.93970 3 LEU B C 1
ATOM 4858 O O . LEU B 1 16 ? 6.76000 161.18900 8.02400 1.000 87.19221 3 LEU B O 1
ATOM 4863 N N . ASP B 1 17 ? 6.96800 161.87500 5.86800 1.000 84.65277 4 ASP B N 1
ATOM 4864 C CA . ASP B 1 17 ? 6.51500 160.61500 5.25600 1.000 81.88573 4 ASP B CA 1
ATOM 4865 C C . ASP B 1 17 ? 7.73300 159.80700 4.82200 1.000 76.72710 4 ASP B C 1
ATOM 4866 O O . ASP B 1 17 ? 8.12800 159.78100 3.65600 1.000 76.51561 4 ASP B O 1
ATOM 4871 N N . TRP B 1 18 ? 8.31300 159.10400 5.79000 1.000 76.44594 5 TRP B N 1
ATOM 4872 C CA . TRP B 1 18 ? 9.57100 158.41300 5.54500 1.000 75.63908 5 TRP B CA 1
ATOM 4873 C C . TRP B 1 18 ? 9.40200 157.27700 4.54900 1.000 74.72766 5 TRP B C 1
ATOM 4874 O O . TRP B 1 18 ? 10.21900 157.12400 3.63300 1.000 71.99434 5 TRP B O 1
ATOM 4885 N N . GLU B 1 19 ? 8.34900 156.47400 4.71100 1.000 73.97439 6 GLU B N 1
ATOM 4886 C CA . GLU B 1 19 ? 8.14400 155.29800 3.88000 1.000 76.92630 6 GLU B CA 1
ATOM 4887 C C . GLU B 1 19 ? 7.83000 155.63800 2.42900 1.000 74.89777 6 GLU B C 1
ATOM 4888 O O . GLU B 1 19 ? 7.74600 154.72400 1.60800 1.000 75.32256 6 GLU B O 1
ATOM 4894 N N . ARG B 1 20 ? 7.68300 156.91100 2.08700 1.000 75.83285 7 ARG B N 1
ATOM 4895 C CA . ARG B 1 20 ? 7.48800 157.34300 0.71100 1.000 78.73302 7 ARG B CA 1
ATOM 4896 C C . ARG B 1 20 ? 8.71100 158.03200 0.13100 1.000 79.45043 7 ARG B C 1
ATOM 4897 O O . ARG B 1 20 ? 9.08500 157.75900 -1.01200 1.000 77.72772 7 ARG B O 1
ATOM 4905 N N . THR B 1 21 ? 9.37200 158.88600 0.91000 1.000 84.65363 8 THR B N 1
ATOM 4906 C CA . THR B 1 21 ? 10.51200 159.66400 0.43600 1.000 87.79086 8 THR B CA 1
ATOM 4907 C C . THR B 1 21 ? 11.86100 159.07600 0.81800 1.000 84.09269 8 THR B C 1
ATOM 4908 O O . THR B 1 21 ? 12.86300 159.37400 0.15800 1.000 82.94592 8 THR B O 1
ATOM 4912 N N . GLY B 1 22 ? 11.92300 158.26600 1.86800 1.000 72.83015 9 GLY B N 1
ATOM 4913 C CA . GLY B 1 22 ? 13.17700 157.94200 2.50500 1.000 68.77317 9 GLY B CA 1
ATOM 4914 C C . GLY B 1 22 ? 13.81000 156.66900 1.98700 1.000 67.58698 9 GLY B C 1
ATOM 4915 O O . GLY B 1 22 ? 13.36100 156.05200 1.01800 1.000 68.58869 9 GLY B O 1
ATOM 4916 N N . ARG B 1 23 ? 14.89000 156.28400 2.66400 1.000 65.00974 10 ARG B N 1
ATOM 4917 C CA . ARG B 1 23 ? 15.63600 155.04100 2.49700 1.000 61.64342 10 ARG B CA 1
ATOM 4918 C C . ARG B 1 23 ? 16.35000 154.93800 1.16000 1.000 60.60198 10 ARG B C 1
ATOM 4919 O O . ARG B 1 23 ? 16.93700 153.88600 0.87500 1.000 57.62230 10 ARG B O 1
ATOM 4927 N N . ARG B 1 24 ? 16.34400 156.00400 0.34100 1.000 61.15278 11 ARG B N 1
ATOM 4928 C CA . ARG B 1 24 ? 16.94400 155.96200 -0.99100 1.000 59.11532 11 ARG B CA 1
ATOM 4929 C C . ARG B 1 24 ? 17.88200 157.13600 -1.23500 1.000 57.04237 11 ARG B C 1
ATOM 4930 O O . ARG B 1 24 ? 18.08200 157.52500 -2.38700 1.000 62.29553 11 ARG B O 1
ATOM 4938 N N . MET B 1 25 ? 18.45900 157.71200 -0.18800 1.000 57.12785 12 MET B N 1
ATOM 4939 C CA . MET B 1 25 ? 19.23100 158.93600 -0.35200 1.000 55.11205 12 MET B CA 1
ATOM 4940 C C . MET B 1 25 ? 20.55700 158.66000 -1.04500 1.000 51.97072 12 MET B C 1
ATOM 4941 O O . MET B 1 25 ? 21.30100 157.75200 -0.65900 1.000 52.94439 12 MET B O 1
ATOM 4946 N N . GLY B 1 26 ? 20.85700 159.45300 -2.06800 1.000 52.29360 13 GLY B N 1
ATOM 4947 C CA . GLY B 1 26 ? 22.15000 159.42500 -2.70900 1.000 51.63022 13 GLY B CA 1
ATOM 4948 C C . GLY B 1 26 ? 23.11300 160.37300 -2.03100 1.000 51.99512 13 GLY B C 1
ATOM 4949 O O . GLY B 1 26 ? 22.82700 160.95300 -0.98300 1.000 55.89616 13 GLY B O 1
ATOM 4950 N N . PHE B 1 27 ? 24.28300 160.52800 -2.64600 1.000 53.67501 14 PHE B N 1
ATOM 4951 C CA . PHE B 1 27 ? 25.31400 161.40400 -2.09500 1.000 55.32626 14 PHE B CA 1
ATOM 4952 C C . PHE B 1 27 ? 24.98300 162.88400 -2.26600 1.000 58.60831 14 PHE B C 1
ATOM 4953 O O . PHE B 1 27 ? 25.70300 163.59900 -2.97100 1.000 59.57843 14 PHE B O 1
ATOM 4961 N N . ILE B 1 28 ? 23.91900 163.36100 -1.61500 1.000 55.88828 15 ILE B N 1
ATOM 4962 C CA . ILE B 1 28 ? 23.37900 164.68700 -1.90000 1.000 57.59524 15 ILE B CA 1
ATOM 4963 C C . ILE B 1 28 ? 24.22600 165.77300 -1.24900 1.000 57.68280 15 ILE B C 1
ATOM 4964 O O . ILE B 1 28 ? 25.30700 165.50400 -0.70900 1.000 56.66882 15 ILE B O 1
ATOM 4969 N N . ASP B 1 29 ? 23.74100 167.00900 -1.30900 1.000 61.57009 16 ASP B N 1
ATOM 4970 C CA . ASP B 1 29 ? 24.42200 168.16100 -0.72200 1.000 63.61914 16 ASP B CA 1
ATOM 4971 C C . ASP B 1 29 ? 23.72200 168.53000 0.58700 1.000 62.58394 16 ASP B C 1
ATOM 4972 O O . ASP B 1 29 ? 22.56000 168.95600 0.58800 1.000 63.99440 16 ASP B O 1
ATOM 4977 N N . LEU B 1 30 ? 24.43500 168.37100 1.69900 1.000 56.88953 17 LEU B N 1
ATOM 4978 C CA . LEU B 1 30 ? 23.85200 168.57500 3.01600 1.000 56.40619 17 LEU B CA 1
ATOM 4979 C C . LEU B 1 30 ? 23.92700 170.02200 3.50000 1.000 60.55303 17 LEU B C 1
ATOM 4980 O O . LEU B 1 30 ? 23.24100 170.36000 4.47500 1.000 60.36004 17 LEU B O 1
ATOM 4985 N N . SER B 1 31 ? 24.71700 170.88600 2.84700 1.000 57.44277 18 SER B N 1
ATOM 4986 C CA . SER B 1 31 ? 24.75900 172.29300 3.24100 1.000 55.47670 18 SER B CA 1
ATOM 4987 C C . SER B 1 31 ? 23.38900 172.94600 3.16700 1.000 56.93764 18 SER B C 1
ATOM 4988 O O . SER B 1 31 ? 23.15900 173.95200 3.83900 1.000 55.92998 18 SER B O 1
ATOM 4991 N N . LYS B 1 32 ? 22.47000 172.38300 2.37900 1.000 61.36155 19 LYS B N 1
ATOM 4992 C CA . LYS B 1 32 ? 21.13400 172.94700 2.24200 1.000 58.72839 19 LYS B CA 1
ATOM 4993 C C . LYS B 1 32 ? 20.32500 172.85000 3.52800 1.000 58.72840 19 LYS B C 1
ATOM 4994 O O . LYS B 1 32 ? 19.30400 173.53800 3.65400 1.000 59.82584 19 LYS B O 1
ATOM 4996 N N . TYR B 1 33 ? 20.75500 172.02500 4.48400 1.000 59.65409 20 TYR B N 1
ATOM 4997 C CA . TYR B 1 33 ? 19.94400 171.66400 5.64400 1.000 59.39671 20 TYR B CA 1
ATOM 4998 C C . TYR B 1 33 ? 20.58100 172.17000 6.92800 1.000 58.12180 20 TYR B C 1
ATOM 4999 O O . TYR B 1 33 ? 21.77700 171.96500 7.15700 1.000 57.68727 20 TYR B O 1
ATOM 5008 N N . GLU B 1 34 ? 19.77000 172.80800 7.77400 1.000 61.38591 21 GLU B N 1
ATOM 5009 C CA . GLU B 1 34 ? 20.25700 173.28600 9.06300 1.000 61.77547 21 GLU B CA 1
ATOM 5010 C C . GLU B 1 34 ? 20.46600 172.15600 10.06700 1.000 60.25926 21 GLU B C 1
ATOM 5011 O O . GLU B 1 34 ? 21.06000 172.38800 11.12500 1.000 56.83374 21 GLU B O 1
ATOM 5017 N N . VAL B 1 35 ? 20.01700 170.94300 9.74500 1.000 54.49880 22 VAL B N 1
ATOM 5018 C CA . VAL B 1 35 ? 20.07300 169.82200 10.66700 1.000 49.14462 22 VAL B CA 1
ATOM 5019 C C . VAL B 1 35 ? 20.13600 168.53900 9.85200 1.000 52.40083 22 VAL B C 1
ATOM 5020 O O . VAL B 1 35 ? 19.63000 168.47800 8.73400 1.000 58.84524 22 VAL B O 1
ATOM 5024 N N . TRP B 1 36 ? 20.76700 167.51000 10.40800 1.000 51.22208 23 TRP B N 1
ATOM 5025 C CA . TRP B 1 36 ? 20.56800 166.16900 9.87000 1.000 49.19298 23 TRP B CA 1
ATOM 5026 C C . TRP B 1 36 ? 21.02700 165.14400 10.90000 1.000 46.85993 23 TRP B C 1
ATOM 5027 O O . TRP B 1 36 ? 21.76400 165.46000 11.84300 1.000 47.52845 23 TRP B O 1
ATOM 5038 N N . SER B 1 37 ? 20.52400 163.92400 10.72900 1.000 43.22796 24 SER B N 1
ATOM 5039 C CA . SER B 1 37 ? 20.80800 162.79100 11.58900 1.000 42.29316 24 SER B CA 1
ATOM 5040 C C . SER B 1 37 ? 22.11900 162.15100 11.18800 1.000 44.81463 24 SER B C 1
ATOM 5041 O O . SER B 1 37 ? 22.59600 162.31700 10.06600 1.000 45.11379 24 SER B O 1
ATOM 5044 N N . TYR B 1 38 ? 22.67100 161.37100 12.11200 1.000 42.52652 25 TYR B N 1
ATOM 5045 C CA . TYR B 1 38 ? 23.82200 160.53600 11.83000 1.000 42.35910 25 TYR B CA 1
ATOM 5046 C C . TYR B 1 38 ? 23.77900 159.35300 12.78500 1.000 43.88273 25 TYR B C 1
ATOM 5047 O O . TYR B 1 38 ? 23.62200 159.54900 13.99200 1.000 46.67252 25 TYR B O 1
ATOM 5056 N N . ASP B 1 39 ? 23.86200 158.13400 12.24300 1.000 44.41091 26 ASP B N 1
ATOM 5057 C CA . ASP B 1 39 ? 24.00100 156.92700 13.04800 1.000 49.93053 26 ASP B CA 1
ATOM 5058 C C . ASP B 1 39 ? 25.11800 156.05700 12.47900 1.000 47.34156 26 ASP B C 1
ATOM 5059 O O . ASP B 1 39 ? 25.41800 156.12000 11.29000 1.000 51.08539 26 ASP B O 1
ATOM 5064 N N . THR B 1 40 ? 25.73400 155.24400 13.32700 1.000 44.08648 27 THR B N 1
ATOM 5065 C CA . THR B 1 40 ? 26.79500 154.33900 12.90800 1.000 45.76445 27 THR B CA 1
ATOM 5066 C C . THR B 1 40 ? 26.42800 152.89400 13.22400 1.000 50.35264 27 THR B C 1
ATOM 5067 O O . THR B 1 40 ? 25.83600 152.59900 14.26900 1.000 53.20135 27 THR B O 1
ATOM 5071 N N . GLU B 1 41 ? 26.80800 151.99200 12.33400 1.000 47.66925 28 GLU B N 1
ATOM 5072 C CA . GLU B 1 41 ? 26.81000 150.57000 12.62200 1.000 46.81649 28 GLU B CA 1
ATOM 5073 C C . GLU B 1 41 ? 28.25800 150.10800 12.69600 1.000 48.61432 28 GLU B C 1
ATOM 5074 O O . GLU B 1 41 ? 29.06000 150.41700 11.80600 1.000 49.42773 28 GLU B O 1
ATOM 5080 N N . CYS B 1 42 ? 28.59300 149.38100 13.75700 1.000 50.18976 29 CYS B N 1
ATOM 5081 C CA . CYS B 1 42 ? 29.96900 148.99200 14.01400 1.000 52.27549 29 CYS B CA 1
ATOM 5082 C C . CYS B 1 42 ? 30.05700 147.49200 14.26600 1.000 50.68946 29 CYS B C 1
ATOM 5083 O O . CYS B 1 42 ? 29.05600 146.79700 14.46100 1.000 47.20211 29 CYS B O 1
ATOM 5086 N N . THR B 1 43 ? 31.29200 147.00200 14.24000 1.000 52.09206 30 THR B N 1
ATOM 5087 C CA . THR B 1 43 ? 31.54900 145.59900 14.50900 1.000 53.90590 30 THR B CA 1
ATOM 5088 C C . THR B 1 43 ? 31.30000 145.23800 15.97100 1.000 57.74139 30 THR B C 1
ATOM 5089 O O . THR B 1 43 ? 31.08800 144.05700 16.27700 1.000 61.12184 30 THR B O 1
ATOM 5093 N N . GLY B 1 44 ? 31.31300 146.22300 16.86500 1.000 53.15405 31 GLY B N 1
ATOM 5094 C CA . GLY B 1 44 ? 31.00700 145.99200 18.26400 1.000 54.19054 31 GLY B CA 1
ATOM 5095 C C . GLY B 1 44 ? 30.84600 147.29900 19.01900 1.000 51.01799 31 GLY B C 1
ATOM 5096 O O . GLY B 1 44 ? 30.63500 148.35300 18.42300 1.000 56.30778 31 GLY B O 1
ATOM 5097 N N . LEU B 1 45 ? 30.94100 147.23400 20.34400 1.000 49.55830 32 LEU B N 1
ATOM 5098 C CA . LEU B 1 45 ? 30.73700 148.42000 21.17200 1.000 52.19698 32 LEU B CA 1
ATOM 5099 C C . LEU B 1 45 ? 32.00600 148.97300 21.79900 1.000 50.54331 32 LEU B C 1
ATOM 5100 O O . LEU B 1 45 ? 31.92700 150.00400 22.47700 1.000 48.79339 32 LEU B O 1
ATOM 5105 N N . GLN B 1 46 ? 33.16200 148.33100 21.61300 1.000 47.65048 33 GLN B N 1
ATOM 5106 C CA . GLN B 1 46 ? 34.33700 148.66500 22.41000 1.000 50.46217 33 GLN B CA 1
ATOM 5107 C C . GLN B 1 46 ? 35.22200 149.66200 21.68000 1.000 48.89528 33 GLN B C 1
ATOM 5108 O O . GLN B 1 46 ? 35.83800 149.32800 20.66300 1.000 52.92689 33 GLN B O 1
ATOM 5114 N N . TYR B 1 47 ? 35.33800 150.85500 22.24900 1.000 47.54845 34 TYR B N 1
ATOM 5115 C CA . TYR B 1 47 ? 36.08700 151.93400 21.62700 1.000 47.93886 34 TYR B CA 1
ATOM 5116 C C . TYR B 1 47 ? 37.57500 151.59500 21.52700 1.000 48.68327 34 TYR B C 1
ATOM 5117 O O . TYR B 1 47 ? 38.17500 151.04300 22.45600 1.000 50.23165 34 TYR B O 1
ATOM 5126 N N . LYS B 1 48 ? 38.14900 151.89700 20.35900 1.000 49.89726 35 LYS B N 1
ATOM 5127 C CA . LYS B 1 48 ? 39.52300 151.59100 19.96800 1.000 45.78451 35 LYS B CA 1
ATOM 5128 C C . LYS B 1 48 ? 39.76500 150.10800 19.67000 1.000 50.12291 35 LYS B C 1
ATOM 5129 O O . LYS B 1 48 ? 40.91900 149.67300 19.61800 1.000 52.25449 35 LYS B O 1
ATOM 5135 N N . VAL B 1 49 ? 38.72000 149.30400 19.45100 1.000 51.61678 36 VAL B N 1
ATOM 5136 C CA . VAL B 1 49 ? 38.91600 147.98100 18.86200 1.000 49.51310 36 VAL B CA 1
ATOM 5137 C C . VAL B 1 49 ? 37.91000 147.81500 17.72700 1.000 53.85967 36 VAL B C 1
ATOM 5138 O O . VAL B 1 49 ? 38.23700 147.28300 16.66300 1.000 55.61918 36 VAL B O 1
ATOM 5142 N N . ASP B 1 50 ? 36.69700 148.30600 17.92200 1.000 56.93765 37 ASP B N 1
ATOM 5143 C CA . ASP B 1 50 ? 35.63800 148.13100 16.94400 1.000 58.03101 37 ASP B CA 1
ATOM 5144 C C . ASP B 1 50 ? 35.60900 149.31700 16.00200 1.000 59.27700 37 ASP B C 1
ATOM 5145 O O . ASP B 1 50 ? 35.87600 150.45400 16.41400 1.000 60.48798 37 ASP B O 1
ATOM 5150 N N . LYS B 1 51 ? 35.27000 149.04700 14.73300 1.000 52.00680 38 LYS B N 1
ATOM 5151 C CA . LYS B 1 51 ? 35.25600 150.07800 13.70200 1.000 50.70692 38 LYS B CA 1
ATOM 5152 C C . LYS B 1 51 ? 33.88200 150.19300 13.05000 1.000 47.20598 38 LYS B C 1
ATOM 5153 O O . LYS B 1 51 ? 33.05500 149.27700 13.10600 1.000 46.46204 38 LYS B O 1
ATOM 5159 N N . VAL B 1 52 ? 33.64600 151.36700 12.46100 1.000 47.10748 39 VAL B N 1
ATOM 5160 C CA . VAL B 1 52 ? 32.43000 151.63300 11.69300 1.000 46.49902 39 VAL B CA 1
ATOM 5161 C C . VAL B 1 52 ? 32.51000 150.91400 10.35400 1.000 43.11807 39 VAL B C 1
ATOM 5162 O O . VAL B 1 52 ? 33.49000 151.06100 9.61400 1.000 46.84382 39 VAL B O 1
ATOM 5166 N N . PHE B 1 53 ? 31.49100 150.12100 10.03700 1.000 42.67358 40 PHE B N 1
ATOM 5167 C CA . PHE B 1 53 ? 31.38100 149.55400 8.69900 1.000 45.95630 40 PHE B CA 1
ATOM 5168 C C . PHE B 1 53 ? 30.23700 150.14900 7.90100 1.000 46.28734 40 PHE B C 1
ATOM 5169 O O . PHE B 1 53 ? 30.10400 149.83300 6.72400 1.000 40.96109 40 PHE B O 1
ATOM 5177 N N . GLY B 1 54 ? 29.39600 150.97200 8.50500 1.000 46.25607 41 GLY B N 1
ATOM 5178 C CA . GLY B 1 54 ? 28.34300 151.61600 7.74200 1.000 48.42980 41 GLY B CA 1
ATOM 5179 C C . GLY B 1 54 ? 27.77900 152.76400 8.54600 1.000 52.05468 41 GLY B C 1
ATOM 5180 O O . GLY B 1 54 ? 28.05500 152.90200 9.74300 1.000 55.15975 41 GLY B O 1
ATOM 5181 N N . PHE B 1 55 ? 26.99000 153.60000 7.87200 1.000 42.75392 42 PHE B N 1
ATOM 5182 C CA . PHE B 1 55 ? 26.34500 154.70000 8.57100 1.000 45.01791 42 PHE B CA 1
ATOM 5183 C C . PHE B 1 55 ? 25.16200 155.17600 7.75400 1.000 48.09947 42 PHE B C 1
ATOM 5184 O O . PHE B 1 55 ? 25.04700 154.87700 6.56300 1.000 51.72060 42 PHE B O 1
ATOM 5192 N N . SER B 1 56 ? 24.29000 155.93700 8.40500 1.000 45.75033 43 SER B N 1
ATOM 5193 C CA . SER B 1 56 ? 23.07400 156.38000 7.75400 1.000 46.39949 43 SER B CA 1
ATOM 5194 C C . SER B 1 56 ? 22.77000 157.81300 8.15500 1.000 45.73524 43 SER B C 1
ATOM 5195 O O . SER B 1 56 ? 23.17700 158.27100 9.22600 1.000 48.38833 43 SER B O 1
ATOM 5198 N N . ILE B 1 57 ? 22.06300 158.52400 7.27800 1.000 41.44725 44 ILE B N 1
ATOM 5199 C CA . ILE B 1 57 ? 21.81400 159.94600 7.45600 1.000 45.22199 44 ILE B CA 1
ATOM 5200 C C . ILE B 1 57 ? 20.37900 160.23000 7.06000 1.000 49.52825 44 ILE B C 1
ATOM 5201 O O . ILE B 1 57 ? 19.90600 159.73700 6.03100 1.000 50.73111 44 ILE B O 1
ATOM 5206 N N . ALA B 1 58 ? 19.67700 161.00600 7.88600 1.000 46.86061 45 ALA B N 1
ATOM 5207 C CA . ALA B 1 58 ? 18.33100 161.46500 7.57400 1.000 50.49362 45 ALA B CA 1
ATOM 5208 C C . ALA B 1 58 ? 18.33500 162.97600 7.38400 1.000 49.54291 45 ALA B C 1
ATOM 5209 O O . ALA B 1 58 ? 19.12700 163.68000 8.00300 1.000 47.16009 45 ALA B O 1
ATOM 5211 N N . THR B 1 59 ? 17.44400 163.47900 6.52000 1.000 54.71320 46 THR B N 1
ATOM 5212 C CA . THR B 1 59 ? 17.37000 164.91500 6.24000 1.000 54.90999 46 THR B CA 1
ATOM 5213 C C . THR B 1 59 ? 15.98100 165.46500 6.54600 1.000 56.41887 46 THR B C 1
ATOM 5214 O O . THR B 1 59 ? 14.97800 164.78200 6.30300 1.000 56.53888 46 THR B O 1
ATOM 5218 N N . PRO B 1 60 ? 15.88700 166.70100 7.05600 1.000 58.23492 47 PRO B N 1
ATOM 5219 C CA . PRO B 1 60 ? 14.58500 167.21800 7.50500 1.000 53.84518 47 PRO B CA 1
ATOM 5220 C C . PRO B 1 60 ? 13.57800 167.36500 6.39600 1.000 55.97203 47 PRO B C 1
ATOM 5221 O O . PRO B 1 60 ? 12.38900 167.53000 6.69600 1.000 54.28205 47 PRO B O 1
ATOM 5225 N N . ASP B 1 61 ? 14.01000 167.31400 5.13300 1.000 58.11474 48 ASP B N 1
ATOM 5226 C CA . ASP B 1 61 ? 13.10300 167.36100 3.99400 1.000 60.03678 48 ASP B CA 1
ATOM 5227 C C . ASP B 1 61 ? 12.56200 165.99800 3.59400 1.000 61.47210 48 ASP B C 1
ATOM 5228 O O . ASP B 1 61 ? 11.71900 165.93600 2.69800 1.000 65.66364 48 ASP B O 1
ATOM 5233 N N . GLY B 1 62 ? 13.04700 164.91500 4.20100 1.000 59.94521 49 GLY B N 1
ATOM 5234 C CA . GLY B 1 62 ? 12.48100 163.59200 4.00100 1.000 62.77079 49 GLY B CA 1
ATOM 5235 C C . GLY B 1 62 ? 13.40100 162.55700 3.38200 1.000 64.25241 49 GLY B C 1
ATOM 5236 O O . GLY B 1 62 ? 12.98900 161.39500 3.24100 1.000 64.67814 49 GLY B O 1
ATOM 5237 N N . GLN B 1 63 ? 14.61800 162.89700 2.99300 1.000 60.08475 50 GLN B N 1
ATOM 5238 C CA . GLN B 1 63 ? 15.49700 161.88000 2.45100 1.000 61.16870 50 GLN B CA 1
ATOM 5239 C C . GLN B 1 63 ? 16.22600 161.16400 3.58000 1.000 60.34474 50 GLN B C 1
ATOM 5240 O O . GLN B 1 63 ? 16.43400 161.71600 4.66200 1.000 59.21524 50 GLN B O 1
ATOM 5246 N N . SER B 1 64 ? 16.59400 159.91100 3.32200 1.000 63.65282 51 SER B N 1
ATOM 5247 C CA . SER B 1 64 ? 17.36600 159.12000 4.26800 1.000 59.16455 51 SER B CA 1
ATOM 5248 C C . SER B 1 64 ? 18.03100 157.99800 3.49400 1.000 55.66668 51 SER B C 1
ATOM 5249 O O . SER B 1 64 ? 17.55000 157.60000 2.43200 1.000 56.90206 51 SER B O 1
ATOM 5252 N N . GLY B 1 65 ? 19.15700 157.52400 4.01500 1.000 54.52067 52 GLY B N 1
ATOM 5253 C CA . GLY B 1 65 ? 19.94600 156.52800 3.31500 1.000 54.48660 52 GLY B CA 1
ATOM 5254 C C . GLY B 1 65 ? 21.01500 155.88100 4.17100 1.000 51.21223 52 GLY B C 1
ATOM 5255 O O . GLY B 1 65 ? 21.57900 156.52300 5.05200 1.000 52.85219 52 GLY B O 1
ATOM 5256 N N . TYR B 1 66 ? 21.29500 154.60600 3.93000 1.000 52.19918 53 TYR B N 1
ATOM 5257 C CA . TYR B 1 66 ? 22.35800 153.88300 4.61300 1.000 51.11217 53 TYR B CA 1
ATOM 5258 C C . TYR B 1 66 ? 23.46900 153.57000 3.62300 1.000 47.52798 53 TYR B C 1
ATOM 5259 O O . TYR B 1 66 ? 23.21900 153.37200 2.43600 1.000 51.13711 53 TYR B O 1
ATOM 5268 N N . PHE B 1 67 ? 24.69700 153.51700 4.11600 1.000 45.17990 54 PHE B N 1
ATOM 5269 C CA . PHE B 1 67 ? 25.85400 153.35900 3.25100 1.000 47.44342 54 PHE B CA 1
ATOM 5270 C C . PHE B 1 67 ? 26.79300 152.35300 3.89600 1.000 47.58849 54 PHE B C 1
ATOM 5271 O O . PHE B 1 67 ? 27.24800 152.56700 5.02300 1.000 51.21808 54 PHE B O 1
ATOM 5279 N N . ASP B 1 68 ? 27.06700 151.25700 3.19900 1.000 45.27763 55 ASP B N 1
ATOM 5280 C CA . ASP B 1 68 ? 28.05900 150.29200 3.63700 1.000 40.71028 55 ASP B CA 1
ATOM 5281 C C . ASP B 1 68 ? 29.39900 150.74700 3.08900 1.000 40.99800 55 ASP B C 1
ATOM 5282 O O . ASP B 1 68 ? 29.58600 150.77700 1.87500 1.000 47.56565 55 ASP B O 1
ATOM 5287 N N . VAL B 1 69 ? 30.33000 151.10600 3.97200 1.000 40.60672 56 VAL B N 1
ATOM 5288 C CA . VAL B 1 69 ? 31.57700 151.69800 3.48800 1.000 41.32941 56 VAL B CA 1
ATOM 5289 C C . VAL B 1 69 ? 32.53500 150.67300 2.90900 1.000 43.64780 56 VAL B C 1
ATOM 5290 O O . VAL B 1 69 ? 33.54100 151.06300 2.31200 1.000 46.49628 56 VAL B O 1
ATOM 5294 N N . ARG B 1 70 ? 32.25600 149.37700 3.05200 1.000 42.72733 57 ARG B N 1
ATOM 5295 C CA . ARG B 1 70 ? 33.00500 148.38900 2.27600 1.000 45.16428 57 ARG B CA 1
ATOM 5296 C C . ARG B 1 70 ? 32.48300 148.31300 0.84100 1.000 48.91092 57 ARG B C 1
ATOM 5297 O O . ARG B 1 70 ? 33.27100 148.18500 -0.11000 1.000 46.81136 57 ARG B O 1
ATOM 5305 N N . GLU B 1 71 ? 31.15800 148.41800 0.67100 1.000 46.97064 58 GLU B N 1
ATOM 5306 C CA . GLU B 1 71 ? 30.55100 148.39100 -0.65800 1.000 47.81789 58 GLU B CA 1
ATOM 5307 C C . GLU B 1 71 ? 30.58100 149.75400 -1.36000 1.000 49.59597 58 GLU B C 1
ATOM 5308 O O . GLU B 1 71 ? 30.59500 149.81000 -2.59300 1.000 51.52446 58 GLU B O 1
ATOM 5314 N N . GLN B 1 72 ? 30.59300 150.85500 -0.61900 1.000 46.05926 59 GLN B N 1
ATOM 5315 C CA . GLN B 1 72 ? 30.58100 152.19400 -1.20300 1.000 50.42878 59 GLN B CA 1
ATOM 5316 C C . GLN B 1 72 ? 31.70000 153.03600 -0.59500 1.000 49.94450 59 GLN B C 1
ATOM 5317 O O . GLN B 1 72 ? 31.44600 153.94000 0.20800 1.000 49.17319 59 GLN B O 1
ATOM 5323 N N . PRO B 1 73 ? 32.95500 152.77800 -0.98400 1.000 50.97753 60 PRO B N 1
ATOM 5324 C CA . PRO B 1 73 ? 34.07900 153.55100 -0.42600 1.000 49.57683 60 PRO B CA 1
ATOM 5325 C C . PRO B 1 73 ? 33.98800 155.03900 -0.65700 1.000 52.08026 60 PRO B C 1
ATOM 5326 O O . PRO B 1 73 ? 34.47800 155.81000 0.17200 1.000 50.52093 60 PRO B O 1
ATOM 5330 N N . GLU B 1 74 ? 33.38200 155.47600 -1.76100 1.000 59.58713 61 GLU B N 1
ATOM 5331 C CA . GLU B 1 74 ? 33.32300 156.90500 -2.04100 1.000 59.64206 61 GLU B CA 1
ATOM 5332 C C . GLU B 1 74 ? 32.40600 157.63600 -1.07000 1.000 56.64051 61 GLU B C 1
ATOM 5333 O O . GLU B 1 74 ? 32.49200 158.86200 -0.95800 1.000 58.75913 61 GLU B O 1
ATOM 5339 N N . SER B 1 75 ? 31.56200 156.91800 -0.33200 1.000 53.70259 62 SER B N 1
ATOM 5340 C CA . SER B 1 75 ? 30.74000 157.59000 0.66900 1.000 55.49212 62 SER B CA 1
ATOM 5341 C C . SER B 1 75 ? 31.59100 158.19000 1.77200 1.000 48.65262 62 SER B C 1
ATOM 5342 O O . SER B 1 75 ? 31.18600 159.17600 2.39800 1.000 46.48374 62 SER B O 1
ATOM 5345 N N . LEU B 1 76 ? 32.76300 157.61700 2.02400 1.000 46.99640 63 LEU B N 1
ATOM 5346 C CA . LEU B 1 76 ? 33.67400 158.23300 2.98200 1.000 48.09632 63 LEU B CA 1
ATOM 5347 C C . LEU B 1 76 ? 34.15400 159.59700 2.50000 1.000 50.80311 63 LEU B C 1
ATOM 5348 O O . LEU B 1 76 ? 34.21300 160.55000 3.28600 1.000 52.16011 63 LEU B O 1
ATOM 5353 N N . GLN B 1 77 ? 34.51400 159.72400 1.22000 1.000 52.88133 64 GLN B N 1
ATOM 5354 C CA . GLN B 1 77 ? 34.99700 161.02600 0.78500 1.000 52.93611 64 GLN B CA 1
ATOM 5355 C C . GLN B 1 77 ? 33.84500 161.98700 0.56900 1.000 51.68624 64 GLN B C 1
ATOM 5356 O O . GLN B 1 77 ? 33.99700 163.18200 0.83000 1.000 52.25905 64 GLN B O 1
ATOM 5362 N N . TRP B 1 78 ? 32.68400 161.49100 0.14400 1.000 48.96947 65 TRP B N 1
ATOM 5363 C CA . TRP B 1 78 ? 31.49800 162.33900 0.16300 1.000 49.28549 65 TRP B CA 1
ATOM 5364 C C . TRP B 1 78 ? 31.25400 162.89100 1.56100 1.000 51.35149 65 TRP B C 1
ATOM 5365 O O . TRP B 1 78 ? 31.06900 164.10100 1.74000 1.000 50.50000 65 TRP B O 1
ATOM 5376 N N . LEU B 1 79 ? 31.27500 162.00800 2.57100 1.000 49.22744 66 LEU B N 1
ATOM 5377 C CA . LEU B 1 79 ? 30.99300 162.41900 3.94500 1.000 50.20878 66 LEU B CA 1
ATOM 5378 C C . LEU B 1 79 ? 32.00900 163.44100 4.44100 1.000 47.64774 66 LEU B C 1
ATOM 5379 O O . LEU B 1 79 ? 31.63600 164.47100 5.01700 1.000 46.69965 66 LEU B O 1
ATOM 5384 N N . ALA B 1 80 ? 33.30100 163.15800 4.23600 1.000 48.08507 67 ALA B N 1
ATOM 5385 C CA . ALA B 1 80 ? 34.35100 164.09700 4.61500 1.000 48.20228 67 ALA B CA 1
ATOM 5386 C C . ALA B 1 80 ? 34.08300 165.47600 4.03100 1.000 51.29839 67 ALA B C 1
ATOM 5387 O O . ALA B 1 80 ? 34.15100 166.49000 4.73600 1.000 52.98327 67 ALA B O 1
ATOM 5389 N N . GLU B 1 81 ? 33.75000 165.52600 2.74100 1.000 47.65616 68 GLU B N 1
ATOM 5390 C CA . GLU B 1 81 ? 33.52900 166.79700 2.09100 1.000 47.09577 68 GLU B CA 1
ATOM 5391 C C . GLU B 1 81 ? 32.27600 167.48900 2.60500 1.000 49.00027 68 GLU B C 1
ATOM 5392 O O . GLU B 1 81 ? 32.18900 168.71500 2.54400 1.000 51.59006 68 GLU B O 1
ATOM 5398 N N . GLN B 1 82 ? 31.31000 166.75000 3.12900 1.000 48.82040 69 GLN B N 1
ATOM 5399 C CA . GLN B 1 82 ? 30.11600 167.42900 3.61700 1.000 49.40194 69 GLN B CA 1
ATOM 5400 C C . GLN B 1 82 ? 30.30400 167.96100 5.03300 1.000 52.98402 69 GLN B C 1
ATOM 5401 O O . GLN B 1 82 ? 29.92300 169.10000 5.32200 1.000 51.73811 69 GLN B O 1
ATOM 5407 N N . VAL B 1 83 ? 30.87800 167.15600 5.93200 1.000 51.44479 70 VAL B N 1
ATOM 5408 C CA . VAL B 1 83 ? 30.93600 167.58000 7.32700 1.000 52.44388 70 VAL B CA 1
ATOM 5409 C C . VAL B 1 83 ? 32.07200 168.56100 7.54900 1.000 56.01318 70 VAL B C 1
ATOM 5410 O O . VAL B 1 83 ? 31.97900 169.42000 8.43400 1.000 54.08769 70 VAL B O 1
ATOM 5414 N N . GLU B 1 84 ? 33.13700 168.46900 6.74900 1.000 60.49609 71 GLU B N 1
ATOM 5415 C CA . GLU B 1 84 ? 34.30100 169.32100 6.97300 1.000 60.26744 71 GLU B CA 1
ATOM 5416 C C . GLU B 1 84 ? 33.95300 170.80400 6.95300 1.000 61.40283 71 GLU B C 1
ATOM 5417 O O . GLU B 1 84 ? 34.44400 171.53000 7.84200 1.000 62.29896 71 GLU B O 1
ATOM 5423 N N . PRO B 1 85 ? 33.14000 171.31600 6.03200 1.000 59.37428 72 PRO B N 1
ATOM 5424 C CA . PRO B 1 85 ? 32.72300 172.72500 6.08800 1.000 54.56795 72 PRO B CA 1
ATOM 5425 C C . PRO B 1 85 ? 31.32100 172.96800 6.64200 1.000 53.02930 72 PRO B C 1
ATOM 5426 O O . PRO B 1 85 ? 30.84800 174.10100 6.54200 1.000 51.10616 72 PRO B O 1
ATOM 5430 N N . TYR B 1 86 ? 30.65300 171.95600 7.19900 1.000 50.70813 73 TYR B N 1
ATOM 5431 C CA . TYR B 1 86 ? 29.26500 172.10400 7.61500 1.000 47.57932 73 TYR B CA 1
ATOM 5432 C C . TYR B 1 86 ? 29.15500 172.93200 8.89400 1.000 52.63910 73 TYR B C 1
ATOM 5433 O O . TYR B 1 86 ? 29.92000 172.74700 9.84600 1.000 50.73779 73 TYR B O 1
ATOM 5442 N N . LYS B 1 87 ? 28.18700 173.85800 8.91900 1.000 54.94941 74 LYS B N 1
ATOM 5443 C CA . LYS B 1 87 ? 28.01200 174.74400 10.06700 1.000 49.23529 74 LYS B CA 1
ATOM 5444 C C . LYS B 1 87 ? 26.58900 174.70000 10.61500 1.000 49.07588 74 LYS B C 1
ATOM 5445 O O . LYS B 1 87 ? 26.18300 175.63000 11.32000 1.000 50.08935 74 LYS B O 1
ATOM 5447 N N . GLY B 1 88 ? 25.82800 173.63800 10.32000 1.000 49.47167 75 GLY B N 1
ATOM 5448 C CA . GLY B 1 88 ? 24.53700 173.41800 10.95900 1.000 51.08807 75 GLY B CA 1
ATOM 5449 C C . GLY B 1 88 ? 24.60000 172.51600 12.18600 1.000 49.14749 75 GLY B C 1
ATOM 5450 O O . GLY B 1 88 ? 25.55600 172.58700 12.96100 1.000 47.11075 75 GLY B O 1
ATOM 5451 N N . THR B 1 89 ? 23.59800 171.65500 12.37100 1.000 52.31794 76 THR B N 1
ATOM 5452 C CA . THR B 1 89 ? 23.53700 170.71200 13.48800 1.000 48.09305 76 THR B CA 1
ATOM 5453 C C . THR B 1 89 ? 23.62600 169.28400 12.95800 1.000 51.05307 76 THR B C 1
ATOM 5454 O O . THR B 1 89 ? 22.89500 168.91200 12.02800 1.000 51.62808 76 THR B O 1
ATOM 5458 N N . ILE B 1 90 ? 24.52200 168.48500 13.53900 1.000 49.24718 77 ILE B N 1
ATOM 5459 C CA . ILE B 1 90 ? 24.58200 167.05500 13.26500 1.000 46.16774 77 ILE B CA 1
ATOM 5460 C C . ILE B 1 90 ? 24.00500 166.34600 14.47500 1.000 45.03319 77 ILE B C 1
ATOM 5461 O O . ILE B 1 90 ? 24.56400 166.43000 15.57200 1.000 45.90758 77 ILE B O 1
ATOM 5466 N N . VAL B 1 91 ? 22.89000 165.65100 14.28300 1.000 44.47958 78 VAL B N 1
ATOM 5467 C CA . VAL B 1 91 ? 22.12500 165.08200 15.38600 1.000 44.18288 78 VAL B CA 1
ATOM 5468 C C . VAL B 1 91 ? 22.45500 163.59900 15.50100 1.000 42.47615 78 VAL B C 1
ATOM 5469 O O . VAL B 1 91 ? 22.25100 162.83500 14.55400 1.000 45.14319 78 VAL B O 1
ATOM 5473 N N . CYS B 1 92 ? 22.95900 163.18600 16.65700 1.000 43.44493 79 CYS B N 1
ATOM 5474 C CA . CYS B 1 92 ? 23.09000 161.78100 17.00200 1.000 43.42131 79 CYS B CA 1
ATOM 5475 C C . CYS B 1 92 ? 22.25700 161.49500 18.23300 1.000 45.78136 79 CYS B C 1
ATOM 5476 O O . CYS B 1 92 ? 22.01800 162.37800 19.05800 1.000 47.93351 79 CYS B O 1
ATOM 5479 N N . HIS B 1 93 ? 21.83500 160.24400 18.37700 1.000 42.86760 80 HIS B N 1
ATOM 5480 C CA . HIS B 1 93 ? 21.15800 159.92700 19.61600 1.000 44.10657 80 HIS B CA 1
ATOM 5481 C C . HIS B 1 93 ? 22.13700 159.69100 20.76600 1.000 47.25396 80 HIS B C 1
ATOM 5482 O O . HIS B 1 93 ? 21.82800 160.04000 21.90900 1.000 48.77661 80 HIS B O 1
ATOM 5489 N N . ASN B 1 94 ? 23.30900 159.11300 20.50400 1.000 45.92798 81 ASN B N 1
ATOM 5490 C CA . ASN B 1 94 ? 24.36100 158.95900 21.51600 1.000 47.09409 81 ASN B CA 1
ATOM 5491 C C . ASN B 1 94 ? 25.63500 159.54300 20.90800 1.000 46.37101 81 ASN B C 1
ATOM 5492 O O . ASN B 1 94 ? 26.45300 158.82900 20.31900 1.000 45.85018 81 ASN B O 1
ATOM 5497 N N . ALA B 1 95 ? 25.79800 160.85600 21.06800 1.000 47.53077 82 ALA B N 1
ATOM 5498 C CA . ALA B 1 95 ? 26.85300 161.58300 20.36100 1.000 46.96492 82 ALA B CA 1
ATOM 5499 C C . ALA B 1 95 ? 28.25400 161.08700 20.72700 1.000 46.17032 82 ALA B C 1
ATOM 5500 O O . ALA B 1 95 ? 29.10500 160.92300 19.84600 1.000 47.84022 82 ALA B O 1
ATOM 5502 N N . SER B 1 96 ? 28.52900 160.86700 22.01400 1.000 46.10495 83 SER B N 1
ATOM 5503 C CA . SER B 1 96 ? 29.86000 160.41400 22.39100 1.000 43.72274 83 SER B CA 1
ATOM 5504 C C . SER B 1 96 ? 30.19800 159.07200 21.74800 1.000 50.30696 83 SER B C 1
ATOM 5505 O O . SER B 1 96 ? 31.37100 158.80400 21.44200 1.000 50.79703 83 SER B O 1
ATOM 5508 N N . PHE B 1 97 ? 29.20000 158.21400 21.53500 1.000 47.91962 84 PHE B N 1
ATOM 5509 C CA . PHE B 1 97 ? 29.48100 156.94100 20.88300 1.000 47.70496 84 PHE B CA 1
ATOM 5510 C C . PHE B 1 97 ? 29.81500 157.15900 19.41900 1.000 45.14333 84 PHE B C 1
ATOM 5511 O O . PHE B 1 97 ? 30.92900 156.87800 18.97400 1.000 48.90396 84 PHE B O 1
ATOM 5519 N N . ASP B 1 98 ? 28.85100 157.66600 18.65900 1.000 45.21302 85 ASP B N 1
ATOM 5520 C CA . ASP B 1 98 ? 29.03600 157.83200 17.22800 1.000 47.81852 85 ASP B CA 1
ATOM 5521 C C . ASP B 1 98 ? 30.25400 158.69800 16.91100 1.000 50.42311 85 ASP B C 1
ATOM 5522 O O . ASP B 1 98 ? 30.95400 158.43500 15.92300 1.000 48.16467 85 ASP B O 1
ATOM 5527 N N . TYR B 1 99 ? 30.54700 159.71000 17.73800 1.000 46.04965 86 TYR B N 1
ATOM 5528 C CA . TYR B 1 99 ? 31.74500 160.50200 17.48200 1.000 44.15572 86 TYR B CA 1
ATOM 5529 C C . TYR B 1 99 ? 33.00700 159.67400 17.68800 1.000 44.94152 86 TYR B C 1
ATOM 5530 O O . TYR B 1 99 ? 33.92100 159.71100 16.86400 1.000 45.05612 86 TYR B O 1
ATOM 5539 N N . ARG B 1 100 ? 33.08200 158.91400 18.77100 1.000 47.15188 87 ARG B N 1
ATOM 5540 C CA . ARG B 1 100 ? 34.34900 158.26700 19.07600 1.000 47.48408 87 ARG B CA 1
ATOM 5541 C C . ARG B 1 100 ? 34.63500 157.12000 18.11300 1.000 50.14622 87 ARG B C 1
ATOM 5542 O O . ARG B 1 100 ? 35.77800 156.96600 17.66500 1.000 52.02467 87 ARG B O 1
ATOM 5550 N N . MET B 1 101 ? 33.61400 156.32500 17.75000 1.000 46.86431 88 MET B N 1
ATOM 5551 C CA . MET B 1 101 ? 33.83300 155.23500 16.79300 1.000 45.50802 88 MET B CA 1
ATOM 5552 C C . MET B 1 101 ? 34.18600 155.77600 15.40900 1.000 48.74753 88 MET B C 1
ATOM 5553 O O . MET B 1 101 ? 35.08300 155.24600 14.73900 1.000 50.53237 88 MET B O 1
ATOM 5558 N N . SER B 1 102 ? 33.49200 156.82700 14.95800 1.000 47.42749 89 SER B N 1
ATOM 5559 C CA . SER B 1 102 ? 33.84900 157.45000 13.68600 1.000 45.97128 89 SER B CA 1
ATOM 5560 C C . SER B 1 102 ? 35.28500 157.93800 13.71200 1.000 46.69475 89 SER B C 1
ATOM 5561 O O . SER B 1 102 ? 36.00900 157.81300 12.71900 1.000 45.18119 89 SER B O 1
ATOM 5564 N N . LEU B 1 103 ? 35.71100 158.50100 14.84400 1.000 48.28394 90 LEU B N 1
ATOM 5565 C CA . LEU B 1 103 ? 37.07000 159.01700 14.95700 1.000 45.23333 90 LEU B CA 1
ATOM 5566 C C . LEU B 1 103 ? 38.09200 157.89100 14.87100 1.000 46.17104 90 LEU B C 1
ATOM 5567 O O . LEU B 1 103 ? 39.08800 157.99800 14.15100 1.000 42.90627 90 LEU B O 1
ATOM 5572 N N . HIS B 1 104 ? 37.86700 156.80000 15.60700 1.000 47.01980 91 HIS B N 1
ATOM 5573 C CA . HIS B 1 104 ? 38.80400 155.68800 15.53700 1.000 47.53069 91 HIS B CA 1
ATOM 5574 C C . HIS B 1 104 ? 38.84600 155.11400 14.13400 1.000 50.00424 91 HIS B C 1
ATOM 5575 O O . HIS B 1 104 ? 39.85000 154.51000 13.73100 1.000 51.01883 91 HIS B O 1
ATOM 5582 N N . SER B 1 105 ? 37.76900 155.29000 13.37800 1.000 45.75722 92 SER B N 1
ATOM 5583 C CA . SER B 1 105 ? 37.66300 154.71400 12.05300 1.000 47.80862 92 SER B CA 1
ATOM 5584 C C . SER B 1 105 ? 38.08500 155.69400 10.96600 1.000 49.29514 92 SER B C 1
ATOM 5585 O O . SER B 1 105 ? 37.93400 155.38000 9.78300 1.000 47.24797 92 SER B O 1
ATOM 5588 N N . GLY B 1 106 ? 38.58800 156.88400 11.34500 1.000 48.02829 93 GLY B N 1
ATOM 5589 C CA . GLY B 1 106 ? 39.06200 157.90000 10.41900 1.000 46.20661 93 GLY B CA 1
ATOM 5590 C C . GLY B 1 106 ? 38.01200 158.86100 9.88300 1.000 50.08901 93 GLY B C 1
ATOM 5591 O O . GLY B 1 106 ? 38.34200 159.71900 9.04500 1.000 47.84434 93 GLY B O 1
ATOM 5592 N N . ILE B 1 107 ? 36.76500 158.74400 10.33000 1.000 47.92337 94 ILE B N 1
ATOM 5593 C CA . ILE B 1 107 ? 35.68900 159.63300 9.91500 1.000 45.29839 94 ILE B CA 1
ATOM 5594 C C . ILE B 1 107 ? 35.69200 160.81400 10.87900 1.000 46.79984 94 ILE B C 1
ATOM 5595 O O . ILE B 1 107 ? 35.16400 160.72800 11.98600 1.000 55.10301 94 ILE B O 1
ATOM 5600 N N . LYS B 1 108 ? 36.28700 161.92600 10.46300 1.000 47.69936 95 LYS B N 1
ATOM 5601 C CA . LYS B 1 108 ? 36.51100 163.05700 11.36100 1.000 48.92117 95 LYS B CA 1
ATOM 5602 C C . LYS B 1 108 ? 35.32200 164.00600 11.26900 1.000 46.23738 95 LYS B C 1
ATOM 5603 O O . LYS B 1 108 ? 35.27700 164.87800 10.40500 1.000 47.69230 95 LYS B O 1
ATOM 5609 N N . LEU B 1 109 ? 34.36200 163.84900 12.17600 1.000 50.72913 96 LEU B N 1
ATOM 5610 C CA . LEU B 1 109 ? 33.26800 164.80200 12.30700 1.000 46.06030 96 LEU B CA 1
ATOM 5611 C C . LEU B 1 109 ? 33.72000 166.05000 13.04700 1.000 44.33301 96 LEU B C 1
ATOM 5612 O O . LEU B 1 109 ? 34.62100 165.99000 13.88400 1.000 51.56997 96 LEU B O 1
ATOM 5617 N N . PRO B 1 110 ? 33.12400 167.19000 12.75200 1.000 48.41225 97 PRO B N 1
ATOM 5618 C CA . PRO B 1 110 ? 33.40700 168.40900 13.52100 1.000 45.20037 97 PRO B CA 1
ATOM 5619 C C . PRO B 1 110 ? 32.64900 168.38300 14.84400 1.000 49.43602 97 PRO B C 1
ATOM 5620 O O . PRO B 1 110 ? 31.41700 168.46700 14.88100 1.000 47.57046 97 PRO B O 1
ATOM 5624 N N . LEU B 1 111 ? 33.40000 168.27400 15.94400 1.000 50.40210 98 LEU B N 1
ATOM 5625 C CA . LEU B 1 111 ? 32.81600 167.89200 17.22500 1.000 45.47440 98 LEU B CA 1
ATOM 5626 C C . LEU B 1 111 ? 31.77100 168.89000 17.71100 1.000 46.41883 98 LEU B C 1
ATOM 5627 O O . LEU B 1 111 ? 30.81700 168.50700 18.40100 1.000 49.50850 98 LEU B O 1
ATOM 5632 N N . SER B 1 112 ? 31.91300 170.15900 17.36000 1.000 47.37836 99 SER B N 1
ATOM 5633 C CA . SER B 1 112 ? 31.06900 171.18300 17.95900 1.000 48.95641 99 SER B CA 1
ATOM 5634 C C . SER B 1 112 ? 29.75600 171.37800 17.22600 1.000 47.26929 99 SER B C 1
ATOM 5635 O O . SER B 1 112 ? 28.95100 172.21100 17.64400 1.000 51.11786 99 SER B O 1
ATOM 5638 N N . GLN B 1 113 ? 29.52300 170.64700 16.14900 1.000 45.02265 100 GLN B N 1
ATOM 5639 C CA . GLN B 1 113 ? 28.25100 170.70800 15.45200 1.000 47.25549 100 GLN B CA 1
ATOM 5640 C C . GLN B 1 113 ? 27.28600 169.63500 15.91300 1.000 46.78458 100 GLN B C 1
ATOM 5641 O O . GLN B 1 113 ? 26.12700 169.63900 15.48200 1.000 46.48727 100 GLN B O 1
ATOM 5647 N N . ILE B 1 114 ? 27.73100 168.72600 16.76100 1.000 46.56213 101 ILE B N 1
ATOM 5648 C CA . ILE B 1 114 ? 27.00000 167.49800 17.03800 1.000 46.71013 101 ILE B CA 1
ATOM 5649 C C . ILE B 1 114 ? 26.07000 167.72100 18.22200 1.000 49.65253 101 ILE B C 1
ATOM 5650 O O . ILE B 1 114 ? 26.44000 168.33200 19.23400 1.000 50.76349 101 ILE B O 1
ATOM 5655 N N . ASP B 1 115 ? 24.84600 167.24400 18.08500 1.000 47.86814 102 ASP B N 1
ATOM 5656 C CA . ASP B 1 115 ? 23.88400 167.28200 19.16000 1.000 50.76642 102 ASP B CA 1
ATOM 5657 C C . ASP B 1 115 ? 23.59100 165.85000 19.57400 1.000 51.42451 102 ASP B C 1
ATOM 5658 O O . ASP B 1 115 ? 23.99900 164.89500 18.91000 1.000 51.06636 102 ASP B O 1
ATOM 5663 N N . ASP B 1 116 ? 22.88000 165.71100 20.69000 1.000 52.92407 103 ASP B N 1
ATOM 5664 C CA . ASP B 1 116 ? 22.62600 164.41100 21.29900 1.000 52.00335 103 ASP B CA 1
ATOM 5665 C C . ASP B 1 116 ? 21.18200 164.40700 21.77500 1.000 50.47935 103 ASP B C 1
ATOM 5666 O O . ASP B 1 116 ? 20.82600 165.18000 22.66700 1.000 50.95053 103 ASP B O 1
ATOM 5671 N N . THR B 1 117 ? 20.33900 163.56000 21.18300 1.000 47.09557 104 THR B N 1
ATOM 5672 C CA . THR B 1 117 ? 18.95200 163.56000 21.62700 1.000 47.33457 104 THR B CA 1
ATOM 5673 C C . THR B 1 117 ? 18.80000 162.98000 23.02400 1.000 46.86520 104 THR B C 1
ATOM 5674 O O . THR B 1 117 ? 17.82500 163.30900 23.70900 1.000 44.38419 104 THR B O 1
ATOM 5678 N N . GLY B 1 118 ? 19.74500 162.13900 23.45800 1.000 48.02073 105 GLY B N 1
ATOM 5679 C CA . GLY B 1 118 ? 19.66300 161.56900 24.79600 1.000 44.92273 105 GLY B CA 1
ATOM 5680 C C . GLY B 1 118 ? 19.84200 162.61400 25.87900 1.000 45.93117 105 GLY B C 1
ATOM 5681 O O . GLY B 1 118 ? 19.04800 162.68500 26.81800 1.000 45.16608 105 GLY B O 1
ATOM 5682 N N . ILE B 1 119 ? 20.87500 163.45400 25.75000 1.000 47.55655 106 ILE B N 1
ATOM 5683 C CA . ILE B 1 119 ? 21.06400 164.55900 26.69100 1.000 46.44506 106 ILE B CA 1
ATOM 5684 C C . ILE B 1 119 ? 19.87800 165.52100 26.63200 1.000 46.74922 106 ILE B C 1
ATOM 5685 O O . ILE B 1 119 ? 19.36000 165.96500 27.66500 1.000 45.98025 106 ILE B O 1
ATOM 5690 N N . ARG B 1 120 ? 19.43200 165.85800 25.41800 1.000 47.23676 107 ARG B N 1
ATOM 5691 C CA . ARG B 1 120 ? 18.25700 166.71200 25.27200 1.000 44.17600 107 ARG B CA 1
ATOM 5692 C C . ARG B 1 120 ? 17.03700 166.11700 25.94900 1.000 44.90547 107 ARG B C 1
ATOM 5693 O O . ARG B 1 120 ? 16.19200 166.85500 26.45900 1.000 43.49138 107 ARG B O 1
ATOM 5701 N N . ALA B 1 121 ? 16.92100 164.79300 25.96900 1.000 44.83427 108 ALA B N 1
ATOM 5702 C CA . ALA B 1 121 ? 15.76700 164.19800 26.61500 1.000 41.65508 108 ALA B CA 1
ATOM 5703 C C . ALA B 1 121 ? 15.82400 164.39200 28.12900 1.000 46.65322 108 ALA B C 1
ATOM 5704 O O . ALA B 1 121 ? 14.79200 164.64700 28.75800 1.000 49.78525 108 ALA B O 1
ATOM 5706 N N . CYS B 1 122 ? 17.02200 164.31600 28.73300 1.000 47.68389 109 CYS B N 1
ATOM 5707 C CA . CYS B 1 122 ? 17.14700 164.48100 30.18900 1.000 48.00121 109 CYS B CA 1
ATOM 5708 C C . CYS B 1 122 ? 16.83900 165.90100 30.64400 1.000 49.41337 109 CYS B C 1
ATOM 5709 O O . CYS B 1 122 ? 16.38700 166.09800 31.77700 1.000 53.54855 109 CYS B O 1
ATOM 5712 N N . CYS B 1 123 ? 17.09600 166.89500 29.79000 1.000 44.08489 110 CYS B N 1
ATOM 5713 C CA . CYS B 1 123 ? 16.68400 168.26300 30.07600 1.000 43.80570 110 CYS B CA 1
ATOM 5714 C C . CYS B 1 123 ? 15.17400 168.43300 29.99300 1.000 43.49883 110 CYS B C 1
ATOM 5715 O O . CYS B 1 123 ? 14.61700 169.31700 30.64200 1.000 46.99032 110 CYS B O 1
ATOM 5718 N N . ILE B 1 124 ? 14.49600 167.63400 29.18500 1.000 44.81890 111 ILE B N 1
ATOM 5719 C CA . ILE B 1 124 ? 13.05900 167.80500 29.04700 1.000 47.24812 111 ILE B CA 1
ATOM 5720 C C . ILE B 1 124 ? 12.31500 167.02900 30.12900 1.000 46.33640 111 ILE B C 1
ATOM 5721 O O . ILE B 1 124 ? 11.25500 167.47000 30.59400 1.000 44.36920 111 ILE B O 1
ATOM 5726 N N . ASN B 1 125 ? 12.87500 165.90400 30.56700 1.000 45.62090 112 ASN B N 1
ATOM 5727 C CA . ASN B 1 125 ? 12.28300 165.12700 31.65100 1.000 49.55722 112 ASN B CA 1
ATOM 5728 C C . ASN B 1 125 ? 13.33900 164.18000 32.21000 1.000 48.66336 112 ASN B C 1
ATOM 5729 O O . ASN B 1 125 ? 13.76400 163.24500 31.52400 1.000 46.78122 112 ASN B O 1
ATOM 5734 N N . GLU B 1 126 ? 13.74100 164.41300 33.45400 1.000 48.25867 113 GLU B N 1
ATOM 5735 C CA . GLU B 1 126 ? 14.77300 163.61300 34.09800 1.000 53.34000 113 GLU B CA 1
ATOM 5736 C C . GLU B 1 126 ? 14.22100 162.37300 34.78800 1.000 51.38559 113 GLU B C 1
ATOM 5737 O O . GLU B 1 126 ? 14.97800 161.67100 35.46700 1.000 49.16661 113 GLU B O 1
ATOM 5743 N N . HIS B 1 127 ? 12.93000 162.08500 34.62300 1.000 50.70625 114 HIS B N 1
ATOM 5744 C CA . HIS B 1 127 ? 12.26700 161.01900 35.36700 1.000 51.59842 114 HIS B CA 1
ATOM 5745 C C . HIS B 1 127 ? 11.71500 159.93100 34.45000 1.000 57.40158 114 HIS B C 1
ATOM 5746 O O . HIS B 1 127 ? 10.79400 159.20600 34.85300 1.000 58.87997 114 HIS B O 1
ATOM 5753 N N . GLU B 1 128 ? 12.26200 159.79800 33.22700 1.000 54.10042 115 GLU B N 1
ATOM 5754 C CA . GLU B 1 128 ? 11.68800 158.87800 32.24600 1.000 50.96180 115 GLU B CA 1
ATOM 5755 C C . GLU B 1 128 ? 11.72100 157.44500 32.73300 1.000 55.28655 115 GLU B C 1
ATOM 5756 O O . GLU B 1 128 ? 10.83100 156.66200 32.39300 1.000 63.99382 115 GLU B O 1
ATOM 5762 N N . SER B 1 129 ? 12.72500 157.08600 33.52500 1.000 54.05882 116 SER B N 1
ATOM 5763 C CA . SER B 1 129 ? 12.86300 155.74600 34.07500 1.000 59.79645 116 SER B CA 1
ATOM 5764 C C . SER B 1 129 ? 12.61900 155.69200 35.57200 1.000 61.93483 116 SER B C 1
ATOM 5765 O O . SER B 1 129 ? 12.64700 154.60100 36.14900 1.000 59.55122 116 SER B O 1
ATOM 5768 N N . THR B 1 130 ? 12.40900 156.83500 36.21900 1.000 63.05234 117 THR B N 1
ATOM 5769 C CA . THR B 1 130 ? 12.05300 156.82200 37.62800 1.000 63.68347 117 THR B CA 1
ATOM 5770 C C . THR B 1 130 ? 10.72300 156.10500 37.81200 1.000 63.79590 117 THR B C 1
ATOM 5771 O O . THR B 1 130 ? 9.78800 156.27000 37.02200 1.000 60.33135 117 THR B O 1
ATOM 5775 N N . ILE B 1 131 ? 10.66400 155.28700 38.85400 1.000 67.89698 118 ILE B N 1
ATOM 5776 C CA . ILE B 1 131 ? 9.55300 154.39100 39.12900 1.000 69.75590 118 ILE B CA 1
ATOM 5777 C C . ILE B 1 131 ? 8.76900 154.99100 40.29900 1.000 68.67415 118 ILE B C 1
ATOM 5778 O O . ILE B 1 131 ? 9.14000 154.85100 41.47000 1.000 65.76614 118 ILE B O 1
ATOM 5783 N N . PHE B 1 132 ? 7.68900 155.69700 39.97800 1.000 68.70593 119 PHE B N 1
ATOM 5784 C CA . PHE B 1 132 ? 6.86500 156.38300 40.96600 1.000 71.74409 119 PHE B CA 1
ATOM 5785 C C . PHE B 1 132 ? 5.94300 155.38000 41.65200 1.000 77.01397 119 PHE B C 1
ATOM 5786 O O . PHE B 1 132 ? 5.91000 154.20200 41.28700 1.000 81.70133 119 PHE B O 1
ATOM 5794 N N . PRO B 1 133 ? 5.19300 155.79600 42.68100 1.000 80.02376 120 PRO B N 1
ATOM 5795 C CA . PRO B 1 133 ? 4.18700 154.88800 43.25700 1.000 79.83918 120 PRO B CA 1
ATOM 5796 C C . PRO B 1 133 ? 2.94200 154.71500 42.39900 1.000 79.06986 120 PRO B C 1
ATOM 5797 O O . PRO B 1 133 ? 2.11300 153.85400 42.71900 1.000 79.39352 120 PRO B O 1
ATOM 5801 N N . TRP B 1 134 ? 2.79600 155.48400 41.31500 1.000 76.09021 121 TRP B N 1
ATOM 5802 C CA . TRP B 1 134 ? 1.64600 155.40200 40.42500 1.000 75.95162 121 TRP B CA 1
ATOM 5803 C C . TRP B 1 134 ? 1.97100 154.87700 39.03000 1.000 77.09599 121 TRP B C 1
ATOM 5804 O O . TRP B 1 134 ? 1.05700 154.76300 38.20400 1.000 75.66593 121 TRP B O 1
ATOM 5815 N N . THR B 1 135 ? 3.23500 154.60100 38.71500 1.000 77.51946 122 THR B N 1
ATOM 5816 C CA . THR B 1 135 ? 3.57900 154.08200 37.39200 1.000 75.75776 122 THR B CA 1
ATOM 5817 C C . THR B 1 135 ? 3.22600 152.59700 37.31000 1.000 76.57028 122 THR B C 1
ATOM 5818 O O . THR B 1 135 ? 3.53900 151.82300 38.22300 1.000 75.22325 122 THR B O 1
ATOM 5822 N N . ARG B 1 136 ? 2.54800 152.20900 36.23100 1.000 76.44437 123 ARG B N 1
ATOM 5823 C CA . ARG B 1 136 ? 2.12300 150.83100 36.01400 1.000 80.00205 123 ARG B CA 1
ATOM 5824 C C . ARG B 1 136 ? 3.07100 150.12200 35.05700 1.000 86.37272 123 ARG B C 1
ATOM 5825 O O . ARG B 1 136 ? 3.34400 150.63000 33.95900 1.000 85.69218 123 ARG B O 1
ATOM 5827 N N . GLY B 1 137 ? 3.57000 148.95700 35.48000 1.000 94.69016 124 GLY B N 1
ATOM 5828 C CA . GLY B 1 137 ? 4.32500 148.12500 34.55800 1.000 101.42916 124 GLY B CA 1
ATOM 5829 C C . GLY B 1 137 ? 5.66500 148.73800 34.15600 1.000 109.34607 124 GLY B C 1
ATOM 5830 O O . GLY B 1 137 ? 6.39900 149.32200 34.98000 1.000 105.02913 124 GLY B O 1
ATOM 5831 N N . ARG B 1 138 ? 6.00600 148.57300 32.86600 1.000 118.96807 125 ARG B N 1
ATOM 5832 C CA . ARG B 1 138 ? 7.33200 148.93500 32.37800 1.000 112.78378 125 ARG B CA 1
ATOM 5833 C C . ARG B 1 138 ? 7.61200 150.40300 32.63200 1.000 112.20852 125 ARG B C 1
ATOM 5834 O O . ARG B 1 138 ? 6.72800 151.25000 32.50400 1.000 114.60818 125 ARG B O 1
ATOM 5836 N N . ALA B 1 139 ? 8.86500 150.69000 32.96600 1.000 103.44364 126 ALA B N 1
ATOM 5837 C CA . ALA B 1 139 ? 9.21700 151.97000 33.55900 1.000 96.23070 126 ALA B CA 1
ATOM 5838 C C . ALA B 1 139 ? 9.54500 153.03100 32.51700 1.000 90.51681 126 ALA B C 1
ATOM 5839 O O . ALA B 1 139 ? 9.24800 154.21400 32.73800 1.000 93.55768 126 ALA B O 1
ATOM 5841 N N . GLY B 1 140 ? 10.17100 152.65200 31.39700 1.000 80.40912 127 GLY B N 1
ATOM 5842 C CA . GLY B 1 140 ? 10.71600 153.61600 30.45400 1.000 68.14931 127 GLY B CA 1
ATOM 5843 C C . GLY B 1 140 ? 12.20300 153.87800 30.67700 1.000 59.33271 127 GLY B C 1
ATOM 5844 O O . GLY B 1 140 ? 12.79600 153.46900 31.67400 1.000 65.54024 127 GLY B O 1
ATOM 5845 N N . ASP B 1 141 ? 12.82600 154.54400 29.71200 1.000 56.04167 128 ASP B N 1
ATOM 5846 C CA . ASP B 1 141 ? 14.24200 154.89900 29.81800 1.000 52.50967 128 ASP B CA 1
ATOM 5847 C C . ASP B 1 141 ? 14.56000 155.95800 28.77700 1.000 52.74062 128 ASP B C 1
ATOM 5848 O O . ASP B 1 141 ? 13.66200 156.57000 28.19000 1.000 55.04000 128 ASP B O 1
ATOM 5853 N N . TYR B 1 142 ? 15.84900 156.16800 28.52900 1.000 50.60060 129 TYR B N 1
ATOM 5854 C CA . TYR B 1 142 ? 16.27400 157.12800 27.52400 1.000 48.79430 129 TYR B CA 1
ATOM 5855 C C . TYR B 1 142 ? 16.67900 156.45700 26.21500 1.000 51.55684 129 TYR B C 1
ATOM 5856 O O . TYR B 1 142 ? 17.50500 156.99000 25.46100 1.000 51.46046 129 TYR B O 1
ATOM 5865 N N . SER B 1 143 ? 16.08600 155.29800 25.93300 1.000 52.11516 130 SER B N 1
ATOM 5866 C CA . SER B 1 143 ? 16.30900 154.60000 24.67600 1.000 56.65542 130 SER B CA 1
ATOM 5867 C C . SER B 1 143 ? 15.70700 155.40200 23.52900 1.000 56.04615 130 SER B C 1
ATOM 5868 O O . SER B 1 143 ? 14.66800 156.05600 23.68300 1.000 57.84065 130 SER B O 1
ATOM 5871 N N . LEU B 1 144 ? 16.36500 155.35200 22.36900 1.000 53.43253 131 LEU B N 1
ATOM 5872 C CA . LEU B 1 144 ? 15.80000 156.00400 21.19400 1.000 56.15493 131 LEU B CA 1
ATOM 5873 C C . LEU B 1 144 ? 14.41000 155.46000 20.86800 1.000 60.42653 131 LEU B C 1
ATOM 5874 O O . LEU B 1 144 ? 13.53500 156.21500 20.43100 1.000 59.33547 131 LEU B O 1
ATOM 5879 N N . ASP B 1 145 ? 14.17900 154.15700 21.09300 1.000 72.71722 132 ASP B N 1
ATOM 5880 C CA . ASP B 1 145 ? 12.88200 153.56700 20.74900 1.000 72.26240 132 ASP B CA 1
ATOM 5881 C C . ASP B 1 145 ? 11.78000 154.01500 21.70700 1.000 72.77064 132 ASP B C 1
ATOM 5882 O O . ASP B 1 145 ? 10.66600 154.32000 21.26300 1.000 69.93809 132 ASP B O 1
ATOM 5887 N N . TYR B 1 146 ? 12.06000 154.06700 23.01800 1.000 60.99344 133 TYR B N 1
ATOM 5888 C CA . TYR B 1 146 ? 11.03500 154.52600 23.95200 1.000 56.79948 133 TYR B CA 1
ATOM 5889 C C . TYR B 1 146 ? 10.74900 156.00500 23.75800 1.000 57.19345 133 TYR B C 1
ATOM 5890 O O . TYR B 1 146 ? 9.58900 156.41800 23.64100 1.000 59.20966 133 TYR B O 1
ATOM 5899 N N . LEU B 1 147 ? 11.80400 156.81800 23.73000 1.000 54.17142 134 LEU B N 1
ATOM 5900 C CA . LEU B 1 147 ? 11.64200 158.24800 23.50800 1.000 56.42549 134 LEU B CA 1
ATOM 5901 C C . LEU B 1 147 ? 10.94900 158.56100 22.18300 1.000 59.76289 134 LEU B C 1
ATOM 5902 O O . LEU B 1 147 ? 10.25700 159.57900 22.08400 1.000 60.30609 134 LEU B O 1
ATOM 5907 N N . ALA B 1 148 ? 11.12400 157.72500 21.14800 1.000 60.58657 135 ALA B N 1
ATOM 5908 C CA . ALA B 1 148 ? 10.45800 158.00100 19.87300 1.000 60.99527 135 ALA B CA 1
ATOM 5909 C C . ALA B 1 148 ? 9.00300 157.55400 19.88400 1.000 65.51103 135 ALA B C 1
ATOM 5910 O O . ALA B 1 148 ? 8.14100 158.23000 19.30900 1.000 62.68260 135 ALA B O 1
ATOM 5912 N N . LYS B 1 149 ? 8.70800 156.40900 20.50700 1.000 64.86591 136 LYS B N 1
ATOM 5913 C CA . LYS B 1 149 ? 7.30800 156.04300 20.70600 1.000 67.73643 136 LYS B CA 1
ATOM 5914 C C . LYS B 1 149 ? 6.57700 157.13400 21.47600 1.000 61.39865 136 LYS B C 1
ATOM 5915 O O . LYS B 1 149 ? 5.43400 157.46900 21.15600 1.000 61.25741 136 LYS B O 1
ATOM 5921 N N . LYS B 1 150 ? 7.24400 157.73700 22.46300 1.000 59.16504 137 LYS B N 1
ATOM 5922 C CA . LYS B 1 150 ? 6.55900 158.64900 23.37300 1.000 58.91685 137 LYS B CA 1
ATOM 5923 C C . LYS B 1 150 ? 6.41000 160.05200 22.79800 1.000 59.88575 137 LYS B C 1
ATOM 5924 O O . LYS B 1 150 ? 5.35700 160.67800 22.96400 1.000 59.52141 137 LYS B O 1
ATOM 5930 N N . TYR B 1 151 ? 7.44200 160.57000 22.12900 1.000 59.92137 138 TYR B N 1
ATOM 5931 C CA . TYR B 1 151 ? 7.46400 161.98400 21.78500 1.000 58.23142 138 TYR B CA 1
ATOM 5932 C C . TYR B 1 151 ? 7.19000 162.26300 20.31000 1.000 61.65394 138 TYR B C 1
ATOM 5933 O O . TYR B 1 151 ? 6.76700 163.38000 19.97800 1.000 60.06442 138 TYR B O 1
ATOM 5942 N N . VAL B 1 152 ? 7.39800 161.29900 19.41600 1.000 63.50790 139 VAL B N 1
ATOM 5943 C CA . VAL B 1 152 ? 7.07900 161.53400 18.01700 1.000 66.84964 139 VAL B CA 1
ATOM 5944 C C . VAL B 1 152 ? 5.98500 160.62300 17.49600 1.000 71.02926 139 VAL B C 1
ATOM 5945 O O . VAL B 1 152 ? 5.35700 160.97200 16.48300 1.000 77.62880 139 VAL B O 1
ATOM 5949 N N . GLY B 1 153 ? 5.65200 159.54400 18.20600 1.000 70.29583 140 GLY B N 1
ATOM 5950 C CA . GLY B 1 153 ? 4.61200 158.63300 17.77900 1.000 72.42493 140 GLY B CA 1
ATOM 5951 C C . GLY B 1 153 ? 5.10500 157.51500 16.89200 1.000 80.72144 140 GLY B C 1
ATOM 5952 O O . GLY B 1 153 ? 4.37300 157.06300 16.00300 1.000 85.66362 140 GLY B O 1
ATOM 5953 N N . ALA B 1 154 ? 6.33100 157.05300 17.10400 1.000 80.32362 141 ALA B N 1
ATOM 5954 C CA . ALA B 1 154 ? 6.94600 156.05100 16.24700 1.000 83.15397 141 ALA B CA 1
ATOM 5955 C C . ALA B 1 154 ? 6.51000 154.65200 16.67000 1.000 89.06377 141 ALA B C 1
ATOM 5956 O O . ALA B 1 154 ? 6.81800 154.21500 17.78400 1.000 85.72452 141 ALA B O 1
ATOM 5958 N N . GLN B 1 155 ? 5.82300 153.94600 15.76900 1.000 98.87754 142 GLN B N 1
ATOM 5959 C CA . GLN B 1 155 ? 5.29200 152.61900 16.05200 1.000 106.55392 142 GLN B CA 1
ATOM 5960 C C . GLN B 1 155 ? 6.40500 151.67600 16.52400 1.000 111.78799 142 GLN B C 1
ATOM 5961 O O . GLN B 1 155 ? 7.59900 151.98000 16.44100 1.000 111.24585 142 GLN B O 1
ATOM 5963 N N . LYS B 1 156 ? 5.99700 150.51700 17.04000 1.000 121.43393 143 LYS B N 1
ATOM 5964 C CA . LYS B 1 156 ? 6.95600 149.51100 17.50000 1.000 124.18967 143 LYS B CA 1
ATOM 5965 C C . LYS B 1 156 ? 7.57700 148.82100 16.28800 1.000 128.27505 143 LYS B C 1
ATOM 5966 O O . LYS B 1 156 ? 6.97800 147.92200 15.69100 1.000 126.65180 143 LYS B O 1
ATOM 5968 N N . TYR B 1 157 ? 8.77600 149.26100 15.90500 1.000 129.00686 144 TYR B N 1
ATOM 5969 C CA . TYR B 1 157 ? 9.56400 148.52200 14.93200 1.000 127.54599 144 TYR B CA 1
ATOM 5970 C C . TYR B 1 157 ? 10.11900 147.25900 15.59100 1.000 130.96363 144 TYR B C 1
ATOM 5971 O O . TYR B 1 157 ? 10.20300 147.15900 16.81800 1.000 134.22340 144 TYR B O 1
ATOM 5973 N N . ALA B 1 158 ? 10.48000 146.27500 14.76100 1.000 125.93026 145 ALA B N 1
ATOM 5974 C CA . ALA B 1 158 ? 10.96300 144.98700 15.24400 1.000 115.79937 145 ALA B CA 1
ATOM 5975 C C . ALA B 1 158 ? 12.48100 145.03200 15.47300 1.000 112.36449 145 ALA B C 1
ATOM 5976 O O . ALA B 1 158 ? 13.15100 146.04200 15.22800 1.000 105.71708 145 ALA B O 1
ATOM 5978 N N . GLU B 1 159 ? 13.03300 143.92700 15.96900 1.000 112.37843 146 GLU B N 1
ATOM 5979 C CA . GLU B 1 159 ? 14.45100 143.85600 16.29700 1.000 108.97220 146 GLU B CA 1
ATOM 5980 C C . GLU B 1 159 ? 15.25100 143.31900 15.11300 1.000 104.49494 146 GLU B C 1
ATOM 5981 O O . GLU B 1 159 ? 14.77200 142.48300 14.33500 1.000 101.45479 146 GLU B O 1
ATOM 5983 N N . ILE B 1 160 ? 16.48600 143.82300 14.98400 1.000 100.18232 147 ILE B N 1
ATOM 5984 C CA . ILE B 1 160 ? 17.42500 143.31100 13.98200 1.000 98.33889 147 ILE B CA 1
ATOM 5985 C C . ILE B 1 160 ? 17.85200 141.88600 14.32200 1.000 98.65411 147 ILE B C 1
ATOM 5986 O O . ILE B 1 160 ? 18.00200 141.04000 13.43300 1.000 98.83267 147 ILE B O 1
ATOM 5991 N N . TYR B 1 161 ? 18.01500 141.59000 15.61100 1.000 96.31141 148 TYR B N 1
ATOM 5992 C CA . TYR B 1 161 ? 18.65900 140.36300 16.06100 1.000 93.37050 148 TYR B CA 1
ATOM 5993 C C . TYR B 1 161 ? 17.80200 139.11100 15.89700 1.000 91.02486 148 TYR B C 1
ATOM 5994 O O . TYR B 1 161 ? 18.32900 138.00500 16.08000 1.000 91.81543 148 TYR B O 1
ATOM 6003 N N . ASP B 1 162 ? 16.51000 139.24400 15.57800 1.000 94.83138 149 ASP B N 1
ATOM 6004 C CA . ASP B 1 162 ? 15.68000 138.05900 15.36500 1.000 97.15096 149 ASP B CA 1
ATOM 6005 C C . ASP B 1 162 ? 15.81600 137.50800 13.94600 1.000 94.49625 149 ASP B C 1
ATOM 6006 O O . ASP B 1 162 ? 15.72400 136.28900 13.74500 1.000 87.91884 149 ASP B O 1
ATOM 6011 N N . GLU B 1 163 ? 16.03300 138.38100 12.96000 1.000 86.63067 150 GLU B N 1
ATOM 6012 C CA . GLU B 1 163 ? 16.37100 137.92300 11.61800 1.000 79.93194 150 GLU B CA 1
ATOM 6013 C C . GLU B 1 163 ? 17.84900 137.56700 11.50800 1.000 78.59991 150 GLU B C 1
ATOM 6014 O O . GLU B 1 163 ? 18.20400 136.58300 10.84700 1.000 74.73294 150 GLU B O 1
ATOM 6020 N N . LEU B 1 164 ? 18.71800 138.35700 12.15100 1.000 81.85804 151 LEU B N 1
ATOM 6021 C CA . LEU B 1 164 ? 20.12300 137.97900 12.27100 1.000 78.73642 151 LEU B CA 1
ATOM 6022 C C . LEU B 1 164 ? 20.26400 136.56600 12.82800 1.000 79.29956 151 LEU B C 1
ATOM 6023 O O . LEU B 1 164 ? 21.08700 135.77800 12.34300 1.000 73.74275 151 LEU B O 1
ATOM 6028 N N . ALA B 1 165 ? 19.46400 136.23000 13.85200 1.000 82.88720 152 ALA B N 1
ATOM 6029 C CA . ALA B 1 165 ? 19.44900 134.86600 14.38000 1.000 77.29938 152 ALA B CA 1
ATOM 6030 C C . ALA B 1 165 ? 18.83400 133.88200 13.38100 1.000 80.07869 152 ALA B C 1
ATOM 6031 O O . ALA B 1 165 ? 19.31000 132.74500 13.24800 1.000 76.07338 152 ALA B O 1
ATOM 6033 N N . ALA B 1 166 ? 17.77400 134.29800 12.67000 1.000 78.12622 153 ALA B N 1
ATOM 6034 C CA . ALA B 1 166 ? 17.21600 133.47500 11.60600 1.000 72.43353 153 ALA B CA 1
ATOM 6035 C C . ALA B 1 166 ? 18.24000 133.18900 10.51000 1.000 75.74806 153 ALA B C 1
ATOM 6036 O O . ALA B 1 166 ? 18.11200 1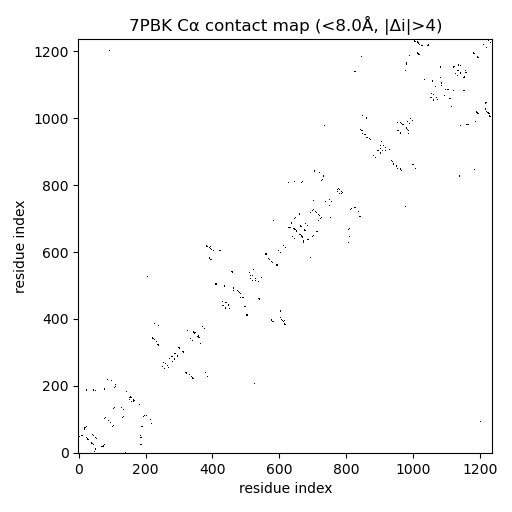32.18000 9.80700 1.000 76.80016 153 ALA B O 1
ATOM 6038 N N . LEU B 1 167 ? 19.27100 134.02900 10.36700 1.000 74.67211 154 LEU B N 1
ATOM 6039 C CA . LEU B 1 167 ? 20.26300 133.87900 9.30200 1.000 74.29660 154 LEU B CA 1
ATOM 6040 C C . LEU B 1 167 ? 21.53000 133.16500 9.74600 1.000 74.28462 154 LEU B C 1
ATOM 6041 O O . LEU B 1 167 ? 22.10600 132.40100 8.96000 1.000 70.54199 154 LEU B O 1
ATOM 6046 N N . PHE B 1 168 ? 21.99200 133.42900 10.97700 1.000 75.82932 155 PHE B N 1
ATOM 6047 C CA . PHE B 1 168 ? 23.24100 132.88500 11.49100 1.000 74.12700 155 PHE B CA 1
ATOM 6048 C C . PHE B 1 168 ? 23.06400 132.01400 12.72200 1.000 77.00212 155 PHE B C 1
ATOM 6049 O O . PHE B 1 168 ? 24.03400 131.37300 13.14300 1.000 78.78194 155 PHE B O 1
ATOM 6057 N N . GLY B 1 169 ? 21.87800 131.97500 13.31200 1.000 73.96185 156 GLY B N 1
ATOM 6058 C CA . GLY B 1 169 ? 21.62700 131.09800 14.43000 1.000 76.49450 156 GLY B CA 1
ATOM 6059 C C . GLY B 1 169 ? 22.14000 131.64900 15.75100 1.000 83.57890 156 GLY B C 1
ATOM 6060 O O . GLY B 1 169 ? 22.95700 132.57100 15.81700 1.000 80.76093 156 GLY B O 1
ATOM 6061 N N . GLY B 1 170 ? 21.65300 131.04300 16.82300 1.000 82.87594 157 GLY B N 1
ATOM 6062 C CA . GLY B 1 170 ? 21.88700 131.51400 18.17000 1.000 82.33031 157 GLY B CA 1
ATOM 6063 C C . GLY B 1 170 ? 20.64000 132.15300 18.75500 1.000 84.80211 157 GLY B C 1
ATOM 6064 O O . GLY B 1 170 ? 19.58500 132.24400 18.12200 1.000 79.09762 157 GLY B O 1
ATOM 6065 N N . LYS B 1 171 ? 20.79000 132.58800 20.00300 1.000 95.60323 158 LYS B N 1
ATOM 6066 C CA . LYS B 1 171 ? 19.71200 133.28900 20.68300 1.000 95.77590 158 LYS B CA 1
ATOM 6067 C C . LYS B 1 171 ? 19.43900 134.61700 19.98300 1.000 93.39938 158 LYS B C 1
ATOM 6068 O O . LYS B 1 171 ? 20.33600 135.22600 19.39500 1.000 94.00550 158 LYS B O 1
ATOM 6070 N N . ALA B 1 172 ? 18.18100 135.06200 20.04400 1.000 87.39485 159 ALA B N 1
ATOM 6071 C CA . ALA B 1 172 ? 17.80300 136.33900 19.45000 1.000 82.82432 159 ALA B CA 1
ATOM 6072 C C . ALA B 1 172 ? 18.11500 137.50800 20.38400 1.000 83.55592 159 ALA B C 1
ATOM 6073 O O . ALA B 1 172 ? 17.48000 138.56300 20.29400 1.000 84.99617 159 ALA B O 1
ATOM 6075 N N . THR B 1 173 ? 19.09800 137.33600 21.26800 1.000 80.95976 160 THR B N 1
ATOM 6076 C CA . THR B 1 173 ? 19.51200 138.36300 22.21600 1.000 78.78409 160 THR B CA 1
ATOM 6077 C C . THR B 1 173 ? 20.58800 139.25900 21.59700 1.000 81.41881 160 THR B C 1
ATOM 6078 O O . THR B 1 173 ? 21.40400 138.81700 20.78300 1.000 82.81712 160 THR B O 1
ATOM 6082 N N . ARG B 1 174 ? 20.56800 140.54200 21.98500 1.000 85.10228 161 ARG B N 1
ATOM 6083 C CA . ARG B 1 174 ? 21.44700 141.53300 21.35900 1.000 84.85973 161 ARG B CA 1
ATOM 6084 C C . ARG B 1 174 ? 22.91500 141.29800 21.68700 1.000 81.13084 161 ARG B C 1
ATOM 6085 O O . ARG B 1 174 ? 23.79000 141.77800 20.96200 1.000 81.68275 161 ARG B O 1
ATOM 6087 N N . LYS B 1 175 ? 23.21200 140.59600 22.77900 1.000 84.18391 162 LYS B N 1
ATOM 6088 C CA . LYS B 1 175 ? 24.60500 140.32700 23.10800 1.000 81.11796 162 LYS B CA 1
ATOM 6089 C C . LYS B 1 175 ? 25.20400 139.25900 22.20500 1.000 82.63322 162 LYS B C 1
ATOM 6090 O O . LYS B 1 175 ? 26.42800 139.19800 22.06200 1.000 76.57393 162 LYS B O 1
ATOM 6092 N N . THR B 1 176 ? 24.36900 138.42800 21.58900 1.000 89.86224 163 THR B N 1
ATOM 6093 C CA . THR B 1 176 ? 24.81700 137.29500 20.78900 1.000 89.00411 163 THR B CA 1
ATOM 6094 C C . THR B 1 176 ? 24.90400 137.62200 19.30900 1.000 86.51225 163 THR B C 1
ATOM 6095 O O . THR B 1 176 ? 25.72800 137.04700 18.59200 1.000 85.92344 163 THR B O 1
ATOM 6099 N N . GLN B 1 177 ? 24.09200 138.55300 18.84200 1.000 84.51834 164 GLN B N 1
ATOM 6100 C CA . GLN B 1 177 ? 23.99400 138.80900 17.42300 1.000 85.34249 164 GLN B CA 1
ATOM 6101 C C . GLN B 1 177 ? 24.47300 140.18700 17.01600 1.000 86.04783 164 GLN B C 1
ATOM 6102 O O . GLN B 1 177 ? 24.46000 140.49400 15.82000 1.000 87.15560 164 GLN B O 1
ATOM 6108 N N . MET B 1 178 ? 24.87300 141.02700 17.96800 1.000 91.89054 165 MET B N 1
ATOM 6109 C CA . MET B 1 178 ? 25.68700 142.18500 17.62000 1.000 88.25106 165 MET B CA 1
ATOM 6110 C C . MET B 1 178 ? 26.98000 141.80200 16.90400 1.000 86.55436 165 MET B C 1
ATOM 6111 O O . MET B 1 178 ? 27.41400 142.57900 16.03700 1.000 83.55002 165 MET B O 1
ATOM 6113 N N . PRO B 1 179 ? 27.65100 140.65000 17.19900 1.000 81.61093 166 PRO B N 1
ATOM 6114 C CA . PRO B 1 179 ? 28.81900 140.26400 16.39000 1.000 81.03737 166 PRO B CA 1
ATOM 6115 C C . PRO B 1 179 ? 28.48100 139.50100 15.11700 1.000 77.53973 166 PRO B C 1
ATOM 6116 O O . PRO B 1 179 ? 29.35800 138.84100 14.55300 1.000 77.15499 166 PRO B O 1
ATOM 6120 N N . ASN B 1 180 ? 27.22900 139.57900 14.65800 1.000 77.87684 167 ASN B N 1
ATOM 6121 C CA . ASN B 1 180 ? 26.81900 139.05200 13.35600 1.000 75.68344 167 ASN B CA 1
ATOM 6122 C C . ASN B 1 180 ? 26.30400 140.15600 12.42200 1.000 73.49615 167 ASN B C 1
ATOM 6123 O O . ASN B 1 180 ? 25.76800 139.85300 11.34500 1.000 71.45718 167 ASN B O 1
ATOM 6128 N N . LEU B 1 181 ? 26.44800 141.42900 12.80000 1.000 66.08745 168 LEU B N 1
ATOM 6129 C CA . LEU B 1 181 ? 25.91500 142.50300 11.96800 1.000 64.46946 168 LEU B CA 1
ATOM 6130 C C . LEU B 1 181 ? 26.85700 142.85300 10.81400 1.000 61.23651 168 LEU B C 1
ATOM 6131 O O . LEU B 1 181 ? 26.40300 143.15400 9.69900 1.000 56.38467 168 LEU B O 1
ATOM 6136 N N . TYR B 1 182 ? 28.17200 142.81000 11.05000 1.000 57.97682 169 TYR B N 1
ATOM 6137 C CA . TYR B 1 182 ? 29.10200 143.01600 9.94800 1.000 52.69670 169 TYR B CA 1
ATOM 6138 C C . TYR B 1 182 ? 29.01200 141.90000 8.92000 1.000 56.99677 169 TYR B C 1
ATOM 6139 O O . TYR B 1 182 ? 29.67500 141.97200 7.87500 1.000 57.60691 169 TYR B O 1
ATOM 6148 N N . ARG B 1 183 ? 28.21200 140.87500 9.19500 1.000 57.16322 170 ARG B N 1
ATOM 6149 C CA . ARG B 1 183 ? 27.94000 139.80000 8.25700 1.000 56.95272 170 ARG B CA 1
ATOM 6150 C C . ARG B 1 183 ? 26.66200 140.01300 7.45000 1.000 55.84587 170 ARG B C 1
ATOM 6151 O O . ARG B 1 183 ? 26.44900 139.30500 6.46400 1.000 55.95366 170 ARG B O 1
ATOM 6159 N N . ALA B 1 184 ? 25.81100 140.94800 7.83200 1.000 55.06477 171 ALA B N 1
ATOM 6160 C CA . ALA B 1 184 ? 24.50600 140.98300 7.19700 1.000 50.63580 171 ALA B CA 1
ATOM 6161 C C . ALA B 1 184 ? 24.60200 141.59000 5.80200 1.000 52.74561 171 ALA B C 1
ATOM 6162 O O . ALA B 1 184 ? 25.50800 142.38100 5.52600 1.000 54.62845 171 ALA B O 1
ATOM 6164 N N . PRO B 1 185 ? 23.68900 141.22400 4.90100 1.000 53.47071 172 PRO B N 1
ATOM 6165 C CA . PRO B 1 185 ? 23.59200 141.94100 3.62500 1.000 51.73568 172 PRO B CA 1
ATOM 6166 C C . PRO B 1 185 ? 23.32800 143.41700 3.86700 1.000 49.47932 172 PRO B C 1
ATOM 6167 O O . PRO B 1 185 ? 22.56800 143.79200 4.76600 1.000 46.24808 172 PRO B O 1
ATOM 6171 N N . SER B 1 186 ? 23.97700 144.26200 3.06200 1.000 48.98719 173 SER B N 1
ATOM 6172 C CA . SER B 1 186 ? 23.82700 145.69200 3.28300 1.000 48.59975 173 SER B CA 1
ATOM 6173 C C . SER B 1 186 ? 22.35400 146.09800 3.22900 1.000 49.07279 173 SER B C 1
ATOM 6174 O O . SER B 1 186 ? 21.90500 146.91900 4.03600 1.000 48.25356 173 SER B O 1
ATOM 6177 N N . GLY B 1 187 ? 21.57000 145.48300 2.33500 1.000 48.28334 174 GLY B N 1
ATOM 6178 C CA . GLY B 1 187 ? 20.17400 145.86600 2.20100 1.000 45.22436 174 GLY B CA 1
ATOM 6179 C C . GLY B 1 187 ? 19.32100 145.46500 3.39100 1.000 51.31016 174 GLY B C 1
ATOM 6180 O O . GLY B 1 187 ? 18.27600 146.07300 3.64300 1.000 52.48295 174 GLY B O 1
ATOM 6181 N N . LEU B 1 188 ? 19.74100 144.44000 4.13400 1.000 48.96503 175 LEU B N 1
ATOM 6182 C CA . LEU B 1 188 ? 19.05400 144.10200 5.37200 1.000 48.33838 175 LEU B CA 1
ATOM 6183 C C . LEU B 1 188 ? 19.32900 145.14800 6.43700 1.000 50.97305 175 LEU B C 1
ATOM 6184 O O . LEU B 1 188 ? 18.40200 145.68500 7.04900 1.000 56.70896 175 LEU B O 1
ATOM 6189 N N . VAL B 1 189 ? 20.60900 145.43700 6.68000 1.000 50.98085 176 VAL B N 1
ATOM 6190 C CA . VAL B 1 189 ? 20.99400 146.50700 7.59800 1.000 50.74506 176 VAL B CA 1
ATOM 6191 C C . VAL B 1 189 ? 20.32100 147.82500 7.21600 1.000 51.31541 176 VAL B C 1
ATOM 6192 O O . VAL B 1 189 ? 19.89100 148.59700 8.08000 1.000 50.68749 176 VAL B O 1
ATOM 6196 N N . ARG B 1 190 ? 20.22000 148.10500 5.91400 1.000 51.37219 177 ARG B N 1
ATOM 6197 C CA . ARG B 1 190 ? 19.53400 149.31200 5.46800 1.000 49.89710 177 ARG B CA 1
ATOM 6198 C C . ARG B 1 190 ? 18.09900 149.35400 5.97700 1.000 55.30475 177 ARG B C 1
ATOM 6199 O O . ARG B 1 190 ? 17.56100 150.44100 6.21400 1.000 57.59747 177 ARG B O 1
ATOM 6207 N N . LYS B 1 191 ? 17.47200 148.18800 6.17800 1.000 53.09600 178 LYS B N 1
ATOM 6208 C CA . LYS B 1 191 ? 16.10100 148.17300 6.68200 1.000 52.77115 178 LYS B CA 1
ATOM 6209 C C . LYS B 1 191 ? 16.01800 148.70100 8.11800 1.000 57.60302 178 LYS B C 1
ATOM 6210 O O . LYS B 1 191 ? 14.97600 149.23400 8.52200 1.000 56.26313 178 LYS B O 1
ATOM 6212 N N . TYR B 1 192 ? 17.09600 148.59000 8.89900 1.000 56.91501 179 TYR B N 1
ATOM 6213 C CA . TYR B 1 192 ? 17.07500 149.06100 10.28000 1.000 55.65774 179 TYR B CA 1
ATOM 6214 C C . TYR B 1 192 ? 17.87700 150.32100 10.51200 1.000 55.34896 179 TYR B C 1
ATOM 6215 O O . TYR B 1 192 ? 17.48700 151.12100 11.36500 1.000 54.83413 179 TYR B O 1
ATOM 6224 N N . ALA B 1 193 ? 18.95700 150.55100 9.75800 1.000 54.23370 180 ALA B N 1
ATOM 6225 C CA . ALA B 1 193 ? 19.75200 151.75500 10.00400 1.000 53.27044 180 ALA B CA 1
ATOM 6226 C C . ALA B 1 193 ? 18.96500 153.02900 9.69300 1.000 50.94749 180 ALA B C 1
ATOM 6227 O O . ALA B 1 193 ? 19.00000 153.97500 10.47800 1.000 53.81499 180 ALA B O 1
ATOM 6229 N N . CYS B 1 194 ? 18.21300 153.05800 8.59100 1.000 49.90611 181 CYS B N 1
ATOM 6230 C CA . CYS B 1 194 ? 17.52500 154.28700 8.19200 1.000 50.32135 181 CYS B CA 1
ATOM 6231 C C . CYS B 1 194 ? 16.45100 154.73400 9.17800 1.000 51.55508 181 CYS B C 1
ATOM 6232 O O . CYS B 1 194 ? 16.43900 155.92400 9.54000 1.000 51.42856 181 CYS B O 1
ATOM 6235 N N . PRO B 1 195 ? 15.52400 153.88200 9.63100 1.000 54.45160 182 PRO B N 1
ATOM 6236 C CA . PRO B 1 195 ? 14.57000 154.34200 10.65900 1.000 53.27261 182 PRO B CA 1
ATOM 6237 C C . PRO B 1 195 ? 15.23700 154.89600 11.91800 1.000 52.80245 182 PRO B C 1
ATOM 6238 O O . PRO B 1 195 ? 14.68300 155.80900 12.54700 1.000 50.65581 182 PRO B O 1
ATOM 6242 N N . ASP B 1 196 ? 16.40700 154.37100 12.30900 1.000 52.28765 183 ASP B N 1
ATOM 6243 C CA . ASP B 1 196 ? 17.15900 154.97700 13.40800 1.000 50.83594 183 ASP B CA 1
ATOM 6244 C C . ASP B 1 196 ? 17.52300 156.41800 13.08600 1.000 50.60093 183 ASP B C 1
ATOM 6245 O O . ASP B 1 196 ? 17.26500 157.33200 13.87500 1.000 53.89869 183 ASP B O 1
ATOM 6250 N N . ALA B 1 197 ? 18.15800 156.62800 11.93600 1.000 49.04156 184 ALA B N 1
ATOM 6251 C CA . ALA B 1 197 ? 18.40000 157.96700 11.42700 1.000 49.07797 184 ALA B CA 1
ATOM 6252 C C . ALA B 1 197 ? 17.12800 158.81700 11.43300 1.000 50.62890 184 ALA B C 1
ATOM 6253 O O . ALA B 1 197 ? 17.13000 159.95400 11.91600 1.000 47.08455 184 ALA B O 1
ATOM 6255 N N . GLU B 1 198 ? 16.02800 158.28300 10.89300 1.000 50.13983 185 GLU B N 1
ATOM 6256 C CA . GLU B 1 198 ? 14.79900 159.07400 10.80100 1.000 53.08223 185 GLU B CA 1
ATOM 6257 C C . GLU B 1 198 ? 14.18500 159.32600 12.18100 1.000 51.82414 185 GLU B C 1
ATOM 6258 O O . GLU B 1 198 ? 13.76200 160.44900 12.48000 1.000 52.00946 185 GLU B O 1
ATOM 6264 N N . LEU B 1 199 ? 14.14500 158.30700 13.04500 1.000 52.27138 186 LEU B N 1
ATOM 6265 C CA . LEU B 1 199 ? 13.57100 158.50000 14.37900 1.000 52.59656 186 LEU B CA 1
ATOM 6266 C C . LEU B 1 199 ? 14.41300 159.43800 15.22900 1.000 50.25871 186 LEU B C 1
ATOM 6267 O O . LEU B 1 199 ? 13.87800 160.16200 16.07600 1.000 51.49949 186 LEU B O 1
ATOM 6272 N N . THR B 1 200 ? 15.73400 159.42200 15.03600 1.000 50.18247 187 THR B N 1
ATOM 6273 C CA . THR B 1 200 ? 16.60400 160.37100 15.72100 1.000 48.77665 187 THR B CA 1
ATOM 6274 C C . THR B 1 200 ? 16.27900 161.80000 15.31700 1.000 47.09986 187 THR B C 1
ATOM 6275 O O . THR B 1 200 ? 16.25100 162.69800 16.16400 1.000 45.62956 187 THR B O 1
ATOM 6279 N N . LEU B 1 201 ? 16.01700 162.02300 14.02500 1.000 48.01050 188 LEU B N 1
ATOM 6280 C CA . LEU B 1 201 ? 15.73500 163.36900 13.53400 1.000 46.77751 188 LEU B CA 1
ATOM 6281 C C . LEU B 1 201 ? 14.40200 163.88400 14.06000 1.000 49.53635 188 LEU B C 1
ATOM 6282 O O . LEU B 1 201 ? 14.31100 165.01500 14.55200 1.000 49.91338 188 LEU B O 1
ATOM 6287 N N . GLU B 1 202 ? 13.34600 163.08500 13.92800 1.000 48.98750 189 GLU B N 1
ATOM 6288 C CA . GLU B 1 202 ? 12.04400 163.53600 14.39000 1.000 50.99887 189 GLU B CA 1
ATOM 6289 C C . GLU B 1 202 ? 12.04000 163.75700 15.89100 1.000 50.73600 189 GLU B C 1
ATOM 6290 O O . GLU B 1 202 ? 11.40900 164.70000 16.38100 1.000 52.37108 189 GLU B O 1
ATOM 6296 N N . LEU B 1 203 ? 12.71900 162.89200 16.64500 1.000 50.30289 190 LEU B N 1
ATOM 6297 C CA . LEU B 1 203 ? 12.85900 163.14400 18.07600 1.000 47.60380 190 LEU B CA 1
ATOM 6298 C C . LEU B 1 203 ? 13.46900 164.51400 18.31400 1.000 47.38307 190 LEU B C 1
ATOM 6299 O O . LEU B 1 203 ? 12.93200 165.32400 19.07300 1.000 51.26947 190 LEU B O 1
ATOM 6304 N N . TRP B 1 204 ? 14.57900 164.80000 17.63800 1.000 47.26347 191 TRP B N 1
ATOM 6305 C CA . TRP B 1 204 ? 15.25200 166.08200 17.80000 1.000 48.62330 191 TRP B CA 1
ATOM 6306 C C . TRP B 1 204 ? 14.33500 167.23500 17.43500 1.000 51.97127 191 TRP B C 1
ATOM 6307 O O . TRP B 1 204 ? 14.28200 168.24800 18.14200 1.000 52.40760 191 TRP B O 1
ATOM 6318 N N . LEU B 1 205 ? 13.63600 167.10400 16.30100 1.000 54.52612 192 LEU B N 1
ATOM 6319 C CA . LEU B 1 205 ? 12.71000 168.13200 15.84600 1.000 49.72910 192 LEU B CA 1
ATOM 6320 C C . LEU B 1 205 ? 11.62600 168.38800 16.87600 1.000 50.03658 192 LEU B C 1
ATOM 6321 O O . LEU B 1 205 ? 11.23700 169.54000 17.10400 1.000 52.92150 192 LEU B O 1
ATOM 6326 N N . GLU B 1 206 ? 11.12600 167.32800 17.51400 1.000 48.78631 193 GLU B N 1
ATOM 6327 C CA . GLU B 1 206 ? 10.07500 167.51000 18.50900 1.000 53.47761 193 GLU B CA 1
ATOM 6328 C C . GLU B 1 206 ? 10.62900 168.09000 19.80500 1.000 55.67456 193 GLU B C 1
ATOM 6329 O O . GLU B 1 206 ? 9.96000 168.89800 20.46400 1.000 54.67996 193 GLU B O 1
ATOM 6335 N N . GLN B 1 207 ? 11.84800 167.69200 20.18400 1.000 53.98918 194 GLN B N 1
ATOM 6336 C CA . GLN B 1 207 ? 12.50100 168.33600 21.31500 1.000 52.72014 194 GLN B CA 1
ATOM 6337 C C . GLN B 1 207 ? 12.63800 169.83800 21.09100 1.000 53.40429 194 GLN B C 1
ATOM 6338 O O . GLN B 1 207 ? 12.56800 170.62000 22.05100 1.000 49.53937 194 GLN B O 1
ATOM 6344 N N . GLU B 1 208 ? 12.81600 170.26000 19.83500 1.000 51.42533 195 GLU B N 1
ATOM 6345 C CA . GLU B 1 208 ? 12.88400 171.68700 19.54900 1.000 53.45198 195 GLU B CA 1
ATOM 6346 C C . GLU B 1 208 ? 11.58300 172.37100 19.94600 1.000 55.83652 195 GLU B C 1
ATOM 6347 O O . GLU B 1 208 ? 11.60000 173.41100 20.60600 1.000 56.15950 195 GLU B O 1
ATOM 6353 N N . GLU B 1 209 ? 10.44200 171.78400 19.58500 1.000 51.82355 196 GLU B N 1
ATOM 6354 C CA . GLU B 1 209 ? 9.16700 172.34200 20.02800 1.000 52.51048 196 GLU B CA 1
ATOM 6355 C C . GLU B 1 209 ? 9.07900 172.36900 21.54900 1.000 53.00303 196 GLU B C 1
ATOM 6356 O O . GLU B 1 209 ? 8.80300 173.41300 22.15200 1.000 51.59679 196 GLU B O 1
ATOM 6362 N N . LEU B 1 210 ? 9.33300 171.22900 22.19000 1.000 53.81658 197 LEU B N 1
ATOM 6363 C CA . LEU B 1 210 ? 9.28400 171.16900 23.64800 1.000 53.34908 197 LEU B CA 1
ATOM 6364 C C . LEU B 1 210 ? 10.22300 172.18700 24.28800 1.000 56.43474 197 LEU B C 1
ATOM 6365 O O . LEU B 1 210 ? 9.81200 172.95100 25.16900 1.000 54.54912 197 LEU B O 1
ATOM 6370 N N . ILE B 1 211 ? 11.49500 172.20700 23.86500 1.000 55.30458 198 ILE B N 1
ATOM 6371 C CA . ILE B 1 211 ? 12.45600 173.08900 24.52000 1.000 52.03379 198 ILE B CA 1
ATOM 6372 C C . ILE B 1 211 ? 11.95700 174.52200 24.48100 1.000 49.45690 198 ILE B C 1
ATOM 6373 O O . ILE B 1 211 ? 12.01800 175.23600 25.48500 1.000 52.31176 198 ILE B O 1
ATOM 6378 N N . LYS B 1 212 ? 11.40000 174.95000 23.35200 1.000 53.14096 199 LYS B N 1
ATOM 6379 C CA . LYS B 1 212 ? 11.02500 176.35800 23.23400 1.000 54.78990 199 LYS B CA 1
ATOM 6380 C C . LYS B 1 212 ? 9.67700 176.64300 23.87600 1.000 54.52129 199 LYS B C 1
ATOM 6381 O O . LYS B 1 212 ? 9.50700 177.70000 24.49300 1.000 57.69013 199 LYS B O 1
ATOM 6387 N N . LYS B 1 213 ? 8.73000 175.70900 23.80600 1.000 53.44866 200 LYS B N 1
ATOM 6388 C CA . LYS B 1 213 ? 7.47000 175.93300 24.50300 1.000 53.06999 200 LYS B CA 1
ATOM 6389 C C . LYS B 1 213 ? 7.64700 175.87200 26.01700 1.000 52.85651 200 LYS B C 1
ATOM 6390 O O . LYS B 1 213 ? 6.86400 176.48600 26.74800 1.000 59.48452 200 LYS B O 1
ATOM 6392 N N . ARG B 1 214 ? 8.66100 175.16900 26.52100 1.000 52.75016 201 ARG B N 1
ATOM 6393 C CA . ARG B 1 214 ? 8.84500 175.06300 27.97000 1.000 53.58937 201 ARG B CA 1
ATOM 6394 C C . ARG B 1 214 ? 9.98200 175.93100 28.49300 1.000 51.39597 201 ARG B C 1
ATOM 6395 O O . ARG B 1 214 ? 10.33700 175.81600 29.66900 1.000 51.21874 201 ARG B O 1
ATOM 6403 N N . GLY B 1 215 ? 10.53800 176.80500 27.65800 1.000 49.44752 202 GLY B N 1
ATOM 6404 C CA . GLY B 1 215 ? 11.56500 177.74100 28.09400 1.000 48.20295 202 GLY B CA 1
ATOM 6405 C C . GLY B 1 215 ? 12.81700 177.09600 28.65100 1.000 50.82959 202 GLY B C 1
ATOM 6406 O O . GLY B 1 215 ? 13.35400 177.57000 29.65900 1.000 45.66716 202 GLY B O 1
ATOM 6407 N N . LEU B 1 216 ? 13.29800 176.02400 28.01700 1.000 48.03183 203 LEU B N 1
ATOM 6408 C CA . LEU B 1 216 ? 14.45200 175.28900 28.51200 1.000 47.71176 203 LEU B CA 1
ATOM 6409 C C . LEU B 1 216 ? 15.73100 175.60800 27.73600 1.000 51.32095 203 LEU B C 1
ATOM 6410 O O . LEU B 1 216 ? 16.71800 174.87500 27.86000 1.000 51.09487 203 LEU B O 1
ATOM 6415 N N . GLU B 1 217 ? 15.74400 176.70300 26.97100 1.000 49.53388 204 GLU B N 1
ATOM 6416 C CA . GLU B 1 217 ? 16.88100 177.00200 26.10400 1.000 50.92278 204 GLU B CA 1
ATOM 6417 C C . GLU B 1 217 ? 18.19500 177.05700 26.87800 1.000 53.61563 204 GLU B C 1
ATOM 6418 O O . GLU B 1 217 ? 19.25100 176.68000 26.35300 1.000 48.05346 204 GLU B O 1
ATOM 6424 N N . ARG B 1 218 ? 18.14700 177.51500 28.13200 1.000 59.31475 205 ARG B N 1
ATOM 6425 C CA . ARG B 1 218 ? 19.38000 177.82800 28.84800 1.000 56.22742 205 ARG B CA 1
ATOM 6426 C C . ARG B 1 218 ? 20.07600 176.57300 29.35700 1.000 52.33967 205 ARG B C 1
ATOM 6427 O O . ARG B 1 218 ? 21.30500 176.47900 29.29000 1.000 52.26739 205 ARG B O 1
ATOM 6435 N N . ILE B 1 219 ? 19.32200 175.59400 29.85800 1.000 48.86268 206 ILE B N 1
ATOM 6436 C CA . ILE B 1 219 ? 19.98400 174.36500 30.29300 1.000 48.32816 206 ILE B CA 1
ATOM 6437 C C . ILE B 1 219 ? 20.47700 173.55300 29.09200 1.000 45.98092 206 ILE B C 1
ATOM 6438 O O . ILE B 1 219 ? 21.59600 173.03300 29.10500 1.000 45.19663 206 ILE B O 1
ATOM 6443 N N . VAL B 1 220 ? 19.66800 173.45900 28.03300 1.000 49.10476 207 VAL B N 1
ATOM 6444 C CA . VAL B 1 220 ? 20.06200 172.74400 26.81600 1.000 45.71535 207 VAL B CA 1
ATOM 6445 C C . VAL B 1 220 ? 21.37400 173.30100 26.26600 1.000 42.62111 207 VAL B C 1
ATOM 6446 O O . VAL B 1 220 ? 22.30400 172.55300 25.94200 1.000 41.99462 207 VAL B O 1
ATOM 6450 N N . ALA B 1 221 ? 21.47100 174.62700 26.16300 1.000 44.70362 208 ALA B N 1
ATOM 6451 C CA . ALA B 1 221 ? 22.70600 175.22000 25.66300 1.000 45.70083 208 ALA B CA 1
ATOM 6452 C C . ALA B 1 221 ? 23.87700 174.94900 26.58600 1.000 43.82542 208 ALA B C 1
ATOM 6453 O O . ALA B 1 221 ? 25.00900 174.79800 26.10800 1.000 45.40446 208 ALA B O 1
ATOM 6455 N N . PHE B 1 222 ? 23.63800 174.91800 27.90200 1.000 46.43914 209 PHE B N 1
ATOM 6456 C CA . PHE B 1 222 ? 24.73200 174.65300 28.83400 1.000 45.53918 209 PHE B CA 1
ATOM 6457 C C . PHE B 1 222 ? 25.29900 173.26100 28.60900 1.000 43.42447 209 PHE B C 1
ATOM 6458 O O . PHE B 1 222 ? 26.50800 173.09600 28.41500 1.000 39.99591 209 PHE B O 1
ATOM 6466 N N . GLU B 1 223 ? 24.42900 172.24400 28.61900 1.000 43.25964 210 GLU B N 1
ATOM 6467 C CA . GLU B 1 223 ? 24.88900 170.87800 28.41000 1.000 42.41958 210 GLU B CA 1
ATOM 6468 C C . GLU B 1 223 ? 25.49800 170.71600 27.03400 1.000 40.21907 210 GLU B C 1
ATOM 6469 O O . GLU B 1 223 ? 26.40900 169.90200 26.85400 1.000 40.77008 210 GLU B O 1
ATOM 6475 N N . ARG B 1 224 ? 25.01500 171.48900 26.05800 1.000 42.01067 211 ARG B N 1
ATOM 6476 C CA . ARG B 1 224 ? 25.60300 171.45900 24.72500 1.000 40.44325 211 ARG B CA 1
ATOM 6477 C C . ARG B 1 224 ? 27.01500 172.02500 24.74600 1.000 41.69424 211 ARG B C 1
ATOM 6478 O O . ARG B 1 224 ? 27.91600 171.48600 24.09000 1.000 38.67836 211 ARG B O 1
ATOM 6486 N N . LYS B 1 225 ? 27.22000 173.11000 25.50600 1.000 41.31084 212 LYS B N 1
ATOM 6487 C CA . LYS B 1 225 ? 28.55700 173.65800 25.70600 1.000 38.33839 212 LYS B CA 1
ATOM 6488 C C . LYS B 1 225 ? 29.47900 172.64000 26.36200 1.000 41.38172 212 LYS B C 1
ATOM 6489 O O . LYS B 1 225 ? 30.65800 172.53000 25.99900 1.000 43.10104 212 LYS B O 1
ATOM 6495 N N . VAL B 1 226 ? 28.94300 171.86900 27.31200 1.000 41.72439 213 VAL B N 1
ATOM 6496 C CA . VAL B 1 226 ? 29.75000 170.96700 28.12400 1.000 40.76366 213 VAL B CA 1
ATOM 6497 C C . VAL B 1 226 ? 30.18700 169.75200 27.31400 1.000 43.42018 213 VAL B C 1
ATOM 6498 O O . VAL B 1 226 ? 31.32600 169.27300 27.45000 1.000 44.73951 213 VAL B O 1
ATOM 6502 N N . MET B 1 227 ? 29.29200 169.23400 26.46200 1.000 36.81644 214 MET B N 1
ATOM 6503 C CA . MET B 1 227 ? 29.43400 167.95400 25.77700 1.000 40.81831 214 MET B CA 1
ATOM 6504 C C . MET B 1 227 ? 30.81000 167.73300 25.13000 1.000 44.78961 214 MET B C 1
ATOM 6505 O O . MET B 1 227 ? 31.46900 166.73900 25.46100 1.000 46.87267 214 MET B O 1
ATOM 6510 N N . PRO B 1 228 ? 31.30800 168.61400 24.25000 1.000 43.22014 215 PRO B N 1
ATOM 6511 C CA . PRO B 1 228 ? 32.58100 168.31600 23.57900 1.000 42.02502 215 PRO B CA 1
ATOM 6512 C C . PRO B 1 228 ? 33.77400 168.29700 24.51500 1.000 42.04466 215 PRO B C 1
ATOM 6513 O O . PRO B 1 228 ? 34.83100 167.78900 24.13900 1.000 43.03833 215 PRO B O 1
ATOM 6517 N N . THR B 1 229 ? 33.65800 168.85700 25.71000 1.000 41.29773 216 THR B N 1
ATOM 6518 C CA . THR B 1 229 ? 34.74900 168.73200 26.66300 1.000 42.79786 216 THR B CA 1
ATOM 6519 C C . THR B 1 229 ? 34.77700 167.32700 27.23600 1.000 44.91621 216 THR B C 1
ATOM 6520 O O . THR B 1 229 ? 35.85000 166.73500 27.39300 1.000 46.08504 216 THR B O 1
ATOM 6524 N N . LEU B 1 230 ? 33.59800 166.76500 27.53000 1.000 47.23083 217 LEU B N 1
ATOM 6525 C CA . LEU B 1 230 ? 33.52900 165.38800 28.01900 1.000 44.60902 217 LEU B CA 1
ATOM 6526 C C . LEU B 1 230 ? 33.96600 164.39900 26.95200 1.000 43.17234 217 LEU B C 1
ATOM 6527 O O . LEU B 1 230 ? 34.74400 163.48600 27.23400 1.000 43.95849 217 LEU B O 1
ATOM 6532 N N . ILE B 1 231 ? 33.47400 164.56400 25.72200 1.000 43.57971 218 ILE B N 1
ATOM 6533 C CA . ILE B 1 231 ? 33.76500 163.59600 24.67200 1.000 42.45191 218 ILE B CA 1
ATOM 6534 C C . ILE B 1 231 ? 35.25000 163.58900 24.34500 1.000 41.44114 218 ILE B C 1
ATOM 6535 O O . ILE B 1 231 ? 35.82500 162.53700 24.07400 1.000 44.83837 218 ILE B O 1
ATOM 6540 N N . ARG B 1 232 ? 35.89900 164.75200 24.38500 1.000 40.84632 219 ARG B N 1
ATOM 6541 C CA . ARG B 1 232 ? 37.35600 164.79600 24.30400 1.000 39.94721 219 ARG B CA 1
ATOM 6542 C C . ARG B 1 232 ? 37.99700 163.92800 25.39000 1.000 46.47414 219 ARG B C 1
ATOM 6543 O O . ARG B 1 232 ? 38.83400 163.05900 25.10500 1.000 46.34074 219 ARG B O 1
ATOM 6551 N N . THR B 1 233 ? 37.62500 164.16700 26.65100 1.000 44.35952 220 THR B N 1
ATOM 6552 C CA . THR B 1 233 ? 38.19400 163.40200 27.75200 1.000 44.01408 220 THR B CA 1
ATOM 6553 C C . THR B 1 233 ? 37.83000 161.92300 27.66200 1.000 44.65971 220 THR B C 1
ATOM 6554 O O . THR B 1 233 ? 38.66700 161.05700 27.95000 1.000 46.85756 220 THR B O 1
ATOM 6558 N N . GLU B 1 234 ? 36.58200 161.61800 27.28800 1.000 42.30938 221 GLU B N 1
ATOM 6559 C CA . GLU B 1 234 ? 36.18600 160.23900 27.02000 1.000 41.50661 221 GLU B CA 1
ATOM 6560 C C . GLU B 1 234 ? 37.07700 159.60600 25.95900 1.000 44.09199 221 GLU B C 1
ATOM 6561 O O . GLU B 1 234 ? 37.49200 158.45000 26.09300 1.000 45.23419 221 GLU B O 1
ATOM 6567 N N . ALA B 1 235 ? 37.39200 160.35200 24.89900 1.000 43.26909 222 ALA B N 1
ATOM 6568 C CA . ALA B 1 235 ? 38.16500 159.78000 23.80600 1.000 45.62501 222 ALA B CA 1
ATOM 6569 C C . ALA B 1 235 ? 39.62400 159.61600 24.17700 1.000 44.88900 222 ALA B C 1
ATOM 6570 O O . ALA B 1 235 ? 40.29000 158.72300 23.65300 1.000 51.31345 222 ALA B O 1
ATOM 6572 N N . ARG B 1 236 ? 40.13400 160.45300 25.07500 1.000 42.22415 223 ARG B N 1
ATOM 6573 C CA . ARG B 1 236 ? 41.54700 160.39000 25.42000 1.000 42.08161 223 ARG B CA 1
ATOM 6574 C C . ARG B 1 236 ? 41.85900 159.15800 26.26700 1.000 44.88096 223 ARG B C 1
ATOM 6575 O O . ARG B 1 236 ? 42.90300 158.51200 26.08600 1.000 41.79084 223 ARG B O 1
ATOM 6583 N N . GLY B 1 237 ? 40.96000 158.81500 27.18800 1.000 40.24917 224 GLY B N 1
ATOM 6584 C CA . GLY B 1 237 ? 41.25200 157.76600 28.12100 1.000 40.71431 224 GLY B CA 1
ATOM 6585 C C . GLY B 1 237 ? 42.28100 158.16400 29.17800 1.000 44.60166 224 GLY B C 1
ATOM 6586 O O . GLY B 1 237 ? 42.69500 159.32100 29.32900 1.000 44.28513 224 GLY B O 1
ATOM 6587 N N . VAL B 1 238 ? 42.68600 157.15200 29.93500 1.000 44.26969 225 VAL B N 1
ATOM 6588 C CA . VAL B 1 238 ? 43.56700 157.32300 31.08000 1.000 43.43487 225 VAL B CA 1
ATOM 6589 C C . VAL B 1 238 ? 44.67600 156.29600 30.96100 1.000 45.74361 225 VAL B C 1
ATOM 6590 O O . VAL B 1 238 ? 44.39600 155.08800 30.92900 1.000 45.41642 225 VAL B O 1
ATOM 6594 N N . ARG B 1 239 ? 45.92700 156.77100 30.89000 1.000 42.87946 226 ARG B N 1
ATOM 6595 C CA . ARG B 1 239 ? 47.08200 155.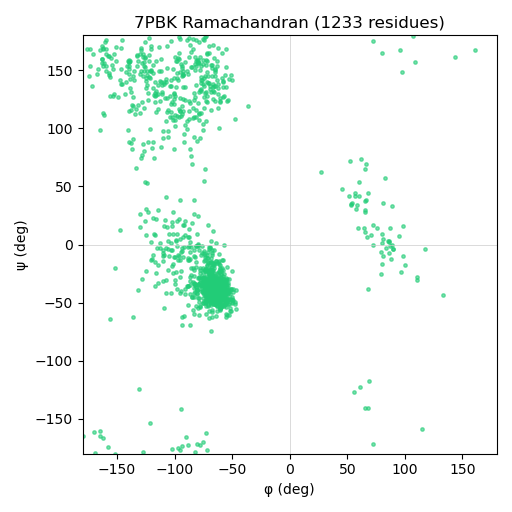87800 30.82200 1.000 45.50501 226 ARG B CA 1
ATOM 6596 C C . ARG B 1 239 ? 47.21800 155.08300 32.11400 1.000 47.27633 226 ARG B C 1
ATOM 6597 O O . ARG B 1 239 ? 47.18000 155.65100 33.21000 1.000 44.38437 226 ARG B O 1
ATOM 6605 N N . VAL B 1 240 ? 47.39000 153.76700 31.98200 1.000 50.93893 227 VAL B N 1
ATOM 6606 C CA . VAL B 1 240 ? 47.49400 152.87600 33.13000 1.000 49.51146 227 VAL B CA 1
ATOM 6607 C C . VAL B 1 240 ? 48.81900 152.12900 33.06600 1.000 51.99342 227 VAL B C 1
ATOM 6608 O O . VAL B 1 240 ? 49.47300 152.05700 32.02400 1.000 57.52105 227 VAL B O 1
ATOM 6612 N N . ASP B 1 241 ? 49.21000 151.56200 34.19800 1.000 47.02467 228 ASP B N 1
ATOM 6613 C CA . ASP B 1 241 ? 50.45100 150.80100 34.31000 1.000 46.78154 228 ASP B CA 1
ATOM 6614 C C . ASP B 1 241 ? 50.06000 149.33700 34.49500 1.000 47.08053 228 ASP B C 1
ATOM 6615 O O . ASP B 1 241 ? 49.86500 148.86800 35.61500 1.000 49.71035 228 ASP B O 1
ATOM 6620 N N . LEU B 1 242 ? 49.96200 148.60500 33.38800 1.000 47.23288 229 LEU B N 1
ATOM 6621 C CA . LEU B 1 242 ? 49.41200 147.25300 33.46200 1.000 51.52354 229 LEU B CA 1
ATOM 6622 C C . LEU B 1 242 ? 50.26100 146.32800 34.32000 1.000 51.08324 229 LEU B C 1
ATOM 6623 O O . LEU B 1 242 ? 49.71900 145.43300 34.97800 1.000 52.64761 229 LEU B O 1
ATOM 6628 N N . ASP B 1 243 ? 51.58000 146.52600 34.34300 1.000 53.80860 230 ASP B N 1
ATOM 6629 C CA . ASP B 1 243 ? 52.41700 145.73300 35.23700 1.000 53.44136 230 ASP B CA 1
ATOM 6630 C C . ASP B 1 243 ? 52.05800 145.98600 36.70900 1.000 51.43098 230 ASP B C 1
ATOM 6631 O O . ASP B 1 243 ? 51.83200 145.04000 37.47500 1.000 52.39371 230 ASP B O 1
ATOM 6636 N N . TYR B 1 244 ? 51.97200 147.24900 37.12900 1.000 49.49135 231 TYR B N 1
ATOM 6637 C CA . TYR B 1 244 ? 51.57500 147.49000 38.51300 1.000 48.75073 231 TYR B CA 1
ATOM 6638 C C . TYR B 1 244 ? 50.16300 146.97800 38.79000 1.000 49.82055 231 TYR B C 1
ATOM 6639 O O . TYR B 1 244 ? 49.89100 146.43000 39.86500 1.000 49.29618 231 TYR B O 1
ATOM 6648 N N . ALA B 1 245 ? 49.24300 147.18400 37.84900 1.000 48.67239 232 ALA B N 1
ATOM 6649 C CA . ALA B 1 245 ? 47.86800 146.77500 38.06900 1.000 47.74726 232 ALA B CA 1
ATOM 6650 C C . ALA B 1 245 ? 47.75800 145.28000 38.34700 1.000 51.86206 232 ALA B C 1
ATOM 6651 O O . ALA B 1 245 ? 46.87600 144.86100 39.10800 1.000 53.16657 232 ALA B O 1
ATOM 6653 N N . GLU B 1 246 ? 48.63500 144.45700 37.76300 1.000 54.17111 233 GLU B N 1
ATOM 6654 C CA . GLU B 1 246 ? 48.59000 143.02800 38.07800 1.000 57.24100 233 GLU B CA 1
ATOM 6655 C C . GLU B 1 246 ? 49.04800 142.76300 39.51200 1.000 59.85620 233 GLU B C 1
ATOM 6656 O O . GLU B 1 246 ? 48.44600 141.94000 40.22000 1.000 56.47591 233 GLU B O 1
ATOM 6662 N N . GLN B 1 247 ? 50.11600 143.45000 39.94800 1.000 52.89559 234 GLN B N 1
ATOM 6663 C CA . GLN B 1 247 ? 50.56300 143.37200 41.33400 1.000 49.65942 234 GLN B CA 1
ATOM 6664 C C . GLN B 1 247 ? 49.45900 143.78800 42.29400 1.000 49.20918 234 GLN B C 1
ATOM 6665 O O . GLN B 1 247 ? 49.23500 143.14000 43.32100 1.000 48.38339 234 GLN B O 1
ATOM 6671 N N . ALA B 1 248 ? 48.78600 144.90200 41.99400 1.000 50.16345 235 ALA B N 1
ATOM 6672 C CA . ALA B 1 248 ? 47.67500 145.36000 42.82400 1.000 50.16763 235 ALA B CA 1
ATOM 6673 C C . ALA B 1 248 ? 46.59300 144.28900 42.98400 1.000 49.62598 235 ALA B C 1
ATOM 6674 O O . ALA B 1 248 ? 45.92700 144.23900 44.02200 1.000 49.53645 235 ALA B O 1
ATOM 6676 N N . ILE B 1 249 ? 46.40600 143.42100 41.98600 1.000 49.17572 236 ILE B N 1
ATOM 6677 C CA . ILE B 1 249 ? 45.50500 142.28700 42.16400 1.000 48.05753 236 ILE B CA 1
ATOM 6678 C C . ILE B 1 249 ? 46.05600 141.32000 43.20900 1.000 52.94105 236 ILE B C 1
ATOM 6679 O O . ILE B 1 249 ? 45.30900 140.82100 44.06100 1.000 54.81316 236 ILE B O 1
ATOM 6684 N N . PHE B 1 250 ? 47.36800 141.04900 43.18000 1.000 53.45919 237 PHE B N 1
ATOM 6685 C CA . PHE B 1 250 ? 47.97500 140.24900 44.24500 1.000 48.64902 237 PHE B CA 1
ATOM 6686 C C . PHE B 1 250 ? 47.77000 140.91200 45.60400 1.000 47.94829 237 PHE B C 1
ATOM 6687 O O . PHE B 1 250 ? 47.34500 140.26500 46.56700 1.000 48.68369 237 PHE B O 1
ATOM 6695 N N . LYS B 1 251 ? 48.04800 142.21300 45.69500 1.000 48.51721 238 LYS B N 1
ATOM 6696 C CA . LYS B 1 251 ? 47.92300 142.90800 46.97300 1.000 50.38743 238 LYS B CA 1
ATOM 6697 C C . LYS B 1 251 ? 46.49000 142.84400 47.48500 1.000 50.01490 238 LYS B C 1
ATOM 6698 O O . LYS B 1 251 ? 46.23500 142.36800 48.59500 1.000 51.53644 238 LYS B O 1
ATOM 6704 N N . MET B 1 252 ? 45.53700 143.29500 46.66600 1.000 46.67070 239 MET B N 1
ATOM 6705 C CA . MET B 1 252 ? 44.12700 143.21100 47.02500 1.000 45.89612 239 MET B CA 1
ATOM 6706 C C . MET B 1 252 ? 43.69500 141.78800 47.37200 1.000 50.68875 239 MET B C 1
ATOM 6707 O O . MET B 1 252 ? 42.74800 141.60800 48.14600 1.000 48.29901 239 MET B O 1
ATOM 6712 N N . ASP B 1 253 ? 44.34400 140.76900 46.79200 1.000 53.50016 240 ASP B N 1
ATOM 6713 C CA . ASP B 1 253 ? 44.06000 139.39300 47.19300 1.000 54.30713 240 ASP B CA 1
ATOM 6714 C C . ASP B 1 253 ? 44.35700 139.19500 48.67700 1.000 58.43854 240 ASP B C 1
ATOM 6715 O O . ASP B 1 253 ? 43.62400 138.48000 49.37800 1.000 59.08809 240 ASP B O 1
ATOM 6720 N N . GLY B 1 254 ? 45.43500 139.82400 49.17100 1.000 55.46317 241 GLY B N 1
ATOM 6721 C CA . GLY B 1 254 ? 45.80800 139.67400 50.57000 1.000 49.69951 241 GLY B CA 1
ATOM 6722 C C . GLY B 1 254 ? 44.92900 140.49500 51.49000 1.000 52.21222 241 GLY B C 1
ATOM 6723 O O . GLY B 1 254 ? 44.62000 140.08000 52.61400 1.000 53.28420 241 GLY B O 1
ATOM 6724 N N . VAL B 1 255 ? 44.51700 141.67100 51.02600 1.000 51.56781 242 VAL B N 1
ATOM 6725 C CA . VAL B 1 255 ? 43.56400 142.48800 51.77000 1.000 53.06046 242 VAL B CA 1
ATOM 6726 C C . VAL B 1 255 ? 42.25200 141.73300 51.96400 1.000 52.73492 242 VAL B C 1
ATOM 6727 O O . VAL B 1 255 ? 41.62400 141.81100 53.03300 1.000 50.57428 242 VAL B O 1
ATOM 6731 N N . VAL B 1 256 ? 41.81400 140.98900 50.93800 1.000 47.95065 243 VAL B N 1
ATOM 6732 C CA . VAL B 1 256 ? 40.52900 140.31100 51.04200 1.000 45.88718 243 VAL B CA 1
ATOM 6733 C C . VAL B 1 256 ? 40.64800 139.12500 51.98100 1.000 49.50526 243 VAL B C 1
ATOM 6734 O O . VAL B 1 256 ? 39.73900 138.84700 52.77300 1.000 50.92228 243 VAL B O 1
ATOM 6738 N N . ARG B 1 257 ? 41.78400 138.42700 51.94300 1.000 54.78958 244 ARG B N 1
ATOM 6739 C CA . ARG B 1 257 ? 42.03300 137.38500 52.93500 1.000 52.31926 244 ARG B CA 1
ATOM 6740 C C . ARG B 1 257 ? 41.93900 137.95500 54.35100 1.000 48.10069 244 ARG B C 1
ATOM 6741 O O . ARG B 1 257 ? 41.21200 137.42500 55.19600 1.000 46.21832 244 ARG B O 1
ATOM 6749 N N . GLU B 1 258 ? 42.64000 139.06500 54.60800 1.000 48.22672 245 GLU B N 1
ATOM 6750 C CA . GLU B 1 258 ? 42.52700 139.76700 55.88400 1.000 46.71090 245 GLU B CA 1
ATOM 6751 C C . GLU B 1 258 ? 41.07600 140.04600 56.27500 1.000 45.21278 245 GLU B C 1
ATOM 6752 O O . GLU B 1 258 ? 40.69700 139.84700 57.43100 1.000 44.46256 245 GLU B O 1
ATOM 6758 N N . ASN B 1 259 ? 40.25100 140.51600 55.33600 1.000 44.26314 246 ASN B N 1
ATOM 6759 C CA . ASN B 1 259 ? 38.86800 140.84900 55.67900 1.000 43.63789 246 ASN B CA 1
ATOM 6760 C C . ASN B 1 259 ? 38.03700 139.60400 55.95600 1.000 43.93515 246 ASN B C 1
ATOM 6761 O O . ASN B 1 259 ? 37.11500 139.63600 56.78200 1.000 43.84584 246 ASN B O 1
ATOM 6766 N N . GLN B 1 260 ? 38.30100 138.51300 55.24200 1.000 46.02064 247 GLN B N 1
ATOM 6767 C CA . GLN B 1 260 ? 37.58000 137.27900 55.53400 1.000 48.42772 247 GLN B CA 1
ATOM 6768 C C . GLN B 1 260 ? 37.83200 136.83400 56.96900 1.000 50.78483 247 GLN B C 1
ATOM 6769 O O . GLN B 1 260 ? 36.89900 136.43400 57.68200 1.000 48.45896 247 GLN B O 1
ATOM 6775 N N . ALA B 1 261 ? 39.09600 136.90600 57.40200 1.000 47.00404 248 ALA B N 1
ATOM 6776 C CA . ALA B 1 261 ? 39.47900 136.44300 58.72900 1.000 43.85706 248 ALA B CA 1
ATOM 6777 C C . ALA B 1 261 ? 38.88900 137.33800 59.81200 1.000 42.36917 248 ALA B C 1
ATOM 6778 O O . ALA B 1 261 ? 38.37000 136.84600 60.81800 1.000 47.06621 248 ALA B O 1
ATOM 6780 N N . LYS B 1 262 ? 38.96300 138.65600 59.62600 1.000 40.76395 249 LYS B N 1
ATOM 6781 C CA . LYS B 1 262 ? 38.28300 139.58700 60.51900 1.000 40.04003 249 LYS B CA 1
ATOM 6782 C C . LYS B 1 262 ? 36.80900 139.23100 60.65200 1.000 43.01763 249 LYS B C 1
ATOM 6783 O O . LYS B 1 262 ? 36.23600 139.28500 61.74300 1.000 45.34267 249 LYS B O 1
ATOM 6789 N N . MET B 1 263 ? 36.18500 138.84500 59.55300 1.000 44.20325 250 MET B N 1
ATOM 6790 C CA . MET B 1 263 ? 34.76700 138.53100 59.57500 1.000 44.03727 250 MET B CA 1
ATOM 6791 C C . MET B 1 263 ? 34.50500 137.17500 60.22500 1.000 46.64734 250 MET B C 1
ATOM 6792 O O . MET B 1 263 ? 33.52200 137.00200 60.95400 1.000 46.36710 250 MET B O 1
ATOM 6797 N N . PHE B 1 264 ? 35.35100 136.19400 59.92800 1.000 47.68819 251 PHE B N 1
ATOM 6798 C CA . PHE B 1 264 ? 35.19900 134.87400 60.51800 1.000 45.32388 251 PHE B CA 1
ATOM 6799 C C . PHE B 1 264 ? 35.39800 134.93000 62.02100 1.000 46.45384 251 PHE B C 1
ATOM 6800 O O . PHE B 1 264 ? 34.68000 134.26300 62.77800 1.000 48.86685 251 PHE B O 1
ATOM 6808 N N . ALA B 1 265 ? 36.37000 135.72900 62.46700 1.000 45.76911 252 ALA B N 1
ATOM 6809 C CA . ALA B 1 265 ? 36.56700 135.94900 63.89200 1.000 43.96525 252 ALA B CA 1
ATOM 6810 C C . ALA B 1 265 ? 35.32100 136.54700 64.52700 1.000 43.32408 252 ALA B C 1
ATOM 6811 O O . ALA B 1 265 ? 34.85400 136.07600 65.56900 1.000 48.83145 252 ALA B O 1
ATOM 6813 N N . LEU B 1 266 ? 34.75100 137.57600 63.90900 1.000 41.82322 253 LEU B N 1
ATOM 6814 C CA . LEU B 1 266 ? 33.64500 138.26200 64.55500 1.000 42.09990 253 LEU B CA 1
ATOM 6815 C C . LEU B 1 266 ? 32.40700 137.38200 64.64700 1.000 45.80181 253 LEU B C 1
ATOM 6816 O O . LEU B 1 266 ? 31.57300 137.58400 65.54500 1.000 45.79023 253 LEU B O 1
ATOM 6821 N N . ALA B 1 267 ? 32.30100 136.38700 63.77000 1.000 46.16358 254 ALA B N 1
ATOM 6822 C CA . ALA B 1 267 ? 31.19800 135.43500 63.75200 1.000 45.27564 254 ALA B CA 1
ATOM 6823 C C . ALA B 1 267 ? 31.50500 134.16700 64.53400 1.000 49.01879 254 ALA B C 1
ATOM 6824 O O . ALA B 1 267 ? 30.61500 133.31300 64.67300 1.000 47.18304 254 ALA B O 1
ATOM 6826 N N . GLY B 1 268 ? 32.74100 134.02700 65.02900 1.000 46.39291 255 GLY B N 1
ATOM 6827 C CA . GLY B 1 268 ? 33.17100 132.83600 65.73100 1.000 45.16788 255 GLY B CA 1
ATOM 6828 C C . GLY B 1 268 ? 33.33800 131.61900 64.86000 1.000 48.56694 255 GLY B C 1
ATOM 6829 O O . GLY B 1 268 ? 33.56600 130.52600 65.38100 1.000 49.00915 255 GLY B O 1
ATOM 6830 N N . ARG B 1 269 ? 33.25000 131.77700 63.54300 1.000 52.45294 256 ARG B N 1
ATOM 6831 C CA . ARG B 1 269 ? 33.14600 130.63800 62.64200 1.000 52.12565 256 ARG B CA 1
ATOM 6832 C C . ARG B 1 269 ? 33.23100 131.14800 61.21700 1.000 48.47479 256 ARG B C 1
ATOM 6833 O O . ARG B 1 269 ? 32.89300 132.30100 60.94200 1.000 50.56373 256 ARG B O 1
ATOM 6841 N N . GLU B 1 270 ? 33.68300 130.28100 60.31900 1.000 52.57724 257 GLU B N 1
ATOM 6842 C CA . GLU B 1 270 ? 33.53100 130.55100 58.89600 1.000 52.06356 257 GLU B CA 1
ATOM 6843 C C . GLU B 1 270 ? 32.07700 130.37500 58.48200 1.000 53.56252 257 GLU B C 1
ATOM 6844 O O . GLU B 1 270 ? 31.30500 129.65500 59.12500 1.000 54.28735 257 GLU B O 1
ATOM 6850 N N . PHE B 1 271 ? 31.70100 131.06500 57.41000 1.000 51.99164 258 PHE B N 1
ATOM 6851 C CA . PHE B 1 271 ? 30.33100 131.05600 56.91700 1.000 53.49443 258 PHE B CA 1
ATOM 6852 C C . PHE B 1 271 ? 30.31700 131.75300 55.56900 1.000 53.92099 258 PHE B C 1
ATOM 6853 O O . PHE B 1 271 ? 31.26100 132.45800 55.20000 1.000 54.32148 258 PHE B O 1
ATOM 6861 N N . ASN B 1 272 ? 29.22800 131.54900 54.83800 1.000 53.67655 259 ASN B N 1
ATOM 6862 C CA . ASN B 1 272 ? 29.10400 132.09200 53.50000 1.000 54.13640 259 ASN B CA 1
ATOM 6863 C C . ASN B 1 272 ? 28.29400 133.38500 53.53200 1.000 57.15611 259 ASN B C 1
ATOM 6864 O O . ASN B 1 272 ? 27.08100 133.33600 53.79300 1.000 57.11174 259 ASN B O 1
ATOM 6869 N N . PRO B 1 273 ? 28.90400 134.55400 53.28400 1.000 57.20153 260 PRO B N 1
ATOM 6870 C CA . PRO B 1 273 ? 28.16300 135.82200 53.41600 1.000 56.68502 260 PRO B CA 1
ATOM 6871 C C . PRO B 1 273 ? 27.01100 135.97600 52.43200 1.000 61.62842 260 PRO B C 1
ATOM 6872 O O . PRO B 1 273 ? 26.18200 136.88100 52.62000 1.000 57.67886 260 PRO B O 1
ATOM 6876 N N . ASN B 1 274 ? 26.94200 135.14500 51.39100 1.000 60.19167 261 ASN B N 1
ATOM 6877 C CA . ASN B 1 274 ? 25.85900 135.20900 50.42200 1.000 61.24929 261 ASN B CA 1
ATOM 6878 C C . ASN B 1 274 ? 24.71400 134.26600 50.76800 1.000 65.37338 261 ASN B C 1
ATOM 6879 O O . ASN B 1 274 ? 23.69700 134.26700 50.06300 1.000 69.06689 261 ASN B O 1
ATOM 6884 N N . SER B 1 275 ? 24.85400 133.48100 51.84400 1.000 58.92659 262 SER B N 1
ATOM 6885 C CA . SER B 1 275 ? 23.80400 132.57400 52.28600 1.000 59.82421 262 SER B CA 1
ATOM 6886 C C . SER B 1 275 ? 22.94400 133.25900 53.33800 1.000 61.47326 262 SER B C 1
ATOM 6887 O O . SER B 1 275 ? 23.46600 133.63700 54.39000 1.000 64.74006 262 SER B O 1
ATOM 6890 N N . PRO B 1 276 ? 21.64500 133.44000 53.11200 1.000 61.19975 263 PRO B N 1
ATOM 6891 C CA . PRO B 1 276 ? 20.83400 134.13800 54.12500 1.000 62.25556 263 PRO B CA 1
ATOM 6892 C C . PRO B 1 276 ? 20.61700 133.32300 55.38400 1.000 61.11388 263 PRO B C 1
ATOM 6893 O O . PRO B 1 276 ? 20.43600 133.90900 56.45900 1.000 60.38661 263 PRO B O 1
ATOM 6897 N N . LYS B 1 277 ? 20.61700 131.99100 55.28200 1.000 62.18976 264 LYS B N 1
ATOM 6898 C CA . LYS B 1 277 ? 20.47400 131.14800 56.46400 1.000 60.23748 264 LYS B CA 1
ATOM 6899 C C . LYS B 1 277 ? 21.70100 131.26400 57.35900 1.000 60.12199 264 LYS B C 1
ATOM 6900 O O . LYS B 1 277 ? 21.57700 131.46400 58.57300 1.000 58.69379 264 LYS B O 1
ATOM 6906 N N . GLN B 1 278 ? 22.89900 131.14500 56.77300 1.000 58.79731 265 GLN B N 1
ATOM 6907 C CA . GLN B 1 278 ? 24.12100 131.30400 57.55100 1.000 57.82916 265 GLN B CA 1
ATOM 6908 C C . GLN B 1 278 ? 24.21200 132.70200 58.13700 1.000 58.20962 265 GLN B C 1
ATOM 6909 O O . GLN B 1 278 ? 24.76400 132.88400 59.22900 1.000 58.20222 265 GLN B O 1
ATOM 6915 N N . VAL B 1 279 ? 23.67100 133.70000 57.43800 1.000 57.25110 266 VAL B N 1
ATOM 6916 C CA . VAL B 1 279 ? 23.78400 135.06900 57.92500 1.000 56.58907 266 VAL B CA 1
ATOM 6917 C C . VAL B 1 279 ? 22.88600 135.28100 59.13900 1.000 53.47955 266 VAL B C 1
ATOM 6918 O O . VAL B 1 279 ? 23.31700 135.86000 60.14000 1.000 51.23737 266 VAL B O 1
ATOM 6922 N N . ARG B 1 280 ? 21.63800 134.79700 59.07900 1.000 58.54950 267 ARG B N 1
ATOM 6923 C CA . ARG B 1 280 ? 20.75300 134.84800 60.24200 1.000 56.23815 267 ARG B CA 1
ATOM 6924 C C . ARG B 1 280 ? 21.39400 134.19500 61.46100 1.000 54.30971 267 ARG B C 1
ATOM 6925 O O . ARG B 1 280 ? 21.24900 134.68800 62.58700 1.000 48.75494 267 ARG B O 1
ATOM 6933 N N . GLU B 1 281 ? 22.09400 133.07500 61.25900 1.000 58.90493 268 GLU B N 1
ATOM 6934 C CA . GLU B 1 281 ? 22.71100 132.38600 62.38600 1.000 56.19243 268 GLU B CA 1
ATOM 6935 C C . GLU B 1 281 ? 23.79900 133.23900 63.00200 1.000 55.42908 268 GLU B C 1
ATOM 6936 O O . GLU B 1 281 ? 23.85400 133.41600 64.22200 1.000 55.97496 268 GLU B O 1
ATOM 6942 N N . VAL B 1 282 ? 24.66300 133.78800 62.15700 1.000 51.20440 269 VAL B N 1
ATOM 6943 C CA . VAL B 1 282 ? 25.89800 134.41000 62.59800 1.000 47.77667 269 VAL B CA 1
ATOM 6944 C C . VAL B 1 282 ? 25.63800 135.77500 63.22500 1.000 49.67956 269 VAL B C 1
ATOM 6945 O O . VAL B 1 282 ? 26.35300 136.18700 64.14200 1.000 49.06302 269 VAL B O 1
ATOM 6949 N N . PHE B 1 283 ? 24.59000 136.47300 62.80700 1.000 48.42364 270 PHE B N 1
ATOM 6950 C CA . PHE B 1 283 ? 24.21700 137.71900 63.45700 1.000 43.84208 270 PHE B CA 1
ATOM 6951 C C . PHE B 1 283 ? 23.32700 137.50100 64.67900 1.000 50.66680 270 PHE B C 1
ATOM 6952 O O . PHE B 1 283 ? 22.98500 138.47300 65.37100 1.000 49.66029 270 PHE B O 1
ATOM 6960 N N . GLY B 1 284 ? 22.96600 136.24900 64.96900 1.000 50.02553 271 GLY B N 1
ATOM 6961 C CA . GLY B 1 284 ? 22.09000 135.92600 66.07700 1.000 47.79177 271 GLY B CA 1
ATOM 6962 C C . GLY B 1 284 ? 20.71800 136.56600 65.99100 1.000 50.43241 271 GLY B C 1
ATOM 6963 O O . GLY B 1 284 ? 20.28100 137.25100 66.92100 1.000 52.09109 271 GLY B O 1
ATOM 6964 N N . ALA B 1 285 ? 20.02600 136.36300 64.87700 1.000 51.24272 272 ALA B N 1
ATOM 6965 C CA . ALA B 1 285 ? 18.66900 136.87200 64.73600 1.000 52.19906 272 ALA B CA 1
ATOM 6966 C C . ALA B 1 285 ? 17.74000 136.02900 65.60300 1.000 53.03013 272 ALA B C 1
ATOM 6967 O O . ALA B 1 285 ? 17.46100 134.87300 65.27300 1.000 56.72594 272 ALA B O 1
ATOM 6969 N N . LYS B 1 286 ? 17.29400 136.59400 66.72700 1.000 53.43938 273 LYS B N 1
ATOM 6970 C CA . LYS B 1 286 ? 16.33100 135.96300 67.61700 1.000 54.93244 273 LYS B CA 1
ATOM 6971 C C . LYS B 1 286 ? 15.03200 136.75600 67.57000 1.000 58.46938 273 LYS B C 1
ATOM 6972 O O . LYS B 1 286 ? 15.04300 137.99100 67.51600 1.000 54.08388 273 LYS B O 1
ATOM 6974 N N . GLU B 1 287 ? 13.91600 136.02900 67.58100 1.000 64.02457 274 GLU B N 1
ATOM 6975 C CA . GLU B 1 287 ? 12.58600 136.60900 67.68900 1.000 60.45740 274 GLU B CA 1
ATOM 6976 C C . GLU B 1 287 ? 12.10200 136.47900 69.12300 1.000 58.66604 274 GLU B C 1
ATOM 6977 O O . GLU B 1 287 ? 12.07800 135.37700 69.68600 1.000 56.64840 274 GLU B O 1
ATOM 6983 N N . GLU B 1 288 ? 11.71800 137.60600 69.70100 1.000 57.20069 275 GLU B N 1
ATOM 6984 C CA . GLU B 1 288 ? 11.11100 137.65700 71.01300 1.000 58.89223 275 GLU B CA 1
ATOM 6985 C C . GLU B 1 288 ? 9.97400 138.65800 70.91900 1.000 64.22089 275 GLU B C 1
ATOM 6986 O O . GLU B 1 288 ? 10.16100 139.75300 70.37300 1.000 62.52118 275 GLU B O 1
ATOM 6992 N N . GLY B 1 289 ? 8.80000 138.26500 71.41000 1.000 64.13767 276 GLY B N 1
ATOM 6993 C CA . GLY B 1 289 ? 7.61100 139.11300 71.35900 1.000 64.77037 276 GLY B CA 1
ATOM 6994 C C . GLY B 1 289 ? 7.18300 139.60500 69.98500 1.000 61.42988 276 GLY B C 1
ATOM 6995 O O . GLY B 1 289 ? 6.78300 140.77000 69.84800 1.000 63.01145 276 GLY B O 1
ATOM 6996 N N . GLY B 1 290 ? 7.23600 138.74500 68.96500 1.000 60.33252 277 GLY B N 1
ATOM 6997 C CA . GLY B 1 290 ? 6.87600 139.13500 67.61100 1.000 62.04445 277 GLY B CA 1
ATOM 6998 C C . GLY B 1 290 ? 7.86600 140.04000 66.90300 1.000 64.13033 277 GLY B C 1
ATOM 6999 O O . GLY B 1 290 ? 7.62800 140.40400 65.74200 1.000 62.97988 277 GLY B O 1
ATOM 7000 N N . VAL B 1 291 ? 8.96500 140.41100 67.56200 1.000 62.82881 278 VAL B N 1
ATOM 7001 C CA . VAL B 1 291 ? 9.97300 141.31500 67.02400 1.000 61.96430 278 VAL B CA 1
ATOM 7002 C C . VAL B 1 291 ? 11.22000 140.50400 66.68400 1.000 61.70493 278 VAL B C 1
ATOM 7003 O O . VAL B 1 291 ? 11.54800 139.54000 67.38300 1.000 63.94883 278 VAL B O 1
ATOM 7007 N N . TRP B 1 292 ? 11.88500 140.86300 65.58700 1.000 58.74588 279 TRP B N 1
ATOM 7008 C CA . TRP B 1 292 ? 13.16200 140.26900 65.20200 1.000 58.20149 279 TRP B CA 1
ATOM 7009 C C . TRP B 1 292 ? 14.30000 141.21000 65.59400 1.000 60.54547 279 TRP B C 1
ATOM 7010 O O . TRP B 1 292 ? 14.25500 142.41200 65.29700 1.000 61.06645 279 TRP B O 1
ATOM 7021 N N . LYS B 1 293 ? 15.31400 140.67000 66.26200 1.000 52.86880 280 LYS B N 1
ATOM 7022 C CA . LYS B 1 293 ? 16.44200 141.47200 66.71700 1.000 53.43713 280 LYS B CA 1
ATOM 7023 C C . LYS B 1 293 ? 17.72000 140.72200 66.39500 1.000 53.58686 280 LYS B C 1
ATOM 7024 O O . LYS B 1 293 ? 17.76900 139.49600 66.51600 1.000 52.24236 280 LYS B O 1
ATOM 7030 N N . SER B 1 294 ? 18.74900 141.45500 65.98500 1.000 53.66349 281 SER B N 1
ATOM 7031 C CA . SER B 1 294 ? 20.06300 140.86500 65.79900 1.000 50.28862 281 SER B CA 1
ATOM 7032 C C . SER B 1 294 ? 20.83800 140.95900 67.11300 1.000 50.13395 281 SER B C 1
ATOM 7033 O O . SER B 1 294 ? 20.37200 141.54500 68.09200 1.000 52.11200 281 SER B O 1
ATOM 7036 N N . ARG B 1 295 ? 22.04000 140.38400 67.14000 1.000 47.15206 282 ARG B N 1
ATOM 7037 C CA . ARG B 1 295 ? 22.75200 140.24700 68.40200 1.000 48.49020 282 ARG B CA 1
ATOM 7038 C C . ARG B 1 295 ? 23.10300 141.58900 69.05400 1.000 50.75825 282 ARG B C 1
ATOM 7039 O O . ARG B 1 295 ? 23.24500 141.63400 70.28100 1.000 54.80510 282 ARG B O 1
ATOM 7047 N N . ASP B 1 296 ? 23.22200 142.68800 68.29800 1.000 49.96224 283 ASP B N 1
ATOM 7048 C CA . ASP B 1 296 ? 23.45000 143.99200 68.92700 1.000 49.25801 283 ASP B CA 1
ATOM 7049 C C . ASP B 1 296 ? 22.15300 144.69500 69.30100 1.000 47.47151 283 ASP B C 1
ATOM 7050 O O . ASP B 1 296 ? 22.18400 145.84800 69.74700 1.000 42.51069 283 ASP B O 1
ATOM 7055 N N . GLY B 1 297 ? 21.02100 144.01600 69.14500 1.000 51.98548 284 GLY B N 1
ATOM 7056 C CA . GLY B 1 297 ? 19.72800 144.55900 69.48900 1.000 57.43591 284 GLY B CA 1
ATOM 7057 C C . GLY B 1 297 ? 19.04600 145.33300 68.38300 1.000 56.86419 284 GLY B C 1
ATOM 7058 O O . GLY B 1 297 ? 17.93400 145.84000 68.59300 1.000 56.07327 284 GLY B O 1
ATOM 7059 N N . THR B 1 298 ? 19.67500 145.45600 67.22300 1.000 51.96982 285 THR B N 1
ATOM 7060 C CA . THR B 1 298 ? 19.05300 146.18000 66.12900 1.000 56.10212 285 THR B CA 1
ATOM 7061 C C . THR B 1 298 ? 17.76500 145.47800 65.72200 1.000 56.29587 285 THR B C 1
ATOM 7062 O O . THR B 1 298 ? 17.73400 144.25500 65.53700 1.000 53.89913 285 THR B O 1
ATOM 7066 N N . ILE B 1 299 ? 16.68900 146.25000 65.63800 1.000 55.37028 286 ILE B N 1
ATOM 7067 C CA . ILE B 1 299 ? 15.40100 145.71700 65.21900 1.000 60.34310 286 ILE B CA 1
ATOM 7068 C C . ILE B 1 299 ? 15.46200 145.48700 63.71500 1.000 65.13368 286 ILE B C 1
ATOM 7069 O O . ILE B 1 299 ? 15.68200 146.42300 62.94100 1.000 67.11212 286 ILE B O 1
ATOM 7074 N N . LEU B 1 300 ? 15.32100 144.23500 63.30100 1.000 68.29070 287 LEU B N 1
ATOM 7075 C CA . LEU B 1 300 ? 15.28400 143.91500 61.88500 1.000 71.66026 287 LEU B CA 1
ATOM 7076 C C . LEU B 1 300 ? 13.83300 143.88100 61.43200 1.000 74.25624 287 LEU B C 1
ATOM 7077 O O . LEU B 1 300 ? 12.93900 143.49000 62.19300 1.000 70.72102 287 LEU B O 1
ATOM 7082 N N . GLU B 1 301 ? 13.59700 144.31100 60.19900 1.000 71.92612 288 GLU B N 1
ATOM 7083 C CA . GLU B 1 301 ? 12.24000 144.33800 59.69400 1.000 73.13562 288 GLU B CA 1
ATOM 7084 C C . GLU B 1 301 ? 11.82400 142.96300 59.17200 1.000 74.27664 288 GLU B C 1
ATOM 7085 O O . GLU B 1 301 ? 12.65000 142.17600 58.69500 1.000 71.21884 288 GLU B O 1
ATOM 7091 N N . ARG B 1 302 ? 10.52300 142.68400 59.27000 1.000 77.03809 289 ARG B N 1
ATOM 7092 C CA . ARG B 1 302 ? 9.98000 141.35900 58.98400 1.000 76.85112 289 ARG B CA 1
ATOM 7093 C C . ARG B 1 302 ? 9.75000 141.19300 57.48500 1.000 77.31161 289 ARG B C 1
ATOM 7094 O O . ARG B 1 302 ? 9.02500 141.98400 56.87900 1.000 76.30439 289 ARG B O 1
ATOM 7102 N N . THR B 1 303 ? 10.34700 140.15900 56.89200 1.000 77.01856 290 THR B N 1
ATOM 7103 C CA . THR B 1 303 ? 10.15600 139.86500 55.48000 1.000 79.76664 290 THR B CA 1
ATOM 7104 C C . THR B 1 303 ? 8.77900 139.24500 55.23200 1.000 86.21024 290 THR B C 1
ATOM 7105 O O . THR B 1 303 ? 7.99800 138.98700 56.15400 1.000 85.16656 290 THR B O 1
ATOM 7109 N N . ALA B 1 304 ? 8.48800 138.99300 53.95100 1.000 100.59715 291 ALA B N 1
ATOM 7110 C CA . ALA B 1 304 ? 7.20700 138.40100 53.57900 1.000 97.24412 291 ALA B CA 1
ATOM 7111 C C . ALA B 1 304 ? 7.05300 137.00100 54.16100 1.000 95.69692 291 ALA B C 1
ATOM 7112 O O . ALA B 1 304 ? 5.95800 136.61400 54.58700 1.000 93.48314 291 ALA B O 1
ATOM 7114 N N . THR B 1 305 ? 8.14100 136.22600 54.19200 1.000 88.73128 292 THR B N 1
ATOM 7115 C CA . THR B 1 305 ? 8.11900 134.89400 54.78600 1.000 85.23426 292 THR B CA 1
ATOM 7116 C C . THR B 1 305 ? 8.13500 134.92300 56.31000 1.000 82.93553 292 THR B C 1
ATOM 7117 O O . THR B 1 305 ? 8.09600 133.85500 56.93300 1.000 79.31548 292 THR B O 1
ATOM 7121 N N . GLY B 1 306 ? 8.19400 136.10600 56.92400 1.000 83.77663 293 GLY B N 1
ATOM 7122 C CA . GLY B 1 306 ? 8.31000 136.22600 58.36300 1.000 78.82839 293 GLY B CA 1
ATOM 7123 C C . GLY B 1 306 ? 9.72800 136.18600 58.89300 1.000 80.00292 293 GLY B C 1
ATOM 7124 O O . GLY B 1 306 ? 9.91100 136.23200 60.11700 1.000 75.49867 293 GLY B O 1
ATOM 7125 N N . ASN B 1 307 ? 10.73100 136.09300 58.00900 1.000 80.07672 294 ASN B N 1
ATOM 7126 C CA . ASN B 1 307 ? 12.14200 136.06800 58.36200 1.000 74.63914 294 ASN B CA 1
ATOM 7127 C C . ASN B 1 307 ? 12.64100 137.47100 58.69300 1.000 72.60637 294 ASN B C 1
ATOM 7128 O O . ASN B 1 307 ? 12.00900 138.46500 58.33300 1.000 79.89493 294 ASN B O 1
ATOM 7133 N N . PRO B 1 308 ? 13.77400 137.59200 59.38200 1.000 67.97744 295 PRO B N 1
ATOM 7134 C CA . PRO B 1 308 ? 14.37400 138.92200 59.55900 1.000 69.57730 295 PRO B CA 1
ATOM 7135 C C . PRO B 1 308 ? 15.12300 139.33700 58.30100 1.000 67.63367 295 PRO B C 1
ATOM 7136 O O . PRO B 1 308 ? 15.92000 138.57200 57.75200 1.000 66.59389 295 PRO B O 1
ATOM 7140 N N . CYS B 1 309 ? 14.86200 140.55700 57.84700 1.000 67.69477 296 CYS B N 1
ATOM 7141 C CA . CYS B 1 309 ? 15.54100 141.09900 56.67800 1.000 65.82651 296 CYS B CA 1
ATOM 7142 C C . CYS B 1 309 ? 16.93500 141.59600 57.05900 1.000 65.28011 296 CYS B C 1
ATOM 7143 O O . CYS B 1 309 ? 17.07600 142.48500 57.91300 1.000 62.42087 296 CYS B O 1
ATOM 7146 N N . LEU B 1 310 ? 17.96500 141.04100 56.41300 1.000 59.51274 297 LEU B N 1
ATOM 7147 C CA . LEU B 1 310 ? 19.35200 141.41400 56.68400 1.000 60.04925 297 LEU B CA 1
ATOM 7148 C C . LEU B 1 310 ? 20.04100 141.83800 55.37900 1.000 60.40521 297 LEU B C 1
ATOM 7149 O O . LEU B 1 310 ? 21.10200 141.34000 55.00600 1.000 61.26273 297 LEU B O 1
ATOM 7154 N N . ASP B 1 311 ? 19.43100 142.79500 54.67700 1.000 64.95273 298 ASP B N 1
ATOM 7155 C CA . ASP B 1 311 ? 20.01100 143.33700 53.45100 1.000 59.21914 298 ASP B CA 1
ATOM 7156 C C . ASP B 1 311 ? 21.16800 144.26900 53.80700 1.000 52.62293 298 ASP B C 1
ATOM 7157 O O . ASP B 1 311 ? 21.59500 144.35800 54.95900 1.000 54.06910 298 ASP B O 1
ATOM 7162 N N . ALA B 1 312 ? 21.67500 145.00100 52.81500 1.000 55.22431 299 ALA B N 1
ATOM 7163 C CA . ALA B 1 312 ? 22.78600 145.91200 53.06400 1.000 51.69690 299 ALA B CA 1
ATOM 7164 C C . ALA B 1 312 ? 22.37900 147.04600 53.99600 1.000 57.09178 299 ALA B C 1
ATOM 7165 O O . ALA B 1 312 ? 23.15500 147.45800 54.86600 1.000 57.23623 299 ALA B O 1
ATOM 7167 N N . ASP B 1 313 ? 21.16200 147.56400 53.83900 1.000 61.33755 300 ASP B N 1
ATOM 7168 C CA . ASP B 1 313 ? 20.75100 148.70400 54.65000 1.000 59.12076 300 ASP B CA 1
ATOM 7169 C C . ASP B 1 313 ? 20.64100 148.31600 56.11000 1.000 56.88147 300 ASP B C 1
ATOM 7170 O O . ASP B 1 313 ? 21.03200 149.08800 56.99400 1.000 57.07085 300 ASP B O 1
ATOM 7175 N N . ALA B 1 314 ? 20.13600 147.11100 56.37700 1.000 56.44080 301 ALA B N 1
ATOM 7176 C CA . ALA B 1 314 ? 20.10100 146.60600 57.74400 1.000 57.71839 301 ALA B CA 1
ATOM 7177 C C . ALA B 1 314 ? 21.49900 146.58100 58.36000 1.000 55.19174 301 ALA B C 1
ATOM 7178 O O . ALA B 1 314 ? 21.69700 147.02700 59.49800 1.000 50.21059 301 ALA B O 1
ATOM 7180 N N . LEU B 1 315 ? 22.48700 146.06700 57.61300 1.000 53.23217 302 LEU B N 1
ATOM 7181 C CA . LEU B 1 315 ? 23.85000 146.00600 58.13000 1.000 50.97831 302 LEU B CA 1
ATOM 7182 C C . LEU B 1 315 ? 24.40500 147.39300 58.41300 1.000 51.10266 302 LEU B C 1
ATOM 7183 O O . LEU B 1 315 ? 25.13000 147.59000 59.39300 1.000 52.35724 302 LEU B O 1
ATOM 7188 N N . ARG B 1 316 ? 24.08800 148.36600 57.56000 1.000 53.49870 303 ARG B N 1
ATOM 7189 C CA . ARG B 1 316 ? 24.58600 149.71900 57.77600 1.000 53.53939 303 ARG B CA 1
ATOM 7190 C C . ARG B 1 316 ? 24.06800 150.29400 59.08300 1.000 53.05694 303 ARG B C 1
ATOM 7191 O O . ARG B 1 316 ? 24.81900 150.93100 59.83100 1.000 57.61020 303 ARG B O 1
ATOM 7199 N N . SER B 1 317 ? 22.78900 150.08000 59.37500 1.000 51.20803 304 SER B N 1
ATOM 7200 C CA . SER B 1 317 ? 22.17800 150.62600 60.58400 1.000 54.00627 304 SER B CA 1
ATOM 7201 C C . SER B 1 317 ? 22.59500 149.89400 61.86200 1.000 53.41751 304 SER B C 1
ATOM 7202 O O . SER B 1 317 ? 22.20900 150.32800 62.95700 1.000 54.61318 304 SER B O 1
ATOM 7205 N N . MET B 1 318 ? 23.35400 148.80600 61.75600 1.000 49.24064 305 MET B N 1
ATOM 7206 C CA . MET B 1 318 ? 23.83400 148.08800 62.92200 1.000 49.42338 305 MET B CA 1
ATOM 7207 C C . MET B 1 318 ? 25.04400 148.78800 63.53400 1.000 49.49567 305 MET B C 1
ATOM 7208 O O . MET B 1 318 ? 25.75300 149.55400 62.87600 1.000 55.11363 305 MET B O 1
ATOM 7213 N N . THR B 1 319 ? 25.27800 148.52300 64.81400 1.000 42.43187 306 THR B N 1
ATOM 7214 C CA . THR B 1 319 ? 26.55900 148.85600 65.40900 1.000 44.62837 306 THR B CA 1
ATOM 7215 C C . THR B 1 319 ? 27.45000 147.63400 65.55600 1.000 46.12892 306 THR B C 1
ATOM 7216 O O . THR B 1 319 ? 28.61700 147.77500 65.93800 1.000 44.09714 306 THR B O 1
ATOM 7220 N N . ASP B 1 320 ? 26.94100 146.45400 65.23400 1.000 42.03527 307 ASP B N 1
ATOM 7221 C CA . ASP B 1 320 ? 27.75300 145.25700 65.27300 1.000 42.70245 307 ASP B CA 1
ATOM 7222 C C . ASP B 1 320 ? 28.92800 145.38100 64.30800 1.000 46.83303 307 ASP B C 1
ATOM 7223 O O . ASP B 1 320 ? 28.71300 145.61500 63.10500 1.000 48.27681 307 ASP B O 1
ATOM 7228 N N . PRO B 1 321 ? 30.17200 145.24200 64.77600 1.000 44.46566 308 PRO B N 1
ATOM 7229 C CA . PRO B 1 321 ? 31.30400 145.31700 63.83800 1.000 43.44621 308 PRO B CA 1
ATOM 7230 C C . PRO B 1 321 ? 31.24300 144.24800 62.75000 1.000 46.92190 308 PRO B C 1
ATOM 7231 O O . PRO B 1 321 ? 31.78800 144.44900 61.64800 1.000 46.45930 308 PRO B O 1
ATOM 7235 N N . LEU B 1 322 ? 30.58600 143.11700 63.03400 1.000 43.70310 309 LEU B N 1
ATOM 7236 C CA . LEU B 1 322 ? 30.40500 142.07700 62.02800 1.000 43.85426 309 LEU B CA 1
ATOM 7237 C C . LEU B 1 322 ? 29.69700 142.60500 60.77400 1.000 44.75163 309 LEU B C 1
ATOM 7238 O O . LEU B 1 322 ? 30.01600 142.17800 59.66200 1.000 43.44914 309 LEU B O 1
ATOM 7243 N N . ALA B 1 323 ? 28.75300 143.54000 60.92600 1.000 43.02733 310 ALA B N 1
ATOM 7244 C CA . ALA B 1 323 ? 28.12400 144.16000 59.76300 1.000 45.62904 310 ALA B CA 1
ATOM 7245 C C . ALA B 1 323 ? 29.14000 144.94500 58.93800 1.000 44.48671 310 ALA B C 1
ATOM 7246 O O . ALA B 1 323 ? 29.25100 144.75200 57.71900 1.000 44.34897 310 ALA B O 1
ATOM 7248 N N . ALA B 1 324 ? 29.88500 145.84800 59.58500 1.000 45.03973 311 ALA B N 1
ATOM 7249 C CA . ALA B 1 324 ? 30.95300 146.56200 58.89200 1.000 43.22913 311 ALA B CA 1
ATOM 7250 C C . ALA B 1 324 ? 31.93100 145.61000 58.21500 1.000 44.62505 311 ALA B C 1
ATOM 7251 O O . ALA B 1 324 ? 32.47900 145.92700 57.15700 1.000 44.68789 311 ALA B O 1
ATOM 7253 N N . ALA B 1 325 ? 32.16800 144.44300 58.80800 1.000 44.15188 312 ALA B N 1
ATOM 7254 C CA . ALA B 1 325 ? 33.12000 143.51700 58.22300 1.000 41.16893 312 ALA B CA 1
ATOM 7255 C C . ALA B 1 325 ? 32.54400 142.84900 56.98600 1.000 46.61053 312 ALA B C 1
ATOM 7256 O O . ALA B 1 325 ? 33.26500 142.59900 56.01100 1.000 46.30810 312 ALA B O 1
ATOM 7258 N N . VAL B 1 326 ? 31.24900 142.55400 57.00300 1.000 46.55932 313 VAL B N 1
ATOM 7259 C CA . VAL B 1 326 ? 30.61700 141.96000 55.83600 1.000 41.55733 313 VAL B CA 1
ATOM 7260 C C . VAL B 1 326 ? 30.57600 142.96400 54.70100 1.000 44.74626 313 VAL B C 1
ATOM 7261 O O . VAL B 1 326 ? 30.88500 142.62900 53.54500 1.000 41.82990 313 VAL B O 1
ATOM 7265 N N . LEU B 1 327 ? 30.23800 144.22400 55.02100 1.000 45.07652 314 LEU B N 1
ATOM 7266 C CA . LEU B 1 327 ? 30.17200 145.26800 54.00100 1.000 43.06282 314 LEU B CA 1
ATOM 7267 C C . LEU B 1 327 ? 31.54200 145.55600 53.40400 1.000 42.46517 314 LEU B C 1
ATOM 7268 O O . LEU B 1 327 ? 31.65500 145.78600 52.19700 1.000 45.71579 314 LEU B O 1
ATOM 7273 N N . GLU B 1 328 ? 32.59400 145.53100 54.22400 1.000 43.24811 315 GLU B N 1
ATOM 7274 C CA . GLU B 1 328 ? 33.93100 145.84600 53.73200 1.000 46.82757 315 GLU B CA 1
ATOM 7275 C C . GLU B 1 328 ? 34.50700 144.71000 52.87700 1.000 46.53275 315 GLU B C 1
ATOM 7276 O O . GLU B 1 328 ? 35.15200 144.96500 51.85400 1.000 47.29757 315 GLU B O 1
ATOM 7282 N N . LEU B 1 329 ? 34.27000 143.45300 53.25200 1.000 45.52686 316 LEU B N 1
ATOM 7283 C CA . LEU B 1 329 ? 34.64200 142.34900 52.37100 1.000 41.05291 316 LEU B CA 1
ATOM 7284 C C . LEU B 1 329 ? 33.97700 142.48700 51.00300 1.000 43.72434 316 LEU B C 1
ATOM 7285 O O . LEU B 1 329 ? 34.62300 142.29700 49.96500 1.000 43.92364 316 LEU B O 1
ATOM 7290 N N . ARG B 1 330 ? 32.67900 142.81000 50.97600 1.000 42.18381 317 ARG B N 1
ATOM 7291 C CA . ARG B 1 330 ? 31.97300 142.89500 49.70100 1.000 41.66289 317 ARG B CA 1
ATOM 7292 C C . ARG B 1 330 ? 32.52600 144.02200 48.84300 1.000 42.23581 317 ARG B C 1
ATOM 7293 O O . ARG B 1 330 ? 32.77700 143.84700 47.64400 1.000 43.20611 317 ARG B O 1
ATOM 7301 N N . SER B 1 331 ? 32.72100 145.19100 49.44800 1.000 41.54612 318 SER B N 1
ATOM 7302 C CA . SER B 1 331 ? 33.30500 146.31400 48.72700 1.000 45.32010 318 SER B CA 1
ATOM 7303 C C . SER B 1 331 ? 34.68500 145.97600 48.17200 1.000 44.75649 318 SER B C 1
ATOM 7304 O O . SER B 1 331 ? 35.06000 146.46800 47.10300 1.000 42.67381 318 SER B O 1
ATOM 7307 N N . ASN B 1 332 ? 35.45400 145.14300 48.86900 1.000 42.40342 319 ASN B N 1
ATOM 7308 C CA . ASN B 1 332 ? 36.83300 144.93400 48.45500 1.000 43.30925 319 ASN B CA 1
ATOM 7309 C C . ASN B 1 332 ? 36.94700 143.86900 47.36600 1.000 45.77370 319 ASN B C 1
ATOM 7310 O O . ASN B 1 332 ? 37.67500 144.05300 46.38300 1.000 44.20758 319 ASN B O 1
ATOM 7315 N N . ILE B 1 333 ? 36.25500 142.74100 47.53900 1.000 43.79430 320 ILE B N 1
ATOM 7316 C CA . ILE B 1 333 ? 36.09300 141.78200 46.45300 1.000 40.81552 320 ILE B CA 1
ATOM 7317 C C . ILE B 1 333 ? 35.67800 142.50300 45.17000 1.000 43.95728 320 ILE B C 1
ATOM 7318 O O . ILE B 1 333 ? 36.28800 142.32500 44.10700 1.000 46.98292 320 ILE B O 1
ATOM 7323 N N . LYS B 1 334 ? 34.66300 143.36500 45.25800 1.000 42.31163 321 LYS B N 1
ATOM 7324 C CA . LYS B 1 334 ? 34.18000 144.05300 44.06300 1.000 41.83071 321 LYS B CA 1
ATOM 7325 C C . LYS B 1 334 ? 35.25500 144.94900 43.46600 1.000 40.87559 321 LYS B C 1
ATOM 7326 O O . LYS B 1 334 ? 35.57300 144.84400 42.28000 1.000 43.12249 321 LYS B O 1
ATOM 7332 N N . THR B 1 335 ? 35.84400 145.82200 44.27700 1.000 43.42237 322 THR B N 1
ATOM 7333 C CA . THR B 1 335 ? 36.99200 146.59500 43.81700 1.000 42.28996 322 THR B CA 1
ATOM 7334 C C . THR B 1 335 ? 38.06800 145.69700 43.20600 1.000 44.46122 322 THR B C 1
ATOM 7335 O O . THR B 1 335 ? 38.67300 146.05200 42.19100 1.000 46.56062 322 THR B O 1
ATOM 7339 N N . LYS B 1 336 ? 38.29400 144.51000 43.77200 1.000 45.65675 323 LYS B N 1
ATOM 7340 C CA . LYS B 1 336 ? 39.36100 143.65700 43.25400 1.000 45.12997 323 LYS B CA 1
ATOM 7341 C C . LYS B 1 336 ? 38.96800 143.00300 41.93200 1.000 47.53654 323 LYS B C 1
ATOM 7342 O O . LYS B 1 336 ? 39.73000 143.05300 40.95700 1.000 46.43086 323 LYS B O 1
ATOM 7348 N N . ASP B 1 337 ? 37.77400 142.40200 41.87000 1.000 47.11541 324 ASP B N 1
ATOM 7349 C CA . ASP B 1 337 ? 37.39000 141.59000 40.71900 1.000 47.25667 324 ASP B CA 1
ATOM 7350 C C . ASP B 1 337 ? 36.71300 142.36900 39.60200 1.000 50.04023 324 ASP B C 1
ATOM 7351 O O . ASP B 1 337 ? 36.91200 142.03800 38.42500 1.000 52.07253 324 ASP B O 1
ATOM 7356 N N . THR B 1 338 ? 35.91100 143.37900 39.92100 1.000 47.83145 325 THR B N 1
ATOM 7357 C CA . THR B 1 338 ? 35.25200 144.14000 38.86700 1.000 44.24532 325 THR B CA 1
ATOM 7358 C C . THR B 1 338 ? 36.05600 145.37300 38.46200 1.000 45.12672 325 THR B C 1
ATOM 7359 O O . THR B 1 338 ? 36.50000 145.47300 37.31700 1.000 46.09045 325 THR B O 1
ATOM 7363 N N . PHE B 1 339 ? 36.26300 146.31000 39.39200 1.000 44.83726 326 PHE B N 1
ATOM 7364 C CA . PHE B 1 339 ? 36.95600 147.55700 39.06500 1.000 43.79284 326 PHE B CA 1
ATOM 7365 C C . PHE B 1 339 ? 38.37100 147.29000 38.55900 1.000 44.28457 326 PHE B C 1
ATOM 7366 O O . PHE B 1 339 ? 38.74200 147.72000 37.46200 1.000 45.45999 326 PHE B O 1
ATOM 7374 N N . LEU B 1 340 ? 39.16200 146.55100 39.33500 1.000 42.04834 327 LEU B N 1
ATOM 7375 C CA . LEU B 1 340 ? 40.57800 146.37400 39.03900 1.000 43.37824 327 LEU B CA 1
ATOM 7376 C C . LEU B 1 340 ? 40.82300 145.34600 37.93100 1.000 48.20015 327 LEU B C 1
ATOM 7377 O O . LEU B 1 340 ? 41.40300 145.67000 36.89000 1.000 49.66199 327 LEU B O 1
ATOM 7382 N N . ALA B 1 341 ? 40.40700 144.09600 38.13400 1.000 47.59249 328 ALA B N 1
ATOM 7383 C CA . ALA B 1 341 ? 40.78200 143.03700 37.19400 1.000 47.99036 328 ALA B CA 1
ATOM 7384 C C . ALA B 1 341 ? 40.07900 143.19200 35.84700 1.000 48.30316 328 ALA B C 1
ATOM 7385 O O . ALA B 1 341 ? 40.73100 143.28700 34.80000 1.000 50.17606 328 ALA B O 1
ATOM 7387 N N . LYS B 1 342 ? 38.74400 143.21500 35.86000 1.000 47.41729 329 LYS B N 1
ATOM 7388 C CA . LYS B 1 342 ? 37.96100 143.30400 34.62900 1.000 46.65801 329 LYS B CA 1
ATOM 7389 C C . LYS B 1 342 ? 38.11800 144.66000 33.93400 1.000 50.37602 329 LYS B C 1
ATOM 7390 O O . LYS B 1 342 ? 38.32700 144.71200 32.71900 1.000 54.34406 329 LYS B O 1
ATOM 7396 N N . HIS B 1 343 ? 38.03000 145.77400 34.66800 1.000 46.02021 330 HIS B N 1
ATOM 7397 C CA . HIS B 1 343 ? 37.88400 147.05000 33.97000 1.000 44.74939 330 HIS B CA 1
ATOM 7398 C C . HIS B 1 343 ? 39.19000 147.78800 33.73200 1.000 46.74615 330 HIS B C 1
ATOM 7399 O O . HIS B 1 343 ? 39.26400 148.60300 32.80500 1.000 49.23191 330 HIS B O 1
ATOM 7406 N N . VAL B 1 344 ? 40.23000 147.52500 34.50500 1.000 46.40273 331 VAL B N 1
ATOM 7407 C CA . VAL B 1 344 ? 41.50900 148.16700 34.26900 1.000 47.24304 331 VAL B CA 1
ATOM 7408 C C . VAL B 1 344 ? 42.47000 147.25100 33.51900 1.000 51.61356 331 VAL B C 1
ATOM 7409 O O . VAL B 1 344 ? 43.25500 147.72200 32.69600 1.000 48.62436 331 VAL B O 1
ATOM 7413 N N . VAL B 1 345 ? 42.40500 145.93700 33.76400 1.000 53.51400 332 VAL B N 1
ATOM 7414 C CA . VAL B 1 345 ? 43.33000 144.99200 33.13700 1.000 50.68359 332 VAL B CA 1
ATOM 7415 C C . VAL B 1 345 ? 42.71300 144.42100 31.86000 1.000 53.32629 332 VAL B C 1
ATOM 7416 O O . VAL B 1 345 ? 43.15900 144.74600 30.75000 1.000 53.76583 332 VAL B O 1
ATOM 7420 N N . GLU B 1 346 ? 41.67300 143.58700 32.00100 1.000 54.67653 333 GLU B N 1
ATOM 7421 C CA . GLU B 1 346 ? 41.10000 142.91000 30.83500 1.000 60.33018 333 GLU B CA 1
ATOM 7422 C C . GLU B 1 346 ? 40.70100 143.90000 29.74800 1.000 60.14299 333 GLU B C 1
ATOM 7423 O O . GLU B 1 346 ? 41.01000 143.69100 28.57400 1.000 68.07868 333 GLU B O 1
ATOM 7429 N N . HIS B 1 347 ? 40.01900 144.98300 30.11800 1.000 49.34254 334 HIS B N 1
ATOM 7430 C CA . HIS B 1 347 ? 39.40200 145.88000 29.15200 1.000 48.59166 334 HIS B CA 1
ATOM 7431 C C . HIS B 1 347 ? 40.25200 147.10800 28.85100 1.000 48.38218 334 HIS B C 1
ATOM 7432 O O . HIS B 1 347 ? 39.77300 148.03200 28.18400 1.000 46.19026 334 HIS B O 1
ATOM 7439 N N . SER B 1 348 ? 41.49200 147.14000 29.33100 1.000 48.35923 335 SER B N 1
ATOM 7440 C CA . SER B 1 348 ? 42.45100 148.13800 28.88300 1.000 45.00216 335 SER B CA 1
ATOM 7441 C C . SER B 1 348 ? 42.87400 147.84100 27.45800 1.000 45.11894 335 SER B C 1
ATOM 7442 O O . SER B 1 348 ? 43.01900 146.68400 27.06800 1.000 47.62724 335 SER B O 1
ATOM 7445 N N . VAL B 1 349 ? 43.10600 148.90600 26.69200 1.000 43.95900 336 VAL B N 1
ATOM 7446 C CA . VAL B 1 349 ? 43.43800 148.84000 25.27300 1.000 41.48312 336 VAL B CA 1
ATOM 7447 C C . VAL B 1 349 ? 44.67700 149.70300 25.05300 1.000 42.90674 336 VAL B C 1
ATOM 7448 O O . VAL B 1 349 ? 44.61900 150.92700 25.21700 1.000 45.68413 336 VAL B O 1
ATOM 7452 N N . GLY B 1 350 ? 45.79400 149.07400 24.69700 1.000 38.58914 337 GLY B N 1
ATOM 7453 C CA . GLY B 1 350 ? 47.01500 149.80500 24.41300 1.000 34.68739 337 GLY B CA 1
ATOM 7454 C C . GLY B 1 350 ? 47.62900 150.54700 25.58100 1.000 40.99637 337 GLY B C 1
ATOM 7455 O O . GLY B 1 350 ? 48.31900 151.54900 25.37300 1.000 42.48242 337 GLY B O 1
ATOM 7456 N N . GLY B 1 351 ? 47.42500 150.07900 26.80500 1.000 43.52221 338 GLY B N 1
ATOM 7457 C CA . GLY B 1 351 ? 47.96700 150.78300 27.95100 1.000 42.80837 338 GLY B CA 1
ATOM 7458 C C . GLY B 1 351 ? 47.09100 151.88100 28.51000 1.000 44.43447 338 GLY B C 1
ATOM 7459 O O . GLY B 1 351 ? 47.57900 152.70000 29.30400 1.000 42.77008 338 GLY B O 1
ATOM 7460 N N . ARG B 1 352 ? 45.81500 151.92600 28.12700 1.000 41.04559 339 ARG B N 1
ATOM 7461 C CA . ARG B 1 352 ? 44.90400 152.96200 28.57900 1.000 41.96356 339 ARG B CA 1
ATOM 7462 C C . ARG B 1 352 ? 43.55500 152.33100 28.86700 1.000 42.19219 339 ARG B C 1
ATOM 7463 O O . ARG B 1 352 ? 43.20300 151.30900 28.27600 1.000 45.29806 339 ARG B O 1
ATOM 7471 N N . VAL B 1 353 ? 42.81000 152.92100 29.79700 1.000 42.94392 340 VAL B N 1
ATOM 7472 C CA . VAL B 1 353 ? 41.42000 152.54300 30.02300 1.000 42.92774 340 VAL B CA 1
ATOM 7473 C C . VAL B 1 353 ? 40.53900 153.67400 29.53000 1.000 41.08537 340 VAL B C 1
ATOM 7474 O O . VAL B 1 353 ? 40.84200 154.85200 29.74900 1.000 39.49510 340 VAL B O 1
ATOM 7478 N N . TYR B 1 354 ? 39.44700 153.31500 28.85800 1.000 38.15833 341 TYR B N 1
ATOM 7479 C CA . TYR B 1 354 ? 38.54600 154.28800 28.24900 1.000 41.62565 341 TYR B CA 1
ATOM 7480 C C . TYR B 1 354 ? 37.18300 154.13800 28.90300 1.000 41.03014 341 TYR B C 1
ATOM 7481 O O . TYR B 1 354 ? 36.25100 153.58900 28.30300 1.000 43.45129 341 TYR B O 1
ATOM 7490 N N . PRO B 1 355 ? 37.03500 154.60400 30.13800 1.000 45.63883 342 PRO B N 1
ATOM 7491 C CA . PRO B 1 355 ? 35.70900 154.61400 30.76100 1.000 49.54374 342 PRO B CA 1
ATOM 7492 C C . PRO B 1 355 ? 34.75800 155.55300 30.04500 1.000 47.35248 342 PRO B C 1
ATOM 7493 O O . PRO B 1 355 ? 35.16100 156.55700 29.44700 1.000 45.08985 342 PRO B O 1
ATOM 7497 N N . ASN B 1 356 ? 33.48100 155.20600 30.12200 1.000 49.99213 343 ASN B N 1
ATOM 7498 C CA . ASN B 1 356 ? 32.43100 156.07900 29.63200 1.000 54.13766 343 ASN B CA 1
ATOM 7499 C C . ASN B 1 356 ? 32.10300 157.14200 30.66700 1.000 54.95907 343 ASN B C 1
ATOM 7500 O O . ASN B 1 356 ? 32.01200 156.85800 31.86900 1.000 55.92898 343 ASN B O 1
ATOM 7505 N N . ILE B 1 357 ? 31.92900 158.36800 30.19300 1.000 47.90530 344 ILE B N 1
ATOM 7506 C CA . ILE B 1 357 ? 31.41600 159.45300 31.00500 1.000 46.55826 344 ILE B CA 1
ATOM 7507 C C . ILE B 1 357 ? 29.95900 159.63400 30.62100 1.000 45.75885 344 ILE B C 1
ATOM 7508 O O . ILE B 1 357 ? 29.66700 160.08300 29.51000 1.000 51.53664 344 ILE B O 1
ATOM 7513 N N . ASN B 1 358 ? 29.04000 159.28000 31.51700 1.000 44.12052 345 ASN B N 1
ATOM 7514 C CA . ASN B 1 358 ? 27.63500 159.64700 31.35000 1.000 50.14977 345 ASN B CA 1
ATOM 7515 C C . ASN B 1 358 ? 27.43500 161.08500 31.82100 1.000 49.44386 345 ASN B C 1
ATOM 7516 O O . ASN B 1 358 ? 27.47700 161.36400 33.02600 1.000 50.21889 345 ASN B O 1
ATOM 7521 N N . GLN B 1 359 ? 27.19200 161.99200 30.86300 1.000 45.55264 346 GLN B N 1
ATOM 7522 C CA . GLN B 1 359 ? 27.03800 163.41300 31.16000 1.000 40.60459 346 GLN B CA 1
ATOM 7523 C C . GLN B 1 359 ? 25.87200 163.68900 32.10800 1.000 42.98766 346 GLN B C 1
ATOM 7524 O O . GLN B 1 359 ? 25.93900 164.63200 32.90300 1.000 43.71682 346 GLN B O 1
ATOM 7530 N N . MET B 1 360 ? 24.81800 162.86800 32.07400 1.000 45.55733 347 MET B N 1
ATOM 7531 C CA . MET B 1 360 ? 23.59700 163.16700 32.81400 1.000 42.55912 347 MET B CA 1
ATOM 7532 C C . MET B 1 360 ? 23.18500 162.13100 33.84900 1.000 41.48732 347 MET B C 1
ATOM 7533 O O . MET B 1 360 ? 22.13300 162.31000 34.46200 1.000 47.21508 347 MET B O 1
ATOM 7538 N N . LYS B 1 361 ? 23.94400 161.05500 34.05600 1.000 44.24917 348 LYS B N 1
ATOM 7539 C CA . LYS B 1 361 ? 23.57200 160.00100 35.00400 1.000 50.75045 348 LYS B CA 1
ATOM 7540 C C . LYS B 1 361 ? 24.61400 159.93000 36.11400 1.000 49.66912 348 LYS B C 1
ATOM 7541 O O . LYS B 1 361 ? 25.79700 159.72900 35.83900 1.000 52.23195 348 LYS B O 1
ATOM 7547 N N . GLY B 1 362 ? 24.17600 160.08200 37.36000 1.000 50.87402 349 GLY B N 1
ATOM 7548 C CA . GLY B 1 362 ? 25.08700 160.12900 38.48300 1.000 55.27862 349 GLY B CA 1
ATOM 7549 C C . GLY B 1 362 ? 25.53200 158.75600 38.95200 1.000 61.74083 349 GLY B C 1
ATOM 7550 O O . GLY B 1 362 ? 25.08600 157.72000 38.45900 1.000 62.77705 349 GLY B O 1
ATOM 7551 N N . GLU B 1 363 ? 26.44500 158.76400 39.93700 1.000 63.04519 350 GLU B N 1
ATOM 7552 C CA . GLU B 1 363 ? 27.01900 157.51800 40.44600 1.000 61.11469 350 GLU B CA 1
ATOM 7553 C C . GLU B 1 363 ? 25.94400 156.58700 40.97800 1.000 67.97681 350 GLU B C 1
ATOM 7554 O O . GLU B 1 363 ? 26.07100 155.36100 40.86300 1.000 67.86848 350 GLU B O 1
ATOM 7560 N N . ASP B 1 364 ? 24.88200 157.15400 41.56000 1.000 79.10835 351 ASP B N 1
ATOM 7561 C CA . ASP B 1 364 ? 23.69600 156.43600 42.02100 1.000 74.99907 351 ASP B CA 1
ATOM 7562 C C . ASP B 1 364 ? 22.93500 155.73100 40.89700 1.000 74.88823 351 ASP B C 1
ATOM 7563 O O . ASP B 1 364 ? 22.08800 154.88100 41.19100 1.000 78.80491 351 ASP B O 1
ATOM 7568 N N . GLY B 1 365 ? 23.20300 156.05800 39.63000 1.000 66.62571 352 GLY B N 1
ATOM 7569 C CA . GLY B 1 365 ? 22.39000 155.58000 38.53400 1.000 65.06669 352 GLY B CA 1
ATOM 7570 C C . GLY B 1 365 ? 21.21700 156.46800 38.15700 1.000 63.48307 352 GLY B C 1
ATOM 7571 O O . GLY B 1 365 ? 20.52700 156.17100 37.16900 1.000 57.61184 352 GLY B O 1
ATOM 7572 N N . GLY B 1 366 ? 20.97600 157.55900 38.90000 1.000 64.92454 353 GLY B N 1
ATOM 7573 C CA . GLY B 1 366 ? 19.84000 158.42400 38.66500 1.000 62.39124 353 GLY B CA 1
ATOM 7574 C C . GLY B 1 366 ? 20.17400 159.65900 37.84700 1.000 57.10967 353 GLY B C 1
ATOM 7575 O O . GLY B 1 366 ? 21.31800 160.09400 37.76800 1.000 56.60835 353 GLY B O 1
ATOM 7576 N N . THR B 1 367 ? 19.14100 160.22400 37.22300 1.000 54.94441 354 THR B N 1
ATOM 7577 C CA . THR B 1 367 ? 19.31600 161.36000 36.32800 1.000 56.29983 354 THR B CA 1
ATOM 7578 C C . THR B 1 367 ? 18.61400 162.61300 36.83900 1.000 59.62879 354 THR B C 1
ATOM 7579 O O . THR B 1 367 ? 18.32300 163.51400 36.04500 1.000 60.44108 354 THR B O 1
ATOM 7583 N N . GLY B 1 368 ? 18.34100 162.69800 38.14400 1.000 57.39822 355 GLY B N 1
ATOM 7584 C CA . GLY B 1 368 ? 17.58400 163.82100 38.65500 1.000 57.88185 355 GLY B CA 1
ATOM 7585 C C . GLY B 1 368 ? 18.40400 164.99800 39.11200 1.000 60.06589 355 GLY B C 1
ATOM 7586 O O . GLY B 1 368 ? 17.84700 166.02500 39.50800 1.000 67.66487 355 GLY B O 1
ATOM 7587 N N . THR B 1 369 ? 19.71700 164.88500 39.04900 1.000 55.25639 356 THR B N 1
ATOM 7588 C CA . THR B 1 369 ? 20.64500 165.79200 39.70300 1.000 51.05560 356 THR B CA 1
ATOM 7589 C C . THR B 1 369 ? 21.52500 166.56800 38.74000 1.000 50.65703 356 THR B C 1
ATOM 7590 O O . THR B 1 369 ? 21.98400 167.65200 39.08900 1.000 48.63567 356 THR B O 1
ATOM 7594 N N . GLY B 1 370 ? 21.75900 166.05400 37.53100 1.000 52.67718 357 GLY B N 1
ATOM 7595 C CA . GLY B 1 370 ? 22.67600 166.65900 36.59900 1.000 46.83706 357 GLY B CA 1
ATOM 7596 C C . GLY B 1 370 ? 24.11000 166.20100 36.74600 1.000 45.82422 357 GLY B C 1
ATOM 7597 O O . GLY B 1 370 ? 24.91500 166.47300 35.85700 1.000 43.38262 357 GLY B O 1
ATOM 7598 N N . ARG B 1 371 ? 24.43700 165.51700 37.84700 1.000 47.85706 358 ARG B N 1
ATOM 7599 C CA . ARG B 1 371 ? 25.79400 165.06600 38.13400 1.000 42.18605 358 ARG B CA 1
ATOM 7600 C C . ARG B 1 371 ? 26.24700 164.02100 37.11600 1.000 45.53430 358 ARG B C 1
ATOM 7601 O O . ARG B 1 371 ? 25.49100 163.11200 36.75900 1.000 50.15146 358 ARG B O 1
ATOM 7609 N N . LEU B 1 372 ? 27.48200 164.14600 36.63600 1.000 45.33903 359 LEU B N 1
ATOM 7610 C CA . LEU B 1 372 ? 28.02900 163.14600 35.72300 1.000 45.93809 359 LEU B CA 1
ATOM 7611 C C . LEU B 1 372 ? 28.67800 161.99500 36.50600 1.000 46.25144 359 LEU B C 1
ATOM 7612 O O . LEU B 1 372 ? 28.84500 162.05300 37.72600 1.000 47.68705 359 LEU B O 1
ATOM 7617 N N . SER B 1 373 ? 29.06500 160.94500 35.78500 1.000 45.43970 360 SER B N 1
ATOM 7618 C CA . SER B 1 373 ? 29.59700 159.75500 36.43500 1.000 46.59670 360 SER B CA 1
ATOM 7619 C C . SER B 1 373 ? 30.37200 158.92700 35.42600 1.000 42.89243 360 SER B C 1
ATOM 7620 O O . SER B 1 373 ? 30.15200 159.02200 34.22500 1.000 49.74024 360 SER B O 1
ATOM 7623 N N . TYR B 1 374 ? 31.28700 158.12200 35.93100 1.000 43.69586 361 TYR B N 1
ATOM 7624 C CA . TYR B 1 374 ? 32.09400 157.23800 35.11200 1.000 46.85127 361 TYR B CA 1
ATOM 7625 C C . TYR B 1 374 ? 31.50200 155.83700 35.09900 1.000 47.56761 361 TYR B C 1
ATOM 7626 O O . TYR B 1 374 ? 30.72800 155.45700 35.98200 1.000 46.90582 361 TYR B O 1
ATOM 7635 N N . THR B 1 375 ? 31.91000 155.06100 34.09000 1.000 47.16409 362 THR B N 1
ATOM 7636 C CA . THR B 1 375 ? 31.49000 153.67300 33.91700 1.000 46.03260 362 THR B CA 1
ATOM 7637 C C . THR B 1 375 ? 32.61600 152.90100 33.23800 1.000 46.14087 362 THR B C 1
ATOM 7638 O O . THR B 1 375 ? 33.11200 153.33200 32.19600 1.000 52.06290 362 THR B O 1
ATOM 7642 N N . GLY B 1 376 ? 33.03500 151.78800 33.83600 1.000 43.65198 363 GLY B N 1
ATOM 7643 C CA . GLY B 1 376 ? 33.95700 150.85900 33.21000 1.000 44.92768 363 GLY B CA 1
ATOM 7644 C C . GLY B 1 376 ? 35.36800 151.36900 32.93600 1.000 48.85497 363 GLY B C 1
ATOM 7645 O O . GLY B 1 376 ? 35.81500 151.43100 31.78100 1.000 45.63953 363 GLY B O 1
ATOM 7646 N N . PRO B 1 377 ? 36.13200 151.68100 33.99800 1.000 47.35508 364 PRO B N 1
ATOM 7647 C CA . PRO B 1 377 ? 35.82500 151.52000 35.42400 1.000 47.89529 364 PRO B CA 1
ATOM 7648 C C . PRO B 1 377 ? 34.97600 152.65300 35.96200 1.000 48.06146 364 PRO B C 1
ATOM 7649 O O . PRO B 1 377 ? 34.99700 153.75600 35.40400 1.000 51.33066 364 PRO B O 1
ATOM 7653 N N . ALA B 1 378 ? 34.23800 152.38800 37.02900 1.000 46.69229 365 ALA B N 1
ATOM 7654 C CA . ALA B 1 378 ? 33.54700 153.44900 37.74700 1.000 48.68690 365 ALA B CA 1
ATOM 7655 C C . ALA B 1 378 ? 34.55400 154.08000 38.71000 1.000 51.56158 365 ALA B C 1
ATOM 7656 O O . ALA B 1 378 ? 34.71900 153.64800 39.85400 1.000 52.14116 365 ALA B O 1
ATOM 7658 N N . LEU B 1 379 ? 35.22400 155.13700 38.23200 1.000 50.55293 366 LEU B N 1
ATOM 7659 C CA . LEU B 1 379 ? 36.36900 155.71000 38.94500 1.000 50.59698 366 LEU B CA 1
ATOM 7660 C C . LEU B 1 379 ? 35.98200 156.23300 40.31300 1.000 55.24990 366 LEU B C 1
ATOM 7661 O O . LEU B 1 379 ? 36.76600 156.14000 41.26700 1.000 59.22642 366 LEU B O 1
ATOM 7666 N N . GLN B 1 380 ? 34.77900 156.79000 40.43000 1.000 57.41238 367 GLN B N 1
ATOM 7667 C CA . GLN B 1 380 ? 34.32400 157.31300 41.71100 1.000 57.81329 367 GLN B CA 1
ATOM 7668 C C . GLN B 1 380 ? 34.25300 156.23700 42.79100 1.000 57.83282 367 GLN B C 1
ATOM 7669 O O . GLN B 1 380 ? 34.22400 156.56700 43.97900 1.000 66.27113 367 GLN B O 1
ATOM 7675 N N . GLN B 1 381 ? 34.25000 154.96000 42.42000 1.000 55.48438 368 GLN B N 1
ATOM 7676 C CA . GLN B 1 381 ? 34.15700 153.88400 43.39500 1.000 58.45640 368 GLN B CA 1
ATOM 7677 C C . GLN B 1 381 ? 35.52400 153.38500 43.88800 1.000 63.06128 368 GLN B C 1
ATOM 7678 O O . GLN B 1 381 ? 35.61400 152.25400 44.38600 1.000 64.54195 368 GLN B O 1
ATOM 7684 N N . ILE B 1 382 ? 36.58600 154.18100 43.74500 1.000 65.27370 369 ILE B N 1
ATOM 7685 C CA . ILE B 1 382 ? 37.82900 153.93900 44.48500 1.000 71.41958 369 ILE B CA 1
ATOM 7686 C C . ILE B 1 382 ? 37.61000 154.32600 45.94300 1.000 79.87493 369 ILE B C 1
ATOM 7687 O O . ILE B 1 382 ? 36.87100 155.28500 46.22300 1.000 82.32695 369 ILE B O 1
ATOM 7692 N N . PRO B 1 383 ? 38.21300 153.63700 46.90900 1.000 98.54943 370 PRO B N 1
ATOM 7693 C CA . PRO B 1 383 ? 38.15000 154.14500 48.28500 1.000 101.07724 370 PRO B CA 1
ATOM 7694 C C . PRO B 1 383 ? 39.13300 155.29700 48.46600 1.000 101.44398 370 PRO B C 1
ATOM 7695 O O . PRO B 1 383 ? 40.28000 155.24100 48.01000 1.000 96.29137 370 PRO B O 1
ATOM 7699 N N . SER B 1 384 ? 38.65400 156.36700 49.09100 1.000 101.11397 371 SER B N 1
ATOM 7700 C CA . SER B 1 384 ? 39.51900 157.42400 49.57800 1.000 100.40491 371 SER B CA 1
ATOM 7701 C C . SER B 1 384 ? 39.40200 157.62300 51.08100 1.000 101.86763 371 SER B C 1
ATOM 7702 O O . SER B 1 384 ? 40.24900 158.30900 51.66400 1.000 103.53486 371 SER B O 1
ATOM 7705 N N . ARG B 1 385 ? 38.38500 157.04100 51.72400 1.000 93.15797 372 ARG B N 1
ATOM 7706 C CA . ARG B 1 385 ? 38.41900 156.90300 53.17400 1.000 93.73696 372 ARG B CA 1
ATOM 7707 C C . ARG B 1 385 ? 39.52400 155.93800 53.60500 1.000 89.24708 372 ARG B C 1
ATOM 7708 O O . ARG B 1 385 ? 40.23200 156.18300 54.59200 1.000 86.71993 372 ARG B O 1
ATOM 7710 N N . ASN B 1 386 ? 39.69600 154.84600 52.86700 1.000 79.60048 373 ASN B N 1
ATOM 7711 C CA . ASN B 1 386 ? 40.62800 153.78700 53.23900 1.000 68.03219 373 ASN B CA 1
ATOM 7712 C C . ASN B 1 386 ? 41.96500 154.07200 52.57800 1.000 64.72709 373 ASN B C 1
ATOM 7713 O O . ASN B 1 386 ? 42.24600 153.59200 51.48200 1.000 66.07448 373 ASN B O 1
ATOM 7718 N N . LYS B 1 387 ? 42.81500 154.85100 53.25200 1.000 66.40857 374 LYS B N 1
ATOM 7719 C CA . LYS B 1 387 ? 44.09900 155.21400 52.65200 1.000 61.31739 374 LYS B CA 1
ATOM 7720 C C . LYS B 1 387 ? 44.93700 153.98200 52.31200 1.000 57.22161 374 LYS B C 1
ATOM 7721 O O . LYS B 1 387 ? 45.81900 154.06400 51.45500 1.000 57.25943 374 LYS B O 1
ATOM 7723 N N . ARG B 1 388 ? 44.65800 152.83000 52.92100 1.000 58.48336 375 ARG B N 1
ATOM 7724 C CA . ARG B 1 388 ? 45.39800 151.62100 52.56700 1.000 58.12730 375 ARG B CA 1
ATOM 7725 C C . ARG B 1 388 ? 44.99800 151.09200 51.19100 1.000 57.71605 375 ARG B C 1
ATOM 7726 O O . ARG B 1 388 ? 45.86400 150.77400 50.36600 1.000 60.95964 375 ARG B O 1
ATOM 7734 N N . ILE B 1 389 ? 43.69100 150.95100 50.93400 1.000 58.26626 376 ILE B N 1
ATOM 7735 C CA . ILE B 1 389 ? 43.24800 150.48600 49.61800 1.000 56.01135 376 ILE B CA 1
ATOM 7736 C C . ILE B 1 389 ? 43.63100 151.49300 48.54300 1.000 50.90930 376 ILE B C 1
ATOM 7737 O O . ILE B 1 389 ? 44.04000 151.11700 47.44400 1.000 50.76824 376 ILE B O 1
ATOM 7742 N N . ALA B 1 390 ? 43.50300 152.78600 48.84300 1.000 54.94435 377 ALA B N 1
ATOM 7743 C CA . ALA B 1 390 ? 43.89500 153.81300 47.88900 1.000 50.41391 377 ALA B CA 1
ATOM 7744 C C . ALA B 1 390 ? 45.33800 153.62300 47.45500 1.000 49.20636 377 ALA B C 1
ATOM 7745 O O . ALA B 1 390 ? 45.64900 153.63400 46.25800 1.000 47.08612 377 ALA B O 1
ATOM 7747 N N . ALA B 1 391 ? 46.23100 153.40300 48.41600 1.000 47.88458 378 ALA B N 1
ATOM 7748 C CA . ALA B 1 391 ? 47.64400 153.27300 48.09400 1.000 47.35892 378 ALA B CA 1
ATOM 7749 C C . ALA B 1 391 ? 47.93600 152.01900 47.29300 1.000 47.45114 378 ALA B C 1
ATOM 7750 O O . ALA B 1 391 ? 48.98300 151.93900 46.64900 1.000 52.25288 378 ALA B O 1
ATOM 7752 N N . ILE B 1 392 ? 47.04300 151.04100 47.30900 1.000 45.82050 379 ILE B N 1
ATOM 7753 C CA . ILE B 1 392 ? 47.25900 149.87000 46.47500 1.000 45.43140 379 ILE B CA 1
ATOM 7754 C C . ILE B 1 392 ? 46.83500 150.14300 45.04000 1.000 45.37323 379 ILE B C 1
ATOM 7755 O O . ILE B 1 392 ? 47.53100 149.76200 44.10000 1.000 45.09531 379 ILE B O 1
ATOM 7760 N N . ILE B 1 393 ? 45.70100 150.81700 44.84900 1.000 46.14826 380 ILE B N 1
ATOM 7761 C CA . ILE B 1 393 ? 45.10700 150.96000 43.52300 1.000 42.88650 380 ILE B CA 1
ATOM 7762 C C . ILE B 1 393 ? 45.70800 152.14000 42.76300 1.000 41.96178 380 ILE B C 1
ATOM 7763 O O . ILE B 1 393 ? 46.01700 152.03800 41.58000 1.000 43.72456 380 ILE B O 1
ATOM 7768 N N . LYS B 1 394 ? 45.86000 153.28100 43.39400 1.000 42.70874 381 LYS B N 1
ATOM 7769 C CA . LYS B 1 394 ? 46.13700 154.45300 42.56900 1.000 41.24407 381 LYS B CA 1
ATOM 7770 C C . LYS B 1 394 ? 47.51900 154.54200 41.90600 1.000 45.04317 381 LYS B C 1
ATOM 7771 O O . LYS B 1 394 ? 47.66700 155.35600 40.98400 1.000 46.42993 381 LYS B O 1
ATOM 7777 N N . PRO B 1 395 ? 48.56000 153.77800 42.28000 1.000 43.86426 382 PRO B N 1
ATOM 7778 C CA . PRO B 1 395 ? 49.78200 153.82900 41.46200 1.000 40.59114 382 PRO B CA 1
ATOM 7779 C C . PRO B 1 395 ? 49.58800 153.23500 40.08300 1.000 45.17961 382 PRO B C 1
ATOM 7780 O O . PRO B 1 395 ? 50.48700 153.35100 39.23200 1.000 50.76055 382 PRO B O 1
ATOM 7784 N N . ALA B 1 396 ? 48.45300 152.58500 39.84300 1.000 43.11792 383 ALA B N 1
ATOM 7785 C CA . ALA B 1 396 ? 48.17400 151.99000 38.55100 1.000 40.94713 383 ALA B CA 1
ATOM 7786 C C . ALA B 1 396 ? 47.84900 153.03900 37.49800 1.000 47.59866 383 ALA B C 1
ATOM 7787 O O . ALA B 1 396 ? 48.00800 152.76200 36.30000 1.000 47.92236 383 ALA B O 1
ATOM 7789 N N . PHE B 1 397 ? 47.43500 154.23700 37.92000 1.000 42.97904 384 PHE B N 1
ATOM 7790 C CA . PHE B 1 397 ? 47.01900 155.30700 37.02100 1.000 43.62218 384 PHE B CA 1
ATOM 7791 C C . PHE B 1 397 ? 48.13800 156.32000 36.78500 1.000 44.27235 384 PHE B C 1
ATOM 7792 O O . PHE B 1 397 ? 48.80300 156.76200 37.72700 1.000 47.24045 384 PHE B O 1
ATOM 7800 N N . LEU B 1 398 ? 48.31800 156.70900 35.52200 1.000 43.11252 385 LEU B N 1
ATOM 7801 C CA . LEU B 1 398 ? 49.49200 157.43800 35.06400 1.000 45.57138 385 LEU B CA 1
ATOM 7802 C C . LEU B 1 398 ? 49.14300 158.72800 34.33500 1.000 49.91526 385 LEU B C 1
ATOM 7803 O O . LEU B 1 398 ? 48.11100 158.82800 33.65300 1.000 46.88312 385 LEU B O 1
ATOM 7808 N N . PRO B 1 399 ? 50.01600 159.72000 34.43900 1.000 46.97058 386 PRO B N 1
ATOM 7809 C CA . PRO B 1 399 ? 49.91000 160.89800 33.58000 1.000 45.92685 386 PRO B CA 1
ATOM 7810 C C . PRO B 1 399 ? 50.31100 160.57300 32.15000 1.000 49.44649 386 PRO B C 1
ATOM 7811 O O . PRO B 1 399 ? 50.60800 159.41600 31.82100 1.000 52.69502 386 PRO B O 1
ATOM 7815 N N . GLU B 1 400 ? 50.32200 161.58000 31.28700 1.000 46.31074 387 GLU B N 1
ATOM 7816 C CA . GLU B 1 400 ? 50.81200 161.35800 29.94200 1.000 50.11418 387 GLU B CA 1
ATOM 7817 C C . GLU B 1 400 ? 52.33700 161.36600 29.93700 1.000 50.34449 387 GLU B C 1
ATOM 7818 O O . GLU B 1 400 ? 52.98700 161.92200 30.82900 1.000 50.29077 387 GLU B O 1
ATOM 7824 N N . GLU B 1 401 ? 52.90600 160.70500 28.93300 1.000 53.11475 388 GLU B N 1
ATOM 7825 C CA . GLU B 1 401 ? 54.35100 160.53000 28.89600 1.000 54.64041 388 GLU B CA 1
ATOM 7826 C C . GLU B 1 401 ? 55.04200 161.88500 28.91400 1.000 53.51211 388 GLU B C 1
ATOM 7827 O O . GLU B 1 401 ? 54.60500 162.83600 28.26100 1.000 53.20263 388 GLU B O 1
ATOM 7833 N N . GLY B 1 402 ? 56.08500 161.99300 29.72900 1.000 51.20904 389 GLY B N 1
ATOM 7834 C CA . GLY B 1 402 ? 56.75000 163.25500 29.92500 1.000 53.36886 389 GLY B CA 1
ATOM 7835 C C . GLY B 1 402 ? 56.09100 164.22200 30.89200 1.000 55.25476 389 GLY B C 1
ATOM 7836 O O . GLY B 1 402 ? 56.75800 165.16900 31.33100 1.000 54.18695 389 GLY B O 1
ATOM 7837 N N . GLN B 1 403 ? 54.81000 164.03400 31.24100 1.000 54.34608 390 GLN B N 1
ATOM 7838 C CA . GLN B 1 403 ? 54.10500 164.97200 32.10800 1.000 52.60147 390 GLN B CA 1
ATOM 7839 C C . GLN B 1 403 ? 54.02400 164.41100 33.52500 1.000 47.03193 390 GLN B C 1
ATOM 7840 O O . GLN B 1 403 ? 54.59700 163.37300 33.83500 1.000 47.65825 390 GLN B O 1
ATOM 7846 N N . LEU B 1 404 ? 53.33000 165.13700 34.40300 1.000 50.80726 391 LEU B N 1
ATOM 7847 C CA . LEU B 1 404 ? 53.23300 164.82800 35.82600 1.000 48.63497 391 LEU B CA 1
ATOM 7848 C C . LEU B 1 404 ? 51.77900 164.83600 36.26200 1.000 46.65019 391 LEU B C 1
ATOM 7849 O O . LEU B 1 404 ? 50.96900 165.63600 35.78500 1.000 46.25188 391 LEU B O 1
ATOM 7854 N N . TRP B 1 405 ? 51.46700 163.98000 37.21500 1.000 46.26804 392 TRP B N 1
ATOM 7855 C CA . TRP B 1 405 ? 50.12100 163.94300 37.76200 1.000 44.75156 392 TRP B CA 1
ATOM 7856 C C . TRP B 1 405 ? 49.97400 165.04300 38.79600 1.000 47.26968 392 TRP B C 1
ATOM 7857 O O . TRP B 1 405 ? 50.65300 165.02100 39.83200 1.000 51.37159 392 TRP B O 1
ATOM 7868 N N . LEU B 1 406 ? 49.10000 166.00000 38.51800 1.000 44.05099 393 LEU B N 1
ATOM 7869 C CA . LEU B 1 406 ? 48.74600 167.02500 39.48600 1.000 46.50190 393 LEU B CA 1
ATOM 7870 C C . LEU B 1 406 ? 47.37600 166.69100 40.06400 1.000 47.74259 393 LEU B C 1
ATOM 7871 O O . LEU B 1 406 ? 46.46900 166.28600 39.33400 1.000 48.55331 393 LEU B O 1
ATOM 7876 N N . ASP B 1 407 ? 47.23200 166.82400 41.38100 1.000 48.42818 394 ASP B N 1
ATOM 7877 C CA . ASP B 1 407 ? 45.94600 166.58900 42.02300 1.000 50.52235 394 ASP B CA 1
ATOM 7878 C C . ASP B 1 407 ? 45.52400 167.81100 42.83700 1.000 49.61803 394 ASP B C 1
ATOM 7879 O O . ASP B 1 407 ? 46.35800 168.48300 43.44900 1.000 52.12573 394 ASP B O 1
ATOM 7884 N N . SER B 1 408 ? 44.21900 168.08500 42.83400 1.000 48.31911 395 SER B N 1
ATOM 7885 C CA . SER B 1 408 ? 43.62700 169.22100 43.52500 1.000 52.03611 395 SER B CA 1
ATOM 7886 C C . SER B 1 408 ? 42.20400 168.86100 43.92700 1.000 53.92158 395 SER B C 1
ATOM 7887 O O . SER B 1 408 ? 41.65200 167.85100 43.48400 1.000 55.47807 395 SER B O 1
ATOM 7890 N N . ASP B 1 409 ? 41.59500 169.71500 44.75200 1.000 62.35495 396 ASP B N 1
ATOM 7891 C CA . ASP B 1 409 ? 40.25100 169.44000 45.26100 1.000 64.49579 396 ASP B CA 1
ATOM 7892 C C . ASP B 1 409 ? 39.57100 170.73700 45.67800 1.000 56.51744 396 ASP B C 1
ATOM 7893 O O . ASP B 1 409 ? 40.23100 171.66400 46.15000 1.000 55.79362 396 ASP B O 1
ATOM 7898 N N . MET B 1 410 ? 38.24600 170.78900 45.48900 1.000 53.53596 397 MET B N 1
ATOM 7899 C CA . MET B 1 410 ? 37.41700 171.85300 46.05400 1.000 54.13853 397 MET B CA 1
ATOM 7900 C C . MET B 1 410 ? 37.15900 171.55100 47.52400 1.000 58.14054 397 MET B C 1
ATOM 7901 O O . MET B 1 410 ? 36.47100 170.57500 47.85200 1.000 58.40534 397 MET B O 1
ATOM 7906 N N . ALA B 1 411 ? 37.71700 172.38300 48.40700 1.000 55.43939 398 ALA B N 1
ATOM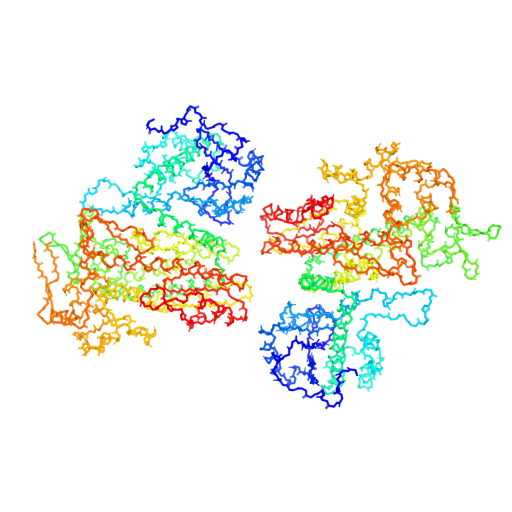 7907 C CA . ALA B 1 411 ? 37.42700 172.28900 49.82700 1.000 59.88176 398 ALA B CA 1
ATOM 7908 C C . ALA B 1 411 ? 35.92500 172.31200 50.04900 1.000 58.73758 398 ALA B C 1
ATOM 7909 O O . ALA B 1 411 ? 35.20300 173.01300 49.33600 1.000 56.99141 398 ALA B O 1
ATOM 7911 N N . SER B 1 412 ? 35.47100 171.52000 51.03300 1.000 57.94782 399 SER B N 1
ATOM 7912 C CA . SER B 1 412 ? 34.10100 171.54500 51.54500 1.000 55.67746 399 SER B CA 1
ATOM 7913 C C . SER B 1 412 ? 33.10700 172.03100 50.49600 1.000 53.94121 399 SER B C 1
ATOM 7914 O O . SER B 1 412 ? 32.47000 173.07500 50.65900 1.000 51.65503 399 SER B O 1
ATOM 7917 N N . PHE B 1 413 ? 32.99000 171.28500 49.40000 1.000 52.38820 400 PHE B N 1
ATOM 7918 C CA . PHE B 1 413 ? 32.36800 171.83400 48.20600 1.000 50.28400 400 PHE B CA 1
ATOM 7919 C C . PHE B 1 413 ? 30.84500 171.85000 48.30500 1.000 47.65172 400 PHE B C 1
ATOM 7920 O O . PHE B 1 413 ? 30.21900 172.88800 48.07800 1.000 46.35374 400 PHE B O 1
ATOM 7928 N N . GLU B 1 414 ? 30.21700 170.71800 48.61400 1.000 47.04855 401 GLU B N 1
ATOM 7929 C CA . GLU B 1 414 ? 28.75600 170.74100 48.64700 1.000 45.87939 401 GLU B CA 1
ATOM 7930 C C . GLU B 1 414 ? 28.24600 171.57300 49.83700 1.000 48.73701 401 GLU B C 1
ATOM 7931 O O . GLU B 1 414 ? 27.14800 172.14400 49.78400 1.000 47.36822 401 GLU B O 1
ATOM 7937 N N . VAL B 1 415 ? 29.05600 171.70100 50.89400 1.000 50.98621 402 VAL B N 1
ATOM 7938 C CA . VAL B 1 415 ? 28.70500 172.54900 52.03500 1.000 48.54376 402 VAL B CA 1
ATOM 7939 C C . VAL B 1 415 ? 28.77500 174.02400 51.64900 1.000 48.46104 402 VAL B C 1
ATOM 7940 O O . VAL B 1 415 ? 27.95000 174.83900 52.08200 1.000 49.31039 402 VAL B O 1
ATOM 7944 N N . ARG B 1 416 ? 29.76900 174.39100 50.84100 1.000 50.34102 403 ARG B N 1
ATOM 7945 C CA . ARG B 1 416 ? 29.83600 175.73900 50.29100 1.000 46.75724 403 ARG B CA 1
ATOM 7946 C C . ARG B 1 416 ? 28.61900 176.04200 49.43600 1.000 45.55997 403 ARG B C 1
ATOM 7947 O O . ARG B 1 416 ? 28.01800 177.11400 49.55300 1.000 49.74914 403 ARG B O 1
ATOM 7955 N N . ILE B 1 417 ? 28.24400 175.11900 48.55400 1.000 43.19376 404 ILE B N 1
ATOM 7956 C CA . ILE B 1 417 ? 27.05200 175.34200 47.74100 1.000 45.23437 404 ILE B CA 1
ATOM 7957 C C . ILE B 1 417 ? 25.83500 175.58300 48.63500 1.000 48.77720 404 ILE B C 1
ATOM 7958 O O . ILE B 1 417 ? 24.99900 176.45700 48.36200 1.000 47.62820 404 ILE B O 1
ATOM 7963 N N . PHE B 1 418 ? 25.73800 174.83300 49.73300 1.000 45.68309 405 PHE B N 1
ATOM 7964 C CA . PHE B 1 418 ? 24.62100 174.98800 50.65100 1.000 44.36686 405 PHE B CA 1
ATOM 7965 C C . PHE B 1 418 ? 24.66100 176.35700 51.31700 1.000 46.71798 405 PHE B C 1
ATOM 7966 O O . PHE B 1 418 ? 23.63900 177.04600 51.41100 1.000 46.76473 405 PHE B O 1
ATOM 7974 N N . ALA B 1 419 ? 25.85000 176.78600 51.74800 1.000 49.40171 406 ALA B N 1
ATOM 7975 C CA . ALA B 1 419 ? 26.00900 178.12500 52.32000 1.000 50.02946 406 ALA B CA 1
ATOM 7976 C C . ALA B 1 419 ? 25.62700 179.21600 51.31400 1.000 47.68515 406 ALA B C 1
ATOM 7977 O O . ALA B 1 419 ? 24.99000 180.21300 51.67300 1.000 44.55523 406 ALA B O 1
ATOM 7979 N N . HIS B 1 420 ? 26.01400 179.03800 50.04900 1.000 49.77952 407 HIS B N 1
ATOM 7980 C CA . HIS B 1 420 ? 25.58700 179.92900 48.97700 1.000 45.13899 407 HIS B CA 1
ATOM 7981 C C . HIS B 1 420 ? 24.07000 180.05500 48.93800 1.000 46.12177 407 HIS B C 1
ATOM 7982 O O . HIS B 1 420 ? 23.52800 181.16200 48.93600 1.000 46.21952 407 HIS B O 1
ATOM 7989 N N . LEU B 1 421 ? 23.36300 178.92200 48.92400 1.000 46.25904 408 LEU B N 1
ATOM 7990 C CA . LEU B 1 421 ? 21.90800 178.97300 48.83900 1.000 46.36001 408 LEU B CA 1
ATOM 7991 C C . LEU B 1 421 ? 21.29600 179.63700 50.06200 1.000 49.06126 408 LEU B C 1
ATOM 7992 O O . LEU B 1 421 ? 20.28100 180.33600 49.94800 1.000 49.06656 408 LEU B O 1
ATOM 7997 N N . VAL B 1 422 ? 21.90500 179.45900 51.23200 1.000 50.61695 409 VAL B N 1
ATOM 7998 C CA . VAL B 1 422 ? 21.34600 180.09200 52.41400 1.000 47.72495 409 VAL B CA 1
ATOM 7999 C C . VAL B 1 422 ? 21.71400 181.56300 52.45800 1.000 49.09193 409 VAL B C 1
ATOM 8000 O O . VAL B 1 422 ? 20.91000 182.38200 52.90000 1.000 54.27051 409 VAL B O 1
ATOM 8004 N N . ALA B 1 423 ? 22.89700 181.94700 51.97200 1.000 49.62712 410 ALA B N 1
ATOM 8005 C CA . ALA B 1 423 ? 23.27100 183.36200 52.01700 1.000 50.62390 410 ALA B CA 1
ATOM 8006 C C . ALA B 1 423 ? 22.32300 184.25600 51.21200 1.000 51.33333 410 ALA B C 1
ATOM 8007 O O . ALA B 1 423 ? 22.43600 185.48800 51.29000 1.000 53.72061 410 ALA B O 1
ATOM 8009 N N . ALA B 1 424 ? 21.39900 183.67300 50.44300 1.000 52.93327 411 ALA B N 1
ATOM 8010 C CA . ALA B 1 424 ? 20.31400 184.45500 49.86300 1.000 51.78526 411 ALA B CA 1
ATOM 8011 C C . ALA B 1 424 ? 19.47300 185.07600 50.95400 1.000 50.69266 411 ALA B C 1
ATOM 8012 O O . ALA B 1 424 ? 18.94900 186.18400 50.79200 1.000 49.62327 411 ALA B O 1
ATOM 8014 N N . TYR B 1 425 ? 19.36700 184.38500 52.08100 1.000 49.09643 412 TYR B N 1
ATOM 8015 C CA . TYR B 1 425 ? 18.52100 184.78400 53.18900 1.000 51.85161 412 TYR B CA 1
ATOM 8016 C C . TYR B 1 425 ? 19.30500 185.26300 54.39600 1.000 55.91137 412 TYR B C 1
ATOM 8017 O O . TYR B 1 425 ? 18.70100 185.77300 55.34400 1.000 60.09934 412 TYR B O 1
ATOM 8026 N N . ASN B 1 426 ? 20.62200 185.10200 54.40100 1.000 54.50532 413 ASN B N 1
ATOM 8027 C CA . ASN B 1 426 ? 21.40200 185.25200 55.62100 1.000 56.00837 413 ASN B CA 1
ATOM 8028 C C . ASN B 1 426 ? 22.69200 185.97400 55.30100 1.000 58.33998 413 ASN B C 1
ATOM 8029 O O . ASN B 1 426 ? 23.72900 185.34000 55.06500 1.000 58.21295 413 ASN B O 1
ATOM 8034 N N . PRO B 1 427 ? 22.68300 187.31100 55.34100 1.000 62.39225 414 PRO B N 1
ATOM 8035 C CA . PRO B 1 427 ? 23.89600 188.06000 54.98800 1.000 58.26991 414 PRO B CA 1
ATOM 8036 C C . PRO B 1 427 ? 25.07600 187.72000 55.88000 1.000 58.48630 414 PRO B C 1
ATOM 8037 O O . PRO B 1 427 ? 26.22900 187.89500 55.45600 1.000 57.40114 414 PRO B O 1
ATOM 8041 N N . ALA B 1 428 ? 24.82100 187.21400 57.09100 1.000 55.58687 415 ALA B N 1
ATOM 8042 C CA . ALA B 1 428 ? 25.91500 186.85600 57.98700 1.000 58.24180 415 ALA B CA 1
ATOM 8043 C C . ALA B 1 428 ? 26.84700 185.82400 57.36000 1.000 57.34167 415 ALA B C 1
ATOM 8044 O O . ALA B 1 428 ? 28.05800 185.86400 57.58900 1.000 55.41337 415 ALA B O 1
ATOM 8046 N N . ILE B 1 429 ? 26.30700 184.90000 56.55500 1.000 56.81729 416 ILE B N 1
ATOM 8047 C CA . ILE B 1 429 ? 27.11700 183.80300 56.02900 1.000 55.04381 416 ILE B CA 1
ATOM 8048 C C . ILE B 1 429 ? 28.04700 184.29100 54.92700 1.000 57.35144 416 ILE B C 1
ATOM 8049 O O . ILE B 1 429 ? 29.22000 183.89400 54.86300 1.000 52.86280 416 ILE B O 1
ATOM 8054 N N . ALA B 1 430 ? 27.54200 185.13700 54.02600 1.000 58.88888 417 ALA B N 1
ATOM 8055 C CA . ALA B 1 430 ? 28.40900 185.65500 52.97800 1.000 57.06206 417 ALA B CA 1
ATOM 8056 C C . ALA B 1 430 ? 29.57600 186.42500 53.58000 1.000 63.64786 417 ALA B C 1
ATOM 8057 O O . ALA B 1 430 ? 30.71400 186.31300 53.10400 1.000 66.75038 417 ALA B O 1
ATOM 8059 N N . LYS B 1 431 ? 29.32300 187.16700 54.66400 1.000 58.51697 418 LYS B N 1
ATOM 8060 C CA . LYS B 1 431 ? 30.35100 188.00300 55.28000 1.000 60.04803 418 LYS B CA 1
ATOM 8061 C C . LYS B 1 431 ? 31.38900 187.17900 56.04500 1.000 58.89916 418 LYS B C 1
ATOM 8062 O O . LYS B 1 431 ? 32.58000 187.51200 56.02800 1.000 58.38924 418 LYS B O 1
ATOM 8068 N N . ALA B 1 432 ? 30.96500 186.12200 56.74400 1.000 56.97044 419 ALA B N 1
ATOM 8069 C CA . ALA B 1 432 ? 31.93200 185.25200 57.40800 1.000 55.81581 419 ALA B CA 1
ATOM 8070 C C . ALA B 1 432 ? 32.85300 184.58400 56.39500 1.000 58.81458 419 ALA B C 1
ATOM 8071 O O . ALA B 1 432 ? 34.03300 184.34200 56.68100 1.000 55.38650 419 ALA B O 1
ATOM 8073 N N . TYR B 1 433 ? 32.32300 184.28600 55.20400 1.000 57.63383 420 TYR B N 1
ATOM 8074 C CA . TYR B 1 433 ? 33.10000 183.70200 54.12300 1.000 53.19004 420 TYR B CA 1
ATOM 8075 C C . TYR B 1 433 ? 33.94500 184.74800 53.40700 1.000 54.16866 420 TYR B C 1
ATOM 8076 O O . TYR B 1 433 ? 35.00600 184.42100 52.86400 1.000 50.59420 420 TYR B O 1
ATOM 8085 N N . ALA B 1 434 ? 33.48300 186.00100 53.38800 1.000 55.97041 421 ALA B N 1
ATOM 8086 C CA . ALA B 1 434 ? 34.27500 187.08600 52.82100 1.000 53.86329 421 ALA B CA 1
ATOM 8087 C C . ALA B 1 434 ? 35.46800 187.42800 53.71200 1.000 61.16974 421 ALA B C 1
ATOM 8088 O O . ALA B 1 434 ? 36.56300 187.71000 53.21500 1.000 64.81846 421 ALA B O 1
ATOM 8090 N N . GLU B 1 435 ? 35.28200 187.40700 55.03200 1.000 59.26686 422 GLU B N 1
ATOM 8091 C CA . GLU B 1 435 ? 36.41600 187.61300 55.91800 1.000 59.10064 422 GLU B CA 1
ATOM 8092 C C . GLU B 1 435 ? 37.35000 186.41700 55.91500 1.000 59.82088 422 GLU B C 1
ATOM 8093 O O . GLU B 1 435 ? 38.56600 186.58500 56.04100 1.000 64.25472 422 GLU B O 1
ATOM 8099 N N . ASN B 1 436 ? 36.81400 185.20500 55.77800 1.000 59.83102 423 ASN B N 1
ATOM 8100 C CA . ASN B 1 436 ? 37.63100 183.99200 55.79400 1.000 54.28863 423 ASN B CA 1
ATOM 8101 C C . ASN B 1 436 ? 37.17100 183.05500 54.68800 1.000 58.13019 423 ASN B C 1
ATOM 8102 O O . ASN B 1 436 ? 36.28600 182.20900 54.89300 1.000 55.89556 423 ASN B O 1
ATOM 8107 N N . PRO B 1 437 ? 37.75900 183.16400 53.49100 1.000 57.80660 424 PRO B N 1
ATOM 8108 C CA . PRO B 1 437 ? 37.34200 182.27900 52.40300 1.000 54.89322 424 PRO B CA 1
ATOM 8109 C C . PRO B 1 437 ? 37.58600 180.81700 52.71200 1.000 52.33079 424 PRO B C 1
ATOM 8110 O O . PRO B 1 437 ? 36.90000 179.94700 52.16900 1.000 51.11656 424 PRO B O 1
ATOM 8114 N N . GLU B 1 438 ? 38.51800 180.52100 53.60400 1.000 52.67785 425 GLU B N 1
ATOM 8115 C CA . GLU B 1 438 ? 38.83500 179.15400 53.99000 1.000 52.56491 425 GLU B CA 1
ATOM 8116 C C . GLU B 1 438 ? 38.08200 178.75400 55.25000 1.000 54.68867 425 GLU B C 1
ATOM 8117 O O . GLU B 1 438 ? 38.60200 178.04400 56.12100 1.000 56.95916 425 GLU B O 1
ATOM 8123 N N . LEU B 1 439 ? 36.83000 179.21100 55.34200 1.000 57.43070 426 LEU B N 1
ATOM 8124 C CA . LEU B 1 439 ? 35.96900 178.97600 56.49900 1.000 53.36638 426 LEU B CA 1
ATOM 8125 C C . LEU B 1 439 ? 35.39000 177.56500 56.52500 1.000 53.49746 426 LEU B C 1
ATOM 8126 O O . LEU B 1 439 ? 34.95100 177.02500 55.50000 1.000 55.63613 426 LEU B O 1
ATOM 8131 N N . ASP B 1 440 ? 35.36300 176.98200 57.71500 1.000 56.19845 427 ASP B N 1
ATOM 8132 C CA . ASP B 1 440 ? 34.65800 175.73100 57.95500 1.000 55.51034 427 ASP B CA 1
ATOM 8133 C C . ASP B 1 440 ? 33.24300 176.08600 58.38100 1.000 54.92606 427 ASP B C 1
ATOM 8134 O O . ASP B 1 440 ? 33.05700 176.86600 59.31500 1.000 62.05194 427 ASP B O 1
ATOM 8139 N N . LEU B 1 441 ? 32.24600 175.56000 57.67800 1.000 51.83422 428 LEU B N 1
ATOM 8140 C CA . LEU B 1 441 ? 30.88500 175.90200 58.05200 1.000 51.82530 428 LEU B CA 1
ATOM 8141 C C . LEU B 1 441 ? 30.46200 175.18700 59.33500 1.000 56.20771 428 LEU B C 1
ATOM 8142 O O . LEU B 1 441 ? 29.68700 175.74000 60.12300 1.000 55.92196 428 LEU B O 1
ATOM 8147 N N . HIS B 1 442 ? 30.96400 173.97400 59.57800 1.000 56.64407 429 HIS B N 1
ATOM 8148 C CA . HIS B 1 442 ? 30.60400 173.27700 60.80900 1.000 56.49028 429 HIS B CA 1
ATOM 8149 C C . HIS B 1 442 ? 31.24200 173.94500 62.01700 1.000 55.80730 429 HIS B C 1
ATOM 8150 O O . HIS B 1 442 ? 30.57200 174.20100 63.02300 1.000 56.80719 429 HIS B O 1
ATOM 8157 N N . GLN B 1 443 ? 32.53500 174.24600 61.93400 1.000 57.74102 430 GLN B N 1
ATOM 8158 C CA . GLN B 1 443 ? 33.17000 175.01100 63.00100 1.000 60.36062 430 GLN B CA 1
ATOM 8159 C C . GLN B 1 443 ? 32.42200 176.30800 63.27300 1.000 58.51379 430 GLN B C 1
ATOM 8160 O O . GLN B 1 443 ? 32.20500 176.67800 64.43000 1.000 60.62545 430 GLN B O 1
ATOM 8166 N N . TRP B 1 444 ? 32.00200 176.99900 62.21600 1.000 52.12807 431 TRP B N 1
ATOM 8167 C CA . TRP B 1 444 ? 31.36000 178.29600 62.38200 1.000 55.40943 431 TRP B CA 1
ATOM 8168 C C . TRP B 1 444 ? 30.02400 178.17100 63.10900 1.000 58.72470 431 TRP B C 1
ATOM 8169 O O . TRP B 1 444 ? 29.70000 178.99400 63.98000 1.000 58.31143 431 TRP B O 1
ATOM 8180 N N . VAL B 1 445 ? 29.24100 177.14200 62.76900 1.000 56.27049 432 VAL B N 1
ATOM 8181 C CA . VAL B 1 445 ? 27.96100 176.90800 63.42700 1.000 55.93627 432 VAL B CA 1
ATOM 8182 C C . VAL B 1 445 ? 28.16400 176.37600 64.84300 1.000 61.18097 432 VAL B C 1
ATOM 8183 O O . VAL B 1 445 ? 27.49000 176.81100 65.78700 1.000 61.70798 432 VAL B O 1
ATOM 8187 N N . GLY B 1 446 ? 29.08300 175.42500 65.01400 1.000 57.87946 433 GLY B N 1
ATOM 8188 C CA . GLY B 1 446 ? 29.40600 174.96600 66.35200 1.000 59.26820 433 GLY B CA 1
ATOM 8189 C C . GLY B 1 446 ? 29.77500 176.10400 67.28700 1.000 65.30227 433 GLY B C 1
ATOM 8190 O O . GLY B 1 446 ? 29.27200 176.18900 68.41000 1.000 65.05924 433 GLY B O 1
ATOM 8191 N N . ASP B 1 447 ? 30.66000 176.99700 66.83600 1.000 62.87971 434 ASP B N 1
ATOM 8192 C CA . ASP B 1 447 ? 31.09000 178.10100 67.68500 1.000 61.41478 434 ASP B CA 1
ATOM 8193 C C . ASP B 1 447 ? 29.91200 178.99200 68.04900 1.000 64.06690 434 ASP B C 1
ATOM 8194 O O . ASP B 1 447 ? 29.70200 179.33000 69.21900 1.000 64.88384 434 ASP B O 1
ATOM 8199 N N . LEU B 1 448 ? 29.12600 179.37700 67.05000 1.000 64.85442 435 LEU B N 1
ATOM 8200 C CA . LEU B 1 448 ? 28.03500 180.30700 67.28500 1.000 64.36062 435 LEU B CA 1
ATOM 8201 C C . LEU B 1 448 ? 26.93200 179.66600 68.11900 1.000 64.59342 435 LEU B C 1
ATOM 8202 O O . LEU B 1 448 ? 26.18500 180.37000 68.81100 1.000 67.74404 435 LEU B O 1
ATOM 8207 N N . MET B 1 449 ? 26.84200 178.33400 68.10000 1.000 65.59920 436 MET B N 1
ATOM 8208 C CA . MET B 1 449 ? 25.83800 177.58000 68.84300 1.000 67.22251 436 MET B CA 1
ATOM 8209 C C . MET B 1 449 ? 26.35300 177.02200 70.17300 1.000 70.99049 436 MET B C 1
ATOM 8210 O O . MET B 1 449 ? 25.58700 176.36400 70.89100 1.000 70.62868 436 MET B O 1
ATOM 8215 N N . GLY B 1 450 ? 27.62500 177.23600 70.50000 1.000 67.27487 437 GLY B N 1
ATOM 8216 C CA . GLY B 1 450 ? 28.22600 176.61500 71.67100 1.000 65.01769 437 GLY B CA 1
ATOM 8217 C C . GLY B 1 450 ? 28.15500 175.10000 71.71900 1.000 66.49360 437 GLY B C 1
ATOM 8218 O O . GLY B 1 450 ? 27.82300 174.53200 72.76500 1.000 73.95978 437 GLY B O 1
ATOM 8219 N N . ILE B 1 451 ? 28.44800 174.42800 70.61100 1.000 65.16188 438 ILE B N 1
ATOM 8220 C CA . ILE B 1 451 ? 28.53100 172.96600 70.58400 1.000 64.92607 438 ILE B CA 1
ATOM 8221 C C . ILE B 1 451 ? 29.72100 172.56200 69.71800 1.000 65.80320 438 ILE B C 1
ATOM 8222 O O . ILE B 1 451 ? 30.20500 173.35400 68.90300 1.000 68.95965 438 ILE B O 1
ATOM 8227 N N . PRO B 1 452 ? 30.22800 171.34300 69.89600 1.000 64.69795 439 PRO B N 1
ATOM 8228 C CA . PRO B 1 452 ? 31.43000 170.93600 69.15400 1.000 64.37888 439 PRO B CA 1
ATOM 8229 C C . PRO B 1 452 ? 31.20200 170.83900 67.64800 1.000 67.43476 439 PRO B C 1
ATOM 8230 O O . PRO B 1 452 ? 30.07300 170.71600 67.16100 1.000 68.01059 439 PRO B O 1
ATOM 8234 N N . ARG B 1 453 ? 32.31800 170.87200 66.90400 1.000 66.78082 440 ARG B N 1
ATOM 8235 C CA . ARG B 1 453 ? 32.25300 170.78000 65.44200 1.000 62.22295 440 ARG B CA 1
ATOM 8236 C C . ARG B 1 453 ? 31.69400 169.43300 64.99800 1.000 62.85177 440 ARG B C 1
ATOM 8237 O O . ARG B 1 453 ? 30.78300 169.37100 64.16500 1.000 59.78868 440 ARG B O 1
ATOM 8245 N N . ASN B 1 454 ? 32.23700 168.33800 65.53800 1.000 69.31007 441 ASN B N 1
ATOM 8246 C CA . ASN B 1 454 ? 31.72500 166.99900 65.25900 1.000 68.69920 441 ASN B CA 1
ATOM 8247 C C . ASN B 1 454 ? 31.99800 166.06100 66.42900 1.000 68.40929 441 ASN B C 1
ATOM 8248 O O . ASN B 1 454 ? 31.34600 165.02200 66.56800 1.000 70.86891 441 ASN B O 1
ATOM 8253 N N . ALA B 1 455 ? 32.95600 166.41600 67.27700 1.000 77.60538 442 ALA B N 1
ATOM 8254 C CA . ALA B 1 455 ? 33.38200 165.54900 68.37900 1.000 83.37946 442 ALA B CA 1
ATOM 8255 C C . ALA B 1 455 ? 32.35200 165.64500 69.50000 1.000 84.16410 442 ALA B C 1
ATOM 8256 O O . ALA B 1 455 ? 32.44400 166.48900 70.39600 1.000 83.19141 442 ALA B O 1
ATOM 8258 N N . SER B 1 456 ? 31.37100 164.74800 69.46200 1.000 81.32467 443 SER B N 1
ATOM 8259 C CA . SER B 1 456 ? 30.24000 164.76500 70.37400 1.000 80.97522 443 SER B CA 1
ATOM 8260 C C . SER B 1 456 ? 30.18500 163.45500 71.15800 1.000 82.53359 443 SER B C 1
ATOM 8261 O O . SER B 1 456 ? 30.92800 162.50900 70.88100 1.000 86.12782 443 SER B O 1
ATOM 8264 N N . TYR B 1 457 ? 29.31200 163.40100 72.16200 1.000 81.51507 444 TYR B N 1
ATOM 8265 C CA . TYR B 1 457 ? 28.98900 162.13600 72.81300 1.000 79.98882 444 TYR B CA 1
ATOM 8266 C C . TYR B 1 457 ? 27.71900 161.54900 72.20700 1.000 77.93840 444 TYR B C 1
ATOM 8267 O O . TYR B 1 457 ? 26.93000 162.23500 71.55400 1.000 81.53372 444 TYR B O 1
ATOM 8276 N N . SER B 1 458 ? 27.50100 160.26700 72.48700 1.000 74.51374 445 SER B N 1
ATOM 8277 C CA . SER B 1 458 ? 26.38600 159.51400 71.92400 1.000 75.25879 445 SER B CA 1
ATOM 8278 C C . SER B 1 458 ? 25.01000 160.11200 72.21600 1.000 81.95402 445 SER B C 1
ATOM 8279 O O . SER B 1 458 ? 24.00200 159.56200 71.76900 1.000 86.39287 445 SER B O 1
ATOM 8281 N N . GLY B 1 459 ? 24.94700 161.23000 72.94800 1.000 81.59035 446 GLY B N 1
ATOM 8282 C CA . GLY B 1 459 ? 23.68400 161.82900 73.35900 1.000 79.98310 446 GLY B CA 1
ATOM 8283 C C . GLY B 1 459 ? 23.71300 163.34600 73.45800 1.000 79.46455 446 GLY B C 1
ATOM 8284 O O . GLY B 1 459 ? 22.79900 163.97100 74.01700 1.000 67.68807 446 GLY B O 1
ATOM 8285 N N . GLN B 1 460 ? 24.77400 163.94400 72.92200 1.000 85.20527 447 GLN B N 1
ATOM 8286 C CA . GLN B 1 460 ? 24.91400 165.38600 72.79100 1.000 83.98633 447 GLN B CA 1
ATOM 8287 C C . GLN B 1 460 ? 24.98200 165.78200 71.31200 1.000 85.34789 447 GLN B C 1
ATOM 8288 O O . GLN B 1 460 ? 25.28000 164.95200 70.44300 1.000 84.15808 447 GLN B O 1
ATOM 8294 N N . PRO B 1 461 ? 24.66000 167.02900 70.98300 1.000 85.30154 448 PRO B N 1
ATOM 8295 C CA . PRO B 1 461 ? 24.72100 167.46600 69.58400 1.000 83.53193 448 PRO B CA 1
ATOM 8296 C C . PRO B 1 461 ? 26.13400 167.83900 69.13000 1.000 81.58569 448 PRO B C 1
ATOM 8297 O O . PRO B 1 461 ? 27.02200 168.15600 69.92900 1.000 80.35294 448 PRO B O 1
ATOM 8301 N N . ASN B 1 462 ? 26.33500 167.78400 67.80900 1.000 74.96139 449 ASN B N 1
ATOM 8302 C CA . ASN B 1 462 ? 27.49500 168.41400 67.18600 1.000 67.77749 449 ASN B CA 1
ATOM 8303 C C . ASN B 1 462 ? 27.02600 169.21500 65.97700 1.000 66.38255 449 ASN B C 1
ATOM 8304 O O . ASN B 1 462 ? 25.90800 169.04300 65.48800 1.000 63.70643 449 ASN B O 1
ATOM 8309 N N . ALA B 1 463 ? 27.89000 170.11900 65.51100 1.000 65.00255 450 ALA B N 1
ATOM 8310 C CA . ALA B 1 463 ? 27.51200 171.00200 64.41200 1.000 58.85839 450 ALA B CA 1
ATOM 8311 C C . ALA B 1 463 ? 27.36100 170.24200 63.10200 1.000 57.03887 450 ALA B C 1
ATOM 8312 O O . ALA B 1 463 ? 26.44300 170.51900 62.32000 1.000 53.74449 450 ALA B O 1
ATOM 8314 N N . LYS B 1 464 ? 28.25200 169.28000 62.84800 1.000 57.68843 451 LYS B N 1
ATOM 8315 C CA . LYS B 1 464 ? 28.37100 168.70200 61.51400 1.000 54.08155 451 LYS B CA 1
ATOM 8316 C C . LYS B 1 464 ? 27.12200 167.91700 61.13700 1.000 58.10362 451 LYS B C 1
ATOM 8317 O O . LYS B 1 464 ? 26.57300 168.09600 60.04000 1.000 57.91180 451 LYS B O 1
ATOM 8323 N N . GLN B 1 465 ? 26.64000 167.05800 62.03600 1.000 55.58378 452 GLN B N 1
ATOM 8324 C CA . GLN B 1 465 ? 25.48100 166.25500 61.68800 1.000 53.25310 452 GLN B CA 1
ATOM 8325 C C . GLN B 1 465 ? 24.22000 167.09600 61.52600 1.000 52.60639 452 GLN B C 1
ATOM 8326 O O . GLN B 1 465 ? 23.30900 166.69000 60.79700 1.000 52.72876 452 GLN B O 1
ATOM 8332 N N . MET B 1 466 ? 24.14800 168.26000 62.17000 1.000 52.22153 453 MET B N 1
ATOM 8333 C CA . MET B 1 466 ? 23.01100 169.15500 61.97100 1.000 50.18242 453 MET B CA 1
ATOM 8334 C C . MET B 1 466 ? 23.00700 169.72000 60.56400 1.000 52.64828 453 MET B C 1
ATOM 8335 O O . MET B 1 466 ? 22.02400 169.58400 59.82700 1.000 52.57401 453 MET B O 1
ATOM 8340 N N . ASN B 1 467 ? 24.10000 170.39500 60.19400 1.000 54.27835 454 ASN B N 1
ATOM 8341 C CA . ASN B 1 467 ? 24.27700 170.87700 58.83100 1.000 48.46545 454 ASN B CA 1
ATOM 8342 C C . ASN B 1 467 ? 24.02900 169.76000 57.82000 1.000 51.10192 454 ASN B C 1
ATOM 8343 O O . ASN B 1 467 ? 23.32100 169.94800 56.82200 1.000 48.12994 454 ASN B O 1
ATOM 8348 N N . LEU B 1 468 ? 24.61400 168.58200 58.06200 1.000 50.43319 455 LEU B N 1
ATOM 8349 C CA . LEU B 1 468 ? 24.38400 167.47400 57.14000 1.000 52.73433 455 LEU B CA 1
ATOM 8350 C C . LEU B 1 468 ? 22.91700 167.05300 57.10800 1.000 51.86386 455 LEU B C 1
ATOM 8351 O O . LEU B 1 468 ? 22.41900 166.64300 56.05500 1.000 51.99704 455 LEU B O 1
ATOM 8356 N N . GLY B 1 469 ? 22.20800 167.15400 58.23300 1.000 50.53106 456 GLY B N 1
ATOM 8357 C CA . GLY B 1 469 ? 20.80500 166.80100 58.23300 1.000 50.62138 456 GLY B CA 1
ATOM 8358 C C . GLY B 1 469 ? 19.95400 167.78000 57.45600 1.000 55.21121 456 GLY B C 1
ATOM 8359 O O . GLY B 1 469 ? 18.94500 167.39200 56.85300 1.000 55.81404 456 GLY B O 1
ATOM 8360 N N . MET B 1 470 ? 20.34300 169.05700 57.45100 1.000 51.71311 457 MET B N 1
ATOM 8361 C CA . MET B 1 470 ? 19.64500 170.03400 56.62100 1.000 52.05462 457 MET B CA 1
ATOM 8362 C C . MET B 1 470 ? 19.95600 169.87800 55.13200 1.000 51.80570 457 MET B C 1
ATOM 8363 O O . MET B 1 470 ? 19.07500 170.11500 54.29600 1.000 54.22773 457 MET B O 1
ATOM 8368 N N . ILE B 1 471 ? 21.18100 169.47400 54.78000 1.000 50.15211 458 ILE B N 1
ATOM 8369 C CA . ILE B 1 471 ? 21.56300 169.39800 53.37400 1.000 49.57941 458 ILE B CA 1
ATOM 8370 C C . ILE B 1 471 ? 20.84100 168.25300 52.67800 1.000 54.08246 458 ILE B C 1
ATOM 8371 O O . ILE B 1 471 ? 20.47600 168.35500 51.49600 1.000 55.82669 458 ILE B O 1
ATOM 8376 N N . PHE B 1 472 ? 20.61700 167.15700 53.38100 1.000 50.59996 459 PHE B N 1
ATOM 8377 C CA . PHE B 1 472 ? 19.73600 166.07800 52.92200 1.000 56.38232 459 PHE B CA 1
ATOM 8378 C C . PHE B 1 472 ? 18.45900 166.17000 53.74000 1.000 61.23198 459 PHE B C 1
ATOM 8379 O O . PHE B 1 472 ? 18.40200 165.62500 54.83900 1.000 70.43448 459 PHE B O 1
ATOM 8387 N N . ASN B 1 473 ? 17.46400 166.89000 53.21700 1.000 56.98155 460 ASN B N 1
ATOM 8388 C CA . ASN B 1 473 ? 16.25400 167.20500 53.96300 1.000 57.19202 460 ASN B CA 1
ATOM 8389 C C . ASN B 1 473 ? 16.05900 165.92000 54.75900 1.000 65.07444 460 ASN B C 1
ATOM 8390 O O . ASN B 1 473 ? 15.92000 164.84800 54.16600 1.000 77.60614 460 ASN B O 1
ATOM 8395 N N . ARG B 1 474 ? 16.08200 166.01800 56.09800 1.000 63.99277 461 ARG B N 1
ATOM 8396 C CA . ARG B 1 474 ? 16.20600 164.87100 56.99700 1.000 64.70894 461 ARG B CA 1
ATOM 8397 C C . ARG B 1 474 ? 15.17900 165.15000 58.08500 1.000 70.68014 461 ARG B C 1
ATOM 8398 O O . ARG B 1 474 ? 15.19600 166.22400 58.70500 1.000 67.36314 461 ARG B O 1
ATOM 8406 N N . GLY B 1 475 ? 14.30000 164.17600 58.32600 1.000 75.04292 462 GLY B N 1
ATOM 8407 C CA . GLY B 1 475 ? 13.32300 164.31400 59.38300 1.000 76.61811 462 GLY B CA 1
ATOM 8408 C C . GLY B 1 475 ? 13.98100 164.42200 60.74200 1.000 79.21967 462 GLY B C 1
ATOM 8409 O O . GLY B 1 475 ? 15.10300 163.96400 60.97100 1.000 80.40576 462 GLY B O 1
ATOM 8410 N N . ASP B 1 476 ? 13.26100 165.07100 61.64900 1.000 80.39050 463 ASP B N 1
ATOM 8411 C CA . ASP B 1 476 ? 13.74500 165.20800 63.01500 1.000 81.16120 463 ASP B CA 1
ATOM 8412 C C . ASP B 1 476 ? 14.11100 163.85000 63.59800 1.000 76.69273 463 ASP B C 1
ATOM 8413 O O . ASP B 1 476 ? 15.14900 163.70200 64.24900 1.000 72.77996 463 ASP B O 1
ATOM 8418 N N . GLY B 1 477 ? 13.30000 162.83500 63.32900 1.000 81.32649 464 GLY B N 1
ATOM 8419 C CA . GLY B 1 477 ? 13.65200 161.50000 63.77000 1.000 83.34770 464 GLY B CA 1
ATOM 8420 C C . GLY B 1 477 ? 14.92700 160.98000 63.13700 1.000 81.37022 464 GLY B C 1
ATOM 8421 O O . GLY B 1 477 ? 15.68000 160.23400 63.77300 1.000 78.11942 464 GLY B O 1
ATOM 8422 N N . ALA B 1 478 ? 15.18400 161.35200 61.87800 1.000 83.06962 465 ALA B N 1
ATOM 8423 C CA . ALA B 1 478 ? 16.41800 160.92900 61.22300 1.000 77.39027 465 ALA B CA 1
ATOM 8424 C C . ALA B 1 478 ? 17.61900 161.63800 61.82500 1.000 80.26172 465 ALA B C 1
ATOM 8425 O O . ALA B 1 478 ? 18.67700 161.02800 62.03000 1.000 80.01441 465 ALA B O 1
ATOM 8427 N N . VAL B 1 479 ? 17.46600 162.93100 62.11000 1.000 79.62964 466 VAL B N 1
ATOM 8428 C CA . VAL B 1 479 ? 18.50700 163.67200 62.81400 1.000 81.42513 466 VAL B CA 1
ATOM 8429 C C . VAL B 1 479 ? 18.88400 162.94000 64.09500 1.000 81.05762 466 VAL B C 1
ATOM 8430 O O . VAL B 1 479 ? 20.06600 162.69600 64.36500 1.000 82.90943 466 VAL B O 1
ATOM 8434 N N . ALA B 1 480 ? 17.87500 162.51800 64.86700 1.000 86.29613 467 ALA B N 1
ATOM 8435 C CA . ALA B 1 480 ? 18.12400 161.82300 66.12900 1.000 87.46896 467 ALA B CA 1
ATOM 8436 C C . ALA B 1 480 ? 18.90400 160.52700 65.91000 1.000 90.54815 467 ALA B C 1
ATOM 8437 O O . ALA B 1 480 ? 19.89400 160.26400 66.60000 1.000 91.50877 467 ALA B O 1
ATOM 8439 N N . ASP B 1 481 ? 18.49100 159.71100 64.93400 1.000 95.68859 468 ASP B N 1
ATOM 8440 C CA . ASP B 1 481 ? 19.25900 158.50700 64.61000 1.000 100.53101 468 ASP B CA 1
ATOM 8441 C C . ASP B 1 481 ? 20.62200 158.81900 63.98500 1.000 103.36026 468 ASP B C 1
ATOM 8442 O O . ASP B 1 481 ? 21.34600 157.88500 63.61200 1.000 106.82436 468 ASP B O 1
ATOM 8447 N N . SER B 1 482 ? 20.99600 160.09500 63.86400 1.000 97.45755 469 SER B N 1
ATOM 8448 C CA . SER B 1 482 ? 22.37200 160.45900 63.55500 1.000 94.12176 469 SER B CA 1
ATOM 8449 C C . SER B 1 482 ? 23.14700 160.92500 64.78400 1.000 94.41330 469 SER B C 1
ATOM 8450 O O . SER B 1 482 ? 24.38300 160.93800 64.75300 1.000 94.52616 469 SER B O 1
ATOM 8453 N N . LEU B 1 483 ? 22.45700 161.27000 65.86900 1.000 87.98846 470 LEU B N 1
ATOM 8454 C CA . LEU B 1 483 ? 23.11300 161.63800 67.11700 1.000 90.69304 470 LEU B CA 1
ATOM 8455 C C . LEU B 1 483 ? 22.78600 160.69000 68.27200 1.000 99.82581 470 LEU B C 1
ATOM 8456 O O . LEU B 1 483 ? 23.16200 160.98400 69.41700 1.000 98.94068 470 LEU B O 1
ATOM 8461 N N . GLY B 1 484 ? 22.10100 159.56600 68.00800 1.000 110.27011 471 GLY B N 1
ATOM 8462 C CA . GLY B 1 484 ? 21.60400 158.67300 69.05100 1.000 106.97909 471 GLY B CA 1
ATOM 8463 C C . GLY B 1 484 ? 20.77600 159.35600 70.13000 1.000 106.58573 471 GLY B C 1
ATOM 8464 O O . GLY B 1 484 ? 21.23600 159.48900 71.26700 1.000 110.09926 471 GLY B O 1
ATOM 8465 N N . MET B 1 485 ? 19.54900 159.78000 69.80200 1.000 93.82818 472 MET B N 1
ATOM 8466 C CA . MET B 1 485 ? 18.81400 160.68800 70.67700 1.000 94.96831 472 MET B CA 1
ATOM 8467 C C . MET B 1 485 ? 17.42500 160.13400 70.99100 1.000 95.89445 472 MET B C 1
ATOM 8468 O O . MET B 1 485 ? 17.09900 159.01500 70.56300 1.000 90.41428 472 MET B O 1
ATOM 8473 N N . PRO B 1 486 ? 16.58000 160.87400 71.77700 1.000 94.86866 473 PRO B N 1
ATOM 8474 C CA . PRO B 1 486 ? 15.19200 160.43300 71.99300 1.000 98.37551 473 PRO B CA 1
ATOM 8475 C C . PRO B 1 486 ? 14.34400 160.33800 70.73000 1.000 94.96248 473 PRO B C 1
ATOM 8476 O O . PRO B 1 486 ? 13.83900 161.36600 70.26100 1.000 92.32650 473 PRO B O 1
ATOM 8480 N N . TRP B 1 487 ? 14.15700 159.12600 70.19200 1.000 90.39377 474 TRP B N 1
ATOM 8481 C CA . TRP B 1 487 ? 13.20400 158.91000 69.09200 1.000 90.35958 474 TRP B CA 1
ATOM 8482 C C . TRP B 1 487 ? 12.50300 157.55400 69.14800 1.000 93.94367 474 TRP B C 1
ATOM 8483 O O . TRP B 1 487 ? 11.79700 157.17600 68.20600 1.000 91.47221 474 TRP B O 1
ATOM 8494 N N . LYS B 1 504 ? 10.20200 158.42900 65.94600 1.000 82.38686 491 LYS B N 1
ATOM 8495 C CA . LYS B 1 504 ? 10.49700 159.03300 64.64700 1.000 89.06462 491 LYS B CA 1
ATOM 8496 C C . LYS B 1 504 ? 10.41100 160.55200 64.82700 1.000 95.22412 491 LYS B C 1
ATOM 8497 O O . LYS B 1 504 ? 10.55600 161.33400 63.87300 1.000 96.09738 491 LYS B O 1
ATOM 8499 N N . ALA B 1 505 ? 10.13800 160.94100 66.08000 1.000 92.11558 492 ALA B N 1
ATOM 8500 C CA . ALA B 1 505 ? 10.22200 162.32500 66.53700 1.000 84.69166 492 ALA B CA 1
ATOM 8501 C C . ALA B 1 505 ? 11.03200 162.38100 67.82700 1.000 83.76165 492 ALA B C 1
ATOM 8502 O O . ALA B 1 505 ? 12.16800 161.90000 67.86400 1.000 85.73686 492 ALA B O 1
ATOM 8504 N N . GLY B 1 506 ? 10.45800 162.93200 68.88300 1.000 86.38666 493 GLY B N 1
ATOM 8505 C CA . GLY B 1 506 ? 11.10700 162.94300 70.18000 1.000 86.41422 493 GLY B CA 1
ATOM 8506 C C . GLY B 1 506 ? 11.58900 164.32700 70.57600 1.000 87.61009 493 GLY B C 1
ATOM 8507 O O . GLY B 1 506 ? 11.80800 165.20800 69.73200 1.000 86.03651 493 GLY B O 1
ATOM 8508 N N . ARG B 1 507 ? 11.74100 164.52800 71.88900 1.000 93.13930 494 ARG B N 1
ATOM 8509 C CA . ARG B 1 507 ? 12.18600 165.79700 72.44300 1.000 93.74594 494 ARG B CA 1
ATOM 8510 C C . ARG B 1 507 ? 13.68200 165.76000 72.66600 1.000 104.92869 494 ARG B C 1
ATOM 8511 O O . ARG B 1 507 ? 14.34700 164.74400 72.44300 1.000 102.05887 494 ARG B O 1
ATOM 8513 N N . GLU B 1 508 ? 14.20400 166.89500 73.11300 1.000 131.58091 495 GLU B N 1
ATOM 8514 C CA . GLU B 1 508 ? 15.62000 167.02400 73.38400 1.000 134.26596 495 GLU B CA 1
ATOM 8515 C C . GLU B 1 508 ? 16.37500 166.95200 72.05400 1.000 133.31213 495 GLU B C 1
ATOM 8516 O O . GLU B 1 508 ? 17.38500 167.65000 71.89800 1.000 132.49432 495 GLU B O 1
ATOM 8518 N N . ALA B 1 509 ? 15.94400 166.09400 71.11100 1.000 107.32725 496 ALA B N 1
ATOM 8519 C CA . ALA B 1 509 ? 16.31000 166.27000 69.70800 1.000 99.18464 496 ALA B CA 1
ATOM 8520 C C . ALA B 1 509 ? 15.51500 167.40700 69.07900 1.000 93.75099 496 ALA B C 1
ATOM 8521 O O . ALA B 1 509 ? 16.08800 168.32600 68.46300 1.000 91.34947 496 ALA B O 1
ATOM 8523 N N . LYS B 1 510 ? 14.19100 167.39200 69.23600 1.000 92.55580 497 LYS B N 1
ATOM 8524 C CA . LYS B 1 510 ? 13.40400 168.49500 68.70200 1.000 90.98895 497 LYS B CA 1
ATOM 8525 C C . LYS B 1 510 ? 13.79800 169.82700 69.31400 1.000 91.69934 497 LYS B C 1
ATOM 8526 O O . LYS B 1 510 ? 13.52300 170.88700 68.71900 1.000 90.19977 497 LYS B O 1
ATOM 8528 N N . SER B 1 511 ? 14.42900 169.81100 70.49400 1.000 92.27695 498 SER B N 1
ATOM 8529 C CA . SER B 1 511 ? 14.76800 171.10900 71.06000 1.000 96.09464 498 SER B CA 1
ATOM 8530 C C . SER B 1 511 ? 16.05000 171.67400 70.46700 1.000 91.42631 498 SER B C 1
ATOM 8531 O O . SER B 1 511 ? 16.15900 172.89600 70.28300 1.000 89.04444 498 SER B O 1
ATOM 8534 N N . ILE B 1 512 ? 17.01500 170.81300 70.13900 1.000 86.90104 499 ILE B N 1
ATOM 8535 C CA . ILE B 1 512 ? 18.26400 171.30900 69.56800 1.000 82.20561 499 ILE B CA 1
ATOM 8536 C C . ILE B 1 512 ? 18.02600 171.75900 68.12400 1.000 79.15029 499 ILE B C 1
ATOM 8537 O O . ILE B 1 512 ? 18.52400 172.80800 67.67300 1.000 73.73948 499 ILE B O 1
ATOM 8542 N N . ILE B 1 513 ? 17.18700 171.00400 67.39600 1.000 75.95268 500 ILE B N 1
ATOM 8543 C CA . ILE B 1 513 ? 16.83300 171.38200 66.02500 1.000 73.69875 500 ILE B CA 1
ATOM 8544 C C . ILE B 1 513 ? 16.21700 172.79300 66.00000 1.000 74.06673 500 ILE B C 1
ATOM 8545 O O . ILE B 1 513 ? 16.65300 173.69200 65.25000 1.000 73.91239 500 ILE B O 1
ATOM 8550 N N . ALA B 1 514 ? 15.20000 173.01500 66.83700 1.000 74.58115 501 ALA B N 1
ATOM 8551 C CA . ALA B 1 514 ? 14.59000 174.33800 66.88500 1.000 72.28774 501 ALA B CA 1
ATOM 8552 C C . ALA B 1 514 ? 15.58400 175.40100 67.34200 1.000 74.49457 501 ALA B C 1
ATOM 8553 O O . ALA B 1 514 ? 15.48300 176.57000 66.93900 1.000 70.50720 501 ALA B O 1
ATOM 8555 N N . ALA B 1 515 ? 16.55500 175.01400 68.17100 1.000 74.99917 502 ALA B N 1
ATOM 8556 C CA . ALA B 1 515 ? 17.59400 175.94800 68.58800 1.000 74.73205 502 ALA B CA 1
ATOM 8557 C C . ALA B 1 515 ? 18.57400 176.22400 67.46000 1.000 73.70354 502 ALA B C 1
ATOM 8558 O O . ALA B 1 515 ? 19.10500 177.33700 67.35300 1.000 73.02635 502 ALA B O 1
ATOM 8560 N N . TYR B 1 516 ? 18.84100 175.21500 66.63300 1.000 70.20382 503 TYR B N 1
ATOM 8561 C CA . TYR B 1 516 ? 19.61400 175.43500 65.41900 1.000 68.41870 503 TYR B CA 1
ATOM 8562 C C . TYR B 1 516 ? 18.97800 176.54300 64.59400 1.000 68.83934 503 TYR B C 1
ATOM 8563 O O . TYR B 1 516 ? 19.64900 177.48900 64.16100 1.000 66.20652 503 TYR B O 1
ATOM 8572 N N . HIS B 1 517 ? 17.66100 176.47100 64.42200 1.000 63.89235 504 HIS B N 1
ATOM 8573 C CA . HIS B 1 517 ? 17.01600 177.36100 63.47700 1.000 65.81669 504 HIS B CA 1
ATOM 8574 C C . HIS B 1 517 ? 16.87900 178.77900 64.00500 1.000 67.43402 504 HIS B C 1
ATOM 8575 O O . HIS B 1 517 ? 16.90000 179.72600 63.20800 1.000 68.58337 504 HIS B O 1
ATOM 8582 N N . SER B 1 518 ? 16.78200 178.96400 65.32400 1.000 68.04314 505 SER B N 1
ATOM 8583 C CA . SER B 1 518 ? 16.76900 180.32600 65.84600 1.000 66.73815 505 SER B CA 1
ATOM 8584 C C . SER B 1 518 ? 18.11000 181.02100 65.67100 1.000 64.39224 505 SER B C 1
ATOM 8585 O O . SER B 1 518 ? 18.15000 182.25300 65.63000 1.000 68.29554 505 SER B O 1
ATOM 8588 N N . GLN B 1 519 ? 19.20200 180.26300 65.54600 1.000 66.25802 506 GLN B N 1
ATOM 8589 C CA . GLN B 1 519 ? 20.54000 180.83500 65.53400 1.000 69.30202 506 GLN B CA 1
ATOM 8590 C C . GLN B 1 519 ? 21.28100 180.67900 64.21500 1.000 69.43227 506 GLN B C 1
ATOM 8591 O O . GLN B 1 519 ? 22.27400 181.38100 64.00800 1.000 70.69025 506 GLN B O 1
ATOM 8597 N N . ILE B 1 520 ? 20.85500 179.77600 63.33400 1.000 66.40216 507 ILE B N 1
ATOM 8598 C CA . ILE B 1 520 ? 21.38200 179.74800 61.97100 1.000 68.00156 507 ILE B CA 1
ATOM 8599 C C . ILE B 1 520 ? 20.26700 180.15100 61.02100 1.000 63.35205 507 ILE B C 1
ATOM 8600 O O . ILE B 1 520 ? 19.58900 179.29200 60.44500 1.000 60.91781 507 ILE B O 1
ATOM 8605 N N . GLN B 1 521 ? 20.06800 181.45500 60.85100 1.000 67.95991 508 GLN B N 1
ATOM 8606 C CA . GLN B 1 521 ? 18.92400 181.92900 60.08100 1.000 70.26515 508 GLN B CA 1
ATOM 8607 C C . GLN B 1 521 ? 19.10900 181.62200 58.59700 1.000 64.53323 508 GLN B C 1
ATOM 8608 O O . GLN B 1 521 ? 20.21000 181.74100 58.05200 1.000 65.56696 508 GLN B O 1
ATOM 8614 N N . GLY B 1 522 ? 18.02000 181.19000 57.95200 1.000 58.20737 509 GLY B N 1
ATOM 8615 C CA . GLY B 1 522 ? 17.97200 180.96100 56.52600 1.000 52.48748 509 GLY B CA 1
ATOM 8616 C C . GLY B 1 522 ? 17.85900 179.49900 56.14200 1.000 52.96481 509 GLY B C 1
ATOM 8617 O O . GLY B 1 522 ? 17.26800 179.18600 55.09900 1.000 52.45090 509 GLY B O 1
ATOM 8618 N N . VAL B 1 523 ? 18.41200 178.60000 56.95800 1.000 53.29907 510 VAL B N 1
ATOM 8619 C CA . VAL B 1 523 ? 18.38100 177.17800 56.62700 1.000 48.81067 510 VAL B CA 1
ATOM 8620 C C . VAL B 1 523 ? 16.94800 176.69200 56.47200 1.000 48.15704 510 VAL B C 1
ATOM 8621 O O . VAL B 1 523 ? 16.59000 176.07300 55.46600 1.000 48.66317 510 VAL B O 1
ATOM 8625 N N . LYS B 1 524 ? 16.10500 176.95000 57.46500 1.000 49.47385 511 LYS B N 1
ATOM 8626 C CA . LYS B 1 524 ? 14.72600 176.49100 57.35800 1.000 50.39931 511 LYS B CA 1
ATOM 8627 C C . LYS B 1 524 ? 14.01100 177.16400 56.18700 1.000 51.61524 511 LYS B C 1
ATOM 8628 O O . LYS B 1 524 ? 13.36800 176.48400 55.37300 1.000 51.31292 511 LYS B O 1
ATOM 8634 N N . THR B 1 525 ? 14.13500 178.49500 56.05800 1.000 50.69473 512 THR B N 1
ATOM 8635 C CA . THR B 1 525 ? 13.36800 179.17000 55.01700 1.000 50.98232 512 THR B CA 1
ATOM 8636 C C . THR B 1 525 ? 13.82100 178.72500 53.62000 1.000 51.14362 512 THR B C 1
ATOM 8637 O O . THR B 1 525 ? 12.99100 178.64700 52.70400 1.000 50.24421 512 THR B O 1
ATOM 8641 N N . LEU B 1 526 ? 15.10300 178.35400 53.45400 1.000 50.55920 513 LEU B N 1
ATOM 8642 C CA . LEU B 1 526 ? 15.53900 177.75500 52.19200 1.000 45.68907 513 LEU B CA 1
ATOM 8643 C C . LEU B 1 526 ? 14.78500 176.46100 51.90000 1.000 48.02244 513 LEU B C 1
ATOM 8644 O O . LEU B 1 526 ? 14.37400 176.21600 50.75900 1.000 47.45411 513 LEU B O 1
ATOM 8649 N N . ALA B 1 527 ? 14.58000 175.62400 52.92200 1.000 51.42140 514 ALA B N 1
ATOM 8650 C CA . ALA B 1 527 ? 13.90800 174.35000 52.69900 1.000 44.78258 514 ALA B CA 1
ATOM 8651 C C . ALA B 1 527 ? 12.43300 174.55100 52.40200 1.000 50.47120 514 ALA B C 1
ATOM 8652 O O . ALA B 1 527 ? 11.86700 173.85300 51.55100 1.000 53.29861 514 ALA B O 1
ATOM 8654 N N . THR B 1 528 ? 11.79300 175.51400 53.06700 1.000 45.71358 515 THR B N 1
ATOM 8655 C CA . THR B 1 528 ? 10.35700 175.65100 52.86300 1.000 48.70417 515 THR B CA 1
ATOM 8656 C C . THR B 1 528 ? 10.04100 176.42400 51.58400 1.000 52.46862 515 THR B C 1
ATOM 8657 O O . THR B 1 528 ? 9.05900 176.11900 50.89100 1.000 52.98072 515 THR B O 1
ATOM 8661 N N . ARG B 1 529 ? 10.85100 177.43100 51.25400 1.000 51.36701 516 ARG B N 1
ATOM 8662 C CA . ARG B 1 529 ? 10.61800 178.15200 50.00800 1.000 50.65353 516 ARG B CA 1
ATOM 8663 C C . ARG B 1 529 ? 10.79600 177.23200 48.81900 1.000 54.67563 516 ARG B C 1
ATOM 8664 O O . ARG B 1 529 ? 10.05700 177.33700 47.83100 1.000 56.15735 516 ARG B O 1
ATOM 8672 N N . ALA B 1 530 ? 11.77000 176.31300 48.90200 1.000 54.17991 517 ALA B N 1
ATOM 8673 C CA . ALA B 1 530 ? 11.93900 175.32600 47.84400 1.000 50.39441 517 ALA B CA 1
ATOM 8674 C C . ALA B 1 530 ? 10.74100 174.39100 47.79200 1.000 49.59575 517 ALA B C 1
ATOM 8675 O O . ALA B 1 530 ? 10.17200 174.16100 46.72000 1.000 47.61629 517 ALA B O 1
ATOM 8677 N N . GLN B 1 531 ? 10.29900 173.90800 48.95700 1.000 51.06617 518 GLN B N 1
ATOM 8678 C CA . GLN B 1 531 ? 9.20800 172.94000 48.98900 1.000 51.60649 518 GLN B CA 1
ATOM 8679 C C . GLN B 1 531 ? 7.91000 173.51900 48.43900 1.000 53.22891 518 GLN B C 1
ATOM 8680 O O . GLN B 1 531 ? 7.20000 172.84100 47.68700 1.000 54.17189 518 GLN B O 1
ATOM 8686 N N . LYS B 1 532 ? 7.56900 174.76500 48.79000 1.000 52.49092 519 LYS B N 1
ATOM 8687 C CA . LYS B 1 532 ? 6.28500 175.24300 48.28100 1.000 58.95844 519 LYS B CA 1
ATOM 8688 C C . LYS B 1 532 ? 6.35500 175.59500 46.80200 1.000 58.21608 519 LYS B C 1
ATOM 8689 O O . LYS B 1 532 ? 5.41100 175.29900 46.06400 1.000 61.21534 519 LYS B O 1
ATOM 8695 N N . ILE B 1 533 ? 7.45000 176.21500 46.34200 1.000 57.57574 520 ILE B N 1
ATOM 8696 C CA . ILE B 1 533 ? 7.52300 176.59100 44.93000 1.000 56.35443 520 ILE B CA 1
ATOM 8697 C C . ILE B 1 533 ? 7.45100 175.34700 44.05800 1.000 55.21137 520 ILE B C 1
ATOM 8698 O O . ILE B 1 533 ? 6.77100 175.32900 43.02500 1.000 54.57204 520 ILE B O 1
ATOM 8703 N N . ALA B 1 534 ? 8.12200 174.27600 44.48500 1.000 54.40699 521 ALA B N 1
ATOM 8704 C CA . ALA B 1 534 ? 8.00100 172.99500 43.80400 1.000 51.96865 521 ALA B CA 1
ATOM 8705 C C . ALA B 1 534 ? 6.56400 172.47900 43.82500 1.000 54.27111 521 ALA B C 1
ATOM 8706 O O . ALA B 1 534 ? 6.10200 171.85500 42.86200 1.000 55.34401 521 ALA B O 1
ATOM 8708 N N . GLU B 1 535 ? 5.84100 172.71100 44.91700 1.000 54.46195 522 GLU B N 1
ATOM 8709 C CA . GLU B 1 535 ? 4.47900 172.20400 44.96900 1.000 52.79059 522 GLU B CA 1
ATOM 8710 C C . GLU B 1 535 ? 3.54700 173.02500 44.10000 1.000 56.09237 522 GLU B C 1
ATOM 8711 O O . GLU B 1 535 ? 2.59800 172.48100 43.52600 1.000 61.84860 522 GLU B O 1
ATOM 8717 N N . GLU B 1 536 ? 3.79700 174.32300 43.97300 1.000 54.82114 523 GLU B N 1
ATOM 8718 C CA . GLU B 1 536 ? 2.87300 175.15800 43.21400 1.000 58.39656 523 GLU B CA 1
ATOM 8719 C C . GLU B 1 536 ? 3.17900 175.09600 41.72500 1.000 61.85903 523 GLU B C 1
ATOM 8720 O O . GLU B 1 536 ? 2.31100 174.75300 40.91400 1.000 63.40098 523 GLU B O 1
ATOM 8726 N N . ARG B 1 537 ? 4.42200 175.41900 41.35700 1.000 64.68899 524 ARG B N 1
ATOM 8727 C CA . ARG B 1 537 ? 4.84200 175.45400 39.96500 1.000 55.76846 524 ARG B CA 1
ATOM 8728 C C . ARG B 1 537 ? 5.10500 174.06600 39.40300 1.000 56.94979 524 ARG B C 1
ATOM 8729 O O . ARG B 1 537 ? 5.08800 173.89400 38.17900 1.000 57.66886 524 ARG B O 1
ATOM 8737 N N . GLY B 1 538 ? 5.33000 173.07900 40.26900 1.000 52.62916 525 GLY B N 1
ATOM 8738 C CA . GLY B 1 538 ? 5.73100 171.76300 39.85100 1.000 50.40317 525 GLY B CA 1
ATOM 8739 C C . GLY B 1 538 ? 7.22000 171.59700 39.67700 1.000 48.56326 525 GLY B C 1
ATOM 8740 O O . GLY B 1 538 ? 7.68300 170.47300 39.45400 1.000 48.97168 525 GLY B O 1
ATOM 8741 N N . TRP B 1 539 ? 7.98700 172.67400 39.78000 1.000 48.48512 526 TRP B N 1
ATOM 8742 C CA . TRP B 1 539 ? 9.41700 172.58800 39.54700 1.000 48.67806 526 TRP B CA 1
ATOM 8743 C C . TRP B 1 539 ? 10.11700 173.79900 40.14700 1.000 49.93551 526 TRP B C 1
ATOM 8744 O O . TRP B 1 539 ? 9.52800 174.87100 40.31900 1.000 50.54415 526 TRP B O 1
ATOM 8755 N N . ILE B 1 540 ? 11.38700 173.58800 40.49000 1.000 45.57221 527 ILE B N 1
ATOM 8756 C CA . ILE B 1 540 ? 12.32800 174.66400 40.75700 1.000 44.68333 527 ILE B CA 1
ATOM 8757 C C . ILE B 1 540 ? 13.50000 174.49200 39.79200 1.000 46.16208 527 ILE B C 1
ATOM 8758 O O . ILE B 1 540 ? 13.53100 173.54400 38.99700 1.000 46.37458 527 ILE B O 1
ATOM 8763 N N . GLN B 1 541 ? 14.46600 175.40100 39.82800 1.000 41.82695 528 GLN B N 1
ATOM 8764 C CA . GLN B 1 541 ? 15.53600 175.34400 38.84700 1.000 42.28499 528 GLN B CA 1
ATOM 8765 C C . GLN B 1 541 ? 16.81400 175.92400 39.43100 1.000 44.70960 528 GLN B C 1
ATOM 8766 O O . GLN B 1 541 ? 16.79400 176.70700 40.38300 1.000 42.86160 528 GLN B O 1
ATOM 8772 N N . THR B 1 542 ? 17.93600 175.53100 38.84900 1.000 45.11217 529 THR B N 1
ATOM 8773 C CA . THR B 1 542 ? 19.20300 176.06700 39.30800 1.000 46.34142 529 THR B CA 1
ATOM 8774 C C . THR B 1 542 ? 19.43900 177.40700 38.62200 1.000 42.19023 529 THR B C 1
ATOM 8775 O O . THR B 1 542 ? 18.65200 177.83600 37.78000 1.000 42.44847 529 THR B O 1
ATOM 8779 N N . ALA B 1 543 ? 20.54600 178.07000 38.98000 1.000 43.74787 530 ALA B N 1
ATOM 8780 C CA . ALA B 1 543 ? 20.95300 179.28200 38.27600 1.000 38.83914 530 ALA B CA 1
ATOM 8781 C C . ALA B 1 543 ? 21.19800 179.03000 36.79300 1.000 45.63570 530 ALA B C 1
ATOM 8782 O O . ALA B 1 543 ? 20.92800 179.90700 35.97200 1.000 52.77264 530 ALA B O 1
ATOM 8784 N N . HIS B 1 544 ? 21.70500 177.85000 36.42600 1.000 46.44988 531 HIS B N 1
ATOM 8785 C CA . HIS B 1 544 ? 21.94900 177.49700 35.03400 1.000 40.21841 531 HIS B CA 1
ATOM 8786 C C . HIS B 1 544 ? 20.69900 177.07200 34.28200 1.000 47.97770 531 HIS B C 1
ATOM 8787 O O . HIS B 1 544 ? 20.78700 176.82400 33.07500 1.000 54.36757 531 HIS B O 1
ATOM 8794 N N . GLY B 1 545 ? 19.55000 176.97000 34.94300 1.000 47.23314 532 GLY B N 1
ATOM 8795 C CA . GLY B 1 545 ? 18.31500 176.60400 34.28500 1.000 43.33786 532 GLY B CA 1
ATOM 8796 C C . GLY B 1 545 ? 17.91600 175.14900 34.40700 1.000 41.56738 532 GLY B C 1
ATOM 8797 O O . GLY B 1 545 ? 16.79600 174.80300 34.02400 1.000 46.13395 532 GLY B O 1
ATOM 8798 N N . ARG B 1 546 ? 18.78500 174.29000 34.92100 1.000 39.62035 533 ARG B N 1
ATOM 8799 C CA . ARG B 1 546 ? 18.44100 172.88300 35.10500 1.000 41.77347 533 ARG B CA 1
ATOM 8800 C C . ARG B 1 546 ? 17.15600 172.75000 35.90900 1.000 44.40130 533 ARG B C 1
ATOM 8801 O O . ARG B 1 546 ? 17.04800 173.29200 37.01200 1.000 44.73702 533 ARG B O 1
ATOM 8809 N N . ARG B 1 547 ? 16.17400 172.04200 35.35700 1.000 41.64277 534 ARG B N 1
ATOM 8810 C CA . ARG B 1 547 ? 14.83700 172.02700 35.93700 1.000 41.07784 534 ARG B CA 1
ATOM 8811 C C . ARG B 1 547 ? 14.66400 170.80800 36.82800 1.000 43.46921 534 ARG B C 1
ATOM 8812 O O . ARG B 1 547 ? 14.69400 169.67400 36.34400 1.000 48.83985 534 ARG B O 1
ATOM 8820 N N . LEU B 1 548 ? 14.44500 171.03900 38.11900 1.000 43.91425 535 LEU B N 1
ATOM 8821 C CA . LEU B 1 548 ? 14.17600 169.95900 39.06600 1.000 47.59782 535 LEU B CA 1
ATOM 8822 C C . LEU B 1 548 ? 12.66600 169.81000 39.20300 1.000 45.17509 535 LEU B C 1
ATOM 8823 O O . LEU B 1 548 ? 11.99900 170.69000 39.75300 1.000 45.06080 535 LEU B O 1
ATOM 8828 N N . ARG B 1 549 ? 12.12600 168.70700 38.69600 1.000 46.35906 536 ARG B N 1
ATOM 8829 C CA . ARG B 1 549 ? 10.68200 168.53000 38.61200 1.000 48.27143 536 ARG B CA 1
ATOM 8830 C C . ARG B 1 549 ? 10.15100 167.70200 39.77200 1.000 47.98855 536 ARG B C 1
ATOM 8831 O O . ARG B 1 549 ? 10.84400 166.82700 40.29900 1.000 49.16080 536 ARG B O 1
ATOM 8839 N N . PHE B 1 550 ? 8.91400 168.01300 40.17700 1.000 50.93323 537 PHE B N 1
ATOM 8840 C CA . PHE B 1 550 ? 8.22100 167.30400 41.26000 1.000 53.63265 537 PHE B CA 1
ATOM 8841 C C . PHE B 1 550 ? 6.77100 167.05200 40.87400 1.000 55.01733 537 PHE B C 1
ATOM 8842 O O . PHE B 1 550 ? 5.86200 167.79200 41.26900 1.000 56.66326 537 PHE B O 1
ATOM 8850 N N . PRO B 1 551 ? 6.51400 165.99500 40.10800 1.000 57.77135 538 PRO B N 1
ATOM 8851 C CA . PRO B 1 551 ? 5.14800 165.74900 39.61900 1.000 60.81668 538 PRO B CA 1
ATOM 8852 C C . PRO B 1 551 ? 4.21400 165.41200 40.77400 1.000 61.87761 538 PRO B C 1
ATOM 8853 O O . PRO B 1 551 ? 4.53300 164.57700 41.62400 1.000 59.02964 538 PRO B O 1
ATOM 8857 N N . ASN B 1 552 ? 3.05600 166.07700 40.79800 1.000 59.85708 539 ASN B N 1
ATOM 8858 C CA . ASN B 1 552 ? 2.08800 165.94500 41.89200 1.000 59.08614 539 ASN B CA 1
ATOM 8859 C C . ASN B 1 552 ? 2.74400 166.20200 43.24700 1.000 59.95328 539 ASN B C 1
ATOM 8860 O O . ASN B 1 552 ? 2.39100 165.59800 44.26300 1.000 62.03709 539 ASN B O 1
ATOM 8865 N N . GLY B 1 553 ? 3.71200 167.11200 43.25800 1.000 55.47006 540 GLY B N 1
ATOM 8866 C CA . GLY B 1 553 ? 4.42900 167.42000 44.47400 1.000 57.61818 540 GLY B CA 1
ATOM 8867 C C . GLY B 1 553 ? 5.15000 166.24600 45.09000 1.000 61.04126 540 GLY B C 1
ATOM 8868 O O . GLY B 1 553 ? 5.56900 166.32900 46.25000 1.000 60.97787 540 GLY B O 1
ATOM 8869 N N . TYR B 1 554 ? 5.31400 165.15000 44.34900 1.000 59.39444 541 TYR B N 1
ATOM 8870 C CA . TYR B 1 554 ? 5.92200 163.96400 44.93000 1.000 60.80396 541 TYR B CA 1
ATOM 8871 C C . TYR B 1 554 ? 7.33300 164.27300 45.40100 1.000 59.85885 541 TYR B C 1
ATOM 8872 O O . TYR B 1 554 ? 8.17500 164.72700 44.62300 1.000 58.29546 541 TYR B O 1
ATOM 8881 N N . LYS B 1 555 ? 7.57500 164.03600 46.68800 1.000 66.31424 542 LYS B N 1
ATOM 8882 C CA . LYS B 1 555 ? 8.88800 164.20900 47.30500 1.000 64.46212 542 LYS B CA 1
ATOM 8883 C C . LYS B 1 555 ? 9.32800 165.67600 47.29400 1.000 62.14455 542 LYS B C 1
ATOM 8884 O O . LYS B 1 555 ? 10.52600 165.98200 47.25900 1.000 61.02207 542 LYS B O 1
ATOM 8890 N N . SER B 1 556 ? 8.36100 166.60000 47.35000 1.000 59.26872 543 SER B N 1
ATOM 8891 C CA . SER B 1 556 ? 8.70200 168.01800 47.33500 1.000 56.90576 543 SER B CA 1
ATOM 8892 C C . SER B 1 556 ? 9.41700 168.44000 48.60600 1.000 54.10353 543 SER B C 1
ATOM 8893 O O . SER B 1 556 ? 10.05100 169.49800 48.62300 1.000 50.64018 543 SER B O 1
ATOM 8896 N N . TYR B 1 557 ? 9.33600 167.63400 49.66600 1.000 56.82191 544 TYR B N 1
ATOM 8897 C CA . TYR B 1 557 ? 10.08300 167.93200 50.87900 1.000 55.65263 544 TYR B CA 1
ATOM 8898 C C . TYR B 1 557 ? 11.58600 167.80500 50.67500 1.000 55.43329 544 TYR B C 1
ATOM 8899 O O . TYR B 1 557 ? 12.34500 168.31500 51.50600 1.000 55.31535 544 TYR B O 1
ATOM 8908 N N . LYS B 1 558 ? 12.02700 167.17500 49.58000 1.000 51.92655 545 LYS B N 1
ATOM 8909 C CA . LYS B 1 558 ? 13.44100 166.99900 49.26700 1.000 52.60561 545 LYS B CA 1
ATOM 8910 C C . LYS B 1 558 ? 14.05300 168.16100 48.47400 1.000 46.67822 545 LYS B C 1
ATOM 8911 O O . LYS B 1 558 ? 15.26200 168.14600 48.23300 1.000 44.02188 545 LYS B O 1
ATOM 8917 N N . ALA B 1 559 ? 13.26600 169.18100 48.11000 1.000 48.37354 546 ALA B N 1
ATOM 8918 C CA . ALA B 1 559 ? 13.61900 170.08300 47.00800 1.000 46.61894 546 ALA B CA 1
ATOM 8919 C C . ALA B 1 559 ? 14.88500 170.89500 47.28900 1.000 42.67094 546 ALA B C 1
ATOM 8920 O O . ALA B 1 559 ? 15.78100 170.97100 46.44400 1.000 41.06872 546 ALA B O 1
ATOM 8922 N N . SER B 1 560 ? 14.96900 171.54800 48.44600 1.000 43.18264 547 SER B N 1
ATOM 8923 C CA . SER B 1 560 ? 16.21300 172.23600 48.79100 1.000 45.05618 547 SER B CA 1
ATOM 8924 C C . SER B 1 560 ? 17.41700 171.29500 48.70700 1.000 44.24945 547 SER B C 1
ATOM 8925 O O . SER B 1 560 ? 18.48500 171.67800 48.21100 1.000 42.79462 547 SER B O 1
ATOM 8928 N N . GLY B 1 561 ? 17.26400 170.05900 49.17500 1.000 40.18918 548 GLY B N 1
ATOM 8929 C CA . GLY B 1 561 ? 18.38400 169.13800 49.14300 1.000 43.09060 548 GLY B CA 1
ATOM 8930 C C . GLY B 1 561 ? 18.82000 168.80300 47.73100 1.000 45.74107 548 GLY B C 1
ATOM 8931 O O . GLY B 1 561 ? 20.01800 168.70400 47.45300 1.000 48.90254 548 GLY B O 1
ATOM 8932 N N . ILE B 1 562 ? 17.85200 168.59400 46.82900 1.000 42.76649 549 ILE B N 1
ATOM 8933 C CA . ILE B 1 562 ? 18.14600 168.35600 45.42200 1.000 40.11803 549 ILE B CA 1
ATOM 8934 C C . ILE B 1 562 ? 18.67600 169.62400 44.75900 1.000 43.62616 549 ILE B C 1
ATOM 8935 O O . ILE B 1 562 ? 19.51500 169.56200 43.84600 1.000 42.34067 549 ILE B O 1
ATOM 8940 N N . LEU B 1 563 ? 18.17300 170.78800 45.17700 1.000 43.42555 550 LEU B N 1
ATOM 8941 C CA . LEU B 1 563 ? 18.67300 172.04900 44.64400 1.000 44.27050 550 LEU B CA 1
ATOM 8942 C C . LEU B 1 563 ? 20.17000 172.19600 44.92500 1.000 42.91469 550 LEU B C 1
ATOM 8943 O O . LEU B 1 563 ? 20.93400 172.62900 44.05100 1.000 37.81189 550 LEU B O 1
ATOM 8948 N N . ILE B 1 564 ? 20.60300 171.82200 46.13900 1.000 42.82463 551 ILE B N 1
ATOM 8949 C CA . ILE B 1 564 ? 22.02300 171.85200 46.47600 1.000 40.33879 551 ILE B CA 1
ATOM 8950 C C . ILE B 1 564 ? 22.80200 170.92900 45.55000 1.000 44.99627 551 ILE B C 1
ATOM 8951 O O . ILE B 1 564 ? 23.77400 171.34500 44.90500 1.000 43.52766 551 ILE B O 1
ATOM 8956 N N . GLN B 1 565 ? 22.36300 169.66600 45.45100 1.000 43.33500 552 GLN B N 1
ATOM 8957 C CA . GLN B 1 565 ? 23.07600 168.67200 44.65400 1.000 42.40296 552 GLN B CA 1
ATOM 8958 C C . GLN B 1 565 ? 23.18400 169.09400 43.19600 1.000 43.41421 552 GLN B C 1
ATOM 8959 O O . GLN B 1 565 ? 24.23600 168.91800 42.57400 1.000 44.21077 552 GLN B O 1
ATOM 8965 N N . ALA B 1 566 ? 22.10200 169.64100 42.63500 1.000 43.55262 553 ALA B N 1
ATOM 8966 C CA . ALA B 1 566 ? 22.07500 170.00500 41.22700 1.000 39.57653 553 ALA B CA 1
ATOM 8967 C C . ALA B 1 566 ? 22.86200 171.27700 40.95300 1.000 41.78227 553 ALA B C 1
ATOM 8968 O O . ALA B 1 566 ? 23.46000 171.40500 39.88400 1.000 45.99319 553 ALA B O 1
ATOM 8970 N N . THR B 1 567 ? 22.86200 172.23400 41.87900 1.000 38.67303 554 THR B N 1
ATOM 8971 C CA . THR B 1 567 ? 23.78400 173.35500 41.75800 1.000 40.65026 554 THR B CA 1
ATOM 8972 C C . THR B 1 567 ? 25.23800 172.88100 41.76400 1.000 43.23505 554 THR B C 1
ATOM 8973 O O . THR B 1 567 ? 26.07400 173.41800 41.02400 1.000 42.25332 554 THR B O 1
ATOM 8977 N N . ALA B 1 568 ? 25.56300 171.87800 42.59000 1.000 41.49034 555 ALA B N 1
ATOM 8978 C CA . ALA B 1 568 ? 26.93600 171.37700 42.60100 1.000 43.39303 555 ALA B CA 1
ATOM 8979 C C . ALA B 1 568 ? 27.27700 170.70300 41.28300 1.000 42.74068 555 ALA B C 1
ATOM 8980 O O . ALA B 1 568 ? 28.38200 170.87700 40.75000 1.000 41.47099 555 ALA B O 1
ATOM 8982 N N . ALA B 1 569 ? 26.33200 169.93500 40.74400 1.000 41.12483 556 ALA B N 1
ATOM 8983 C CA . ALA B 1 569 ? 26.50700 169.34400 39.42800 1.000 42.15442 556 ALA B CA 1
ATOM 8984 C C . ALA B 1 569 ? 26.87100 170.41000 38.39100 1.000 43.93722 556 ALA B C 1
ATOM 8985 O O . ALA B 1 569 ? 27.86600 170.27100 37.66500 1.000 45.24494 556 ALA B O 1
ATOM 8987 N N . ASP B 1 570 ? 26.08300 171.49700 38.32600 1.000 41.87541 557 ASP B N 1
ATOM 8988 C CA . ASP B 1 570 ? 26.36800 172.57300 37.37700 1.000 40.24337 557 ASP B CA 1
ATOM 8989 C C . ASP B 1 570 ? 27.76300 173.13400 37.56400 1.000 41.48651 557 ASP B C 1
ATOM 8990 O O . ASP B 1 570 ? 28.46700 173.41900 36.58200 1.000 41.83279 557 ASP B O 1
ATOM 8995 N N . GLU B 1 571 ? 28.17100 173.33700 38.81500 1.000 42.79337 558 GLU B N 1
ATOM 8996 C CA . GLU B 1 571 ? 29.47600 173.92600 39.01000 1.000 41.29124 558 GLU B CA 1
ATOM 8997 C C . GLU B 1 571 ? 30.57500 172.91500 38.79200 1.000 40.29407 558 GLU B C 1
ATOM 8998 O O . GLU B 1 571 ? 31.65900 173.28700 38.33700 1.000 41.57290 558 GLU B O 1
ATOM 9004 N N . ASN B 1 572 ? 30.31700 171.63800 39.06900 1.000 40.07095 559 ASN B N 1
ATOM 9005 C CA . ASN B 1 572 ? 31.27700 170.61900 38.66400 1.000 41.36779 559 ASN B CA 1
ATOM 9006 C C . ASN B 1 572 ? 31.55100 170.70100 37.15800 1.000 43.82572 559 ASN B C 1
ATOM 9007 O O . ASN B 1 572 ? 32.70900 170.65600 36.72600 1.000 43.56788 559 ASN B O 1
ATOM 9012 N N . LYS B 1 573 ? 30.50200 170.87800 36.34700 1.000 43.58083 560 LYS B N 1
ATOM 9013 C CA . LYS B 1 573 ? 30.68800 170.95000 34.90100 1.000 42.00420 560 LYS B CA 1
ATOM 9014 C C . LYS B 1 573 ? 31.38100 172.25200 34.49400 1.000 44.07681 560 LYS B C 1
ATOM 9015 O O . LYS B 1 573 ? 32.19900 172.27400 33.56400 1.000 42.52529 560 LYS B O 1
ATOM 9021 N N . GLU B 1 574 ? 31.05700 173.34800 35.17400 1.000 40.80883 561 GLU B N 1
ATOM 9022 C CA . GLU B 1 574 ? 31.74300 174.60500 34.90800 1.000 44.87382 561 GLU B CA 1
ATOM 9023 C C . GLU B 1 574 ? 33.23800 174.49200 35.18100 1.000 45.12361 561 GLU B C 1
ATOM 9024 O O . GLU B 1 574 ? 34.03700 175.19200 34.55100 1.000 46.42146 561 GLU B O 1
ATOM 9030 N N . ASN B 1 575 ? 33.63000 173.61700 36.11500 1.000 44.39496 562 ASN B N 1
ATOM 9031 C CA . ASN B 1 575 ? 35.04400 173.41900 36.41800 1.000 44.68033 562 ASN B CA 1
ATOM 9032 C C . ASN B 1 575 ? 35.73400 172.63600 35.30600 1.000 46.46351 562 ASN B C 1
ATOM 9033 O O . ASN B 1 575 ? 36.89500 172.91000 34.97000 1.000 46.51905 562 ASN B O 1
ATOM 9038 N N . TRP B 1 576 ? 35.04400 171.64500 34.73400 1.000 42.00762 563 TRP B N 1
ATOM 9039 C CA . TRP B 1 576 ? 35.59100 170.96500 33.57000 1.000 43.26757 563 TRP B CA 1
ATOM 9040 C C . TRP B 1 576 ? 35.87000 171.96400 32.45100 1.000 47.44073 563 TRP B C 1
ATOM 9041 O O . TRP B 1 576 ? 36.93000 171.93100 31.81800 1.000 49.96492 563 TRP B O 1
ATOM 9052 N N . LEU B 1 577 ? 34.92300 172.86700 32.19600 1.000 44.34416 564 LEU B N 1
ATOM 9053 C CA . LEU B 1 577 ? 35.13000 173.86300 31.16100 1.000 43.09748 564 LEU B CA 1
ATOM 9054 C C . LEU B 1 577 ? 36.32400 174.74800 31.49200 1.000 44.83143 564 LEU B C 1
ATOM 9055 O O . LEU B 1 577 ? 37.23600 174.91600 30.67000 1.000 45.66544 564 LEU B O 1
ATOM 9060 N N . ARG B 1 578 ? 36.35600 175.28600 32.71100 1.000 43.39557 565 ARG B N 1
ATOM 9061 C CA . ARG B 1 578 ? 37.44000 176.18700 33.09400 1.000 44.32161 565 ARG B CA 1
ATOM 9062 C C . ARG B 1 578 ? 38.80500 175.49600 33.03500 1.000 48.24514 565 ARG B C 1
ATOM 9063 O O . ARG B 1 578 ? 39.78900 176.09300 32.57900 1.000 49.25254 565 ARG B O 1
ATOM 9071 N N . ILE B 1 579 ? 38.88600 174.23800 33.48100 1.000 45.37853 566 ILE B N 1
ATOM 9072 C CA . ILE B 1 579 ? 40.17900 173.56400 33.55000 1.000 48.13186 566 ILE B CA 1
ATOM 9073 C C . ILE B 1 579 ? 40.71900 173.27100 32.15600 1.000 46.74704 566 ILE B C 1
ATOM 9074 O O . ILE B 1 579 ? 41.89200 173.53800 31.86400 1.000 47.26219 566 ILE B O 1
ATOM 9079 N N . GLU B 1 580 ? 39.89200 172.67100 31.29600 1.000 46.54420 567 GLU B N 1
ATOM 9080 C CA . GLU B 1 580 ? 40.27600 172.47200 29.89800 1.000 48.17297 567 GLU B CA 1
ATOM 9081 C C . GLU B 1 580 ? 40.84700 173.75000 29.29100 1.000 48.57437 567 GLU B C 1
ATOM 9082 O O . GLU B 1 580 ? 41.94300 173.74300 28.73100 1.000 45.85155 567 GLU B O 1
ATOM 9088 N N . ASP B 1 581 ? 40.12900 174.86900 29.42800 1.000 47.73577 568 ASP B N 1
ATOM 9089 C CA . ASP B 1 581 ? 40.59600 176.12000 28.83700 1.000 48.77163 568 ASP B CA 1
ATOM 9090 C C . ASP B 1 581 ? 41.89000 176.60600 29.48800 1.000 51.91909 568 ASP B C 1
ATOM 9091 O O . ASP B 1 581 ? 42.84000 176.99500 28.79800 1.000 53.42202 568 ASP B O 1
ATOM 9096 N N . ALA B 1 582 ? 41.93500 176.63000 30.81900 1.000 50.99532 569 ALA B N 1
ATOM 9097 C CA . ALA B 1 582 ? 43.11700 177.15600 31.48700 1.000 47.42437 569 ALA B CA 1
ATOM 9098 C C . ALA B 1 582 ? 44.35300 176.34800 31.12300 1.000 49.38603 569 ALA B C 1
ATOM 9099 O O . ALA B 1 582 ? 45.44600 176.90600 30.94100 1.000 46.78387 569 ALA B O 1
ATOM 9101 N N . LEU B 1 583 ? 44.19000 175.02900 30.99900 1.000 48.94567 570 LEU B N 1
ATOM 9102 C CA . LEU B 1 583 ? 45.32400 174.15800 30.72300 1.000 48.63568 570 LEU B CA 1
ATOM 9103 C C . LEU B 1 583 ? 45.90300 174.45600 29.35300 1.000 49.13539 570 LEU B C 1
ATOM 9104 O O . LEU B 1 583 ? 47.11800 174.63100 29.20400 1.000 50.09215 570 LEU B O 1
ATOM 9109 N N . GLY B 1 584 ? 45.03800 174.54900 28.34600 1.000 49.94373 571 GLY B N 1
ATOM 9110 C CA . GLY B 1 584 ? 45.49800 174.82600 27.00200 1.000 45.69238 571 GLY B CA 1
ATOM 9111 C C . GLY B 1 584 ? 46.33800 173.67800 26.50000 1.000 47.88414 571 GLY B C 1
ATOM 9112 O O . GLY B 1 584 ? 46.04500 172.51100 26.76100 1.000 52.54803 571 GLY B O 1
ATOM 9113 N N . SER B 1 585 ? 47.40600 174.00300 25.78200 1.000 47.82013 572 SER B N 1
ATOM 9114 C CA . SER B 1 585 ? 48.29700 172.98200 25.24500 1.000 50.61614 572 SER B CA 1
ATOM 9115 C C . SER B 1 585 ? 49.39100 172.57800 26.23000 1.000 54.60606 572 SER B C 1
ATOM 9116 O O . SER B 1 585 ? 50.35700 171.91900 25.82600 1.000 56.95389 572 SER B O 1
ATOM 9119 N N . ASP B 1 586 ? 49.26800 172.96300 27.50400 1.000 47.83266 573 ASP B N 1
ATOM 9120 C CA . ASP B 1 586 ? 50.31100 172.74000 28.49200 1.000 49.19514 573 ASP B CA 1
ATOM 9121 C C . ASP B 1 586 ? 50.04600 171.51000 29.35300 1.000 51.31182 573 ASP B C 1
ATOM 9122 O O . ASP B 1 586 ? 50.81500 171.23000 30.28100 1.000 50.07716 573 ASP B O 1
ATOM 9127 N N . GLY B 1 587 ? 48.99200 170.77100 29.06100 1.000 48.70906 574 GLY B N 1
ATOM 9128 C CA . GLY B 1 587 ? 48.50500 169.74700 29.95900 1.000 46.47821 574 GLY B CA 1
ATOM 9129 C C . GLY B 1 587 ? 47.07600 169.38700 29.62800 1.000 45.96039 574 GLY B C 1
ATOM 9130 O O . GLY B 1 587 ? 46.39800 170.05500 28.84800 1.000 47.15779 574 GLY B O 1
ATOM 9131 N N . SER B 1 588 ? 46.62300 168.28800 30.21400 1.000 40.96119 575 SER B N 1
ATOM 9132 C CA . SER B 1 588 ? 45.28300 167.81800 29.91800 1.000 42.53003 575 SER B CA 1
ATOM 9133 C C . SER B 1 588 ? 44.64500 167.32800 31.20800 1.000 46.47414 575 SER B C 1
ATOM 9134 O O . SER B 1 588 ? 45.33200 166.97400 32.17500 1.000 42.06602 575 SER B O 1
ATOM 9137 N N . MET B 1 589 ? 43.31600 167.32200 31.22200 1.000 44.33891 576 MET B N 1
ATOM 9138 C CA . MET B 1 589 ? 42.61400 166.76300 32.36100 1.000 41.33964 576 MET B CA 1
ATOM 9139 C C . MET B 1 589 ? 42.62000 165.24900 32.27400 1.000 40.04760 576 MET B C 1
ATOM 9140 O O . MET B 1 589 ? 42.33100 164.68300 31.21900 1.000 47.05425 576 MET B O 1
ATOM 9145 N N . ILE B 1 590 ? 42.95200 164.58700 33.37900 1.000 43.23994 577 ILE B N 1
ATOM 9146 C CA . ILE B 1 590 ? 42.95500 163.12800 33.39200 1.000 42.94746 577 ILE B CA 1
ATOM 9147 C C . ILE B 1 590 ? 41.59800 162.62400 33.84300 1.000 41.77743 577 ILE B C 1
ATOM 9148 O O . ILE B 1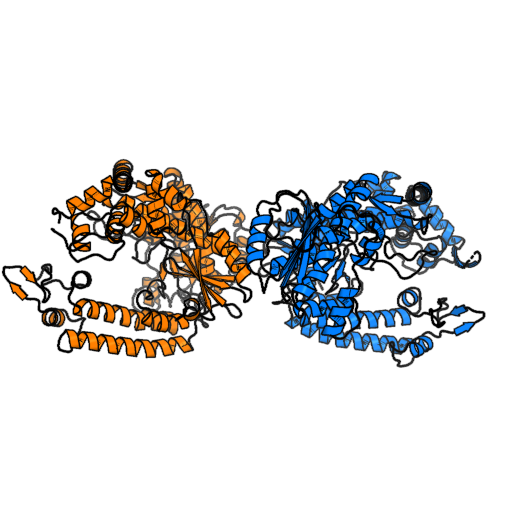 590 ? 40.91200 161.93600 33.08300 1.000 43.62882 577 ILE B O 1
ATOM 9153 N N . LEU B 1 591 ? 41.19000 162.96400 35.06700 1.000 40.73684 578 LEU B N 1
ATOM 9154 C CA . LEU B 1 591 ? 39.89400 162.51000 35.56500 1.000 43.46750 578 LEU B CA 1
ATOM 9155 C C . LEU B 1 591 ? 39.42000 163.38500 36.72400 1.000 48.60991 578 LEU B C 1
ATOM 9156 O O . LEU B 1 591 ? 40.16800 164.19100 37.28300 1.000 48.62768 578 LEU B O 1
ATOM 9161 N N . ASN B 1 592 ? 38.14900 163.20300 37.07800 1.000 48.62155 579 ASN B N 1
ATOM 9162 C CA . ASN B 1 592 ? 37.51400 163.91400 38.17800 1.000 45.38006 579 ASN B CA 1
ATOM 9163 C C . ASN B 1 592 ? 36.72900 162.89900 38.99300 1.000 46.79284 579 ASN B C 1
ATOM 9164 O O . ASN B 1 592 ? 35.73600 162.34500 38.50800 1.000 50.45154 579 ASN B O 1
ATOM 9169 N N . THR B 1 593 ? 37.17700 162.64200 40.21500 1.000 46.59323 580 THR B N 1
ATOM 9170 C CA . THR B 1 593 ? 36.46500 161.77900 41.15200 1.000 49.98068 580 THR B CA 1
ATOM 9171 C C . THR B 1 593 ? 36.03600 162.61100 42.35500 1.000 52.85050 580 THR B C 1
ATOM 9172 O O . THR B 1 593 ? 36.88400 163.10200 43.11800 1.000 49.20523 580 THR B O 1
ATOM 9176 N N . HIS B 1 594 ? 34.72100 162.76200 42.51700 1.000 54.47848 581 HIS B N 1
ATOM 9177 C CA . HIS B 1 594 ? 34.11300 163.46500 43.66000 1.000 54.51514 581 HIS B CA 1
ATOM 9178 C C . HIS B 1 594 ? 34.45100 164.95100 43.50900 1.000 50.53227 581 HIS B C 1
ATOM 9179 O O . HIS B 1 594 ? 34.02000 165.57800 42.53400 1.000 50.45083 581 HIS B O 1
ATOM 9186 N N . ASP B 1 595 ? 35.18700 165.54500 44.43500 1.000 50.71319 582 ASP B N 1
ATOM 9187 C CA . ASP B 1 595 ? 35.52800 166.95100 44.39100 1.000 48.25747 582 ASP B CA 1
ATOM 9188 C C . ASP B 1 595 ? 37.00000 167.15300 44.07100 1.000 48.99330 582 ASP B C 1
ATOM 9189 O O . ASP B 1 595 ? 37.53100 168.24800 44.26900 1.000 47.93606 582 ASP B O 1
ATOM 9194 N N . SER B 1 596 ? 37.66100 166.11800 43.57600 1.000 52.12032 583 SER B N 1
ATOM 9195 C CA . SER B 1 596 ? 39.06900 166.15900 43.23200 1.000 50.94518 583 SER B CA 1
ATOM 9196 C C . SER B 1 596 ? 39.23000 166.11900 41.71900 1.000 48.99611 583 SER B C 1
ATOM 9197 O O . SER B 1 596 ? 38.49400 165.40500 41.02800 1.000 48.50232 583 SER B O 1
ATOM 9200 N N . TYR B 1 597 ? 40.17800 166.90700 41.20800 1.000 48.71480 584 TYR B N 1
ATOM 9201 C CA . TYR B 1 597 ? 40.44900 167.01600 39.77800 1.000 47.07129 584 TYR B CA 1
ATOM 9202 C C . TYR B 1 597 ? 41.90700 166.66300 39.52800 1.000 49.04037 584 TYR B C 1
ATOM 9203 O O . TYR B 1 597 ? 42.80200 167.16300 40.22100 1.000 49.96162 584 TYR B O 1
ATOM 9212 N N . SER B 1 598 ? 42.14200 165.77900 38.56400 1.000 48.81592 585 SER B N 1
ATOM 9213 C CA . SER B 1 598 ? 43.46600 165.24100 38.29900 1.000 45.65639 585 SER B CA 1
ATOM 9214 C C . SER B 1 598 ? 43.89400 165.67100 36.91100 1.000 46.39599 585 SER B C 1
ATOM 9215 O O . SER B 1 598 ? 43.14800 165.48600 35.94000 1.000 44.98379 585 SER B O 1
ATOM 9218 N N . MET B 1 599 ? 45.08600 166.25000 36.82600 1.000 44.09669 586 MET B N 1
ATOM 9219 C CA . MET B 1 599 ? 45.58300 166.83200 35.60000 1.000 42.14771 586 MET B CA 1
ATOM 9220 C C . MET B 1 599 ? 46.95800 166.27000 35.27600 1.000 44.58479 586 MET B C 1
ATOM 9221 O O . MET B 1 599 ? 47.76300 165.97400 36.16600 1.000 43.92614 586 MET B O 1
ATOM 9226 N N . SER B 1 600 ? 47.20400 166.11200 33.98000 1.000 45.87542 587 SER B N 1
ATOM 9227 C CA . SER B 1 600 ? 48.52800 165.84500 33.44100 1.000 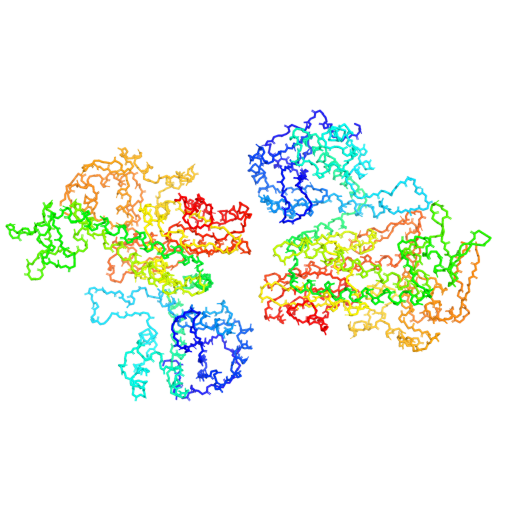46.22723 587 SER B CA 1
ATOM 9228 C C . SER B 1 600 ? 49.12900 167.17600 33.00600 1.000 46.78411 587 SER B C 1
ATOM 9229 O O . SER B 1 600 ? 48.49100 167.91900 32.26100 1.000 47.95612 587 SER B O 1
ATOM 9232 N N . VAL B 1 601 ? 50.33000 167.49700 33.48900 1.000 47.50852 588 VAL B N 1
ATOM 9233 C CA . VAL B 1 601 ? 50.92200 168.80700 33.24100 1.000 47.41032 588 VAL B CA 1
ATOM 9234 C C . VAL B 1 601 ? 52.37900 168.67800 32.84100 1.000 51.79627 588 VAL B C 1
ATOM 9235 O O . VAL B 1 601 ? 53.09100 167.78400 33.30800 1.000 53.08133 588 VAL B O 1
ATOM 9239 N N . ASP B 1 602 ? 52.83500 169.61800 32.00800 1.000 56.97748 589 ASP B N 1
ATOM 9240 C CA . ASP B 1 602 ? 54.24300 169.66300 31.63100 1.000 58.24969 589 ASP B CA 1
ATOM 9241 C C . ASP B 1 602 ? 55.11600 169.73300 32.88300 1.000 52.90797 589 ASP B C 1
ATOM 9242 O O . ASP B 1 602 ? 54.68300 170.18800 33.94500 1.000 51.05634 589 ASP B O 1
ATOM 9247 N N . GLU B 1 603 ? 56.34800 169.23000 32.75700 1.000 53.68334 590 GLU B N 1
ATOM 9248 C CA . GLU B 1 603 ? 57.24800 169.14900 33.90600 1.000 52.61129 590 GLU B CA 1
ATOM 9249 C C . GLU B 1 603 ? 57.38900 170.49200 34.61100 1.000 51.98084 590 GLU B C 1
ATOM 9250 O O . GLU B 1 603 ? 57.58400 170.53200 35.82600 1.000 53.98409 590 GLU B O 1
ATOM 9252 N N . ASN B 1 604 ? 57.25800 171.59800 33.87300 1.000 55.04775 591 ASN B N 1
ATOM 9253 C CA . ASN B 1 604 ? 57.32200 172.96100 34.41200 1.000 56.85755 591 ASN B CA 1
ATOM 9254 C C . ASN B 1 604 ? 55.92600 173.36100 34.90100 1.000 57.48549 591 ASN B C 1
ATOM 9255 O O . ASN B 1 604 ? 55.16100 174.05400 34.22100 1.000 56.78038 591 ASN B O 1
ATOM 9260 N N . TRP B 1 605 ? 55.59400 172.92800 36.12000 1.000 54.73033 592 TRP B N 1
ATOM 9261 C CA . TRP B 1 605 ? 54.18400 172.82200 36.48100 1.000 54.48797 592 TRP B CA 1
ATOM 9262 C C . TRP B 1 605 ? 53.65000 173.97600 37.31000 1.000 53.25566 592 TRP B C 1
ATOM 9263 O O . TRP B 1 605 ? 52.45000 174.26400 37.21600 1.000 51.21189 592 TRP B O 1
ATOM 9274 N N . LYS B 1 606 ? 54.48200 174.61400 38.13800 1.000 54.44654 593 LYS B N 1
ATOM 9275 C CA . LYS B 1 606 ? 54.00400 175.73000 38.95700 1.000 53.24151 593 LYS B CA 1
ATOM 9276 C C . LYS B 1 606 ? 53.34600 176.82900 38.12800 1.000 52.85071 593 LYS B C 1
ATOM 9277 O O . LYS B 1 606 ? 52.30000 177.33700 38.56000 1.000 48.64689 593 LYS B O 1
ATOM 9283 N N . PRO B 1 607 ? 53.87200 177.23500 36.96100 1.000 58.15304 594 PRO B N 1
ATOM 9284 C CA . PRO B 1 607 ? 53.16200 178.26700 36.18800 1.000 54.58214 594 PRO B CA 1
ATOM 9285 C C . PRO B 1 607 ? 51.81800 177.80500 35.66700 1.000 52.72270 594 PRO B C 1
ATOM 9286 O O . PRO B 1 607 ? 50.86500 178.59500 35.65200 1.000 55.08003 594 PRO B O 1
ATOM 9290 N N . ILE B 1 608 ? 51.71000 176.54100 35.24700 1.000 55.59061 595 ILE B N 1
ATOM 9291 C CA . ILE B 1 608 ? 50.43500 176.01900 34.75500 1.000 51.80404 595 ILE B CA 1
ATOM 9292 C C . ILE B 1 608 ? 49.41400 175.95500 35.88100 1.000 51.16653 595 ILE B C 1
ATOM 9293 O O . ILE B 1 608 ? 48.25800 176.35700 35.71600 1.000 52.05535 595 ILE B O 1
ATOM 9298 N N . TRP B 1 609 ? 49.83300 175.46300 37.04400 1.000 49.58403 596 TRP B N 1
ATOM 9299 C CA . TRP B 1 609 ? 48.90900 175.26800 38.14600 1.000 47.90467 596 TRP B CA 1
ATOM 9300 C C . TRP B 1 609 ? 48.27100 176.58200 38.59500 1.000 52.05973 596 TRP B C 1
ATOM 9301 O O . TRP B 1 609 ? 47.05700 176.63700 38.82600 1.000 52.21308 596 TRP B O 1
ATOM 9312 N N . GLU B 1 610 ? 49.06800 177.64500 38.75000 1.000 52.91866 597 GLU B N 1
ATOM 9313 C CA . GLU B 1 610 ? 48.49200 178.92900 39.14600 1.000 52.05759 597 GLU B CA 1
ATOM 9314 C C . GLU B 1 610 ? 47.42700 179.37200 38.14700 1.000 50.40936 597 GLU B C 1
ATOM 9315 O O . GLU B 1 610 ? 46.32200 179.78000 38.52900 1.000 46.66371 597 GLU B O 1
ATOM 9321 N N . ARG B 1 611 ? 47.74900 179.29200 36.85500 1.000 50.11018 598 ARG B N 1
ATOM 9322 C CA . ARG B 1 611 ? 46.79600 179.66900 35.81700 1.000 48.03860 598 ARG B CA 1
ATOM 9323 C C . ARG B 1 611 ? 45.49200 178.89100 35.96700 1.000 50.09372 598 ARG B C 1
ATOM 9324 O O . ARG B 1 611 ? 44.40000 179.44800 35.78200 1.000 46.94237 598 ARG B O 1
ATOM 9332 N N . VAL B 1 612 ? 45.58800 177.60600 36.33700 1.000 51.35261 599 VAL B N 1
ATOM 9333 C CA . VAL B 1 612 ? 44.39900 176.78500 36.56400 1.000 49.80301 599 VAL B CA 1
ATOM 9334 C C . VAL B 1 612 ? 43.66400 177.22000 37.82800 1.000 47.58821 599 VAL B C 1
ATOM 9335 O O . VAL B 1 612 ? 42.43100 177.31500 37.84400 1.000 47.17387 599 VAL B O 1
ATOM 9339 N N . LYS B 1 613 ? 44.40000 177.45700 38.91400 1.000 49.66490 600 LYS B N 1
ATOM 9340 C CA . LYS B 1 613 ? 43.76600 177.81600 40.18100 1.000 49.14511 600 LYS B CA 1
ATOM 9341 C C . LYS B 1 613 ? 43.06700 179.16600 40.07800 1.000 51.06722 600 LYS B C 1
ATOM 9342 O O . LYS B 1 613 ? 41.95600 179.34300 40.59700 1.000 50.22831 600 LYS B O 1
ATOM 9348 N N . LYS B 1 614 ? 43.70400 180.11900 39.38700 1.000 51.31348 601 LYS B N 1
ATOM 9349 C CA . LYS B 1 614 ? 43.11600 181.43400 39.18500 1.000 51.08331 601 LYS B CA 1
ATOM 9350 C C . LYS B 1 614 ? 41.82700 181.33700 38.37600 1.000 52.22084 601 LYS B C 1
ATOM 9351 O O . LYS B 1 614 ? 40.83700 182.01300 38.68200 1.000 54.39800 601 LYS B O 1
ATOM 9357 N N . ALA B 1 615 ? 41.81300 180.46800 37.36100 1.000 54.29428 602 ALA B N 1
ATOM 9358 C CA . ALA B 1 615 ? 40.67700 180.36500 36.44900 1.000 51.47853 602 ALA B CA 1
ATOM 9359 C C . ALA B 1 615 ? 39.48600 179.67500 37.09200 1.000 51.76321 602 ALA B C 1
ATOM 9360 O O . ALA B 1 615 ? 38.34000 180.00700 36.76900 1.000 54.18491 602 ALA B O 1
ATOM 9362 N N . VAL B 1 616 ? 39.73400 178.70500 37.98100 1.000 52.24229 603 VAL B N 1
ATOM 9363 C CA . VAL B 1 616 ? 38.64100 177.94300 38.57800 1.000 51.34894 603 VAL B CA 1
ATOM 9364 C C . VAL B 1 616 ? 38.05100 178.68500 39.76000 1.000 51.64780 603 VAL B C 1
ATOM 9365 O O . VAL B 1 616 ? 36.83000 178.70400 39.93100 1.000 52.04935 603 VAL B O 1
ATOM 9369 N N . GLU B 1 617 ? 38.90500 179.28500 40.59900 1.000 55.92300 604 GLU B N 1
ATOM 9370 C CA . GLU B 1 617 ? 38.44500 180.04600 41.75900 1.000 51.64708 604 GLU B CA 1
ATOM 9371 C C . GLU B 1 617 ? 37.74600 181.31500 41.31000 1.000 51.32827 604 GLU B C 1
ATOM 9372 O O . GLU B 1 617 ? 38.27100 182.07100 40.48700 1.000 53.18106 604 GLU B O 1
ATOM 9378 N N . ARG B 1 618 ? 36.56800 181.55700 41.86900 1.000 55.10503 605 ARG B N 1
ATOM 9379 C CA . ARG B 1 618 ? 35.65600 182.55400 41.33300 1.000 56.31292 605 ARG B CA 1
ATOM 9380 C C . ARG B 1 618 ? 34.67100 182.94600 42.41800 1.000 60.03177 605 ARG B C 1
ATOM 9381 O O . ARG B 1 618 ? 34.32600 182.13500 43.28500 1.000 57.31292 605 ARG B O 1
ATOM 9389 N N . GLN B 1 619 ? 34.22000 184.19400 42.36400 1.000 61.56817 606 GLN B N 1
ATOM 9390 C CA . GLN B 1 619 ? 33.16400 184.66700 43.24800 1.000 56.40287 606 GLN B CA 1
ATOM 9391 C C . GLN B 1 619 ? 31.86400 184.84000 42.47000 1.000 55.78338 606 GLN B C 1
ATOM 9392 O O . GLN B 1 619 ? 31.11700 185.80400 42.66000 1.000 53.08634 606 GLN B O 1
ATOM 9398 N N . THR B 1 620 ? 31.58700 183.88700 41.57700 1.000 54.36275 607 THR B N 1
ATOM 9399 C CA . THR B 1 620 ? 30.29200 183.86000 40.92100 1.000 54.67826 607 THR B CA 1
ATOM 9400 C C . THR B 1 620 ? 29.16400 183.50500 41.88100 1.000 49.83116 607 THR B C 1
ATOM 9401 O O . THR B 1 620 ? 28.01000 183.80400 41.57800 1.000 52.45655 607 THR B O 1
ATOM 9405 N N . LEU B 1 621 ? 29.46100 182.89100 43.02300 1.000 50.85439 608 LEU B N 1
ATOM 9406 C CA . LEU B 1 621 ? 28.46100 182.61700 44.05200 1.000 53.26391 608 LEU B CA 1
ATOM 9407 C C . LEU B 1 621 ? 28.65700 183.56400 45.23200 1.000 51.22655 608 LEU B C 1
ATOM 9408 O O . LEU B 1 621 ? 29.64600 184.30300 45.31300 1.000 51.17471 608 LEU B O 1
ATOM 9413 N N . ARG B 1 622 ? 27.68800 183.53300 46.15800 1.000 49.61130 609 ARG B N 1
ATOM 9414 C CA . ARG B 1 622 ? 27.72300 184.35400 47.37200 1.000 52.43320 609 ARG B CA 1
ATOM 9415 C C . ARG B 1 622 ? 28.79200 183.90900 48.33900 1.000 50.09341 609 ARG B C 1
ATOM 9416 O O . ARG B 1 622 ? 28.96500 184.53200 49.38900 1.000 54.24382 609 ARG B O 1
ATOM 9424 N N . VAL B 1 623 ? 29.50100 182.84500 47.99400 1.000 54.41183 610 VAL B N 1
ATOM 9425 C CA . VAL B 1 623 ? 30.55800 182.24700 48.79900 1.000 55.55824 610 VAL B CA 1
ATOM 9426 C C . VAL B 1 623 ? 31.67700 181.95100 47.80600 1.000 56.59958 610 VAL B C 1
ATOM 9427 O O . VAL B 1 623 ? 31.39700 181.66400 46.62900 1.000 55.80406 610 VAL B O 1
ATOM 9431 N N . PRO B 1 624 ? 32.94200 182.07000 48.17900 1.000 53.70621 611 PRO B N 1
ATOM 9432 C CA . PRO B 1 624 ? 33.99900 181.75000 47.21800 1.000 53.05502 611 PRO B CA 1
ATOM 9433 C C . PRO B 1 624 ? 34.09100 180.25200 46.98000 1.000 50.57804 611 PRO B C 1
ATOM 9434 O O . PRO B 1 624 ? 33.63900 179.43200 47.77400 1.000 50.99956 611 PRO B O 1
ATOM 9438 N N . LEU B 1 625 ? 34.66300 179.90500 45.84000 1.000 55.17118 612 LEU B N 1
ATOM 9439 C CA . LEU B 1 625 ? 35.02600 178.53200 45.52500 1.000 55.52017 612 LEU B CA 1
ATOM 9440 C C . LEU B 1 625 ? 36.54600 178.46400 45.48000 1.000 55.42769 612 LEU B C 1
ATOM 9441 O O . LEU B 1 625 ? 37.18400 179.21800 44.73300 1.000 55.69122 612 LEU B O 1
ATOM 9446 N N . LEU B 1 626 ? 37.12400 177.58100 46.28600 1.000 53.03013 613 LEU B N 1
ATOM 9447 C CA . LEU B 1 626 ? 38.56900 177.40800 46.32700 1.000 52.29906 613 LEU B CA 1
ATOM 9448 C C . LEU B 1 626 ? 38.95900 176.06000 45.74700 1.000 50.04478 613 LEU B C 1
ATOM 9449 O O . LEU B 1 626 ? 38.41600 175.02700 46.13600 1.000 51.43475 613 LEU B O 1
ATOM 9454 N N . LEU B 1 627 ? 39.89800 176.08600 44.82000 1.000 48.76827 614 LEU B N 1
ATOM 9455 C CA . LEU B 1 627 ? 40.56300 174.89700 44.32100 1.000 49.72239 614 LEU B CA 1
ATOM 9456 C C . LEU B 1 627 ? 41.90700 174.78400 45.03800 1.000 53.74358 614 LEU B C 1
ATOM 9457 O O . LEU B 1 627 ? 42.80700 175.60000 44.79100 1.000 52.95608 614 LEU B O 1
ATOM 9462 N N . GLU B 1 628 ? 42.05300 173.76700 45.90600 1.000 51.92726 615 GLU B N 1
ATOM 9463 C CA . GLU B 1 628 ? 43.21000 173.63200 46.79400 1.000 50.38580 615 GLU B CA 1
ATOM 9464 C C . GLU B 1 628 ? 44.19400 172.58700 46.27700 1.000 50.65264 615 GLU B C 1
ATOM 9465 O O . GLU B 1 628 ? 43.83500 171.41600 46.13000 1.000 54.51310 615 GLU B O 1
ATOM 9471 N N . PHE B 1 629 ? 45.44400 173.00200 46.06500 1.000 49.57498 616 PHE B N 1
ATOM 9472 C CA . PHE B 1 629 ? 46.49200 172.10900 45.57300 1.000 50.43261 616 PHE B CA 1
ATOM 9473 C C . PHE B 1 629 ? 46.76700 170.97100 46.54500 1.000 49.26831 616 PHE B C 1
ATOM 9474 O O . PHE B 1 629 ? 46.90200 171.18700 47.75000 1.000 50.74364 616 PHE B O 1
ATOM 9482 N N . ASP B 1 630 ? 46.88200 169.75400 46.01300 1.000 56.74088 617 ASP B N 1
ATOM 9483 C CA . ASP B 1 630 ? 47.20400 168.59500 46.83300 1.000 60.76940 617 ASP B CA 1
ATOM 9484 C C . ASP B 1 630 ? 48.60600 168.05700 46.60600 1.000 61.91721 617 ASP B C 1
ATOM 9485 O O . ASP B 1 630 ? 49.36000 167.90300 47.57500 1.000 63.31905 617 ASP B O 1
ATOM 9490 N N . GLY B 1 631 ? 48.97800 167.74000 45.37000 1.000 52.91266 618 GLY B N 1
ATOM 9491 C CA . GLY B 1 631 ? 50.33200 167.27600 45.12700 1.000 50.30679 618 GLY B CA 1
ATOM 9492 C C . GLY B 1 631 ? 50.61000 167.05000 43.65800 1.000 52.17743 618 GLY B C 1
ATOM 9493 O O . GLY B 1 631 ? 49.70500 167.04100 42.81900 1.000 52.53191 618 GLY B O 1
ATOM 9494 N N . VAL B 1 632 ? 51.89900 166.86600 43.36000 1.000 52.66520 619 VAL B N 1
ATOM 9495 C CA . VAL B 1 632 ? 52.36600 166.42900 42.05000 1.000 49.38778 619 VAL B CA 1
ATOM 9496 C C . VAL B 1 632 ? 53.21400 165.18600 42.23200 1.000 50.21933 619 VAL B C 1
ATOM 9497 O O . VAL B 1 632 ? 54.01400 165.10000 43.16600 1.000 48.50010 619 VAL B O 1
ATOM 9501 N N . GLY B 1 633 ? 53.06800 164.24300 41.31700 1.000 51.07940 620 GLY B N 1
ATOM 9502 C CA . GLY B 1 633 ? 53.89500 163.06500 41.35700 1.000 50.79323 620 GLY B CA 1
ATOM 9503 C C . GLY B 1 633 ? 53.93800 162.44400 39.98500 1.000 49.01491 620 GLY B C 1
ATOM 9504 O O . GLY B 1 633 ? 53.42000 163.00600 39.01800 1.000 45.96869 620 GLY B O 1
ATOM 9505 N N . LYS B 1 634 ? 54.57600 161.27100 39.92300 1.000 47.09781 621 LYS B N 1
ATOM 9506 C CA . LYS B 1 634 ? 54.71500 160.49700 38.70100 1.000 48.50241 621 LYS B CA 1
ATOM 9507 C C . LYS B 1 634 ? 53.52600 159.58000 38.45200 1.000 48.36482 621 LYS B C 1
ATOM 9508 O O . LYS B 1 634 ? 53.40000 159.04500 37.34500 1.000 53.24796 621 LYS B O 1
ATOM 9514 N N . ASN B 1 635 ? 52.66400 159.38500 39.44400 1.000 44.46893 622 ASN B N 1
ATOM 9515 C CA . ASN B 1 635 ? 51.40200 158.68700 39.25800 1.000 47.10792 622 ASN B CA 1
ATOM 9516 C C . ASN B 1 635 ? 50.41100 159.21300 40.28800 1.000 46.75429 622 ASN B C 1
ATOM 9517 O O . ASN B 1 635 ? 50.73300 160.07800 41.10100 1.000 46.14391 622 ASN B O 1
ATOM 9522 N N . TRP B 1 636 ? 49.19500 158.66600 40.24700 1.000 45.85687 623 TRP B N 1
ATOM 9523 C CA . TRP B 1 636 ? 48.09300 159.20800 41.03300 1.000 44.74639 623 TRP B CA 1
ATOM 9524 C C . TRP B 1 636 ? 48.36100 159.09500 42.53000 1.000 45.73382 623 TRP B C 1
ATOM 9525 O O . TRP B 1 636 ? 48.15300 160.05500 43.27600 1.000 46.44882 623 TRP B O 1
ATOM 9536 N N . ALA B 1 637 ? 48.83400 157.93300 42.98400 1.000 46.83131 624 ALA B N 1
ATOM 9537 C CA . ALA B 1 637 ? 49.12500 157.73600 44.40000 1.000 43.96864 624 ALA B CA 1
ATOM 9538 C C . ALA B 1 637 ? 50.19600 158.70200 44.89500 1.000 48.31192 624 ALA B C 1
ATOM 9539 O O . ALA B 1 637 ? 50.08000 159.25600 45.99500 1.000 49.06830 624 ALA B O 1
ATOM 9541 N N . GLU B 1 638 ? 51.23900 158.93100 44.08600 1.000 50.23825 625 GLU B N 1
ATOM 9542 C CA . GLU B 1 638 ? 52.32100 159.82800 44.49200 1.000 49.71563 625 GLU B CA 1
ATOM 9543 C C . GLU B 1 638 ? 51.85100 161.27600 44.59100 1.000 46.42899 625 GLU B C 1
ATOM 9544 O O . GLU B 1 638 ? 52.24000 161.99800 45.51300 1.000 48.04285 625 GLU B O 1
ATOM 9550 N N . ALA B 1 639 ? 51.02200 161.71800 43.64700 1.000 44.97915 626 ALA B N 1
ATOM 9551 C CA . ALA B 1 639 ? 50.40500 163.03600 43.73600 1.000 47.73758 626 ALA B CA 1
ATOM 9552 C C . ALA B 1 639 ? 49.65300 163.20600 45.05400 1.000 52.99292 626 ALA B C 1
ATOM 9553 O O . ALA B 1 639 ? 49.79800 164.21900 45.75000 1.000 57.05408 626 ALA B O 1
ATOM 9555 N N . LYS B 1 640 ? 48.84200 162.21500 45.41000 1.000 49.20559 627 LYS B N 1
ATOM 9556 C CA . LYS B 1 640 ? 48.17100 162.22300 46.69500 1.000 50.54456 627 LYS B CA 1
ATOM 9557 C C . LYS B 1 640 ? 49.13600 161.99200 47.86200 1.000 54.36027 627 LYS B C 1
ATOM 9558 O O . LYS B 1 640 ? 48.81800 162.36200 49.00100 1.000 56.34822 627 LYS B O 1
ATOM 9564 N N . GLY B 1 641 ? 50.29100 161.38100 47.61500 1.000 51.99835 628 GLY B N 1
ATOM 9565 C CA . GLY B 1 641 ? 51.25100 161.13300 48.67000 1.000 50.14505 628 GLY B CA 1
ATOM 9566 C C . GLY B 1 641 ? 51.01000 159.89700 49.51900 1.000 52.60120 628 GLY B C 1
ATOM 9567 O O . GLY B 1 641 ? 50.93400 160.02000 50.73800 1.000 57.63803 628 GLY B O 1
ATOM 9568 N N . LEU B 1 642 ? 50.92700 158.70700 48.92400 1.000 54.02267 629 LEU B N 1
ATOM 9569 C CA . LEU B 1 642 ? 50.75400 157.47600 49.70100 1.000 52.63102 629 LEU B CA 1
ATOM 9570 C C . LEU B 1 642 ? 51.79500 156.39900 49.35100 1.000 54.98679 629 LEU B C 1
ATOM 9571 O O . LEU B 1 642 ? 52.97100 156.68600 49.09300 1.000 56.04133 629 LEU B O 1
#

Solvent-accessible surface area: 55305 Å² total; per-residue (Å²): 128,180,57,114,43,89,8,107,68,59,9,62,188,14,30,90,38,83,0,66,75,35,154,10,0,0,0,18,8,11,20,47,17,145,57,19,69,80,30,44,12,4,0,0,0,0,0,0,42,74,1,56,0,1,4,6,3,18,114,120,65,72,108,0,59,114,10,0,58,105,30,9,123,75,9,186,17,26,0,0,0,34,74,0,16,45,5,28,10,2,0,71,32,31,45,13,84,12,36,21,87,35,1,7,10,0,12,25,12,4,13,8,4,29,12,40,6,48,47,125,22,104,123,65,106,74,105,57,14,66,45,50,17,56,71,1,0,122,95,47,20,49,12,121,19,137,59,106,11,22,81,67,0,19,93,98,51,57,40,152,44,48,49,83,42,2,83,88,21,5,87,137,8,82,18,36,17,1,74,109,7,0,0,16,7,0,4,11,0,0,2,1,23,39,41,5,72,86,30,10,131,85,106,44,2,94,161,2,22,61,15,0,79,126,0,6,17,8,3,3,107,10,7,18,69,6,6,78,8,46,55,122,40,0,89,91,0,31,131,95,0,68,32,8,15,169,84,18,66,49,148,0,53,79,58,19,71,96,126,18,75,24,117,32,90,140,51,7,61,87,11,0,37,23,66,83,147,78,40,61,51,97,4,125,43,36,28,102,9,142,134,45,121,118,40,53,5,23,24,66,36,103,16,3,151,75,18,123,9,84,0,1,66,11,0,38,67,3,86,49,2,65,108,12,29,63,44,11,1,29,92,38,1,37,115,76,20,36,81,26,43,2,32,6,76,14,53,12,13,78,2,81,112,40,33,21,23,19,1,65,21,5,6,71,25,0,13,2,22,83,10,37,85,114,54,153,127,2,4,38,14,0,22,26,0,1,31,4,41,152,56,38,43,0,0,0,0,37,0,14,54,6,51,19,4,0,3,0,19,21,1,7,51,96,14,110,54,3,32,48,13,1,72,152,70,52,122,23,54,7,12,76,44,1,1,104,82,27,71,30,49,60,70,61,107,142,106,21,33,31,9,0,70,49,0,1,38,1,26,6,92,33,95,48,57,1,32,1,0,58,45,10,50,25,92,79,60,152,43,93,117,116,70,98,70,112,10,16,92,54,0,109,73,22,12,60,42,0,41,95,94,4,57,9,6,106,57,12,35,65,22,8,56,112,65,0,103,137,118,25,57,9,86,3,88,36,11,16,30,3,35,10,47,134,22,94,31,6,128,101,0,4,8,43,24,1,50,0,8,7,6,0,12,19,1,23,0,2,25,83,0,47,118,15,3,48,122,48,14,22,6,8,1,6,12,100,46,19,0,1,2,0,0,65,77,44,51,138,68,7,11,101,106,0,50,175,36,0,46,13,151,107,36,116,1,16,2,24,0,70,84,54,13,41,4,139,18,5,6,84,3,76,66,87,110,89,47,86,6,151,182,52,3,74,170,14,39,77,42,82,0,83,76,32,141,9,0,0,1,28,10,25,13,51,15,146,75,20,78,74,21,110,11,8,0,0,0,0,0,0,37,75,2,50,0,2,4,4,2,23,118,110,52,80,84,0,70,110,20,0,54,110,34,1,85,65,18,90,13,24,0,0,1,35,80,0,17,46,5,24,14,2,0,61,57,34,47,17,130,10,35,22,72,35,1,10,8,0,13,26,8,4,15,7,5,30,11,40,7,50,55,135,25,103,124,52,96,70,106,44,21,68,40,44,24,85,62,1,0,106,99,43,22,55,6,91,90,78,82,47,23,61,79,76,0,16,87,103,65,38,59,59,55,66,51,91,55,0,30,76,24,16,107,131,9,80,20,45,38,2,63,58,47,0,0,30,47,0,3,19,3,0,3,1,27,52,59,3,36,113,28,3,115,92,98,49,2,78,154,2,19,62,19,1,73,127,0,5,15,7,2,4,104,10,8,17,74,4,4,63,8,46,61,109,31,0,114,93,0,39,153,96,0,55,18,4,14,150,96,14,72,60,94,0,44,77,59,17,69,92,128,15,67,22,121,24,92,120,36,11,62,93,11,0,34,22,64,80,148,75,53,62,39,92,5,120,53,28,29,119,8,138,122,46,117,115,20,54,4,37,28,72,33,95,13,5,147,75,16,119,8,82,0,1,65,0,2,45,54,6,90,52,2,68,111,7,26,72,54,9,0,23,93,37,0,37,124,77,20,31,81,22,42,1,33,5,68,12,42,13,14,89,4,90,124,46,33,24,25,32,4,48,11,6,10,64,25,0,20,0,15,84,13,26,76,112,51,63,126,2,4,32,12,0,11,24,0,0,28,4,35,139,74,40,45,0,0,1,0,33,7,22,52,6,51,14,4,0,5,0,22,22,0,10,57,74,7,103,55,4,31,138,19,0,76,131,62,46,126,26,46,6,11,80,43,1,1,95,87,19,69,28,52,78,70,89,40,174,94,52,98,26,14,0,66,48,5,0,32,1,36,0,79,22,94,45,65,9,45,6,0,92,40,12,49,22,72,152,107,64,32,73,60,1,46,74,29,20,65,32,1,38,91,80,4,94,4,3,116,67,11,22,62,128,8,62,104,44,0,90,120,121,25,60,11,85,6,80,40,6,16,28,3,35,6,50,141,20,69,102,6,118,80,0,3,7,49,24,0,45,0,9,0,1,1,9,1,1,28,0,2,21,71,0,56,122,12,2,46,121,35,12,24,8,3,0,8,14,84,49,24,2,1,0,0,0,55,73,66,50,135,25,6,12,98,100,0,56,140,35,0,46,19,145,88,21,113,1,12,2,23,0,68,86,64,9,45,8,136,14,3,6,86,4,62,60,97

GO terms:
  GO:0034061 DNA polymerase activity (F, EXP)

Foldseek 3Di:
DQAPEDQVVQELDDDLDQQLVAQEKEKDFAWLDQFFLPIATQKMKMGGPPNYIYIDGCVVCVVVLVSQLVNQVVRDHAYEDQCLLRVQRNCVSHPRHHDSLRYAHLLVLVLLLPQQQQPDDPDDDDHGGDSDLQRLLCVQVVDHQDLVLLVVQCVVPPDHSDCVVRSNCLVVDDVVSVSSVRGVNRVSRVRSVVRSVVSCVVVVLVLVSVLVSVLVVLQSVLLNVFFFFDQVLLVVLLVVLVVVLVVLQVVLCVLQVHHDDPPDPVVVCVSQVWDDDPRWTAGPQGDTFDADPVRHGDDDLVRLVVGPRVSSVSSVVSVLSVCCSPQQRVPLQNPSADPRGGRWHKAQQAAPVRRRQARHIFTVSPGVLSQDDVDVVSCLSPFQGTFFPVQWWKWKWFFPPQLLVLLLQLLCVFPVVSLVVCVVPVVDDVQCVLCVQLVAASDDPDQLGDGSVLLSVCLLQVHDLQRSCVVRNHDWDWPPVPIDIGHDPVSVVVNVVSCVRRPRSVVLQPVQLVCCQVVQWDAAPSGRTRGQVNSPVSSRRSNSNSSRNSSSLVSVLSVQLQVLCPPQWHWNDDHDRMTMITGHPVCVVSVVSSQVSSWDPVTSRTTGMGTQAMGRTRSVRNPD/DLEDQVVAEADDDLDAPLVALEKEKDFQWLDQFFLPIATQKMKMAGSHHYIHIGGCVVPVCVLVSQCVRQVPHDHAYEYQQLLRVQRRCVSHVRHGDNLRYDHLLVLVCLLPQCQQPDDPPDPPHRGDSDLQRLLCPQVNDDDDDDLQVVLCVVVNDDSDCVPRSNVPVVDDRVSVSVPNGVNRVSRVSSVVRSVVSCVVVVQVLLSVLLSVLVVLQSVLLNVFFFFAQVLLVVLLVVLVVVLVVLQVVLCVLQVHHDDLVDVVRVCVSQVFDDDPLWTAGPQGQTFDADPVRDGDDDLVSLVLDPRVSSVSSVVSVLSVCCNPPQRPVQQHVSDDPRGGRWDKAQQADPVRGRQQRAIFTVSNGVLSQDPVPLVSCLSPFQRTFFPPQWWKWKWFWPPQLLLLLLLLQCVPPVVSLVVCVVPVPDDPLCVLCVQLVHASCPDDLEDDGSPLLSVCLLQVHQLLRSCSVSVYPDVHGPPSVVVNVVSPVRSPRSVVLQVVQLVCCCPVQWDAEPSSRTRGQVNSPPSSRRSNSNSSNNSSSLVSVLSVQQQVLCDPFWAWNDDHDRMTMIIGRPVPVVSVVSSQVRSWDPPTSRIIGIGTQAIGRTDCVRNPD

Secondary structure (DSSP, 8-state):
---SS-HHHH-S---S--GGG-SEEE-EEEES-S-TTTS-EEEEEEE-TTS-EEEEETTT-THHHHHHHHHHTT--SEEEESSHHHHHHHHHHTT----GGGEEEHHHHHHHH-TTSS---TT--SS---S-HHHHHHHHH-----THHHHHHHHHH-S-SSHHHHGGGGGGS-HHHHHHHHHHHHHHHHHHHHHHHHHHHHHT-HHHHHHHHHHHHHHHHHHHH-EEE-HHHHHHHHHHHHHHHHHHHHHHHHHHTS---TT-HHHHHHHTT-EEETTEEE-TT-PEEPBPTTSSBP-SHHHHHT---HHHHHHHHHHHHHHIIIIIIIIIIIIT-BTTEE--EEESS--TTS--SSS--EEESS-GGGS-SS-HHHHHHHGGGEE--TT-EEEEEEETTHHHHHHHHHHGGG-HHHHHHHHH-TT--HHHHHHHHHT--SS-SSTT---HHHHHHHHHTT--HHHHHHHHT--EEEEE--EEEEE-HHHHHHHHHHHHHSTTHHHHHHHHHHHHHHTSEEE-TT--EEE-GGGTTGGGHHHHHHHHHHHHHHHHHHHHHHHHHGGGEEEEEEETTEEEEEE-SSHHHHHHHHHHHH-B--SSS-B-EEEEEEESSHHHHHT-/--S-HHHH-S---S--GGG-SEEE-EEEES-S-TTT--EEEEEEE-TTS-EEEEETTT-THHHHHHHHHHTT--SEEEESSHHHHHHHHHHTT----GGGEEEHHHHHHHH-TTSS---SS--S----S-HHHHHHHHT-------SHHHHHHHH-S-S-HHHHGGGSTTS-HHHHHHHHHHHHHHHHHHHHHHHHHHHHTT-HHHHHHHHHHHHHHHHHHHH-EEE-HHHHHHHHHHHHHHHHHHHHHHHHHHTS---TT-HHHHHHHTT-EEETTEEE-TT-PEEPB-TTSPBP--HHHHHH---HHHHHHHHHHHHHHIIIIIIIIIIIIT-BTTEE--EEESS--TTS--SS---EEESS-GGGS-SS-HHHHHHHGGGEE--TT-EEEEEEETTHHHHHHHHHHTTT-HHHHHHHHH-TT--HHHHHHHHHTS-SS---TTS--HHHHHHHHHTT--HHHHHHHHT------TTHHHHHHHHHHHSTTHHHHHHHHHHHHHHHSEEE-TT--EEE-GGGTTGGGHHHHHHHHHHHHHHHHHHHHHHHHHGGGEEEEEEETTEEEEEE-S-HHHHHHHHHHHH-B-SSSS-B-EEEEEEESSHHHHHT-

Organism: Vibrio phage phiVC8 (NCBI:txid1076759)

Nearest PDB structures (foldseek):
  7pbk-assembly2_B  TM=1.002E+00  e=0.000E+00  Vibrio phage phiVC8
  7pbk-assembly1_A  TM=9.659E-01  e=1.473E-98  Vibrio phage phiVC8
  7zx0-assembly5_EEE  TM=7.148E-01  e=1.980E-25  Homo sapiens
  7zx1-assembly1_AAA  TM=7.185E-01  e=5.299E-25  Homo sapiens
  4xvi-assembly1_A  TM=6.936E-01  e=2.715E-23  Homo sapiens

CATH classification: 3.30.420.10 (+1 more: 1.10.150.20)

Sequence (1237 aa):
RLMKLDWERTGRRMGFIDLSKYEVWSYDTECTGLQYKVDKVFGFSIATPDGQSGYFDVREQPESLQWLAEQVEPYKGTIVCHNASFDYRMSLHSGIKLPLSQIDDTGIRACCINEHESTIFPWTRGRAGDYSLDYLAKKYVGAQKYAEIYDELAALFGGKATRKTQMPNLYRAPSGLVRKYACPDAELTLELWLEQEELIKKRGLERIVAFERKVMPTLIRTEARGVRVDLDYAEQAIFKMDGVVRENQAKMFALAGREFNPNSPKQVREVFGAKEEGGVWKSRDGTILERTATGNPCLDADALRSMTDPLAAAVLELRSNIKTKDTFLAKHVVEHSVGGRVYPNINQMKGEDGGTGTGRLSYTGPALQQIPSRNKRIAAIIKPAFLPEEGQLWLDSDMASFEVRIFAHLVAAYNPAIAKAYAENPELDLHQWVGDLMGIPRNASYSGQPNAKQMNLGMIFNRGDGAVADSLGMPWEWCEFIRYKKAGREAKSIIAAYHSQIQGVKTLATRAQKIAEERGWIQTAHGRRLRFPNGYKSYKASGILIQATAADENKENWLRIEDALGSDGSMILNTHDSYSMSVDENWKPIWERVKKAVERQTLRVPLLLEFDGVGKNWAEAKGLMKLDWERTGRRMGFIDLSKYEVWSYDTECTGLQYKVDKVFGFSIATPDGQSGYFDVREQPESLQWLAEQVEPYKGTIVCHNASFDYRMSLHSGIKLPLSQIDDTGIRACCINEHESTIFPWTRGRAGDYSLDYLAKKYVGAQKYAEIYDELAALFGGKATRKTQMPNLYRAPSGLVRKYACPDAELTLELWLEQEELIKKRGLERIVAFERKVMPTLIRTEARGVRVDLDYAEQAIFKMDGVVRENQAKMFALAGREFNPNSPKQVREVFGAKEEGGVWKSRDGTILERTATGNPCLDADALRSMTDPLAAAVLELRSNIKTKDTFLAKHVVEHSVGGRVYPNINQMKGEDGGTGTGRLSYTGPALQQIPSRNKRIAAIIKPAFLPEEGQLWLDSDMASFEVRIFAHLVAAYNPAIAKAYAENPELDLHQWVGDLMGIPRNASYSGQPNAKQMNLGMIFNRGDGAVADSLGMPWKAGREAKSIIAAYHSQIQGVKTLATRAQKIAEERGWIQTAHGRRLRFPNGYKSYKASGILIQATAADENKENWLRIEDALGSDGSMILNTHDSYSMSVDENWKPIWERVKKAVERQTLRVPLLLEFDGVGKNWAEAKGL

InterPro domains:
  IPR001098 DNA-directed DNA polymerase, family A, palm domain [PF00476] (238-625)
  IPR001098 DNA-directed DNA polymerase, family A, palm domain [SM00482] (377-590)
  IPR002298 DNA polymerase A [PR00868] (345-367)
  IPR002298 DNA polymerase A [PR00868] (391-414)
  IPR002298 DNA polymerase A [PR00868] (447-472)
  IPR002298 DNA polymerase A [PR00868] (548-564)
  IPR002298 DNA polymerase A [PR00868] (575-588)
  IPR002298 DNA polymerase A [PTHR10133] (21-627)
  IPR002562 3'-5' exonuclease domain [PF01612] (17-191)
  IPR012337 Ribonuclease H-like superfamily [SSF53098] (17-199)
  IPR036397 Ribonuclease H superfamily [G3DSA:3.30.420.10] (14-221)
  IPR043502 DNA/RNA polymerase superfamily [SSF56672] (207-626)

B-factor: mean 56.32, std 13.3, range [32.65, 134.27]

Radius of gyration: 39.34 Å; Cα contacts (8 Å, |Δi|>4): 2101; chains: 2; bounding box: 99×90×100 Å